Protein 6WVH (pdb70)

Radius of gyration: 37.77 Å; Cα contacts (8 Å, |Δi|>4): 1644; chains: 2; bounding box: 47×112×93 Å

Nearest PDB structures (foldseek):
  6wv3-assembly1_A  TM=9.660E-01  e=1.932E-74  Aequorea victoria
  6wv5-assembly1_A  TM=9.801E-01  e=1.180E-69  Aequorea victoria
  6wv4-assembly1_A  TM=9.796E-01  e=8.042E-68  Aequorea victoria
  3gj1-assembly3_C  TM=9.885E-01  e=9.003E-40  Aequorea victoria
  4kag-assembly1_A  TM=9.772E-01  e=2.847E-40  Aequorea victoria

Organism: Aequorea victoria (NCBI:txid6100)

CATH classification: 1.20.1440.130

GO terms:
  GO:0006091 generation of precursor metabolites and energy (P, TAS)
  GO:0008218 bioluminescence (P, TAS)

B-factor: mean 29.93, std 12.36, range [9.02, 126.46]

Structure (mmCIF, N/CA/C/O backbone):
data_6WVH
#
_entry.id   6WVH
#
_cell.length_a   42.576
_cell.length_b   82.593
_cell.length_c   78.610
_cell.angle_alpha   93.417
_cell.angle_beta   97.481
_cell.angle_gamma   104.685
#
_symmetry.space_group_name_H-M   'P 1'
#
loop_
_entity.id
_entity.type
_entity.pdbx_description
1 polymer 'Vitamin K epoxide reductase, termini restrained by green fluorescent protein'
2 non-polymer Brodifacoum
3 non-polymer '(2R)-2,3-dihydroxypropyl (9Z)-octadec-9-enoate'
4 water water
#
loop_
_atom_site.group_PDB
_atom_site.id
_atom_site.type_symbol
_atom_site.label_atom_id
_atom_site.label_alt_id
_atom_site.label_comp_id
_atom_site.label_asym_id
_atom_site.label_entity_id
_atom_site.label_seq_id
_atom_site.pdbx_PDB_ins_code
_atom_site.Cartn_x
_atom_site.Cartn_y
_atom_site.Cartn_z
_atom_site.occupancy
_atom_site.B_iso_or_equiv
_atom_site.auth_seq_id
_atom_site.auth_comp_id
_atom_site.auth_asym_id
_atom_site.auth_atom_id
_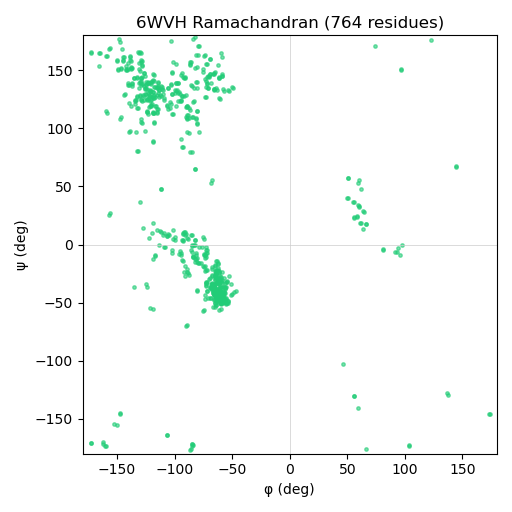atom_site.pdbx_PDB_model_num
ATOM 1 N N . SER A 1 2 ? 23.02032 -70.38332 70.14717 1.000 40.64588 2 SER A N 1
ATOM 2 C CA . SER A 1 2 ? 23.04005 -71.48429 69.19652 1.000 29.94533 2 SER A CA 1
ATOM 3 C C . SER A 1 2 ? 24.30300 -72.30864 69.39670 1.000 28.77317 2 SER A C 1
ATOM 4 O O . SER A 1 2 ? 25.25601 -71.85402 70.03485 1.000 27.68756 2 SER A O 1
ATOM 7 N N . LYS A 1 3 ? 24.30148 -73.53343 68.87039 1.000 27.47790 3 LYS A N 1
ATOM 8 C CA . LYS A 1 3 ? 25.49774 -74.35975 68.96194 1.000 29.25815 3 LYS A CA 1
ATOM 9 C C . LYS A 1 3 ? 26.62629 -73.75531 68.13381 1.000 27.41396 3 LYS A C 1
ATOM 10 O O . LYS A 1 3 ? 27.79148 -73.74904 68.55840 1.000 25.76940 3 LYS A O 1
ATOM 16 N N . GLY A 1 4 ? 26.28388 -73.18360 66.97832 1.000 23.92437 4 GLY A N 1
ATOM 17 C CA . GLY A 1 4 ? 27.28593 -72.56598 66.12834 1.000 22.80891 4 GLY A CA 1
ATOM 18 C C . GLY A 1 4 ? 28.14775 -71.55709 66.86042 1.000 25.91385 4 GLY A C 1
ATOM 19 O O . GLY A 1 4 ? 29.29736 -71.32140 66.47359 1.000 22.45983 4 GLY A O 1
ATOM 20 N N . GLU A 1 5 ? 27.61273 -70.94611 67.92662 1.000 24.47384 5 GLU A N 1
ATOM 21 C CA . GLU A 1 5 ? 28.36598 -69.91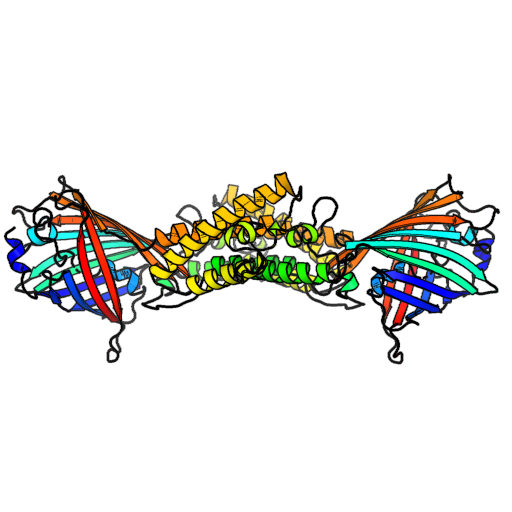551 68.63604 1.000 28.51798 5 GLU A CA 1
ATOM 22 C C . GLU A 1 5 ? 29.71135 -70.42961 69.11944 1.000 27.33306 5 GLU A C 1
ATOM 23 O O . GLU A 1 5 ? 30.69192 -69.67117 69.14065 1.000 25.50127 5 GLU A O 1
ATOM 29 N N . GLU A 1 6 ? 29.79116 -71.71193 69.48891 1.000 23.90724 6 GLU A N 1
ATOM 30 C CA . GLU A 1 6 ? 31.05174 -72.22019 70.01914 1.000 21.89091 6 GLU A CA 1
ATOM 31 C C . GLU A 1 6 ? 32.17743 -72.11172 68.99980 1.000 22.27796 6 GLU A C 1
ATOM 32 O O . GLU A 1 6 ? 33.35194 -72.06357 69.38332 1.000 20.66899 6 GLU A O 1
ATOM 38 N N . LEU A 1 7 ? 31.84586 -72.04578 67.71178 1.000 18.93884 7 LEU A N 1
ATOM 39 C CA . LEU A 1 7 ? 32.87948 -71.97410 66.69112 1.000 22.58642 7 LEU A CA 1
ATOM 40 C C . LEU A 1 7 ? 33.55697 -70.61440 66.62997 1.000 22.82146 7 LEU A C 1
ATOM 41 O O . LEU A 1 7 ? 34.56063 -70.47739 65.92422 1.000 20.29678 7 LEU A O 1
ATOM 46 N N . PHE A 1 8 ? 33.04724 -69.60830 67.34183 1.000 23.42337 8 PHE A N 1
ATOM 47 C CA . PHE A 1 8 ? 33.54370 -68.25127 67.15149 1.000 22.17127 8 PHE A CA 1
ATOM 48 C C . PHE A 1 8 ? 34.08977 -67.61043 68.42193 1.000 24.68499 8 PHE A C 1
ATOM 49 O O . PHE A 1 8 ? 34.45314 -66.42777 68.39360 1.000 20.73118 8 PHE A O 1
ATOM 57 N N . THR A 1 9 ? 34.17222 -68.35141 69.53023 1.000 25.46702 9 THR A N 1
ATOM 58 C CA . THR A 1 9 ? 34.68802 -67.76353 70.76098 1.000 26.62405 9 THR A CA 1
ATOM 59 C C . THR A 1 9 ? 36.20398 -67.62889 70.75973 1.000 25.11974 9 THR A C 1
ATOM 60 O O . THR A 1 9 ? 36.74593 -66.90074 71.59610 1.000 27.54285 9 THR A O 1
ATOM 64 N N . GLY A 1 10 ? 36.90137 -68.31997 69.85810 1.000 27.38250 10 GLY A N 1
ATOM 65 C CA . GLY A 1 10 ? 38.32231 -68.17500 69.69624 1.000 28.13878 10 GLY A CA 1
ATOM 66 C C . GLY A 1 10 ? 38.68345 -67.41493 68.44004 1.000 28.12466 10 GLY A C 1
ATOM 67 O O . GLY A 1 10 ? 37.84320 -66.74382 67.81752 1.000 27.83901 10 GLY A O 1
ATOM 68 N N . VAL A 1 11 ? 39.94802 -67.51698 68.04839 1.000 25.01984 11 VAL A N 1
ATOM 69 C CA . VAL A 1 11 ? 40.43631 -66.91910 66.81141 1.000 23.86343 11 VAL A CA 1
ATOM 70 C C . VAL A 1 11 ? 40.36361 -67.96994 65.71178 1.000 22.34902 11 VAL A C 1
ATOM 71 O O . VAL A 1 11 ? 40.86318 -69.08574 65.87658 1.000 21.81249 11 VAL A O 1
ATOM 75 N N . VAL A 1 12 ? 39.73694 -67.62410 64.59487 1.000 22.73907 12 VAL A N 1
ATOM 76 C CA . VAL A 1 12 ? 39.38544 -68.58405 63.55262 1.000 21.09456 12 VAL A CA 1
ATOM 77 C C . VAL A 1 12 ? 40.11692 -68.20762 62.28136 1.000 17.55491 12 VAL A C 1
ATOM 78 O O . VAL A 1 12 ? 40.03976 -67.05340 61.84835 1.000 18.50091 12 VAL A O 1
ATOM 82 N N . PRO A 1 13 ? 40.82676 -69.13581 61.62935 1.000 17.55801 13 PRO A N 1
ATOM 83 C CA . PRO A 1 13 ? 41.45447 -68.81611 60.33879 1.000 18.33721 13 PRO A CA 1
ATOM 84 C C . PRO A 1 13 ? 40.41626 -68.64530 59.23787 1.000 20.27732 13 PRO A C 1
ATOM 85 O O . PRO A 1 13 ? 39.40636 -69.35216 59.19174 1.000 18.24913 13 PRO A O 1
ATOM 89 N N . ILE A 1 14 ? 40.69366 -67.71143 58.32870 1.000 18.24477 14 ILE A N 1
ATOM 90 C CA . ILE A 1 14 ? 39.76962 -67.33499 57.26570 1.000 15.43363 14 ILE A CA 1
ATOM 91 C C . ILE A 1 14 ? 40.47253 -67.45533 55.92094 1.000 17.57281 14 ILE A C 1
ATOM 92 O O . ILE A 1 14 ? 41.60052 -66.96283 55.75305 1.000 19.67297 14 ILE A O 1
ATOM 97 N N . LEU A 1 15 ? 39.77925 -68.07499 54.96256 1.000 16.65137 15 LEU A N 1
ATOM 98 C CA . LEU A 1 15 ? 40.16576 -68.11403 53.55937 1.000 17.47461 15 LEU A CA 1
ATOM 99 C C . LEU A 1 15 ? 39.03447 -67.51531 52.73004 1.000 18.59696 15 LEU A C 1
ATOM 100 O O . LEU A 1 15 ? 37.86712 -67.89824 52.88674 1.000 17.21278 15 LEU A O 1
ATOM 105 N N . VAL A 1 16 ? 39.37511 -66.56486 51.86347 1.000 14.95950 16 VAL A N 1
ATOM 106 C CA . VAL A 1 16 ? 38.41946 -65.93392 50.96157 1.000 15.63502 16 VAL A CA 1
ATOM 107 C C . VAL A 1 16 ? 38.91353 -66.16609 49.54274 1.000 14.93429 16 VAL A C 1
ATOM 108 O O . VAL A 1 16 ? 40.09739 -65.96140 49.25031 1.000 15.02825 16 VAL A O 1
ATOM 112 N N . GLU A 1 17 ? 38.01625 -66.60151 48.66665 1.000 10.96365 17 GLU A N 1
ATOM 113 C CA . GLU A 1 17 ? 38.35516 -66.85567 47.27303 1.000 13.47740 17 GLU A CA 1
ATOM 114 C C . GLU A 1 17 ? 37.27143 -66.23543 46.41325 1.000 15.50508 17 GLU A C 1
ATOM 115 O O . GLU A 1 17 ? 36.08851 -66.54515 46.58775 1.000 16.15180 17 GLU A O 1
ATOM 121 N N . LEU A 1 18 ? 37.66814 -65.34454 45.51208 1.000 15.18151 18 LEU A N 1
ATOM 122 C CA . LEU A 1 18 ? 36.73460 -64.62691 44.65860 1.000 16.96668 18 LEU A CA 1
ATOM 123 C C . LEU A 1 18 ? 37.15387 -64.78155 43.20910 1.000 17.60842 18 LEU A C 1
ATOM 124 O O . LEU A 1 18 ? 38.31629 -64.53910 42.87202 1.000 18.61356 18 LEU A O 1
ATOM 129 N N . ASP A 1 19 ? 36.22120 -65.19589 42.35872 1.000 14.81029 19 ASP A N 1
ATOM 130 C CA . ASP A 1 19 ? 36.39041 -65.07696 40.92030 1.000 20.12609 19 ASP A CA 1
ATOM 131 C C . ASP A 1 19 ? 35.39806 -64.04059 40.41300 1.000 21.81363 19 ASP A C 1
ATOM 132 O O . ASP A 1 19 ? 34.19963 -64.11080 40.71571 1.000 20.38964 19 ASP A O 1
ATOM 137 N N . GLY A 1 20 ? 35.90192 -63.06193 39.66581 1.000 20.05027 20 GLY A N 1
ATOM 138 C CA . GLY A 1 20 ? 35.10162 -61.93294 39.26588 1.000 19.11155 20 GLY A CA 1
ATOM 139 C C . GLY A 1 20 ? 35.23147 -61.68367 37.77787 1.000 21.12658 20 GLY A C 1
ATOM 140 O O . GLY A 1 20 ? 36.22857 -62.03293 37.13935 1.000 19.77692 20 GLY A O 1
ATOM 141 N N . ASP A 1 21 ? 34.20172 -61.03733 37.24497 1.000 20.56072 21 ASP A N 1
ATOM 142 C CA . ASP A 1 21 ? 34.15925 -60.63326 35.84521 1.000 23.73520 21 ASP A CA 1
ATOM 143 C C . ASP A 1 21 ? 33.36452 -59.33606 35.81435 1.000 21.10302 21 ASP A C 1
ATOM 144 O O . ASP A 1 21 ? 32.15027 -59.35942 36.02770 1.000 22.62283 21 ASP A O 1
ATOM 149 N N . VAL A 1 22 ? 34.03659 -58.21285 35.57115 1.000 20.06698 22 VAL A N 1
ATOM 150 C CA . VAL A 1 22 ? 33.38335 -56.90294 35.54321 1.000 19.31809 22 VAL A CA 1
ATOM 151 C C . VAL A 1 22 ? 33.56685 -56.33968 34.14750 1.000 17.63307 22 VAL A C 1
ATOM 152 O O . VAL A 1 22 ? 34.69309 -56.02445 33.74507 1.000 18.86345 22 VAL A O 1
ATOM 156 N N . ASN A 1 23 ? 32.46347 -56.21221 33.41316 1.000 16.23688 23 ASN A N 1
ATOM 157 C CA . ASN A 1 23 ? 32.48383 -55.75244 32.02854 1.000 19.94027 23 ASN A CA 1
ATOM 158 C C . ASN A 1 23 ? 33.49684 -56.53131 31.19579 1.000 21.60351 23 ASN A C 1
ATOM 159 O O . ASN A 1 23 ? 34.19466 -55.97138 30.34682 1.000 21.05047 23 ASN A O 1
ATOM 164 N N . GLY A 1 24 ? 33.57142 -57.84063 31.43718 1.000 23.30482 24 GLY A N 1
ATOM 165 C CA . GLY A 1 24 ? 34.48683 -58.71329 30.72599 1.000 26.65185 24 GLY A CA 1
ATOM 166 C C . GLY A 1 24 ? 35.91566 -58.72293 31.23301 1.000 27.53152 24 GLY A C 1
ATOM 167 O O . GLY A 1 24 ? 36.73145 -59.50212 30.72212 1.000 26.35289 24 GLY A O 1
ATOM 168 N N . HIS A 1 25 ? 36.25526 -57.88205 32.20501 1.000 26.41934 25 HIS A N 1
ATOM 169 C CA . HIS A 1 25 ? 37.57318 -57.92451 32.82786 1.000 24.55211 25 HIS A CA 1
ATOM 170 C C . HIS A 1 25 ? 37.52976 -58.98006 33.92222 1.000 19.26010 25 HIS A C 1
ATOM 171 O O . HIS A 1 25 ? 36.85016 -58.80376 34.93894 1.000 20.31498 25 HIS A O 1
ATOM 178 N N . LYS A 1 26 ? 38.21440 -60.09334 33.69257 1.000 19.21071 26 LYS A N 1
ATOM 179 C CA . LYS A 1 26 ? 38.20077 -61.21184 34.61931 1.000 24.57929 26 LYS A CA 1
ATOM 180 C C . LYS A 1 26 ? 39.35701 -61.10368 35.60006 1.000 24.01938 26 LYS A C 1
ATOM 181 O O . LYS A 1 26 ? 40.45904 -60.67925 35.23857 1.000 25.57403 26 LYS A O 1
ATOM 187 N N . PHE A 1 27 ? 39.10686 -61.52132 36.83535 1.000 20.71859 27 PHE A N 1
ATOM 188 C CA . PHE A 1 27 ? 40.13327 -61.41943 37.85961 1.000 19.24229 27 PHE A CA 1
ATOM 189 C C . PHE A 1 27 ? 39.82281 -62.40097 38.97678 1.000 18.23311 27 PHE A C 1
ATOM 190 O O . PHE A 1 27 ? 38.70432 -62.90769 39.09680 1.000 17.33516 27 PHE A O 1
ATOM 198 N N . SER A 1 28 ? 40.83885 -62.68176 39.78087 1.000 15.74363 28 SER A N 1
ATOM 199 C CA . SER A 1 28 ? 40.67659 -63.52837 40.95002 1.000 16.71408 28 SER A CA 1
ATOM 200 C C . SER A 1 28 ? 41.34127 -62.86110 42.14042 1.000 18.55362 28 SER A C 1
ATOM 201 O O . SER A 1 28 ? 42.39989 -62.24171 42.00582 1.000 22.78873 28 SER A O 1
ATOM 204 N N . VAL A 1 29 ? 40.72600 -63.01257 43.30565 1.000 15.61350 29 VAL A N 1
ATOM 205 C CA . VAL A 1 29 ? 41.26588 -62.50624 44.55996 1.000 15.09484 29 VAL A CA 1
ATOM 206 C C . VAL A 1 29 ? 41.34913 -63.66095 45.54787 1.000 19.25330 29 VAL A C 1
ATOM 207 O O . VAL A 1 29 ? 40.43826 -64.49244 45.62135 1.000 17.35057 29 VAL A O 1
ATOM 211 N N . ARG A 1 30 ? 42.44724 -63.72606 46.29627 1.000 17.56005 30 ARG A N 1
ATOM 212 C CA . ARG A 1 30 ? 42.53020 -64.61950 47.44219 1.000 18.44426 30 ARG A CA 1
ATOM 213 C C . ARG A 1 30 ? 42.89235 -63.81228 48.67490 1.000 18.26036 30 ARG A C 1
ATOM 214 O O . ARG A 1 30 ? 43.82535 -63.01166 48.64242 1.000 20.05386 30 ARG A O 1
ATOM 222 N N . GLY A 1 31 ? 42.17901 -64.05363 49.76053 1.000 20.70424 31 GLY A N 1
ATOM 223 C CA . GLY A 1 31 ? 42.46552 -63.39851 51.01750 1.000 16.80016 31 GLY A CA 1
ATOM 224 C C . GLY A 1 31 ? 42.63571 -64.41933 52.11919 1.000 18.65792 31 GLY A C 1
ATOM 225 O O . GLY A 1 31 ? 42.01082 -65.47902 52.12331 1.000 16.01066 31 GLY A O 1
ATOM 226 N N . GLU A 1 32 ? 43.49938 -64.08502 53.06369 1.000 17.08995 32 GLU A N 1
ATOM 227 C CA . GLU A 1 32 ? 43.66521 -64.93470 54.22680 1.000 18.02192 32 GLU A CA 1
ATOM 228 C C . GLU A 1 32 ? 43.83862 -64.07598 55.46572 1.000 20.17292 32 GLU A C 1
ATOM 229 O O . GLU A 1 32 ? 44.32100 -62.93704 55.40132 1.000 16.86460 32 GLU A O 1
ATOM 235 N N . GLY A 1 33 ? 43.40727 -64.63260 56.59145 1.000 19.79030 33 GLY A N 1
ATOM 236 C CA . GLY A 1 33 ? 43.57857 -63.92459 57.85103 1.000 20.16409 33 GLY A CA 1
ATOM 237 C C . GLY A 1 33 ? 42.89100 -64.64552 58.98403 1.000 19.85967 33 GLY A C 1
ATOM 238 O O . GLY A 1 33 ? 42.81493 -65.87802 59.00207 1.000 18.45112 33 GLY A O 1
ATOM 239 N N . GLU A 1 34 ? 42.36514 -63.86009 59.91614 1.000 15.94198 34 GLU A N 1
ATOM 240 C CA . GLU A 1 34 ? 41.70956 -64.45569 61.06680 1.000 20.91121 34 GLU A CA 1
ATOM 241 C C . GLU A 1 34 ? 40.59462 -63.55206 61.57201 1.000 20.50152 34 GLU A C 1
ATOM 242 O O . GLU A 1 34 ? 40.63725 -62.32012 61.43581 1.000 19.25215 34 GLU A O 1
ATOM 248 N N . GLY A 1 35 ? 39.59547 -64.20316 62.14725 1.000 20.39511 35 GLY A N 1
ATOM 249 C CA . GLY A 1 35 ? 38.43966 -63.52631 62.71121 1.000 21.25323 35 GLY A CA 1
ATOM 250 C C . GLY A 1 35 ? 38.35941 -63.78934 64.20171 1.000 23.42127 35 GLY A C 1
ATOM 251 O O . GLY A 1 35 ? 38.63228 -64.90242 64.66255 1.000 22.25170 35 GLY A O 1
ATOM 252 N N . ASP A 1 36 ? 37.98774 -62.75254 64.94882 1.000 21.57053 36 ASP A N 1
ATOM 253 C CA . ASP A 1 36 ? 37.93907 -62.74991 66.40774 1.000 21.26154 36 ASP A CA 1
ATOM 254 C C . ASP A 1 36 ? 36.58069 -62.15347 66.76840 1.000 22.94827 36 ASP A C 1
ATOM 255 O O . ASP A 1 36 ? 36.46882 -60.95764 67.06106 1.000 23.42543 36 ASP A O 1
ATOM 260 N N . ALA A 1 37 ? 35.53362 -62.98382 66.69340 1.000 21.67598 37 ALA A N 1
ATOM 261 C CA . ALA A 1 37 ? 34.17744 -62.48088 66.87951 1.000 20.45677 37 ALA A CA 1
ATOM 262 C C . ALA A 1 37 ? 33.94700 -61.95132 68.28721 1.000 23.79953 37 ALA A C 1
ATOM 263 O O . ALA A 1 37 ? 33.07218 -61.09920 68.47896 1.000 28.76152 37 ALA A O 1
ATOM 265 N N . THR A 1 38 ? 34.70319 -62.43615 69.27515 1.000 22.88770 38 THR A N 1
ATOM 266 C CA . THR A 1 38 ? 34.55842 -61.92713 70.63256 1.000 27.38186 38 THR A CA 1
ATOM 267 C C . THR A 1 38 ? 34.73609 -60.41613 70.66264 1.000 30.30505 38 THR A C 1
ATOM 268 O O . THR A 1 38 ? 34.07323 -59.71599 71.43510 1.000 25.83409 38 THR A O 1
ATOM 272 N N . ASN A 1 39 ? 35.63988 -59.90134 69.83083 1.000 27.75449 39 ASN A N 1
ATOM 273 C CA . ASN A 1 39 ? 35.89020 -58.47339 69.70410 1.000 26.93476 39 ASN A CA 1
ATOM 274 C C . ASN A 1 39 ? 35.33319 -57.90883 68.40602 1.000 23.47446 39 ASN A C 1
ATOM 275 O O . ASN A 1 39 ? 35.59701 -56.74671 68.08631 1.000 28.65357 39 ASN A O 1
ATOM 280 N N . GLY A 1 40 ? 34.57777 -58.70701 67.65372 1.000 21.67056 40 GLY A N 1
ATOM 281 C CA . GLY A 1 40 ? 34.02754 -58.28487 66.37644 1.000 21.06657 40 GLY A CA 1
ATOM 282 C C . GLY A 1 40 ? 35.07551 -57.88793 65.36427 1.000 26.84433 40 GLY A C 1
ATOM 283 O O . GLY A 1 40 ? 34.80898 -57.03895 64.50428 1.000 28.59308 40 GLY A O 1
ATOM 284 N N . LYS A 1 41 ? 36.24715 -58.51661 65.40384 1.000 23.07288 41 LYS A N 1
ATOM 285 C CA . LYS A 1 41 ? 37.40498 -58.01649 64.68223 1.000 22.65387 41 LYS A CA 1
ATOM 286 C C . LYS A 1 41 ? 37.82274 -58.97722 63.58016 1.000 21.44395 41 LYS A C 1
ATOM 287 O O . LYS A 1 41 ? 37.89264 -60.18997 63.78489 1.000 22.17678 41 LYS A O 1
ATOM 293 N N . LEU A 1 42 ? 38.10075 -58.42284 62.41101 1.000 20.35312 42 LEU A N 1
ATOM 294 C CA . LEU A 1 42 ? 38.64093 -59.16831 61.28667 1.000 19.85552 42 LEU A CA 1
ATOM 295 C C . LEU A 1 42 ? 39.97543 -58.56214 60.90053 1.000 19.39474 42 LEU A C 1
ATOM 296 O O . LEU A 1 42 ? 40.11498 -57.33457 60.84994 1.000 25.04998 42 LEU A O 1
ATOM 301 N N . THR A 1 43 ? 40.94629 -59.42068 60.60791 1.000 19.21788 43 THR A N 1
ATOM 302 C CA . THR A 1 43 ? 42.21498 -58.97563 60.05244 1.000 21.17832 43 THR A CA 1
ATOM 303 C C . THR A 1 43 ? 42.52948 -59.86805 58.86456 1.000 21.76014 43 THR A C 1
ATOM 304 O O . THR A 1 43 ? 42.69270 -61.08499 59.02327 1.000 20.31826 43 THR A O 1
ATOM 308 N N . LEU A 1 44 ? 42.59625 -59.26892 57.67826 1.000 18.72476 44 LEU A N 1
ATOM 309 C CA . LEU A 1 44 ? 42.77513 -60.03635 56.45670 1.000 21.75446 44 LEU A CA 1
ATOM 310 C C . LEU A 1 44 ? 43.69323 -59.29307 55.50273 1.000 23.56683 44 LEU A C 1
ATOM 311 O O . LEU A 1 44 ? 43.76291 -58.05645 55.50830 1.000 21.28578 44 LEU A O 1
ATOM 316 N N . LYS A 1 45 ? 44.41715 -60.06307 54.69800 1.000 16.79108 45 LYS A N 1
ATOM 317 C CA . LYS A 1 45 ? 45.12789 -59.52247 53.55154 1.000 18.19386 45 LYS A CA 1
ATOM 318 C C . LYS A 1 45 ? 44.62020 -60.21651 52.29903 1.000 19.43034 45 LYS A C 1
ATOM 319 O O . LYS A 1 45 ? 44.54341 -61.45455 52.25463 1.000 19.31926 45 LYS A O 1
ATOM 325 N N . PHE A 1 46 ? 44.29186 -59.41605 51.28838 1.000 17.94489 46 PHE A N 1
ATOM 326 C CA . PHE A 1 46 ? 43.79955 -59.88637 50.00520 1.000 18.28613 46 PHE A CA 1
ATOM 327 C C . PHE A 1 46 ? 44.81030 -59.56121 48.91616 1.000 20.08843 46 PHE A C 1
ATOM 328 O O . PHE A 1 46 ? 45.40012 -58.47440 48.90767 1.000 21.42544 46 PHE A O 1
ATOM 336 N N . ILE A 1 47 ? 44.98705 -60.50049 47.99365 1.000 16.36199 47 ILE A N 1
ATOM 337 C CA . ILE A 1 47 ? 45.84715 -60.34101 46.83214 1.000 18.00149 47 ILE A CA 1
ATOM 338 C C . ILE A 1 47 ? 45.00252 -60.56805 45.58941 1.000 17.08721 47 ILE A C 1
ATOM 339 O O . ILE A 1 47 ? 44.16735 -61.47885 45.55892 1.000 18.21469 47 ILE A O 1
ATOM 344 N N . CYS A 1 48 ? 45.21360 -59.74727 44.56364 1.000 14.97381 48 CYS A N 1
ATOM 345 C CA . CYS A 1 48 ? 44.69870 -60.08809 43.24252 1.000 19.87089 48 CYS A CA 1
ATOM 346 C C . CYS A 1 48 ? 45.68195 -61.07378 42.61865 1.000 18.14666 48 CYS A C 1
ATOM 347 O O . CYS A 1 48 ? 46.80988 -60.70630 42.27404 1.000 20.92513 48 CYS A O 1
ATOM 350 N N . THR A 1 49 ? 45.27351 -62.33879 42.50958 1.000 18.75046 49 THR A N 1
ATOM 351 C CA . THR A 1 49 ? 46.18913 -63.37250 42.04149 1.000 19.41167 49 THR A CA 1
ATOM 352 C C . THR A 1 49 ? 46.44074 -63.30053 40.54474 1.000 20.04198 49 THR A C 1
ATOM 353 O O . THR A 1 49 ? 47.44700 -63.84361 40.07439 1.000 22.59582 49 THR A O 1
ATOM 357 N N . THR A 1 50 ? 45.56496 -62.63634 39.79372 1.000 19.84141 50 THR A N 1
ATOM 358 C CA . THR A 1 50 ? 45.60814 -62.66908 38.33856 1.000 23.13024 50 THR A CA 1
ATOM 359 C C . THR A 1 50 ? 46.35156 -61.48956 37.73173 1.000 24.95610 50 THR A C 1
ATOM 360 O O . THR A 1 50 ? 46.61435 -61.49885 36.52237 1.000 26.15210 50 THR A O 1
ATOM 364 N N . GLY A 1 51 ? 46.72837 -60.50649 38.54379 1.000 22.84277 51 GLY A N 1
ATOM 365 C CA . GLY A 1 51 ? 47.43316 -59.32866 38.08031 1.000 22.90378 51 GLY A CA 1
ATOM 366 C C . GLY A 1 51 ? 46.89885 -58.06808 38.73057 1.000 26.02631 51 GLY A C 1
ATOM 367 O O . GLY A 1 51 ? 46.74700 -58.01267 39.95445 1.000 26.86690 51 GLY A O 1
ATOM 368 N N . LYS A 1 52 ? 46.57549 -57.06538 37.92106 1.000 25.08099 52 LYS A N 1
ATOM 369 C CA . LYS A 1 52 ? 46.02612 -55.81215 38.41796 1.000 24.59019 52 LYS A CA 1
ATOM 370 C C . LYS A 1 52 ? 44.51448 -55.93406 38.58778 1.000 22.36375 52 LYS A C 1
ATOM 371 O O . LYS A 1 52 ? 43.82300 -56.50283 37.73654 1.000 23.61983 52 LYS A O 1
ATOM 377 N N . LEU A 1 53 ? 44.00556 -55.41655 39.70155 1.000 20.82575 53 LEU A N 1
ATOM 378 C CA . LEU A 1 53 ? 42.56904 -55.45700 39.93820 1.000 22.27588 53 LEU A CA 1
ATOM 379 C C . LEU A 1 53 ? 41.87330 -54.44268 39.03197 1.000 24.53681 53 LEU A C 1
ATOM 380 O O . LEU A 1 53 ? 42.25453 -53.26184 39.01595 1.000 21.83104 53 LEU A O 1
ATOM 385 N N . PRO A 1 54 ? 40.86385 -54.85489 38.26088 1.000 22.66826 54 PRO A N 1
ATOM 386 C CA . PRO A 1 54 ? 40.22591 -53.93939 37.30604 1.000 22.90105 54 PRO A CA 1
ATOM 387 C C . PRO A 1 54 ? 39.16297 -53.04037 37.91306 1.000 18.70894 54 PRO A C 1
ATOM 388 O O . PRO A 1 54 ? 38.57537 -52.23377 37.18415 1.000 19.13539 54 PRO A O 1
ATOM 392 N N . VAL A 1 55 ? 38.90474 -53.16688 39.20912 1.000 18.11516 55 VAL A N 1
ATOM 393 C CA . VAL A 1 55 ? 38.02317 -52.26576 39.94780 1.000 20.01875 55 VAL A CA 1
ATOM 394 C C . VAL A 1 55 ? 38.78424 -51.81151 41.18442 1.000 19.72653 55 VAL A C 1
ATOM 395 O O . VAL A 1 55 ? 39.80755 -52.40918 41.55199 1.000 18.40377 55 VAL A O 1
ATOM 399 N N . PRO A 1 56 ? 38.31684 -50.75523 41.84235 1.000 18.20667 56 PRO A N 1
ATOM 400 C CA . PRO A 1 56 ? 38.99595 -50.29060 43.05958 1.000 18.57773 56 PRO A CA 1
ATOM 401 C C . PRO A 1 56 ? 38.76535 -51.25559 44.20808 1.000 14.84831 56 PRO A C 1
ATOM 402 O O . PRO A 1 56 ? 37.66489 -51.78471 44.37786 1.000 12.29118 56 PRO A O 1
ATOM 406 N N . TRP A 1 57 ? 39.82202 -51.49597 44.98491 1.000 14.30789 57 TRP A N 1
ATOM 407 C CA . TRP A 1 57 ? 39.69685 -52.34548 46.16626 1.000 14.91312 57 TRP A CA 1
ATOM 408 C C . TRP A 1 57 ? 38.54957 -51.94901 47.08523 1.000 15.62537 57 TRP A C 1
ATOM 409 O O . TRP A 1 57 ? 37.85325 -52.85216 47.58115 1.000 13.10791 57 TRP A O 1
ATOM 420 N N . PRO A 1 58 ? 38.31076 -50.66541 47.37756 1.000 15.88904 58 PRO A N 1
ATOM 421 C CA . PRO A 1 58 ? 37.19278 -50.32995 48.27292 1.000 14.52150 58 PRO A CA 1
ATOM 422 C C . PRO A 1 58 ? 35.85838 -50.89344 47.82285 1.000 15.18729 58 PRO A C 1
ATOM 423 O O . PRO A 1 58 ? 35.03023 -51.22065 48.67797 1.000 14.87555 58 PRO A O 1
ATOM 427 N N . THR A 1 59 ? 35.62038 -51.03231 46.51503 1.000 15.88667 59 THR A N 1
ATOM 428 C CA . THR A 1 59 ? 34.32935 -51.53450 46.05157 1.000 16.25897 59 THR A CA 1
ATOM 429 C C . THR A 1 59 ? 34.13523 -53.02296 46.30247 1.000 15.03958 59 THR A C 1
ATOM 430 O O . THR A 1 59 ? 33.01705 -53.51061 46.10323 1.000 13.44480 59 THR A O 1
ATOM 434 N N . LEU A 1 60 ? 35.18292 -53.75839 46.69516 1.000 13.57845 60 LEU A N 1
ATOM 435 C CA . LEU A 1 60 ? 35.06715 -55.19115 46.95103 1.000 14.34487 60 LEU A CA 1
ATOM 436 C C . LEU A 1 60 ? 34.99851 -55.53100 48.43452 1.000 14.70460 60 LEU A C 1
ATOM 437 O O . LEU A 1 60 ? 34.83812 -56.70750 48.77820 1.000 13.78980 60 LEU A O 1
ATOM 442 N N . VAL A 1 61 ? 35.13936 -54.54020 49.31739 1.000 15.11401 61 VAL A N 1
ATOM 443 C CA . VAL A 1 61 ? 35.23026 -54.82548 50.74747 1.000 14.54248 61 VAL A CA 1
ATOM 444 C C . VAL A 1 61 ? 33.99270 -55.57614 51.23048 1.000 14.64390 61 VAL A C 1
ATOM 445 O O . VAL A 1 61 ? 34.09817 -56.58900 51.93416 1.000 16.68156 61 VAL A O 1
ATOM 449 N N . THR A 1 62 ? 32.80084 -55.10648 50.85226 1.000 16.77416 62 THR A N 1
ATOM 450 C CA . THR A 1 62 ? 31.59107 -55.72866 51.38683 1.000 18.15794 62 THR A CA 1
ATOM 451 C C . THR A 1 62 ? 31.39342 -57.12959 50.82626 1.000 16.80833 62 THR A C 1
ATOM 452 O O . THR A 1 62 ? 30.80900 -57.99003 51.49532 1.000 17.37551 62 THR A O 1
ATOM 456 N N . THR A 1 63 ? 31.86909 -57.37978 49.60794 1.000 12.70768 63 THR A N 1
ATOM 457 C CA . THR A 1 63 ? 31.76504 -58.71796 49.03215 1.000 12.28961 63 THR A CA 1
ATOM 458 C C . THR A 1 63 ? 32.74592 -59.68779 49.68364 1.000 15.31067 63 THR A C 1
ATOM 459 O O . THR A 1 63 ? 32.37805 -60.81413 50.04188 1.000 18.32214 63 THR A O 1
ATOM 463 N N . LEU A 1 64 ? 33.99809 -59.27605 49.83565 1.000 14.45218 64 LEU A N 1
ATOM 464 C CA . LEU A 1 64 ? 35.02332 -60.13207 50.40514 1.000 12.49795 64 LEU A CA 1
ATOM 465 C C . LEU A 1 64 ? 34.73829 -60.39448 51.87907 1.000 15.27349 64 LEU A C 1
ATOM 466 O O . LEU A 1 64 ? 35.16225 -61.40485 52.43287 1.000 16.42154 64 LEU A O 1
ATOM 493 N N . VAL A 1 66 ? 31.92388 -61.92245 55.70891 1.000 15.57938 68 VAL A N 1
ATOM 494 C CA . VAL A 1 66 ? 31.89847 -62.95038 56.74248 1.000 17.10459 68 VAL A CA 1
ATOM 495 C C . VAL A 1 66 ? 31.31296 -62.36530 58.02007 1.000 16.38184 68 VAL A C 1
ATOM 496 O O . VAL A 1 66 ? 32.00555 -62.20510 59.03001 1.000 17.44327 68 VAL A O 1
ATOM 500 N N . GLN A 1 67 ? 30.02409 -62.03419 57.96096 1.000 14.82241 69 GLN A N 1
ATOM 501 C CA . GLN A 1 67 ? 29.34885 -61.33576 59.04727 1.000 16.88814 69 GLN A CA 1
ATOM 502 C C . GLN A 1 67 ? 29.09977 -62.22551 60.25439 1.000 16.87161 69 GLN A C 1
ATOM 503 O O . GLN A 1 67 ? 28.62939 -61.72490 61.28166 1.000 18.14709 69 GLN A O 1
ATOM 509 N N . CYS A 1 68 ? 29.42271 -63.51775 60.15944 1.000 15.23009 70 CYS A N 1
ATOM 510 C CA . CYS A 1 68 ? 29.47397 -64.38641 61.32859 1.000 16.20161 70 CYS A CA 1
ATOM 511 C C . CYS A 1 68 ? 30.54018 -63.95674 62.33159 1.000 17.26552 70 CYS A C 1
ATOM 512 O O . CYS A 1 68 ? 30.50451 -64.39843 63.48497 1.000 16.60027 70 CYS A O 1
ATOM 515 N N . PHE A 1 69 ? 31.46322 -63.08889 61.93956 1.000 16.89705 71 PHE A N 1
ATOM 516 C CA . PHE A 1 69 ? 32.45569 -62.56703 62.86731 1.000 18.24527 71 PHE A CA 1
ATOM 517 C C . PHE A 1 69 ? 32.02459 -61.25290 63.51640 1.000 17.20014 71 PHE A C 1
ATOM 518 O O . PHE A 1 69 ? 32.84293 -60.60398 64.17470 1.000 21.13594 71 PHE A O 1
ATOM 526 N N . SER A 1 70 ? 30.76914 -60.84498 63.33973 1.000 17.17319 72 SER A N 1
ATOM 527 C CA . SER A 1 70 ? 30.24302 -59.69252 64.06049 1.000 19.08910 72 SER A CA 1
ATOM 528 C C . SER A 1 70 ? 30.18423 -59.99256 65.55428 1.000 20.06751 72 SER A C 1
ATOM 529 O O . SER A 1 70 ? 29.93397 -61.12534 65.97148 1.000 20.00871 72 SER A O 1
ATOM 532 N N . ARG A 1 71 ? 30.39125 -58.96411 66.37058 1.000 18.79536 73 ARG A N 1
ATOM 533 C CA . ARG A 1 71 ? 30.18851 -59.10667 67.80824 1.000 22.51499 73 ARG A CA 1
ATOM 534 C C . ARG A 1 71 ? 28.73746 -58.76286 68.11792 1.000 22.90849 73 ARG A C 1
ATOM 535 O O . ARG A 1 71 ? 28.33391 -57.59765 68.03188 1.000 20.67396 73 ARG A O 1
ATOM 543 N N . TYR A 1 72 ? 27.95200 -59.78093 68.45396 1.000 23.79030 74 TYR A N 1
ATOM 544 C CA . TYR A 1 72 ? 26.59617 -59.58221 68.94546 1.000 23.96716 74 TYR A CA 1
ATOM 545 C C . TYR A 1 72 ? 26.62290 -59.43835 70.45830 1.000 26.96861 74 TYR A C 1
ATOM 546 O O . TYR A 1 72 ? 27.10374 -60.35360 71.14440 1.000 26.82735 74 TYR A O 1
ATOM 555 N N . PRO A 1 73 ? 26.17784 -58.31301 71.01717 1.000 25.88163 75 PRO A N 1
ATOM 556 C CA . PRO A 1 73 ? 26.17092 -58.18172 72.47641 1.000 28.09479 75 PRO A CA 1
ATOM 557 C C . PRO A 1 73 ? 25.32523 -59.29134 73.08505 1.000 31.84271 75 PRO A C 1
ATOM 558 O O . PRO A 1 73 ? 24.50040 -59.91701 72.41409 1.000 27.41745 75 PRO A O 1
ATOM 562 N N . ASP A 1 74 ? 25.52685 -59.53691 74.38211 1.000 34.98489 76 ASP A N 1
ATOM 563 C CA . ASP A 1 74 ? 24.92515 -60.73460 74.96267 1.000 38.61236 76 ASP A CA 1
ATOM 564 C C . ASP A 1 74 ? 23.40282 -60.66918 74.92897 1.000 34.17941 76 ASP A C 1
ATOM 565 O O . ASP A 1 74 ? 22.74918 -61.66550 74.58102 1.000 35.49872 76 ASP A O 1
ATOM 570 N N . HIS A 1 75 ? 22.83374 -59.47164 75.06863 1.000 31.64010 77 HIS A N 1
ATOM 571 C CA . HIS A 1 75 ? 21.38199 -59.37156 75.06631 1.000 31.88304 77 HIS A CA 1
ATOM 572 C C . HIS A 1 75 ? 20.80577 -59.49837 73.66998 1.000 34.49718 77 HIS A C 1
ATOM 573 O O . HIS A 1 75 ? 19.58006 -59.48346 73.52066 1.000 37.18316 77 HIS A O 1
ATOM 580 N N . MET A 1 76 ? 21.65704 -59.62730 72.65609 1.000 29.69754 78 MET A N 1
ATOM 581 C CA . MET A 1 76 ? 21.21195 -59.80978 71.28619 1.000 29.95273 78 MET A CA 1
ATOM 582 C C . MET A 1 76 ? 21.61960 -61.17258 70.74584 1.000 27.43309 78 MET A C 1
ATOM 583 O O . MET A 1 76 ? 21.49175 -61.41290 69.53699 1.000 23.74705 78 MET A O 1
ATOM 588 N N . LYS A 1 77 ? 22.06875 -62.08987 71.61604 1.000 30.41448 79 LYS A N 1
ATOM 589 C CA . LYS A 1 77 ? 22.56482 -63.36834 71.10377 1.000 31.07987 79 LYS A CA 1
ATOM 590 C C . LYS A 1 77 ? 21.48624 -64.13675 70.34427 1.000 29.47119 79 LYS A C 1
ATOM 591 O O . LYS A 1 77 ? 21.80498 -64.93620 69.45591 1.000 28.67663 79 LYS A O 1
ATOM 597 N N . ARG A 1 78 ? 20.21098 -63.91529 70.67298 1.000 29.37964 80 ARG A N 1
ATOM 598 C CA . ARG A 1 78 ? 19.12455 -64.62618 70.00364 1.000 31.91912 80 ARG A CA 1
ATOM 599 C C . ARG A 1 78 ? 18.90202 -64.17558 68.56528 1.000 27.66374 80 ARG A C 1
ATOM 600 O O . ARG A 1 78 ? 18.08348 -64.78377 67.86888 1.000 28.01202 80 ARG A O 1
ATOM 608 N N . HIS A 1 79 ? 19.58295 -63.12528 68.11050 1.000 24.02284 81 HIS A N 1
ATOM 609 C CA . HIS A 1 79 ? 19.34048 -62.54642 66.79385 1.000 24.85028 81 HIS A CA 1
ATOM 610 C C . HIS A 1 79 ? 20.50609 -62.74424 65.83640 1.000 21.86531 81 HIS A C 1
ATOM 611 O O . HIS A 1 79 ? 20.52961 -62.13046 64.76235 1.000 20.51731 81 HIS A O 1
ATOM 618 N N . ASP A 1 80 ? 21.46782 -63.59518 66.19711 1.000 24.13224 82 ASP A N 1
ATOM 619 C CA . ASP A 1 80 ? 22.67505 -63.80472 65.40159 1.000 18.97272 82 ASP A CA 1
ATOM 620 C C . ASP A 1 80 ? 22.44449 -64.99624 64.47180 1.000 21.04285 82 ASP A C 1
ATOM 621 O O . ASP A 1 80 ? 22.80622 -66.14061 64.76072 1.000 22.11462 82 ASP A O 1
ATOM 626 N N . PHE A 1 81 ? 21.81505 -64.71146 63.32782 1.000 21.28166 83 PHE A N 1
ATOM 627 C CA . PHE A 1 81 ? 21.59881 -65.74881 62.32111 1.000 19.77973 83 PHE A CA 1
ATOM 628 C C . PHE A 1 81 ? 22.91885 -66.33037 61.83084 1.000 18.86515 83 PHE A C 1
ATOM 629 O O . PHE A 1 81 ? 23.05194 -67.55160 61.67551 1.000 20.41316 83 PHE A O 1
ATOM 637 N N . PHE A 1 82 ? 23.90512 -65.46655 61.57880 1.000 16.32810 84 PHE A N 1
ATOM 638 C CA . PHE A 1 82 ? 25.11015 -65.88993 60.87178 1.000 17.76810 84 PHE A CA 1
ATOM 639 C C . PHE A 1 82 ? 25.79676 -67.04312 61.59369 1.000 21.35626 84 PHE A C 1
ATOM 640 O O . PHE A 1 82 ? 26.18628 -68.03689 60.97182 1.000 14.43406 84 PHE A O 1
ATOM 648 N N . LYS A 1 83 ? 25.97295 -66.92166 62.91023 1.000 21.17023 85 LYS A N 1
ATOM 649 C CA . LYS A 1 83 ? 26.65058 -67.98682 63.64312 1.000 22.50255 85 LYS A CA 1
ATOM 650 C C . LYS A 1 83 ? 25.76726 -69.22138 63.79105 1.000 18.90809 85 LYS A C 1
ATOM 651 O O . LYS A 1 83 ? 26.28121 -70.34629 63.81329 1.000 18.93874 85 LYS A O 1
ATOM 657 N N . SER A 1 84 ? 24.44603 -69.03428 63.89797 1.000 16.69031 86 SER A N 1
ATOM 658 C CA . SER A 1 84 ? 23.54417 -70.16934 64.08499 1.000 17.98981 86 SER A CA 1
ATOM 659 C C . SER A 1 84 ? 23.55420 -71.11477 62.89070 1.000 18.08992 86 SER A C 1
ATOM 660 O O . SER A 1 84 ? 23.27770 -72.31214 63.04539 1.000 18.26265 86 SER A O 1
ATOM 663 N N . ALA A 1 85 ? 23.88778 -70.61102 61.70503 1.000 18.46988 87 ALA A N 1
ATOM 664 C CA . ALA A 1 85 ? 23.90753 -71.43891 60.50695 1.000 20.59896 87 ALA A CA 1
ATOM 665 C C . ALA A 1 85 ? 25.18767 -72.25021 60.36419 1.000 18.89322 87 ALA A C 1
ATOM 666 O O . ALA A 1 85 ? 25.28148 -73.06924 59.44214 1.000 18.71293 87 ALA A O 1
ATOM 668 N N . MET A 1 86 ? 26.17210 -72.02427 61.21793 1.000 16.61731 88 MET A N 1
ATOM 669 C CA . MET A 1 86 ? 27.44834 -72.72247 61.16838 1.000 18.43263 88 MET A CA 1
ATOM 670 C C . MET A 1 86 ? 27.37507 -74.02587 61.95705 1.000 21.40596 88 MET A C 1
ATOM 671 O O . MET A 1 86 ? 26.57110 -74.14713 62.88578 1.000 18.02437 88 MET A O 1
ATOM 676 N N . PRO A 1 87 ? 28.21191 -75.02691 61.62749 1.000 22.29574 89 PRO A N 1
ATOM 677 C CA . PRO A 1 87 ? 29.30361 -74.98866 60.64580 1.000 20.13505 89 PRO A CA 1
ATOM 678 C C . PRO A 1 87 ? 28.86092 -75.23982 59.20614 1.000 23.61815 89 PRO A C 1
ATOM 679 O O . PRO A 1 87 ? 29.65714 -75.04139 58.28196 1.000 20.87241 89 PRO A O 1
ATOM 683 N N . GLU A 1 88 ? 27.60829 -75.67006 59.01844 1.000 23.97124 90 GLU A N 1
ATOM 684 C CA . GLU A 1 88 ? 27.14285 -76.02852 57.68143 1.000 20.70648 90 GLU A CA 1
ATOM 685 C C . GLU A 1 88 ? 27.15306 -74.82992 56.74040 1.000 21.10377 90 GLU A C 1
ATOM 686 O O . GLU A 1 88 ? 27.38254 -74.99360 55.53786 1.000 17.35746 90 GLU A O 1
ATOM 692 N N . GLY A 1 89 ? 26.88729 -73.63344 57.25296 1.000 15.36854 91 GLY A N 1
ATOM 693 C CA . GLY A 1 89 ? 27.13542 -72.41671 56.51378 1.000 14.38512 91 GLY A CA 1
ATOM 694 C C . GLY A 1 89 ? 25.87575 -71.79009 55.94403 1.000 18.32942 91 GLY A C 1
ATOM 695 O O . GLY A 1 89 ? 24.74053 -72.21262 56.20034 1.000 15.79664 91 GLY A O 1
ATOM 696 N N . TYR A 1 90 ? 26.09840 -70.74858 55.14076 1.000 13.64574 92 TYR A N 1
ATOM 697 C CA . TYR A 1 90 ? 25.00576 -70.07410 54.46167 1.000 14.62443 92 TYR A CA 1
ATOM 698 C C . TYR A 1 90 ? 25.46534 -69.60274 53.09138 1.000 15.57177 92 TYR A C 1
ATOM 699 O O . TYR A 1 90 ? 26.66033 -69.44457 52.82252 1.000 13.59300 92 TYR A O 1
ATOM 708 N N . VAL A 1 91 ? 24.48343 -69.39162 52.22227 1.000 15.09422 93 VAL A N 1
ATOM 709 C CA . VAL A 1 91 ? 24.67524 -68.74907 50.93431 1.000 15.49951 93 VAL A CA 1
ATOM 710 C C . VAL A 1 91 ? 24.29982 -67.28484 51.10274 1.000 16.50676 93 VAL A C 1
ATOM 711 O O . VAL A 1 91 ? 23.22997 -66.96771 51.64582 1.000 20.20668 93 VAL A O 1
ATOM 715 N N . GLN A 1 92 ? 25.17848 -66.39631 50.64533 1.000 14.57477 94 GLN A N 1
ATOM 716 C CA . GLN A 1 92 ? 24.96878 -64.95439 50.70991 1.000 18.28172 94 GLN A CA 1
ATOM 717 C C . GLN A 1 92 ? 24.97576 -64.38814 49.29647 1.000 19.68572 94 GLN A C 1
ATOM 718 O O . GLN A 1 92 ? 25.96832 -64.52977 48.57378 1.000 19.43729 94 GLN A O 1
ATOM 724 N N . GLU A 1 93 ? 23.87220 -63.75032 48.90487 1.000 14.59029 95 GLU A N 1
ATOM 725 C CA . GLU A 1 93 ? 23.72220 -63.17583 47.57911 1.000 14.47202 95 GLU A CA 1
ATOM 726 C C . GLU A 1 93 ? 23.47919 -61.68013 47.69649 1.000 17.62662 95 GLU A C 1
ATOM 727 O O . GLU A 1 93 ? 22.71427 -61.23123 48.55814 1.000 15.19367 95 GLU A O 1
ATOM 733 N N . ARG A 1 94 ? 24.09858 -60.91608 46.80357 1.000 13.17685 96 ARG A N 1
ATOM 734 C CA . ARG A 1 94 ? 23.90953 -59.47397 46.81308 1.000 16.33041 96 ARG A CA 1
ATOM 735 C C . ARG A 1 94 ? 23.73663 -58.93315 45.40319 1.000 21.53814 96 ARG A C 1
ATOM 736 O O . ARG A 1 94 ? 24.23736 -59.50126 44.42312 1.000 15.60193 96 ARG A O 1
ATOM 744 N N . THR A 1 95 ? 23.01141 -57.81557 45.33286 1.000 17.37282 97 THR A N 1
ATOM 745 C CA . THR A 1 95 ? 23.07757 -56.88156 44.22087 1.000 17.48488 97 THR A CA 1
ATOM 746 C C . THR A 1 95 ? 23.59082 -55.56173 44.77793 1.000 20.00316 97 THR A C 1
ATOM 747 O O . THR A 1 95 ? 23.05699 -55.04984 45.76790 1.000 18.19134 97 THR A O 1
ATOM 751 N N . ILE A 1 96 ? 24.63847 -55.02802 44.16370 1.000 20.97195 98 ILE A N 1
ATOM 752 C CA . ILE A 1 96 ? 25.22670 -53.75301 44.55326 1.000 17.50294 98 ILE A CA 1
ATOM 753 C C . ILE A 1 96 ? 25.09366 -52.82013 43.35866 1.000 18.19607 98 ILE A C 1
ATOM 754 O O . ILE A 1 96 ? 25.72646 -53.04158 42.31955 1.000 16.98131 98 ILE A O 1
ATOM 759 N N . SER A 1 97 ? 24.27867 -51.77756 43.50016 1.000 15.51718 99 SER A N 1
ATOM 760 C CA . SER A 1 97 ? 24.00600 -50.83872 42.41589 1.000 18.61969 99 SER A CA 1
ATOM 761 C C . SER A 1 97 ? 24.82759 -49.58506 42.65757 1.000 17.93851 99 SER A C 1
ATOM 762 O O . SER A 1 97 ? 24.58270 -48.85854 43.62315 1.000 21.37488 99 SER A O 1
ATOM 765 N N . PHE A 1 98 ? 25.80595 -49.33635 41.79569 1.000 17.76756 100 PHE A N 1
ATOM 766 C CA . PHE A 1 98 ? 26.59888 -48.11564 41.89826 1.000 20.59562 100 PHE A CA 1
ATOM 767 C C . PHE A 1 98 ? 25.86492 -46.98488 41.18507 1.000 21.51131 100 PHE A C 1
ATOM 768 O O . PHE A 1 98 ? 25.54017 -47.09410 39.99720 1.000 20.34188 100 PHE A O 1
ATOM 776 N N . LYS A 1 99 ? 25.59294 -45.90288 41.91503 1.000 19.41726 101 LYS A N 1
ATOM 777 C CA . LYS A 1 99 ? 24.76131 -44.83329 41.38070 1.000 19.19576 101 LYS A CA 1
ATOM 778 C C . LYS A 1 99 ? 25.35470 -44.27446 40.09391 1.000 18.92334 101 LYS A C 1
ATOM 779 O O . LYS A 1 99 ? 26.55884 -44.01893 40.01015 1.000 21.57948 101 LYS A O 1
ATOM 785 N N . ASP A 1 100 ? 24.50723 -44.09412 39.08383 1.000 20.04228 102 ASP A N 1
ATOM 786 C CA . ASP A 1 100 ? 24.92949 -43.57089 37.78656 1.000 21.90862 102 ASP A CA 1
ATOM 787 C C . ASP A 1 100 ? 26.00115 -44.44473 37.14163 1.000 19.83818 102 ASP A C 1
ATOM 788 O O . ASP A 1 100 ? 26.78714 -43.96571 36.31804 1.000 22.23719 102 ASP A O 1
ATOM 793 N N . ASP A 1 101 ? 26.06728 -45.72123 37.51678 1.000 18.68403 103 ASP A N 1
ATOM 794 C CA . ASP A 1 101 ? 27.08355 -46.61840 36.97887 1.000 17.89307 103 ASP A CA 1
ATOM 795 C C . ASP A 1 101 ? 26.57125 -48.05559 36.99159 1.000 18.55239 103 ASP A C 1
ATOM 796 O O . ASP A 1 101 ? 25.35941 -48.28472 36.95136 1.000 17.89404 103 ASP A O 1
ATOM 801 N N . GLY A 1 102 ? 27.47794 -49.03058 37.04110 1.000 18.20808 104 GLY A N 1
ATOM 802 C CA . GLY A 1 102 ? 27.12537 -50.42479 36.86400 1.000 16.80658 104 GLY A CA 1
ATOM 803 C C . GLY A 1 102 ? 26.65945 -51.10323 38.14137 1.000 19.54946 104 GLY A C 1
ATOM 804 O O . GLY A 1 102 ? 26.45992 -50.47816 39.18596 1.000 17.62085 104 GLY A O 1
ATOM 805 N N . THR A 1 103 ? 26.48972 -52.42837 38.03901 1.000 19.48220 105 THR A N 1
ATOM 806 C CA . THR A 1 103 ? 25.98553 -53.27307 39.11640 1.000 18.11506 105 THR A CA 1
ATOM 807 C C . THR A 1 103 ? 26.87688 -54.49373 39.31204 1.000 14.49387 105 THR A C 1
ATOM 808 O O . THR A 1 103 ? 27.33495 -55.09720 38.33689 1.000 17.03340 105 THR A O 1
ATOM 812 N N . TYR A 1 104 ? 27.11493 -54.85601 40.57658 1.000 17.75692 106 TYR A N 1
ATOM 813 C CA . TYR A 1 104 ? 27.65815 -56.16097 40.94697 1.000 13.84075 106 TYR A CA 1
ATOM 814 C C . TYR A 1 104 ? 26.52059 -57.08840 41.35127 1.000 18.60367 106 TYR A C 1
ATOM 815 O O . TYR A 1 104 ? 25.59149 -56.67603 42.05208 1.000 23.49214 106 TYR A O 1
ATOM 824 N N . LYS A 1 105 ? 26.60931 -58.34509 40.92612 1.000 15.38709 107 LYS A N 1
ATOM 825 C CA . LYS A 1 105 ? 25.79731 -59.42552 41.46154 1.000 18.76709 107 LYS A CA 1
ATOM 826 C C . LYS A 1 105 ? 26.74204 -60.48546 42.01226 1.000 16.68575 107 LYS A C 1
ATOM 827 O O . LYS A 1 105 ? 27.66542 -60.92111 41.31421 1.000 15.08198 107 LYS A O 1
ATOM 833 N N . THR A 1 106 ? 26.52918 -60.88613 43.25868 1.000 14.66332 108 THR A N 1
ATOM 834 C CA . THR A 1 106 ? 27.45695 -61.78825 43.92854 1.000 14.69702 108 THR A CA 1
ATOM 835 C C . THR A 1 106 ? 26.69748 -62.95183 44.53470 1.000 15.57526 108 THR A C 1
ATOM 836 O O . THR A 1 106 ? 25.59361 -62.77920 45.05697 1.000 18.49494 108 THR A O 1
ATOM 840 N N . ARG A 1 107 ? 27.32207 -64.12703 44.48469 1.000 16.32678 109 ARG A N 1
ATOM 841 C CA . ARG A 1 107 ? 26.84664 -65.31329 45.18442 1.000 14.80665 109 ARG A CA 1
ATOM 842 C C . ARG A 1 107 ? 28.03981 -65.92937 45.88805 1.000 19.23192 109 ARG A C 1
ATOM 843 O O . ARG A 1 107 ? 29.04553 -66.24431 45.24311 1.000 17.74549 109 ARG A O 1
ATOM 851 N N . ALA A 1 108 ? 27.92916 -66.10706 47.19924 1.000 14.66421 110 ALA A N 1
ATOM 852 C CA . ALA A 1 108 ? 29.00776 -66.66074 47.99253 1.000 16.77234 110 ALA A CA 1
ATOM 853 C C . ALA A 1 108 ? 28.46425 -67.78408 48.85596 1.000 18.22351 110 ALA A C 1
ATOM 854 O O . ALA A 1 108 ? 27.29960 -67.77603 49.26298 1.000 21.41640 110 ALA A O 1
ATOM 856 N N . GLU A 1 109 ? 29.32475 -68.74878 49.13153 1.000 17.61819 111 GLU A N 1
ATOM 857 C CA . GLU A 1 109 ? 29.07082 -69.76391 50.14148 1.000 17.58059 111 GLU A CA 1
ATOM 858 C C . GLU A 1 109 ? 30.06210 -69.56968 51.27697 1.000 15.43693 111 GLU A C 1
ATOM 859 O O . GLU A 1 109 ? 31.27831 -69.50373 51.04087 1.000 16.50108 111 GLU A O 1
ATOM 865 N N . VAL A 1 110 ? 29.54157 -69.46700 52.49775 1.000 15.70000 112 VAL A N 1
ATOM 866 C CA . VAL A 1 110 ? 30.34808 -69.26977 53.69310 1.000 16.31601 112 VAL A CA 1
ATOM 867 C C . VAL A 1 110 ? 30.13802 -70.49214 54.57438 1.000 18.09468 112 VAL A C 1
ATOM 868 O O . VAL A 1 110 ? 29.00150 -70.78850 54.97361 1.000 16.54666 112 VAL A O 1
ATOM 872 N N . LYS A 1 111 ? 31.22008 -71.21619 54.85499 1.000 14.70971 113 LYS A N 1
ATOM 873 C CA . LYS A 1 111 ? 31.08402 -72.41712 55.67181 1.000 13.85076 113 LYS A CA 1
ATOM 874 C C . LYS A 1 111 ? 32.45112 -72.85663 56.17181 1.000 16.44069 113 LYS A C 1
ATOM 875 O O . LYS A 1 111 ? 33.49127 -72.41449 55.67807 1.000 17.17820 113 LYS A O 1
ATOM 881 N N . PHE A 1 112 ? 32.43217 -73.73104 57.17047 1.000 17.12468 114 PHE A N 1
ATOM 882 C CA . PHE A 1 112 ? 33.66152 -74.31674 57.67456 1.000 18.09276 114 PHE A CA 1
ATOM 883 C C . PHE A 1 112 ? 34.08614 -75.49698 56.81560 1.000 20.53441 114 PHE A C 1
ATOM 884 O O . PHE A 1 112 ? 33.27118 -76.35174 56.45442 1.000 21.06753 114 PHE A O 1
ATOM 892 N N . GLU A 1 113 ? 35.37320 -75.53018 56.48876 1.000 17.55211 115 GLU A N 1
ATOM 893 C CA . GLU A 1 113 ? 36.01834 -76.69610 55.90146 1.000 21.18952 115 GLU A CA 1
ATOM 894 C C . GLU A 1 113 ? 37.17539 -77.04371 56.83165 1.000 20.70337 115 GLU A C 1
ATOM 895 O O . GLU A 1 113 ? 38.11826 -76.25542 56.99738 1.000 20.95835 115 GLU A O 1
ATOM 901 N N . GLY A 1 114 ? 37.06049 -78.18302 57.49368 1.000 21.22707 116 GLY A N 1
ATOM 902 C CA . GLY A 1 114 ? 37.93336 -78.42920 58.62104 1.000 24.04864 116 GLY A CA 1
ATOM 903 C C . GLY A 1 114 ? 37.76717 -77.28402 59.59511 1.000 22.59964 116 GLY A C 1
ATOM 904 O O . GLY A 1 114 ? 36.64965 -76.86835 59.92038 1.000 20.94457 116 GLY A O 1
ATOM 905 N N . ASP A 1 115 ? 38.88476 -76.71961 60.02970 1.000 21.84816 117 ASP A N 1
ATOM 906 C CA . ASP A 1 115 ? 38.84081 -75.63242 60.99310 1.000 19.07068 117 ASP A CA 1
ATOM 907 C C . ASP A 1 115 ? 38.82907 -74.25208 60.34520 1.000 18.85512 117 ASP A C 1
ATOM 908 O O . ASP A 1 115 ? 38.81537 -73.25257 61.07102 1.000 20.01198 117 ASP A O 1
ATOM 913 N N . THR A 1 116 ? 38.79337 -74.15833 59.01518 1.000 19.07462 118 THR A N 1
ATOM 914 C CA . THR A 1 116 ? 38.87307 -72.86570 58.33959 1.000 19.31109 118 THR A CA 1
ATOM 915 C C . THR A 1 116 ? 37.48917 -72.37922 57.93067 1.000 19.24656 118 THR A C 1
ATOM 916 O O . THR A 1 116 ? 36.73024 -73.11504 57.29454 1.000 18.94875 118 THR A O 1
ATOM 920 N N . LEU A 1 117 ? 37.17929 -71.12602 58.26484 1.000 18.06023 119 LEU A N 1
ATOM 921 C CA . LEU A 1 117 ? 35.98273 -70.47351 57.74575 1.000 19.09724 119 LEU A CA 1
ATOM 922 C C . LEU A 1 117 ? 36.29377 -69.97824 56.33900 1.000 18.22973 119 LEU A C 1
ATOM 923 O O . LEU A 1 117 ? 37.13377 -69.09167 56.16143 1.000 18.46929 119 LEU A O 1
ATOM 928 N N . VAL A 1 118 ? 35.61789 -70.54497 55.34132 1.000 13.98054 120 VAL A N 1
ATOM 929 C CA . VAL A 1 118 ? 35.87977 -70.27480 53.93476 1.000 15.55481 120 VAL A CA 1
ATOM 930 C C . VAL A 1 118 ? 34.70946 -69.48960 53.36038 1.000 17.68380 120 VAL A C 1
ATOM 931 O O . VAL A 1 118 ? 33.54122 -69.86306 53.55407 1.000 17.42144 120 VAL A O 1
ATOM 935 N N . ASN A 1 119 ? 35.03582 -68.41900 52.63150 1.000 14.96427 121 ASN A N 1
ATOM 936 C CA . ASN A 1 119 ? 34.09091 -67.58256 51.89967 1.000 14.04686 121 ASN A CA 1
ATOM 937 C C . ASN A 1 119 ? 34.45283 -67.68275 50.42020 1.000 16.93741 121 ASN A C 1
ATOM 938 O O . ASN A 1 119 ? 35.45305 -67.10245 49.98233 1.000 17.73987 121 ASN A O 1
ATOM 943 N N . ARG A 1 120 ? 33.65899 -68.41974 49.64593 1.000 15.72843 122 ARG A N 1
ATOM 944 C CA . ARG A 1 120 ? 33.91004 -68.59152 48.21669 1.000 15.86392 122 ARG A CA 1
ATOM 945 C C . ARG A 1 120 ? 32.86190 -67.82770 47.43036 1.000 16.74385 122 ARG A C 1
ATOM 946 O O . ARG A 1 120 ? 31.66700 -68.09037 47.59103 1.000 17.02003 122 ARG A O 1
ATOM 954 N N . ILE A 1 121 ? 33.30815 -66.93258 46.54295 1.000 16.19027 123 ILE A N 1
ATOM 955 C CA . ILE A 1 121 ? 32.45379 -65.90539 45.95689 1.000 13.73429 123 ILE A CA 1
ATOM 956 C C . ILE A 1 121 ? 32.58480 -65.92179 44.44342 1.000 18.63587 123 ILE A C 1
ATOM 957 O O . ILE A 1 121 ? 33.68765 -66.06130 43.90309 1.000 18.19252 123 ILE A O 1
ATOM 962 N N . GLU A 1 122 ? 31.45231 -65.76891 43.76353 1.000 14.25919 124 GLU A N 1
ATOM 963 C CA . GLU A 1 122 ? 31.39488 -65.46156 42.34209 1.000 18.96597 124 GLU A CA 1
ATOM 964 C C . GLU A 1 122 ? 30.76673 -64.08258 42.17829 1.000 15.59215 124 GLU A C 1
ATOM 965 O O . GLU A 1 122 ? 29.69784 -63.81538 42.74140 1.000 16.27815 124 GLU A O 1
ATOM 971 N N . LEU A 1 123 ? 31.43976 -63.21335 41.42403 1.000 15.41968 125 LEU A N 1
ATOM 972 C CA . LEU A 1 123 ? 31.01563 -61.83263 41.21282 1.000 12.38860 125 LEU A CA 1
ATOM 973 C C . LEU A 1 123 ? 30.90706 -61.54967 39.72084 1.000 19.36202 125 LEU A C 1
ATOM 974 O O . LEU A 1 123 ? 31.83702 -61.82985 38.95790 1.000 16.87335 125 LEU A O 1
ATOM 979 N N . LYS A 1 124 ? 29.76607 -60.99676 39.31043 1.000 22.88277 126 LYS A N 1
ATOM 980 C CA . LYS A 1 124 ? 29.54723 -60.53771 37.94478 1.000 18.89349 126 LYS A CA 1
ATOM 981 C C . LYS A 1 124 ? 29.20538 -59.05605 37.97881 1.000 18.92715 126 LYS A C 1
ATOM 982 O O . LYS A 1 124 ? 28.23988 -58.65475 38.63397 1.000 17.76368 126 LYS A O 1
ATOM 988 N N . GLY A 1 125 ? 29.97291 -58.24748 37.25737 1.000 18.64740 127 GLY A N 1
ATOM 989 C CA . GLY A 1 125 ? 29.71262 -56.82224 37.15039 1.000 16.27366 127 GLY A CA 1
ATOM 990 C C . GLY A 1 125 ? 29.32333 -56.47363 35.72229 1.000 18.93279 127 GLY A C 1
ATOM 991 O O . GLY A 1 125 ? 29.97944 -56.90193 34.77297 1.000 20.11306 127 GLY A O 1
ATOM 992 N N . ILE A 1 126 ? 28.24839 -55.69383 35.58813 1.000 16.81038 128 ILE A N 1
ATOM 993 C CA . ILE A 1 126 ? 27.76908 -55.29487 34.26984 1.000 21.87586 128 ILE A CA 1
ATOM 994 C C . ILE A 1 126 ? 27.36076 -53.82784 34.25931 1.000 16.93699 128 ILE A C 1
ATOM 995 O O . ILE A 1 126 ? 27.04866 -53.23097 35.29401 1.000 16.33475 128 ILE A O 1
ATOM 1000 N N . ASP A 1 127 ? 27.35997 -53.26495 33.04494 1.000 20.71001 129 ASP A N 1
ATOM 1001 C CA . ASP A 1 127 ? 26.93024 -51.89261 32.76157 1.000 21.99131 129 ASP A CA 1
ATOM 1002 C C . ASP A 1 127 ? 27.79958 -50.83848 33.43835 1.000 20.40909 129 ASP A C 1
ATOM 1003 O O . ASP A 1 127 ? 27.33026 -49.74188 33.75017 1.000 18.54639 129 ASP A O 1
ATOM 1008 N N . PHE A 1 128 ? 29.06682 -51.13456 33.67851 1.000 20.42577 130 PHE A N 1
ATOM 1009 C CA . PHE A 1 128 ? 29.94776 -50.09996 34.19277 1.000 19.75439 130 PHE A CA 1
ATOM 1010 C C . PHE A 1 128 ? 30.46469 -49.21064 33.07027 1.000 24.71169 130 PHE A C 1
ATOM 1011 O O . PHE A 1 128 ? 30.59198 -49.63405 31.91820 1.000 25.26218 130 PHE A O 1
ATOM 1019 N N . LYS A 1 129 ? 30.77151 -47.96603 33.42794 1.000 21.99807 131 LYS A N 1
ATOM 1020 C CA . LYS A 1 129 ? 31.26358 -46.97191 32.48746 1.000 20.02097 131 LYS A CA 1
ATOM 1021 C C . LYS A 1 129 ? 32.78812 -46.96528 32.52988 1.000 19.78379 131 LYS A C 1
ATOM 1022 O O . LYS A 1 129 ? 33.38400 -46.80260 33.60162 1.000 18.95334 131 LYS A O 1
ATOM 1028 N N . GLU A 1 130 ? 33.41998 -47.16177 31.37014 1.000 23.19740 132 GLU A N 1
ATOM 1029 C CA . GLU A 1 130 ? 34.88032 -47.20080 31.32945 1.000 27.58306 132 GLU A CA 1
ATOM 1030 C C . GLU A 1 130 ? 35.48289 -45.92452 31.90554 1.000 25.15463 132 GLU A C 1
ATOM 1031 O O . GLU A 1 130 ? 36.51624 -45.96942 32.58380 1.000 23.38134 132 GLU A O 1
ATOM 1037 N N . ASP A 1 131 ? 34.85230 -44.78103 31.64884 1.000 23.68703 133 ASP A N 1
ATOM 1038 C CA . ASP A 1 131 ? 35.32102 -43.48594 32.12962 1.000 26.23943 133 ASP A CA 1
ATOM 1039 C C . ASP A 1 131 ? 34.77815 -43.11450 33.50532 1.000 26.85040 133 ASP A C 1
ATOM 1040 O O . ASP A 1 131 ? 34.99892 -41.98412 33.95277 1.000 26.21286 133 ASP A O 1
ATOM 1045 N N . GLY A 1 132 ? 34.05875 -44.01472 34.16876 1.000 22.53847 134 GLY A N 1
ATOM 1046 C CA . GLY A 1 132 ? 33.46959 -43.72380 35.45733 1.000 21.58861 134 GLY A CA 1
ATOM 1047 C C . GLY A 1 132 ? 34.43811 -43.93586 36.60893 1.000 24.09739 134 GLY A C 1
ATOM 1048 O O . GLY A 1 132 ? 35.63228 -44.19259 36.43679 1.000 21.33354 134 GLY A O 1
ATOM 1049 N N . ASN A 1 133 ? 33.88406 -43.83508 37.81967 1.000 21.38082 135 ASN A N 1
ATOM 1050 C CA . ASN A 1 133 ? 34.69231 -43.90998 39.02877 1.000 20.80281 135 ASN A CA 1
ATOM 1051 C C . ASN A 1 133 ? 35.20385 -45.31185 39.32080 1.000 18.99323 135 ASN A C 1
ATOM 1052 O O . ASN A 1 133 ? 36.20346 -45.44645 40.03168 1.000 19.47578 135 ASN A O 1
ATOM 1057 N N . ILE A 1 134 ? 34.55780 -46.34948 38.78956 1.000 19.40372 136 ILE A N 1
ATOM 1058 C CA . ILE A 1 134 ? 34.90248 -47.72775 39.12918 1.000 18.81916 136 ILE A CA 1
ATOM 1059 C C . ILE A 1 134 ? 35.97975 -48.23414 38.17637 1.000 21.02101 136 ILE A C 1
ATOM 1060 O O . ILE A 1 134 ? 37.12758 -48.45825 38.57817 1.000 17.97318 136 ILE A O 1
ATOM 1065 N N . LEU A 1 135 ? 35.61372 -48.42990 36.90712 1.000 17.08880 137 LEU A N 1
ATOM 1066 C CA . LEU A 1 135 ? 36.58496 -48.89238 35.91986 1.000 18.69034 137 LEU A CA 1
ATOM 1067 C C . LEU A 1 135 ? 37.69920 -47.87841 35.70643 1.000 21.62041 137 LEU A C 1
ATOM 1068 O O . LEU A 1 135 ? 38.81477 -48.25608 35.32845 1.000 21.33047 137 LEU A O 1
ATOM 1073 N N . GLY A 1 136 ? 37.41487 -46.59021 35.91565 1.000 19.07948 138 GLY A N 1
ATOM 1074 C CA . GLY A 1 136 ? 38.41777 -45.55360 35.78912 1.000 19.77068 138 GLY A CA 1
ATOM 1075 C C . GLY A 1 136 ? 39.30522 -45.34161 36.99391 1.000 21.67723 138 GLY A C 1
ATOM 1076 O O . GLY A 1 136 ? 40.13563 -44.43028 36.97456 1.000 24.39354 138 GLY A O 1
ATOM 1077 N N . HIS A 1 137 ? 39.16488 -46.15838 38.03909 1.000 20.17386 139 HIS A N 1
ATOM 1078 C CA . HIS A 1 137 ? 40.02918 -46.11311 39.21937 1.000 20.49532 139 HIS A CA 1
ATOM 1079 C C . HIS A 1 137 ? 40.14700 -44.69413 39.78253 1.000 18.54086 139 HIS A C 1
ATOM 1080 O O . HIS A 1 137 ? 41.23650 -44.14870 39.94315 1.000 20.29506 139 HIS A O 1
ATOM 1087 N N . LYS A 1 138 ? 39.00014 -44.10660 40.11138 1.000 19.52186 140 LYS A N 1
ATOM 1088 C CA . LYS A 1 138 ? 38.95594 -42.74005 40.62238 1.000 21.17182 140 LYS A CA 1
ATOM 1089 C C . LYS A 1 138 ? 38.58430 -42.66014 42.09931 1.000 20.46922 140 LYS A C 1
ATOM 1090 O O . LYS A 1 138 ? 38.36176 -41.55598 42.61356 1.000 21.34814 140 LYS A O 1
ATOM 1096 N N . LEU A 1 139 ? 38.51529 -43.78959 42.79499 1.000 19.95275 141 LEU A N 1
ATOM 1097 C CA . LEU A 1 139 ? 38.13708 -43.79757 44.19928 1.000 19.82610 141 LEU A CA 1
ATOM 1098 C C . LEU A 1 139 ? 39.36440 -43.67728 45.08903 1.000 23.20170 141 LEU A C 1
ATOM 1099 O O . LEU A 1 139 ? 40.42656 -44.22480 44.78561 1.000 28.06876 141 LEU A O 1
ATOM 1104 N N . GLU A 1 140 ? 39.20610 -42.95488 46.19275 1.000 20.29475 142 GLU A N 1
ATOM 1105 C CA . GLU A 1 140 ? 40.25218 -42.87091 47.20166 1.000 18.08439 142 GLU A CA 1
ATOM 1106 C C . GLU A 1 140 ? 40.36674 -44.20205 47.93922 1.000 23.31943 142 GLU A C 1
ATOM 1107 O O . GLU A 1 140 ? 39.35777 -44.80785 48.31222 1.000 22.46902 142 GLU A O 1
ATOM 1113 N N . TYR A 1 141 ? 41.60141 -44.66740 48.13017 1.000 21.63721 143 TYR A N 1
ATOM 1114 C CA . TYR A 1 141 ? 41.82470 -45.92687 48.83538 1.000 20.75803 143 TYR A CA 1
ATOM 1115 C C . TYR A 1 141 ? 41.60974 -45.76015 50.33491 1.000 20.31486 143 TYR A C 1
ATOM 1116 O O . TYR A 1 141 ? 40.79486 -46.46821 50.94065 1.000 21.38835 143 TYR A O 1
ATOM 1125 N N . ASN A 1 142 ? 42.33706 -44.82976 50.95603 1.000 17.94256 144 ASN A N 1
ATOM 1126 C CA . ASN A 1 142 ? 42.19047 -44.60600 52.39097 1.000 23.42093 144 ASN A CA 1
ATOM 1127 C C . ASN A 1 142 ? 42.61850 -43.20151 52.80865 1.000 23.35191 144 ASN A C 1
ATOM 1128 O O . ASN A 1 142 ? 43.03547 -42.99653 53.95191 1.000 23.67667 144 ASN A O 1
ATOM 1133 N N . SER A 1 143 ? 42.53315 -42.22925 51.90686 1.000 24.20040 145 SER A N 1
ATOM 1134 C CA . SER A 1 143 ? 43.10032 -40.92132 52.20366 1.000 30.32688 145 SER A CA 1
ATOM 1135 C C . SER A 1 143 ? 42.26042 -40.19398 53.24818 1.000 28.43027 145 SER A C 1
ATOM 1136 O O . SER A 1 143 ? 41.03149 -40.31754 53.28644 1.000 27.86195 145 SER A O 1
ATOM 1139 N N . THR A 1 144 ? 42.94211 -39.44778 54.11346 1.000 26.75568 146 THR A N 1
ATOM 1140 C CA . THR A 1 144 ? 42.30593 -38.66601 55.16320 1.000 29.48326 146 THR A CA 1
ATOM 1141 C C . THR A 1 144 ? 42.04738 -37.22690 54.73796 1.000 33.56888 146 THR A C 1
ATOM 1142 O O . THR A 1 144 ? 41.32310 -36.50551 55.43354 1.000 39.04433 146 THR A O 1
ATOM 1146 N N . TRP A 1 145 ? 42.65363 -36.78708 53.63804 1.000 31.97952 147 TRP A N 1
ATOM 1147 C CA . TRP A 1 145 ? 42.42455 -35.46673 53.07388 1.000 34.51116 147 TRP A CA 1
ATOM 1148 C C . TRP A 1 145 ? 42.43557 -35.58116 51.55831 1.000 33.92793 147 TRP A C 1
ATOM 1149 O O . TRP A 1 145 ? 43.04138 -36.49788 50.99472 1.000 29.66274 147 TRP A O 1
ATOM 1160 N N . GLY A 1 146 ? 41.73342 -34.66595 50.90516 1.000 29.90018 148 GLY A N 1
ATOM 1161 C CA . GLY A 1 146 ? 41.63156 -34.73256 49.46323 1.000 29.35343 148 GLY A CA 1
ATOM 1162 C C . GLY A 1 146 ? 40.94372 -33.51054 48.89882 1.000 29.34753 148 GLY A C 1
ATOM 1163 O O . GLY A 1 146 ? 40.67717 -32.53969 49.60662 1.000 30.87657 148 GLY A O 1
ATOM 1164 N N . SER A 1 147 ? 40.65084 -33.58491 47.60521 1.000 31.70851 149 SER A N 1
ATOM 1165 C CA . SER A 1 147 ? 39.98751 -32.48680 46.92066 1.000 30.03738 149 SER A CA 1
ATOM 1166 C C . SER A 1 147 ? 38.63958 -32.18991 47.57721 1.000 30.05077 149 SER A C 1
ATOM 1167 O O . SER A 1 147 ? 37.94948 -33.11040 48.03419 1.000 28.60935 149 SER A O 1
ATOM 1170 N N . PRO A 1 148 ? 38.22644 -30.92104 47.63604 1.000 31.89945 150 PRO A N 1
ATOM 1171 C CA . PRO A 1 148 ? 36.88068 -30.61605 48.14388 1.000 32.23398 150 PRO A CA 1
ATOM 1172 C C . PRO A 1 148 ? 35.77684 -30.84581 47.12722 1.000 31.47745 150 PRO A C 1
ATOM 1173 O O . PRO A 1 148 ? 34.60467 -30.90931 47.52266 1.000 31.41793 150 PRO A O 1
ATOM 1177 N N . GLY A 1 149 ? 36.10247 -30.97092 45.85074 1.000 31.08355 151 GLY A N 1
ATOM 1178 C CA . GLY A 1 149 ? 35.08876 -31.15176 44.83165 1.000 30.62446 151 GLY A CA 1
ATOM 1179 C C . GLY A 1 149 ? 34.71430 -29.84456 44.15594 1.000 34.53897 151 GLY A C 1
ATOM 1180 O O . GLY A 1 149 ? 34.78754 -28.76144 44.74457 1.000 34.44986 151 GLY A O 1
ATOM 1181 N N . TRP A 1 150 ? 34.30193 -29.94831 42.89062 1.000 31.82343 152 TRP A N 1
ATOM 1182 C CA . TRP A 1 150 ? 34.01370 -28.75211 42.10446 1.000 33.48925 152 TRP A CA 1
ATOM 1183 C C . TRP A 1 150 ? 32.87605 -27.93953 42.70681 1.000 31.48610 152 TRP A C 1
ATOM 1184 O O . TRP A 1 150 ? 32.92890 -26.70771 42.72436 1.000 31.03971 152 TRP A O 1
ATOM 1195 N N . VAL A 1 151 ? 31.83274 -28.61058 43.19110 1.000 29.78716 153 VAL A N 1
ATOM 1196 C CA . VAL A 1 151 ? 30.64611 -27.90790 43.66864 1.000 30.34707 153 VAL A CA 1
ATOM 1197 C C . VAL A 1 151 ? 30.97159 -27.09976 44.91997 1.000 31.18391 153 VAL A C 1
ATOM 1198 O O . VAL A 1 151 ? 30.69146 -25.89342 44.99569 1.000 26.63328 153 VAL A O 1
ATOM 1202 N N . ARG A 1 152 ? 31.53718 -27.76399 45.93272 1.000 28.41086 154 ARG A N 1
ATOM 1203 C CA . ARG A 1 152 ? 31.94382 -27.06558 47.14721 1.000 27.84013 154 ARG A CA 1
ATOM 1204 C C . ARG A 1 152 ? 32.92715 -25.94776 46.83292 1.000 26.27547 154 ARG A C 1
ATOM 1205 O O . ARG A 1 152 ? 32.84009 -24.85596 47.40650 1.000 28.18253 154 ARG A O 1
ATOM 1213 N N . LEU A 1 153 ? 33.87049 -26.19883 45.92360 1.000 23.84054 155 LEU A N 1
ATOM 1214 C CA . LEU A 1 153 ? 34.85673 -25.17735 45.58908 1.000 26.07013 155 LEU A CA 1
ATOM 1215 C C . LEU A 1 153 ? 34.18561 -23.95515 44.97455 1.000 25.50268 155 LEU A C 1
ATOM 1216 O O . LEU A 1 153 ? 34.47616 -22.81801 45.35398 1.000 25.28654 155 LEU A O 1
ATOM 1221 N N . ALA A 1 154 ? 33.28079 -24.17106 44.01895 1.000 28.10127 156 ALA A N 1
ATOM 1222 C CA . ALA A 1 154 ? 32.58939 -23.04918 43.39302 1.000 26.97676 156 ALA A CA 1
ATOM 1223 C C . ALA A 1 154 ? 31.80199 -22.25425 44.42795 1.000 27.72322 156 ALA A C 1
ATOM 1224 O O . ALA A 1 154 ? 31.94330 -21.02682 44.53097 1.000 27.30752 156 ALA A O 1
ATOM 1226 N N . LEU A 1 155 ? 30.99587 -22.94747 45.23631 1.000 24.90021 157 LEU A N 1
ATOM 1227 C CA . LEU A 1 155 ? 30.19385 -22.26121 46.24564 1.000 22.23335 157 LEU A CA 1
ATOM 1228 C C . LEU A 1 155 ? 31.07046 -21.46527 47.20796 1.000 25.24886 157 LEU A C 1
ATOM 1229 O O . LEU A 1 155 ? 30.81249 -20.28253 47.47444 1.000 26.01933 157 LEU A O 1
ATOM 1234 N N . CYS A 1 156 ? 32.12180 -22.09655 47.73619 1.000 23.65429 158 CYS A N 1
ATOM 1235 C CA . CYS A 1 156 ? 32.91477 -21.46662 48.78541 1.000 23.13687 158 CYS A CA 1
ATOM 1236 C C . CYS A 1 156 ? 33.76388 -20.32794 48.24086 1.000 22.66105 158 CYS A C 1
ATOM 1237 O O . CYS A 1 156 ? 33.89379 -19.28939 48.89420 1.000 24.66719 158 CYS A O 1
ATOM 1240 N N . LEU A 1 157 ? 34.35879 -20.49126 47.05610 1.000 26.76913 159 LEU A N 1
ATOM 1241 C CA . LEU A 1 157 ? 35.13656 -19.39139 46.49776 1.000 25.34733 159 LEU A CA 1
ATOM 1242 C C . LEU A 1 157 ? 34.23949 -18.21709 46.11789 1.000 21.40521 159 LEU A C 1
ATOM 1247 N N . THR A 1 158 ? 33.03309 -18.49730 45.60939 1.000 23.88594 160 THR A N 1
ATOM 1248 C CA . THR A 1 158 ? 32.10227 -17.41224 45.31825 1.000 24.22867 160 THR A CA 1
ATOM 1249 C C . THR A 1 158 ? 31.73614 -16.66839 46.59417 1.000 20.12889 160 THR A C 1
ATOM 1250 O O . THR A 1 158 ? 31.78012 -15.43404 46.63915 1.000 21.57038 160 THR A O 1
ATOM 1254 N N . GLY A 1 159 ? 31.38228 -17.40762 47.64967 1.000 21.46014 161 GLY A N 1
ATOM 1255 C CA . GLY A 1 159 ? 31.08618 -16.76895 48.92551 1.000 20.27702 161 GLY A CA 1
ATOM 1256 C C . GLY A 1 159 ? 32.25312 -15.96171 49.46593 1.000 21.15763 161 GLY A C 1
ATOM 1257 O O . GLY A 1 159 ? 32.07686 -14.83652 49.94417 1.000 17.57871 161 GLY A O 1
ATOM 1258 N N . LEU A 1 160 ? 33.46219 -16.52165 49.39141 1.000 19.51443 162 LEU A N 1
ATOM 1259 C CA . LEU A 1 160 ? 34.64995 -15.81887 49.86457 1.000 19.34336 162 LEU A CA 1
ATOM 1260 C C . LEU A 1 160 ? 34.90553 -14.54956 49.05864 1.000 20.46317 162 LEU A C 1
ATOM 1261 O O . LEU A 1 160 ? 35.24406 -13.50198 49.61922 1.000 21.52648 162 LEU A O 1
ATOM 1266 N N . VAL A 1 161 ? 34.79566 -14.63766 47.73267 1.000 20.87914 163 VAL A N 1
ATOM 1267 C CA . VAL A 1 161 ? 35.03095 -13.46664 46.89249 1.000 19.42867 163 VAL A CA 1
ATOM 1268 C C . VAL A 1 161 ? 34.00949 -12.37746 47.19799 1.000 20.95306 163 VAL A C 1
ATOM 1269 O O . VAL A 1 161 ? 34.35696 -11.19683 47.31880 1.000 21.41922 163 VAL A O 1
ATOM 1273 N N . LEU A 1 162 ? 32.73518 -12.75473 47.33840 1.000 19.82215 164 LEU A N 1
ATOM 1274 C CA . LEU A 1 162 ? 31.71469 -11.76863 47.68160 1.000 22.57567 164 LEU A CA 1
ATOM 1275 C C . LEU A 1 162 ? 31.97797 -11.14553 49.04818 1.000 21.98988 164 LEU A C 1
ATOM 1276 O O . LEU A 1 162 ? 31.79911 -9.93587 49.22488 1.000 18.28235 164 LEU A O 1
ATOM 1281 N N . SER A 1 163 ? 32.39381 -11.95121 50.03269 1.000 18.01221 165 SER A N 1
ATOM 1282 C CA . SER A 1 163 ? 32.67600 -11.41105 51.36199 1.000 18.20644 165 SER A CA 1
ATOM 1283 C C . SER A 1 163 ? 33.84526 -10.43401 51.31701 1.000 16.39886 165 SER A C 1
ATOM 1284 O O . SER A 1 163 ? 33.80168 -9.35576 51.92862 1.000 19.97826 165 SER A O 1
ATOM 1287 N N . LEU A 1 164 ? 34.91502 -10.80971 50.61321 1.000 18.68980 166 LEU A N 1
ATOM 1288 C CA . LEU A 1 164 ? 36.04738 -9.90597 50.45205 1.000 23.51661 166 LEU A CA 1
ATOM 1289 C C . LEU A 1 164 ? 35.61899 -8.60562 49.77566 1.000 22.14861 166 LEU A C 1
ATOM 1290 O O . LEU A 1 164 ? 36.03509 -7.51298 50.18579 1.000 20.64210 166 LEU A O 1
ATOM 1295 N N . TYR A 1 165 ? 34.76142 -8.69880 48.75518 1.000 22.56724 167 TYR A N 1
ATOM 1296 C CA . TYR A 1 165 ? 34.32792 -7.48162 48.07989 1.000 22.18530 167 TYR A CA 1
ATOM 1297 C C . TYR A 1 165 ? 33.45072 -6.62924 48.98783 1.000 21.00538 167 TYR A C 1
ATOM 1298 O O . TYR A 1 165 ? 33.52406 -5.40070 48.94049 1.000 22.00156 167 TYR A O 1
ATOM 1307 N N . ALA A 1 166 ? 32.60217 -7.25871 49.80635 1.000 20.51873 168 ALA A N 1
ATOM 1308 C CA . ALA A 1 166 ? 31.78589 -6.50026 50.75295 1.000 23.00973 168 ALA A CA 1
ATOM 1309 C C . ALA A 1 166 ? 32.65309 -5.74526 51.74772 1.000 21.63377 168 ALA A C 1
ATOM 1310 O O . ALA A 1 166 ? 32.37357 -4.58586 52.07770 1.000 18.82654 168 ALA A O 1
ATOM 1312 N N . LEU A 1 167 ? 33.69639 -6.39873 52.25812 1.000 20.20959 169 LEU A N 1
ATOM 1313 C CA . LEU A 1 167 ? 34.63618 -5.71643 53.14281 1.000 20.83474 169 LEU A CA 1
ATOM 1314 C C . LEU A 1 167 ? 35.25208 -4.50563 52.44291 1.000 21.59711 169 LEU A C 1
ATOM 1315 O O . LEU A 1 167 ? 35.30840 -3.39422 52.99930 1.000 22.97481 169 LEU A O 1
ATOM 1320 N N . HIS A 1 168 ? 35.71479 -4.71214 51.20439 1.000 21.85911 170 HIS A N 1
ATOM 1321 C CA . HIS A 1 168 ? 36.28981 -3.62365 50.41860 1.000 20.49112 170 HIS A CA 1
ATOM 1322 C C . HIS A 1 168 ? 35.28378 -2.48912 50.21901 1.000 20.28503 170 HIS A C 1
ATOM 1323 O O . HIS A 1 168 ? 35.63209 -1.30779 50.34486 1.000 24.04020 170 HIS A O 1
ATOM 1330 N N . VAL A 1 169 ? 34.02884 -2.83188 49.91297 1.000 17.24396 171 VAL A N 1
ATOM 1331 C CA . VAL A 1 169 ? 33.00303 -1.82489 49.66066 1.000 21.93088 171 VAL A CA 1
ATOM 1332 C C . VAL A 1 169 ? 32.75686 -1.00566 50.91503 1.000 22.51133 171 VAL A C 1
ATOM 1333 O O . VAL A 1 169 ? 32.66675 0.22324 50.87044 1.000 21.41049 171 VAL A O 1
ATOM 1337 N N . LYS A 1 170 ? 32.61057 -1.68286 52.05122 1.000 22.25332 172 LYS A N 1
ATOM 1338 C CA . LYS A 1 170 ? 32.37041 -0.97567 53.30095 1.000 20.56674 172 LYS A CA 1
ATOM 1339 C C . LYS A 1 170 ? 33.49043 0.01725 53.57880 1.000 21.73282 172 LYS A C 1
ATOM 1340 O O . LYS A 1 170 ? 33.22811 1.18383 53.90060 1.000 25.81384 172 LYS A O 1
ATOM 1346 N N . ALA A 1 171 ? 34.74866 -0.40474 53.40012 1.000 24.55011 173 ALA A N 1
ATOM 1347 C CA . ALA A 1 171 ? 35.85050 0.52295 53.66739 1.000 25.84818 173 ALA A CA 1
ATOM 1348 C C . ALA A 1 171 ? 35.84972 1.69068 52.67848 1.000 27.01659 173 ALA A C 1
ATOM 1349 O O . ALA A 1 171 ? 36.01506 2.85882 53.07508 1.000 27.85482 173 ALA A O 1
ATOM 1351 N N . ALA A 1 172 ? 35.62576 1.40425 51.38901 1.000 23.60590 174 ALA A N 1
ATOM 1352 C CA . ALA A 1 172 ? 35.68169 2.45683 50.37806 1.000 27.21384 174 ALA A CA 1
ATOM 1353 C C . ALA A 1 172 ? 34.55921 3.47236 50.57560 1.000 26.12131 174 ALA A C 1
ATOM 1354 O O . ALA A 1 172 ? 34.76830 4.68039 50.41561 1.000 24.98640 174 ALA A O 1
ATOM 1356 N N . ARG A 1 173 ? 33.35938 2.99990 50.92052 1.000 24.08646 175 ARG A N 1
ATOM 1357 C CA . ARG A 1 173 ? 32.25109 3.90689 51.18576 1.000 25.85469 175 ARG A CA 1
ATOM 1358 C C . ARG A 1 173 ? 32.49083 4.70232 52.45957 1.000 29.03174 175 ARG A C 1
ATOM 1359 O O . ARG A 1 173 ? 32.10603 5.87356 52.53429 1.000 30.73029 175 ARG A O 1
ATOM 1367 N N . ALA A 1 174 ? 33.14801 4.10113 53.45859 1.000 27.59233 176 ALA A N 1
ATOM 1368 C CA . ALA A 1 174 ? 33.51533 4.86960 54.63962 1.000 30.36272 176 ALA A CA 1
ATOM 1369 C C . ALA A 1 174 ? 34.50486 5.96641 54.29049 1.000 32.99676 176 ALA A C 1
ATOM 1370 O O . ALA A 1 174 ? 34.55171 6.99143 54.98002 1.000 41.37311 176 ALA A O 1
ATOM 1372 N N . ARG A 1 175 ? 35.27277 5.78873 53.21408 1.000 33.83547 177 ARG A N 1
ATOM 1373 C CA . ARG A 1 175 ? 36.27163 6.77324 52.82312 1.000 32.52884 177 ARG A CA 1
ATOM 1374 C C . ARG A 1 175 ? 35.76850 7.77328 51.78459 1.000 32.10149 177 ARG A C 1
ATOM 1375 O O . ARG A 1 175 ? 36.45984 8.76458 51.51849 1.000 37.60913 177 ARG A O 1
ATOM 1383 N N . ASP A 1 176 ? 34.58588 7.56202 51.20526 1.000 32.31767 178 ASP A N 1
ATOM 1384 C CA . ASP A 1 176 ? 34.07547 8.46970 50.17773 1.000 33.27323 178 ASP A CA 1
ATOM 1385 C C . ASP A 1 176 ? 32.57197 8.28500 50.07101 1.000 33.00386 178 ASP A C 1
ATOM 1386 O O . ASP A 1 176 ? 32.10583 7.22312 49.64933 1.000 32.75425 178 ASP A O 1
ATOM 1391 N N . ARG A 1 177 ? 31.82272 9.33024 50.42224 1.000 37.30781 179 ARG A N 1
ATOM 1392 C CA . ARG A 1 177 ? 30.36626 9.26354 50.41071 1.000 35.05380 179 ARG A CA 1
ATOM 1393 C C . ARG A 1 177 ? 29.81617 8.95974 49.02330 1.000 30.47656 179 ARG A C 1
ATOM 1394 O O . ARG A 1 177 ? 28.74175 8.36326 48.90129 1.000 28.38169 179 ARG A O 1
ATOM 1402 N N . ASP A 1 178 ? 30.51238 9.38658 47.97293 1.000 34.87518 180 ASP A N 1
ATOM 1403 C CA . ASP A 1 178 ? 30.06146 9.19985 46.59956 1.000 36.24724 180 ASP A CA 1
ATOM 1404 C C . ASP A 1 178 ? 30.56375 7.90296 45.96649 1.000 39.37722 180 ASP A C 1
ATOM 1405 O O . ASP A 1 178 ? 30.38823 7.70899 44.75836 1.000 41.99403 180 ASP A O 1
ATOM 1410 N N . TYR A 1 179 ? 31.18859 7.01998 46.74134 1.000 35.67872 181 TYR A N 1
ATOM 1411 C CA . TYR A 1 179 ? 31.64521 5.74913 46.19472 1.000 31.80414 181 TYR A CA 1
ATOM 1412 C C . TYR A 1 179 ? 30.45748 4.92270 45.72754 1.000 25.14055 181 TYR A C 1
ATOM 1413 O O . TYR A 1 179 ? 29.47220 4.77013 46.45183 1.000 22.92725 181 TYR A O 1
ATOM 1422 N N . ARG A 1 180 ? 30.55730 4.36355 44.52455 1.000 21.73904 182 ARG A N 1
ATOM 1423 C CA . ARG A 1 180 ? 29.53016 3.46282 44.01574 1.000 23.05388 182 ARG A CA 1
ATOM 1424 C C . ARG A 1 180 ? 30.13809 2.10170 43.72073 1.000 19.65870 182 ARG A C 1
ATOM 1425 O O . ARG A 1 180 ? 31.04244 1.98494 42.89011 1.000 20.15775 182 ARG A O 1
ATOM 1433 N N . ALA A 1 181 ? 29.62149 1.08162 44.39612 1.000 21.87458 183 ALA A N 1
ATOM 1434 C CA . ALA A 1 181 ? 30.07546 -0.28683 44.27175 1.000 25.27632 183 ALA A CA 1
ATOM 1435 C C . ALA A 1 181 ? 29.49679 -0.94275 43.02125 1.000 24.29968 183 ALA A C 1
ATOM 1437 N N . LEU A 1 182 ? 30.12471 -2.06007 42.62511 1.000 24.04760 184 LEU A N 1
ATOM 1438 C CA . LEU A 1 182 ? 29.57553 -2.85394 41.52995 1.000 26.62959 184 LEU A CA 1
ATOM 1439 C C . LEU A 1 182 ? 28.16247 -3.32696 41.84179 1.000 29.55446 184 LEU A C 1
ATOM 1440 O O . LEU A 1 182 ? 27.33598 -3.44947 40.93087 1.000 29.67697 184 LEU A O 1
ATOM 1445 N N . CYS A 1 183 ? 27.86398 -3.59615 43.11263 1.000 28.73002 185 CYS A N 1
ATOM 1446 C CA . CYS A 1 183 ? 26.53310 -4.02633 43.52424 1.000 27.73245 185 CYS A CA 1
ATOM 1447 C C . CYS A 1 183 ? 25.62728 -2.87143 43.93380 1.000 32.88765 185 CYS A C 1
ATOM 1448 O O . CYS A 1 183 ? 24.55019 -3.10892 44.49084 1.000 35.26994 185 CYS A O 1
ATOM 1451 N N . ASP A 1 184 ? 26.03119 -1.63409 43.67145 1.000 30.07255 186 ASP A N 1
ATOM 1452 C CA . ASP A 1 184 ? 25.12153 -0.49749 43.77595 1.000 30.06415 186 ASP A CA 1
ATOM 1453 C C . ASP A 1 184 ? 24.42727 -0.36507 42.42688 1.000 36.68772 186 ASP A C 1
ATOM 1454 O O . ASP A 1 184 ? 24.94996 0.26462 41.50135 1.000 34.82699 186 ASP A O 1
ATOM 1459 N N . VAL A 1 185 ? 23.22694 -0.93794 42.32603 1.000 40.47727 187 VAL A N 1
ATOM 1460 C CA . VAL A 1 185 ? 22.52510 -0.99581 41.05076 1.000 44.18281 187 VAL A CA 1
ATOM 1461 C C . VAL A 1 185 ? 21.62526 0.21821 40.85966 1.000 47.84896 187 VAL A C 1
ATOM 1462 O O . VAL A 1 185 ? 21.25144 0.53096 39.71689 1.000 49.28881 187 VAL A O 1
ATOM 1466 N N . GLY A 1 186 ? 21.29440 0.91982 41.93644 1.000 50.48789 188 GLY A N 1
ATOM 1467 C CA . GLY A 1 186 ? 20.53470 2.15319 41.89291 1.000 52.29530 188 GLY A CA 1
ATOM 1468 C C . GLY A 1 186 ? 19.27827 2.06569 42.73301 1.000 56.60885 188 GLY A C 1
ATOM 1469 O O . GLY A 1 186 ? 18.93177 1.02550 43.28522 1.000 60.34470 188 GLY A O 1
ATOM 1470 N N . THR A 1 187 ? 18.58475 3.19906 42.79995 1.000 60.60453 189 THR A N 1
ATOM 1471 C CA . THR A 1 187 ? 17.27738 3.29204 43.43708 1.000 61.39036 189 THR A CA 1
ATOM 1472 C C . THR A 1 187 ? 17.22361 2.61333 44.79829 1.000 62.10097 189 THR A C 1
ATOM 1473 O O . THR A 1 187 ? 17.69448 3.15335 45.80598 1.000 63.35949 189 THR A O 1
ATOM 1477 N N . ALA A 1 188 ? 16.61924 1.42856 44.82020 1.000 57.90290 190 ALA A N 1
ATOM 1478 C CA . ALA A 1 188 ? 16.41497 0.63371 46.01922 1.000 52.07687 190 ALA A CA 1
ATOM 1479 C C . ALA A 1 188 ? 17.42162 -0.49649 46.14843 1.000 50.33925 190 ALA A C 1
ATOM 1480 O O . ALA A 1 188 ? 17.20865 -1.40726 46.95408 1.000 53.28825 190 ALA A O 1
ATOM 1482 N N . ILE A 1 189 ? 18.48938 -0.48472 45.35237 1.000 46.88339 191 ILE A N 1
ATOM 1483 C CA . ILE A 1 189 ? 19.49253 -1.54357 45.37131 1.000 44.81077 191 ILE A CA 1
ATOM 1484 C C . ILE A 1 189 ? 20.84989 -0.88084 45.59589 1.000 40.42099 191 ILE A C 1
ATOM 1485 O O . ILE A 1 189 ? 21.47834 -0.39065 44.65021 1.000 39.37933 191 ILE A O 1
ATOM 1490 N N . SER A 1 190 ? 21.31553 -0.88318 46.84587 1.000 34.09312 192 SER A N 1
ATOM 1491 C CA . SER A 1 190 ? 22.60242 -0.29193 47.22360 1.000 30.40427 192 SER A CA 1
ATOM 1492 C C . SER A 1 190 ? 23.25324 -1.22499 48.24041 1.000 29.47769 192 SER A C 1
ATOM 1493 O O . SER A 1 190 ? 22.92946 -1.16272 49.43077 1.000 24.69798 192 SER A O 1
ATOM 1496 N N . CYS A 1 191 ? 24.15311 -2.09766 47.77636 1.000 22.47632 193 CYS A N 1
ATOM 1497 C CA . CYS A 1 191 ? 24.93093 -2.88786 48.72381 1.000 24.02348 193 CYS A CA 1
ATOM 1498 C C . CYS A 1 191 ? 25.75544 -1.99701 49.64537 1.000 22.07770 193 CYS A C 1
ATOM 1499 O O . CYS A 1 191 ? 26.00547 -2.36831 50.79534 1.000 22.01047 193 CYS A O 1
ATOM 1502 N N . SER A 1 192 ? 26.20998 -0.83789 49.15960 1.000 20.40792 194 SER A N 1
ATOM 1503 C CA . SER A 1 192 ? 26.94045 0.09003 50.02400 1.000 23.39641 194 SER A CA 1
ATOM 1504 C C . SER A 1 192 ? 26.12811 0.44180 51.26613 1.000 24.53366 194 SER A C 1
ATOM 1505 O O . SER A 1 192 ? 26.62093 0.36139 52.40087 1.000 24.62447 194 SER A O 1
ATOM 1508 N N . ARG A 1 193 ? 24.86917 0.83764 51.06211 1.000 19.30084 195 ARG A N 1
ATOM 1509 C CA . ARG A 1 193 ? 24.00280 1.19016 52.18218 1.000 22.72126 195 ARG A CA 1
ATOM 1510 C C . ARG A 1 193 ? 23.77540 -0.00490 53.09782 1.000 19.85776 195 A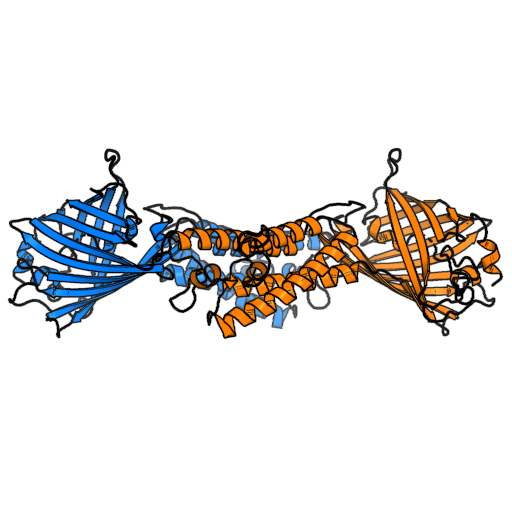RG A C 1
ATOM 1511 O O . ARG A 1 193 ? 23.75044 0.13943 54.32492 1.000 21.89685 195 ARG A O 1
ATOM 1519 N N . VAL A 1 194 ? 23.60511 -1.19118 52.51712 1.000 19.53131 196 VAL A N 1
ATOM 1520 C CA . VAL A 1 194 ? 23.38427 -2.40117 53.30929 1.000 21.91706 196 VAL A CA 1
ATOM 1521 C C . VAL A 1 194 ? 24.57855 -2.66817 54.21780 1.000 22.55546 196 VAL A C 1
ATOM 1522 O O . VAL A 1 194 ? 24.44053 -2.78323 55.44121 1.000 18.28411 196 VAL A O 1
ATOM 1526 N N . PHE A 1 195 ? 25.77184 -2.77760 53.62454 1.000 20.73081 197 PHE A N 1
ATOM 1527 C CA . PHE A 1 195 ? 26.96363 -3.08317 54.40813 1.000 23.36602 197 PHE A CA 1
ATOM 1528 C C . PHE A 1 195 ? 27.25084 -2.00099 55.43631 1.000 24.74428 197 PHE A C 1
ATOM 1529 O O . PHE A 1 195 ? 27.84570 -2.28813 56.48393 1.000 24.60157 197 PHE A O 1
ATOM 1537 N N . SER A 1 196 ? 26.85487 -0.75333 55.16060 1.000 20.57537 198 SER A N 1
ATOM 1538 C CA . SER A 1 196 ? 27.14375 0.32413 56.09681 1.000 23.45933 198 SER A CA 1
ATOM 1539 C C . SER A 1 196 ? 26.11811 0.43431 57.21917 1.000 23.24134 198 SER A C 1
ATOM 1540 O O . SER A 1 196 ? 26.36682 1.16525 58.18134 1.000 22.85226 198 SER A O 1
ATOM 1543 N N . SER A 1 197 ? 24.99621 -0.28226 57.14293 1.000 24.49517 199 SER A N 1
ATOM 1544 C CA . SER A 1 197 ? 23.99743 -0.20070 58.20198 1.000 23.18878 199 SER A CA 1
ATOM 1545 C C . SER A 1 197 ? 24.48659 -0.95501 59.43218 1.000 21.54905 199 SER A C 1
ATOM 1546 O O . SER A 1 197 ? 25.39160 -1.78644 59.35400 1.000 21.19862 199 SER A O 1
ATOM 1549 N N . ARG A 1 198 ? 23.87118 -0.66362 60.58579 1.000 22.43387 200 ARG A N 1
ATOM 1550 C CA . ARG A 1 198 ? 24.28455 -1.35492 61.80403 1.000 25.82984 200 ARG A CA 1
ATOM 1551 C C . ARG A 1 198 ? 24.07767 -2.86096 61.70998 1.000 26.66045 200 ARG A C 1
ATOM 1552 O O . ARG A 1 198 ? 24.76370 -3.61217 62.41036 1.000 27.99454 200 ARG A O 1
ATOM 1560 N N . TRP A 1 199 ? 23.16596 -3.33005 60.85679 1.000 22.07988 201 TRP A N 1
ATOM 1561 C CA . TRP A 1 199 ? 23.02445 -4.77321 60.69985 1.000 24.50590 201 TRP A CA 1
ATOM 1562 C C . TRP A 1 199 ? 24.17601 -5.38931 59.91573 1.000 24.67243 201 TRP A C 1
ATOM 1563 O O . TRP A 1 199 ? 24.28013 -6.62196 59.85217 1.000 23.27694 201 TRP A O 1
ATOM 1574 N N . GLY A 1 200 ? 25.04093 -4.56723 59.33249 1.000 22.97459 202 GLY A N 1
ATOM 1575 C CA . GLY A 1 200 ? 26.22541 -5.04941 58.65961 1.000 21.27057 202 GLY A CA 1
ATOM 1576 C C . GLY A 1 200 ? 27.41447 -5.28568 59.56208 1.000 24.91434 202 GLY A C 1
ATOM 1577 O O . GLY A 1 200 ? 28.46522 -5.71567 59.08028 1.000 25.00324 202 GLY A O 1
ATOM 1578 N N . ARG A 1 201 ? 27.28577 -5.02119 60.86219 1.000 28.45474 203 ARG A N 1
ATOM 1579 C CA . ARG A 1 201 ? 28.34696 -5.28431 61.82974 1.000 29.95630 203 ARG A CA 1
ATOM 1580 C C . ARG A 1 201 ? 27.76207 -6.08334 62.98400 1.000 32.93374 203 ARG A C 1
ATOM 1581 O O . ARG A 1 201 ? 26.79148 -5.64924 63.61297 1.000 28.89287 203 ARG A O 1
ATOM 1589 N N . GLY A 1 202 ? 28.35325 -7.24378 63.26375 1.000 31.24140 204 GLY A N 1
ATOM 1590 C CA . GLY A 1 202 ? 27.80251 -8.12539 64.27725 1.000 28.47402 204 GLY A CA 1
ATOM 1591 C C . GLY A 1 202 ? 26.36408 -8.49933 64.02718 1.000 27.88886 204 GLY A C 1
ATOM 1592 O O . GLY A 1 202 ? 25.64703 -8.85617 64.96448 1.000 26.50233 204 GLY A O 1
ATOM 1593 N N . PHE A 1 203 ? 25.91846 -8.41798 62.77467 1.000 27.07109 205 PHE A N 1
ATOM 1594 C CA . PHE A 1 203 ? 24.55197 -8.74318 62.37688 1.000 25.86655 205 PHE A CA 1
ATOM 1595 C C . PHE A 1 203 ? 23.52282 -7.84566 63.05764 1.000 26.58682 205 PHE A C 1
ATOM 1596 O O . PHE A 1 203 ? 22.32892 -8.16461 63.08174 1.000 29.63846 205 PHE A O 1
ATOM 1604 N N . GLY A 1 204 ? 23.96462 -6.70104 63.57673 1.000 23.78692 206 GLY A N 1
ATOM 1605 C CA . GLY A 1 204 ? 23.10045 -5.84577 64.36401 1.000 25.97529 206 GLY A CA 1
ATOM 1606 C C . GLY A 1 204 ? 22.65532 -6.45132 65.67197 1.000 31.67097 206 GLY A C 1
ATOM 1607 O O . GLY A 1 204 ? 21.68538 -5.97571 66.26341 1.000 31.67627 206 GLY A O 1
ATOM 1608 N N . LEU A 1 205 ? 23.34916 -7.48801 66.14582 1.000 35.48247 207 LEU A N 1
ATOM 1609 C CA . LEU A 1 205 ? 22.94964 -8.23333 67.33355 1.000 36.55546 207 LEU A CA 1
ATOM 1610 C C . LEU A 1 205 ? 24.04920 -8.30239 68.38671 1.000 41.54656 207 LEU A C 1
ATOM 1611 O O . LEU A 1 205 ? 23.76085 -8.31833 69.58810 1.000 39.73730 207 LEU A O 1
ATOM 1616 N N . VAL A 1 206 ? 25.30851 -8.36333 67.94710 1.000 43.72100 208 VAL A N 1
ATOM 1617 C CA . VAL A 1 206 ? 26.41372 -8.58796 68.87860 1.000 46.14193 208 VAL A CA 1
ATOM 1618 C C . VAL A 1 206 ? 26.44581 -7.51146 69.95654 1.000 49.04976 208 VAL A C 1
ATOM 1619 O O . VAL A 1 206 ? 26.61138 -7.80807 71.14614 1.000 53.55821 208 VAL A O 1
ATOM 1623 N N . GLU A 1 207 ? 26.30434 -6.24504 69.56116 1.000 50.53901 209 GLU A N 1
ATOM 1624 C CA . GLU A 1 207 ? 26.39010 -5.16733 70.54248 1.000 55.74435 209 GLU A CA 1
ATOM 1625 C C . GLU A 1 207 ? 25.37037 -5.35329 71.66179 1.000 55.48984 209 GLU A C 1
ATOM 1626 O O . GLU A 1 207 ? 25.65705 -5.06275 72.82899 1.000 54.91401 209 GLU A O 1
ATOM 1632 N N . HIS A 1 208 ? 24.18019 -5.85030 71.32877 1.000 54.69807 210 HIS A N 1
ATOM 1633 C CA . HIS A 1 208 ? 23.11499 -6.09686 72.30271 1.000 54.72174 210 HIS A CA 1
ATOM 1634 C C . HIS A 1 208 ? 23.35146 -7.32630 73.15679 1.000 56.43816 210 HIS A C 1
ATOM 1635 O O . HIS A 1 208 ? 22.44062 -7.67482 73.92127 1.000 59.00282 210 HIS A O 1
ATOM 1642 N N . VAL A 1 209 ? 24.49135 -8.01021 73.09086 1.000 54.18100 211 VAL A N 1
ATOM 1643 C CA . VAL A 1 209 ? 24.75949 -9.11178 74.00830 1.000 56.95984 211 VAL A CA 1
ATOM 1644 C C . VAL A 1 209 ? 26.17830 -9.01200 74.55097 1.000 58.10095 211 VAL A C 1
ATOM 1645 O O . VAL A 1 209 ? 26.43184 -9.32322 75.71903 1.000 63.14643 211 VAL A O 1
ATOM 1649 N N . LEU A 1 210 ? 27.10980 -8.57898 73.70854 1.000 57.42358 212 LEU A N 1
ATOM 1650 C CA . LEU A 1 210 ? 28.51861 -8.48499 74.06394 1.000 58.64484 212 LEU A CA 1
ATOM 1651 C C . LEU A 1 210 ? 29.01594 -7.04653 74.10130 1.000 63.56557 212 LEU A C 1
ATOM 1652 O O . LEU A 1 210 ? 30.18862 -6.81452 74.41332 1.000 67.03429 212 LEU A O 1
ATOM 1657 N N . GLY A 1 211 ? 28.14679 -6.08301 73.80926 1.000 58.19832 213 GLY A N 1
ATOM 1658 C CA . GLY A 1 211 ? 28.47306 -4.67436 73.69840 1.000 57.96429 213 GLY A CA 1
ATOM 1659 C C . GLY A 1 211 ? 29.23451 -4.33643 72.43394 1.000 55.54409 213 GLY A C 1
ATOM 1660 O O . GLY A 1 211 ? 29.67965 -5.23488 71.71205 1.000 55.50878 213 GLY A O 1
ATOM 1661 N N . GLN A 1 212 ? 29.40687 -3.04084 72.16345 1.000 58.80428 214 GLN A N 1
ATOM 1662 C CA . GLN A 1 212 ? 30.00858 -2.61330 70.90729 1.000 60.69770 214 GLN A CA 1
ATOM 1663 C C . GLN A 1 212 ? 31.52891 -2.65620 70.91796 1.000 63.27453 214 GLN A C 1
ATOM 1664 O O . GLN A 1 212 ? 32.14255 -2.59073 69.84747 1.000 64.89904 214 GLN A O 1
ATOM 1670 N N . ASP A 1 213 ? 32.14377 -2.76630 72.09459 1.000 64.93349 215 ASP A N 1
ATOM 1671 C CA . ASP A 1 213 ? 33.59128 -2.89666 72.21679 1.000 64.54353 215 ASP A CA 1
ATOM 1672 C C . ASP A 1 213 ? 34.10956 -4.27235 71.81408 1.000 60.88066 215 ASP A C 1
ATOM 1673 O O . ASP A 1 213 ? 35.29173 -4.40187 71.47888 1.000 60.98490 215 ASP A O 1
ATOM 1678 N N . SER A 1 214 ? 33.26180 -5.29549 71.85733 1.000 55.31218 216 SER A N 1
ATOM 1679 C CA . SER A 1 214 ? 33.71363 -6.67529 71.73611 1.000 56.23848 216 SER A CA 1
ATOM 1680 C C . SER A 1 214 ? 34.45573 -6.94128 70.42950 1.000 52.88234 216 SER A C 1
ATOM 1681 O O . SER A 1 214 ? 34.14189 -6.38065 69.37590 1.000 51.80420 216 SER A O 1
ATOM 1684 N N . ILE A 1 215 ? 35.46056 -7.81924 70.52060 1.000 54.66510 217 ILE A N 1
ATOM 1685 C CA . ILE A 1 215 ? 36.20286 -8.26130 69.34621 1.000 53.54706 217 ILE A CA 1
ATOM 1686 C C . ILE A 1 215 ? 35.33378 -9.10286 68.42313 1.000 51.19897 217 ILE A C 1
ATOM 1687 O O . ILE A 1 215 ? 35.66634 -9.27472 67.24515 1.000 48.40731 217 ILE A O 1
ATOM 1692 N N . LEU A 1 216 ? 34.23242 -9.65024 68.93348 1.000 50.46680 218 LEU A N 1
ATOM 1693 C CA . LEU A 1 216 ? 33.30307 -10.41834 68.11570 1.000 47.61661 218 LEU A CA 1
ATOM 1694 C C . LEU A 1 216 ? 32.35242 -9.53155 67.31885 1.000 45.57203 218 LEU A C 1
ATOM 1695 O O . LEU A 1 216 ? 31.63914 -10.03801 66.44859 1.000 47.10706 218 LEU A O 1
ATOM 1700 N N . ASN A 1 217 ? 32.30722 -8.23082 67.61710 1.000 44.33027 219 ASN A N 1
ATOM 1701 C CA . ASN A 1 217 ? 31.47204 -7.26446 66.89552 1.000 42.24421 219 ASN A CA 1
ATOM 1702 C C . ASN A 1 217 ? 32.17876 -6.81555 65.61315 1.000 39.40457 219 ASN A C 1
ATOM 1703 O O . ASN A 1 217 ? 32.54518 -5.65416 65.43162 1.000 39.96631 219 ASN A O 1
ATOM 1708 N N . GLN A 1 218 ? 32.36349 -7.77156 64.71245 1.000 36.28548 220 GLN A N 1
ATOM 1709 C CA . GLN A 1 218 ? 33.04533 -7.54445 63.44830 1.000 36.78105 220 GLN A CA 1
ATOM 1710 C C . GLN A 1 218 ? 32.05166 -7.39338 62.30086 1.000 32.19341 220 GLN A C 1
ATOM 1711 O O . GLN A 1 218 ? 30.91479 -7.86968 62.36033 1.000 26.97622 220 GLN A O 1
ATOM 1717 N N . SER A 1 219 ? 32.51065 -6.73473 61.23756 1.000 26.54161 221 SER A N 1
ATOM 1718 C CA . SER A 1 219 ? 31.75012 -6.68773 59.99573 1.000 29.22351 221 SER A CA 1
ATOM 1719 C C . SER A 1 219 ? 31.31039 -8.09074 59.60830 1.000 29.51945 221 SER A C 1
ATOM 1720 O O . SER A 1 219 ? 32.10223 -9.03542 59.66084 1.000 27.45853 221 SER A O 1
ATOM 1723 N N . ASN A 1 220 ? 30.03774 -8.22236 59.22122 1.000 26.68914 222 ASN A N 1
ATOM 1724 C CA . ASN A 1 220 ? 29.51628 -9.52872 58.83009 1.000 25.66695 222 ASN A CA 1
ATOM 1725 C C . ASN A 1 220 ? 30.44289 -10.22871 57.84316 1.000 26.23659 222 ASN A C 1
ATOM 1726 O O . ASN A 1 220 ? 30.66642 -11.44113 57.93923 1.000 25.93190 222 ASN A O 1
ATOM 1731 N N . SER A 1 221 ? 30.98722 -9.47975 56.88164 1.000 20.95402 223 SER A N 1
ATOM 1732 C CA . SER A 1 221 ? 31.80161 -10.08554 55.83723 1.000 23.04851 223 SER A CA 1
ATOM 1733 C C . SER A 1 221 ? 33.08216 -10.71665 56.37839 1.000 24.64166 223 SER A C 1
ATOM 1734 O O . SER A 1 221 ? 33.63245 -11.60387 55.72253 1.000 24.06809 223 SER A O 1
ATOM 1737 N N . ILE A 1 222 ? 33.56001 -10.30776 57.55927 1.000 25.82213 224 ILE A N 1
ATOM 1738 C CA . ILE A 1 222 ? 34.68464 -11.00912 58.18341 1.000 27.30329 224 ILE A CA 1
ATOM 1739 C C . ILE A 1 222 ? 34.27306 -12.43310 58.54686 1.000 29.45526 224 ILE A C 1
ATOM 1740 O O . ILE A 1 222 ? 34.95546 -13.41792 58.21077 1.000 29.17408 224 ILE A O 1
ATOM 1745 N N . PHE A 1 223 ? 33.13772 -12.55884 59.23693 1.000 27.34564 225 PHE A N 1
ATOM 1746 C CA . PHE A 1 223 ? 32.59478 -13.87626 59.52822 1.000 26.92811 225 PHE A CA 1
ATOM 1747 C C . PHE A 1 223 ? 32.32635 -14.64471 58.24567 1.000 25.90956 225 PHE A C 1
ATOM 1748 O O . PHE A 1 223 ? 32.48424 -15.86558 58.20693 1.000 23.36943 225 PHE A O 1
ATOM 1756 N N . GLY A 1 224 ? 31.88571 -13.94924 57.19572 1.000 20.63989 226 GLY A N 1
ATOM 1757 C CA . GLY A 1 224 ? 31.69334 -14.60204 55.91023 1.000 20.10321 226 GLY A CA 1
ATOM 1758 C C . GLY A 1 224 ? 32.97373 -15.20865 55.37386 1.000 24.98746 226 GLY A C 1
ATOM 1759 O O . GLY A 1 224 ? 32.99258 -16.36238 54.92699 1.000 20.84134 226 GLY A O 1
ATOM 1760 N N . CYS A 1 225 ? 34.05392 -14.41762 55.36668 1.000 18.54291 227 CYS A N 1
ATOM 1761 C CA . CYS A 1 225 ? 35.34776 -14.93798 54.93605 1.000 23.31934 227 CYS A CA 1
ATOM 1762 C C . CYS A 1 225 ? 35.70329 -16.19562 55.71887 1.000 23.02759 227 CYS A C 1
ATOM 1763 O O . CYS A 1 225 ? 36.05266 -17.23311 55.13708 1.000 26.13998 227 CYS A O 1
ATOM 1766 N N . ILE A 1 226 ? 35.57398 -16.13127 57.04690 1.000 20.77988 228 ILE A N 1
ATOM 1767 C CA . ILE A 1 226 ? 35.94742 -17.28304 57.86678 1.000 24.03022 228 ILE A CA 1
ATOM 1768 C C . ILE A 1 226 ? 35.05652 -18.47810 57.54447 1.000 24.56772 228 ILE A C 1
ATOM 1769 O O . ILE A 1 226 ? 35.53521 -19.61240 57.41163 1.000 26.79458 228 ILE A O 1
ATOM 1774 N N . PHE A 1 227 ? 33.75164 -18.24175 57.39889 1.000 24.81290 229 PHE A N 1
ATOM 1775 C CA . PHE A 1 227 ? 32.80152 -19.32577 57.17382 1.000 25.52907 229 PHE A CA 1
ATOM 1776 C C . PHE A 1 227 ? 33.07021 -20.03136 55.85465 1.000 26.58637 229 PHE A C 1
ATOM 1777 O O . PHE A 1 227 ? 33.12163 -21.26414 55.79692 1.000 23.74371 229 PHE A O 1
ATOM 1785 N N . TYR A 1 228 ? 33.23441 -19.26641 54.77486 1.000 24.49297 230 TYR A N 1
ATOM 1786 C CA . TYR A 1 228 ? 33.43006 -19.90046 53.47694 1.000 21.40296 230 TYR A CA 1
ATOM 1787 C C . TYR A 1 228 ? 34.78476 -20.59123 53.39830 1.000 23.91989 230 TYR A C 1
ATOM 1788 O O . TYR A 1 228 ? 34.88863 -21.70288 52.85562 1.000 24.64814 230 TYR A O 1
ATOM 1797 N N . THR A 1 229 ? 35.82128 -19.99196 54.00152 1.000 23.42339 231 THR A N 1
ATOM 1798 C CA . THR A 1 229 ? 37.13209 -20.63271 53.99141 1.000 24.61604 231 THR A CA 1
ATOM 1799 C C . THR A 1 229 ? 37.10193 -21.94418 54.76766 1.000 25.68922 231 THR A C 1
ATOM 1800 O O . THR A 1 229 ? 37.64658 -22.96091 54.31178 1.000 27.06662 231 THR A O 1
ATOM 1804 N N . LEU A 1 230 ? 36.45126 -21.95192 55.93489 1.000 26.53115 232 LEU A N 1
ATOM 1805 C CA . LEU A 1 230 ? 36.40966 -23.17012 56.72830 1.000 26.94134 232 LEU A CA 1
ATOM 1806 C C . LEU A 1 230 ? 35.49431 -24.21646 56.10682 1.000 26.19834 232 LEU A C 1
ATOM 1807 O O . LEU A 1 230 ? 35.77674 -25.41152 56.20983 1.000 25.5393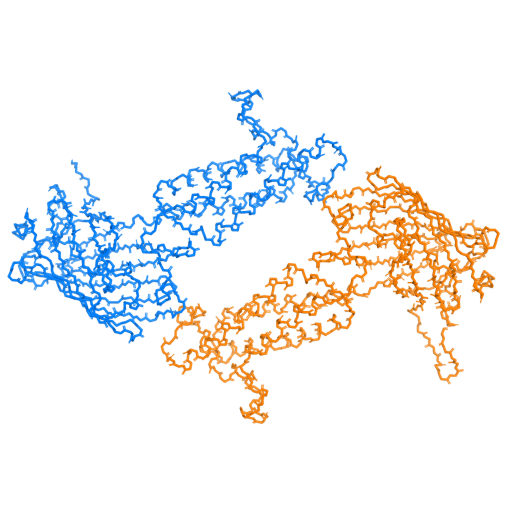3 232 LEU A O 1
ATOM 1812 N N . GLN A 1 231 ? 34.39368 -23.80537 55.46944 1.000 26.04148 233 GLN A N 1
ATOM 1813 C CA . GLN A 1 231 ? 33.57994 -24.77601 54.74601 1.000 28.17101 233 GLN A CA 1
ATOM 1814 C C . GLN A 1 231 ? 34.40280 -25.47847 53.67062 1.000 26.51248 233 GLN A C 1
ATOM 1815 O O . GLN A 1 231 ? 34.33649 -26.70557 53.52707 1.000 29.26098 233 GLN A O 1
ATOM 1821 N N . LEU A 1 232 ? 35.25494 -24.73101 52.96451 1.000 24.82538 234 LEU A N 1
ATOM 1822 C CA . LEU A 1 232 ? 36.07545 -25.36443 51.93210 1.000 27.85102 234 LEU A CA 1
ATOM 1823 C C . LEU A 1 232 ? 37.12591 -26.29383 52.55479 1.000 30.12730 234 LEU A C 1
ATOM 1824 O O . LEU A 1 232 ? 37.27890 -27.46240 52.14199 1.000 29.09165 234 LEU A O 1
ATOM 1829 N N . LEU A 1 233 ? 37.81204 -25.82107 53.60298 1.000 30.12051 235 LEU A N 1
ATOM 1830 C CA . LEU A 1 233 ? 38.88117 -26.62684 54.18851 1.000 30.41091 235 LEU A CA 1
ATOM 1831 C C . LEU A 1 233 ? 38.32611 -27.88694 54.84369 1.000 31.63482 235 LEU A C 1
ATOM 1832 O O . LEU A 1 233 ? 38.90176 -28.97055 54.69535 1.000 33.23918 235 LEU A O 1
ATOM 1837 N N . LEU A 1 234 ? 37.20339 -27.77264 55.56356 1.000 33.38791 236 LEU A N 1
ATOM 1838 C CA . LEU A 1 234 ? 36.54724 -28.95456 56.10768 1.000 32.27109 236 LEU A CA 1
ATOM 1839 C C . LEU A 1 234 ? 36.04240 -29.86441 54.99897 1.000 34.32220 236 LEU A C 1
ATOM 1840 O O . LEU A 1 234 ? 35.94488 -31.08111 55.20030 1.000 36.95916 236 LEU A O 1
ATOM 1845 N N . GLY A 1 235 ? 35.70445 -29.30329 53.83123 1.000 29.60648 237 GLY A N 1
ATOM 1846 C CA . GLY A 1 235 ? 35.41883 -30.14757 52.68742 1.000 28.69122 237 GLY A CA 1
ATOM 1847 C C . GLY A 1 235 ? 36.62109 -30.92624 52.20423 1.000 33.11221 237 GLY A C 1
ATOM 1848 O O . GLY A 1 235 ? 36.45796 -31.91518 51.48186 1.000 33.84120 237 GLY A O 1
ATOM 1849 N N . CYS A 1 236 ? 37.82919 -30.51075 52.59163 1.000 32.39394 238 CYS A N 1
ATOM 1850 C CA . CYS A 1 236 ? 38.99193 -31.33888 52.26887 1.000 31.01894 238 CYS A CA 1
ATOM 1851 C C . CYS A 1 236 ? 39.22496 -32.49250 53.24744 1.000 36.19546 238 CYS A C 1
ATOM 1852 O O . CYS A 1 236 ? 40.00997 -33.39742 52.93251 1.000 32.65226 238 CYS A O 1
ATOM 1855 N N . LEU A 1 237 ? 38.56299 -32.51165 54.40439 1.000 34.87523 239 LEU A N 1
ATOM 1856 C CA . LEU A 1 237 ? 38.78814 -33.56120 55.39163 1.000 34.48440 239 LEU A CA 1
ATOM 1857 C C . LEU A 1 237 ? 37.78577 -34.70005 55.23973 1.000 41.02640 239 LEU A C 1
ATOM 1858 O O . LEU A 1 237 ? 36.61867 -34.48833 54.90549 1.000 53.50184 239 LEU A O 1
ATOM 1863 N N . ARG A 1 238 ? 38.25413 -35.91627 55.51987 1.000 37.73179 240 ARG A N 1
ATOM 1864 C CA . ARG A 1 238 ? 37.44716 -37.12019 55.35203 1.000 39.62155 240 ARG A CA 1
ATOM 1865 C C . ARG A 1 238 ? 37.10816 -37.75781 56.69425 1.000 41.71477 240 ARG A C 1
ATOM 1866 O O . ARG A 1 238 ? 37.27405 -38.96970 56.86927 1.000 46.05514 240 ARG A O 1
ATOM 1874 N N . THR A 1 239 ? 36.64139 -36.95681 57.64948 1.000 42.04535 241 THR A N 1
ATOM 1875 C CA . THR A 1 239 ? 36.33488 -37.44180 58.98775 1.000 44.78762 241 THR A CA 1
ATOM 1876 C C . THR A 1 239 ? 34.92232 -37.03451 59.38808 1.000 45.89352 241 THR A C 1
ATOM 1877 O O . THR A 1 239 ? 34.38660 -36.03194 58.90714 1.000 41.60109 241 THR A O 1
ATOM 1881 N N . ARG A 1 240 ? 34.33254 -37.82015 60.29465 1.000 45.34204 242 ARG A N 1
ATOM 1882 C CA . ARG A 1 240 ? 32.98712 -37.52973 60.78931 1.000 50.46452 242 ARG A CA 1
ATOM 1883 C C . ARG A 1 240 ? 32.88879 -36.13183 61.39824 1.000 46.72429 242 ARG A C 1
ATOM 1884 O O . ARG A 1 240 ? 31.91513 -35.39764 61.15329 1.000 44.09658 242 ARG A O 1
ATOM 1892 N N . TRP A 1 241 ? 33.88998 -35.73915 62.18740 1.000 44.59410 243 TRP A N 1
ATOM 1893 C CA . TRP A 1 241 ? 33.77905 -34.48393 62.91945 1.000 45.61087 243 TRP A CA 1
ATOM 1894 C C . TRP A 1 241 ? 33.78436 -33.27986 61.98275 1.000 42.14546 243 TRP A C 1
ATOM 1895 O O . TRP A 1 241 ? 33.10132 -32.28306 62.25530 1.000 39.17879 243 TRP A O 1
ATOM 1906 N N . ALA A 1 242 ? 34.52015 -33.35383 60.86903 1.000 41.62122 244 ALA A N 1
ATOM 1907 C CA . ALA A 1 242 ? 34.47024 -32.26985 59.89299 1.000 40.40703 244 ALA A CA 1
ATOM 1908 C C . ALA A 1 242 ? 33.06225 -32.11471 59.32817 1.000 39.84206 244 ALA A C 1
ATOM 1909 O O . ALA A 1 242 ? 32.57394 -30.99103 59.14317 1.000 38.98964 244 ALA A O 1
ATOM 1911 N N . SER A 1 243 ? 32.37869 -33.23693 59.08733 1.000 38.97305 245 SER A N 1
ATOM 1912 C CA . SER A 1 243 ? 31.00984 -33.18239 58.58942 1.000 41.61807 245 SER A CA 1
ATOM 1913 C C . SER A 1 243 ? 30.08193 -32.54096 59.60997 1.000 37.32487 245 SER A C 1
ATOM 1914 O O . SER A 1 243 ? 29.25194 -31.69149 59.25718 1.000 36.11309 245 SER A O 1
ATOM 1917 N N . VAL A 1 244 ? 30.21086 -32.92007 60.88288 1.000 38.44077 246 VAL A N 1
ATOM 1918 C CA . VAL A 1 244 ? 29.31168 -32.34948 61.88191 1.000 39.87579 246 VAL A CA 1
ATOM 1919 C C . VAL A 1 244 ? 29.55695 -30.85079 62.02365 1.000 38.16931 246 VAL A C 1
ATOM 1920 O O . VAL A 1 244 ? 28.61120 -30.06878 62.18710 1.000 36.14117 246 VAL A O 1
ATOM 1924 N N . LEU A 1 245 ? 30.82610 -30.42696 61.99896 1.000 39.88674 247 LEU A N 1
ATOM 1925 C CA . LEU A 1 245 ? 31.12334 -28.99666 62.06100 1.000 39.31743 247 LEU A CA 1
ATOM 1926 C C . LEU A 1 245 ? 30.50827 -28.25341 60.88394 1.000 37.15826 247 LEU A C 1
ATOM 1927 O O . LEU A 1 245 ? 29.90096 -27.18525 61.05353 1.000 33.99414 247 LEU A O 1
ATOM 1932 N N . MET A 1 246 ? 30.67300 -28.79616 59.67410 1.000 36.66964 248 MET A N 1
ATOM 1933 C CA . MET A 1 246 ? 30.07405 -28.15864 58.50900 1.000 34.94904 248 MET A CA 1
ATOM 1934 C C . MET A 1 246 ? 28.56774 -28.02182 58.68743 1.000 33.38235 248 MET A C 1
ATOM 1935 O O . MET A 1 246 ? 27.98946 -26.96789 58.38592 1.000 28.74394 248 MET A O 1
ATOM 1940 N N . LEU A 1 247 ? 27.92667 -29.05558 59.23969 1.000 31.82493 249 LEU A N 1
ATOM 1941 C CA . LEU A 1 247 ? 26.47717 -29.02396 59.41940 1.000 36.43282 249 LEU A CA 1
ATOM 1942 C C . LEU A 1 247 ? 26.05813 -27.95449 60.42749 1.000 35.51052 249 LEU A C 1
ATOM 1943 O O . LEU A 1 247 ? 25.13335 -27.17125 60.17162 1.000 33.69478 249 LEU A O 1
ATOM 1948 N N . LEU A 1 248 ? 26.71987 -27.91237 61.58760 1.000 36.90008 250 LEU A N 1
ATOM 1949 C CA . LEU A 1 248 ? 26.35097 -26.93344 62.60994 1.000 37.55234 250 LEU A CA 1
ATOM 1950 C C . LEU A 1 248 ? 26.55321 -25.50440 62.11118 1.000 36.46601 250 LEU A C 1
ATOM 1951 O O . LEU A 1 248 ? 25.68875 -24.62944 62.30802 1.000 34.28099 250 LEU A O 1
ATOM 1956 N N . SER A 1 249 ? 27.68879 -25.24797 61.45652 1.000 35.96702 251 SER A N 1
ATOM 1957 C CA . SER A 1 249 ? 27.94259 -23.90737 60.94560 1.000 33.91450 251 SER A CA 1
ATOM 1958 C C . SER A 1 249 ? 26.95178 -23.53841 59.84805 1.000 32.61559 251 SER A C 1
ATOM 1959 O O . SER A 1 249 ? 26.53024 -22.38019 59.75470 1.000 33.55003 251 SER A O 1
ATOM 1962 N N . SER A 1 250 ? 26.54827 -24.50565 59.02099 1.000 33.60725 252 SER A N 1
ATOM 1963 C CA . SER A 1 250 ? 25.51390 -24.23379 58.02592 1.000 35.44438 252 SER A CA 1
ATOM 1964 C C . SER A 1 250 ? 24.18177 -23.89088 58.68173 1.000 33.77885 252 SER A C 1
ATOM 1965 O O . SER A 1 250 ? 23.44137 -23.03159 58.18772 1.000 28.99000 252 SER A O 1
ATOM 1968 N N . LEU A 1 251 ? 23.84467 -24.56970 59.77936 1.000 30.85932 253 LEU A N 1
ATOM 1969 C CA . LEU A 1 251 ? 22.61276 -24.23357 60.48873 1.000 33.16322 253 LEU A CA 1
ATOM 1970 C C . LEU A 1 251 ? 22.64879 -22.78892 60.98347 1.000 32.17449 253 LEU A C 1
ATOM 1971 O O . LEU A 1 251 ? 21.66676 -22.03792 60.84209 1.000 30.70623 253 LEU A O 1
ATOM 1976 N N . VAL A 1 252 ? 23.78327 -22.37958 61.56043 1.000 34.02434 254 VAL A N 1
ATOM 1977 C CA . VAL A 1 252 ? 23.92412 -20.98722 61.99033 1.000 31.77483 254 VAL A CA 1
ATOM 1978 C C . VAL A 1 252 ? 23.78312 -20.03986 60.80447 1.000 34.72652 254 VAL A C 1
ATOM 1979 O O . VAL A 1 252 ? 23.10568 -19.00219 60.89315 1.000 39.67782 254 VAL A O 1
ATOM 1983 N N . SER A 1 253 ? 24.43674 -20.36467 59.68323 1.000 32.59053 255 SER A N 1
ATOM 1984 C CA . SER A 1 253 ? 24.34577 -19.50524 58.50753 1.000 30.47211 255 SER A CA 1
ATOM 1985 C C . SER A 1 253 ? 22.91020 -19.40383 58.01451 1.000 30.69512 255 SER A C 1
ATOM 1986 O O . SER A 1 253 ? 22.49540 -18.35244 57.51980 1.000 29.08376 255 SER A O 1
ATOM 1989 N N . LEU A 1 254 ? 22.13614 -20.47623 58.16767 1.000 29.41159 256 LEU A N 1
ATOM 1990 C CA . LEU A 1 254 ? 20.72795 -20.46220 57.78329 1.000 35.07122 256 LEU A CA 1
ATOM 1991 C C . LEU A 1 254 ? 19.93569 -19.47082 58.62637 1.000 32.24724 256 LEU A C 1
ATOM 1992 O O . LEU A 1 254 ? 19.20215 -18.61895 58.09363 1.000 31.77218 256 LEU A O 1
ATOM 1997 N N . ALA A 1 255 ? 20.05379 -19.58778 59.95067 1.000 32.47165 257 ALA A N 1
ATOM 1998 C CA . ALA A 1 255 ? 19.36704 -18.64163 60.82889 1.000 34.58263 257 ALA A CA 1
ATOM 1999 C C . ALA A 1 255 ? 19.74748 -17.20403 60.48567 1.000 33.88054 257 ALA A C 1
ATOM 2000 O O . ALA A 1 255 ? 18.88193 -16.31949 60.36103 1.000 32.44327 257 ALA A O 1
ATOM 2002 N N . GLY A 1 256 ? 21.04838 -16.96002 60.31065 1.000 31.57056 258 GLY A N 1
ATOM 2003 C CA . GLY A 1 256 ? 21.50350 -15.61078 60.02432 1.000 30.31835 258 GLY A CA 1
ATOM 2004 C C . GLY A 1 256 ? 21.00146 -15.08927 58.69107 1.000 27.97846 258 GLY A C 1
ATOM 2005 O O . GLY A 1 256 ? 20.65108 -13.91193 58.56938 1.000 27.12553 258 GLY A O 1
ATOM 2006 N N . SER A 1 257 ? 20.94277 -15.96089 57.67820 1.000 25.84148 259 SER A N 1
ATOM 2007 C CA . SER A 1 257 ? 20.44979 -15.55432 56.36781 1.000 25.71800 259 SER A CA 1
ATOM 2008 C C . SER A 1 257 ? 18.98033 -15.17540 56.42833 1.000 28.79726 259 SER A C 1
ATOM 2009 O O . SER A 1 257 ? 18.56664 -14.18798 55.80991 1.000 28.94143 259 SER A O 1
ATOM 2012 N N . VAL A 1 258 ? 18.17274 -15.93569 57.17227 1.000 28.93140 260 VAL A N 1
ATOM 2013 C CA . VAL A 1 258 ? 16.76086 -15.57242 57.24377 1.000 30.91150 260 VAL A CA 1
ATOM 2014 C C . VAL A 1 258 ? 16.59356 -14.24054 57.96901 1.000 27.82670 260 VAL A C 1
ATOM 2015 O O . VAL A 1 258 ? 15.80625 -13.38001 57.54409 1.000 27.46403 260 VAL A O 1
ATOM 2019 N N . TYR A 1 259 ? 17.34422 -14.03207 59.05573 1.000 25.41165 261 TYR A N 1
ATOM 2020 C CA . TYR A 1 259 ? 17.25041 -12.74894 59.74805 1.000 27.27790 261 TYR A CA 1
ATOM 2021 C C . TYR A 1 259 ? 17.64619 -11.59928 58.82182 1.000 24.55902 261 TYR A C 1
ATOM 2022 O O . TYR A 1 259 ? 16.93479 -10.59033 58.71747 1.000 26.62891 261 TYR A O 1
ATOM 2031 N N . LEU A 1 260 ? 18.78722 -11.73291 58.14191 1.000 24.76676 262 LEU A N 1
ATOM 2032 C CA . LEU A 1 260 ? 19.26583 -10.65641 57.27997 1.000 24.69511 262 LEU A CA 1
ATOM 2033 C C . LEU A 1 260 ? 18.31296 -10.40332 56.11384 1.000 25.56461 262 LEU A C 1
ATOM 2034 O O . LEU A 1 260 ? 18.12705 -9.25156 55.69977 1.000 26.65874 262 LEU A O 1
ATOM 2039 N N . ALA A 1 261 ? 17.72047 -11.46231 55.54977 1.000 21.54144 263 ALA A N 1
ATOM 2040 C CA . ALA A 1 261 ? 16.70446 -11.27048 54.51666 1.000 23.61085 263 ALA A CA 1
ATOM 2041 C C . ALA A 1 261 ? 15.53173 -10.45444 55.04637 1.000 24.74981 263 ALA A C 1
ATOM 2042 O O . ALA A 1 261 ? 15.00973 -9.56240 54.35514 1.000 27.22475 263 ALA A O 1
ATOM 2044 N N . TRP A 1 262 ? 15.10493 -10.74699 56.27417 1.000 22.11627 264 TRP A N 1
ATOM 2045 C CA . TRP A 1 262 ? 14.04239 -9.95733 56.87960 1.000 26.20369 264 TRP A CA 1
ATOM 2046 C C . TRP A 1 262 ? 14.45232 -8.49128 57.00636 1.000 27.83963 264 TRP A C 1
ATOM 2047 O O . TRP A 1 262 ? 13.65527 -7.58630 56.72620 1.000 28.23153 264 TRP A O 1
ATOM 2058 N N . ILE A 1 263 ? 15.69278 -8.23787 57.43108 1.000 24.77175 265 ILE A N 1
ATOM 2059 C CA . ILE A 1 263 ? 16.18986 -6.86237 57.48218 1.000 21.93227 265 ILE A CA 1
ATOM 2060 C C . ILE A 1 263 ? 16.09811 -6.21087 56.10632 1.000 25.79059 265 ILE A C 1
ATOM 2061 O O . ILE A 1 263 ? 15.62282 -5.07526 55.96386 1.000 25.34044 265 ILE A O 1
ATOM 2066 N N . LEU A 1 264 ? 16.57675 -6.91170 55.07648 1.000 26.83787 266 LEU A N 1
ATOM 2067 C CA . LEU A 1 264 ? 16.53910 -6.36956 53.72135 1.000 26.04168 266 LEU A CA 1
ATOM 2068 C C . LEU A 1 264 ? 15.13647 -5.93528 53.32903 1.000 29.12938 266 LEU A C 1
ATOM 2069 O O . LEU A 1 264 ? 14.92597 -4.81072 52.85733 1.000 28.21296 266 LEU A O 1
ATOM 2074 N N . PHE A 1 265 ? 14.16399 -6.81654 53.51782 1.000 31.63187 267 PHE A N 1
ATOM 2075 C CA . PHE A 1 265 ? 12.86720 -6.58996 52.90097 1.000 34.21391 267 PHE A CA 1
ATOM 2076 C C . PHE A 1 265 ? 11.91170 -5.77644 53.76587 1.000 33.25817 267 PHE A C 1
ATOM 2077 O O . PHE A 1 265 ? 11.01591 -5.12311 53.21934 1.000 34.99988 267 PHE A O 1
ATOM 2085 N N . PHE A 1 266 ? 12.09588 -5.75795 55.08591 1.000 30.16066 268 PHE A N 1
ATOM 2086 C CA . PHE A 1 266 ? 11.16755 -5.07217 55.97086 1.000 34.48125 268 PHE A CA 1
ATOM 2087 C C . PHE A 1 266 ? 11.77204 -3.91268 56.75117 1.000 32.67343 268 PHE A C 1
ATOM 2088 O O . PHE A 1 266 ? 11.01708 -3.16746 57.38664 1.000 28.91762 268 PHE A O 1
ATOM 2096 N N . VAL A 1 267 ? 13.09418 -3.72913 56.71796 1.000 29.85383 269 VAL A N 1
ATOM 2097 C CA . VAL A 1 267 ? 13.77360 -2.68767 57.47765 1.000 27.78497 269 VAL A CA 1
ATOM 2098 C C . VAL A 1 267 ? 14.50420 -1.71962 56.55576 1.000 27.81162 269 VAL A C 1
ATOM 2099 O O . VAL A 1 267 ? 14.29530 -0.50334 56.61832 1.000 23.30580 269 VAL A O 1
ATOM 2103 N N . LEU A 1 268 ? 15.37749 -2.24349 55.69845 1.000 24.69474 270 LEU A N 1
ATOM 2104 C CA . LEU A 1 268 ? 16.17847 -1.41964 54.80979 1.000 23.74996 270 LEU A CA 1
ATOM 2105 C C . LEU A 1 268 ? 15.48071 -1.13883 53.48918 1.000 26.77009 270 LEU A C 1
ATOM 2106 O O . LEU A 1 268 ? 15.79937 -0.13873 52.83681 1.000 28.64335 270 LEU A O 1
ATOM 2111 N N . TYR A 1 269 ? 14.54626 -1.99709 53.07959 1.000 22.41194 271 TYR A N 1
ATOM 2112 C CA . TYR A 1 269 ? 13.83763 -1.84216 51.81134 1.000 28.77439 271 TYR A CA 1
ATOM 2113 C C . TYR A 1 269 ? 14.82185 -1.84987 50.64259 1.000 26.53027 271 TYR A C 1
ATOM 2114 O O . TYR A 1 269 ? 14.82585 -0.95704 49.79075 1.000 29.12548 271 TYR A O 1
ATOM 2123 N N . ASP A 1 270 ? 15.64758 -2.89347 50.59681 1.000 23.14998 272 ASP A N 1
ATOM 2124 C CA . ASP A 1 270 ? 16.73495 -2.99411 49.62939 1.000 27.16453 272 ASP A CA 1
ATOM 2125 C C . ASP A 1 270 ? 16.78626 -4.41859 49.10400 1.000 27.35154 272 ASP A C 1
ATOM 2126 O O . ASP A 1 270 ? 16.99359 -5.35781 49.87670 1.000 27.72493 272 ASP A O 1
ATOM 2131 N N . PHE A 1 271 ? 16.60520 -4.57867 47.79456 1.000 28.43864 273 PHE A N 1
ATOM 2132 C CA . PHE A 1 271 ? 16.69890 -5.89138 47.15522 1.000 33.27439 273 PHE A CA 1
ATOM 2133 C C . PHE A 1 271 ? 18.15938 -6.15289 46.79421 1.000 30.40485 273 PHE A C 1
ATOM 2134 O O . PHE A 1 271 ? 18.59246 -5.99366 45.65232 1.000 31.73233 273 PHE A O 1
ATOM 2142 N N . CYS A 1 272 ? 18.92775 -6.56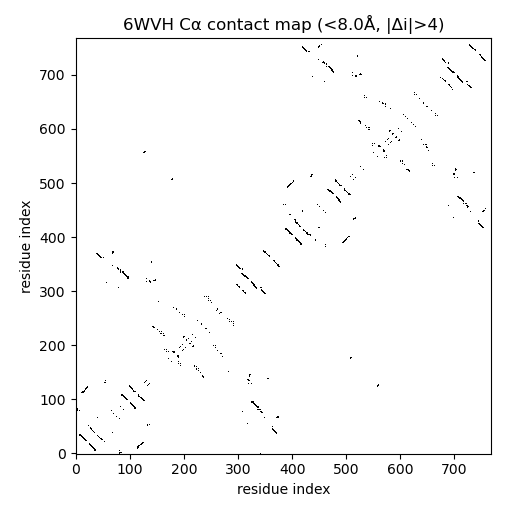810 47.79861 1.000 29.07731 274 CYS A N 1
ATOM 2143 C CA . CYS A 1 272 ? 20.38105 -6.69836 47.68243 1.000 27.10801 274 CYS A CA 1
ATOM 2144 C C . CYS A 1 272 ? 20.70451 -8.01460 46.98315 1.000 27.04042 274 CYS A C 1
ATOM 2145 O O . CYS A 1 272 ? 20.60986 -9.08923 47.58032 1.000 21.45009 274 CYS A O 1
ATOM 2148 N N . ILE A 1 273 ? 21.08690 -7.93064 45.70478 1.000 24.52390 275 ILE A N 1
ATOM 2149 C CA . ILE A 1 273 ? 21.30657 -9.13219 44.89984 1.000 24.64906 275 ILE A CA 1
ATOM 2150 C C . ILE A 1 273 ? 22.48939 -9.94403 45.42008 1.000 21.54439 275 ILE A C 1
ATOM 2151 O O . ILE A 1 273 ? 22.44182 -11.17947 45.44430 1.000 19.27102 275 ILE A O 1
ATOM 2156 N N . VAL A 1 274 ? 23.58212 -9.28123 45.80783 1.000 22.01828 276 VAL A N 1
ATOM 2157 C CA . VAL A 1 274 ? 24.73267 -10.02794 46.31349 1.000 26.26025 276 VAL A CA 1
ATOM 2158 C C . VAL A 1 274 ? 24.39779 -10.68520 47.65022 1.000 20.79018 276 VAL A C 1
ATOM 2159 O O . VAL A 1 274 ? 24.82455 -11.81749 47.93695 1.000 17.74433 276 VAL A O 1
ATOM 2163 N N . CYS A 1 275 ? 23.60533 -10.00015 48.47756 1.000 16.26385 277 CYS A N 1
ATOM 2164 C CA . CYS A 1 275 ? 23.14436 -10.60123 49.72315 1.000 19.89393 277 CYS A CA 1
ATOM 2165 C C . CYS A 1 275 ? 22.32545 -11.85598 49.44253 1.000 20.59531 277 CYS A C 1
ATOM 2166 O O . CYS A 1 275 ? 22.53845 -12.91438 50.05610 1.000 19.02038 277 CYS A O 1
ATOM 2169 N N . ILE A 1 276 ? 21.36785 -11.74766 48.51928 1.000 18.09574 278 ILE A N 1
ATOM 2170 C CA . ILE A 1 276 ? 20.52745 -12.88874 48.18327 1.000 20.26735 278 ILE A CA 1
ATOM 2171 C C . ILE A 1 276 ? 21.38820 -14.02680 47.65326 1.000 18.56327 278 ILE A C 1
ATOM 2172 O O . ILE A 1 276 ? 21.10904 -15.20836 47.89731 1.000 21.93994 278 ILE A O 1
ATOM 2177 N N . THR A 1 277 ? 22.43900 -13.68711 46.90442 1.000 17.96140 279 THR A N 1
ATOM 2178 C CA . THR A 1 277 ? 23.34549 -14.71175 46.39660 1.000 20.30157 279 THR A CA 1
ATOM 2179 C C . THR A 1 277 ? 24.02477 -15.45935 47.53610 1.000 22.97128 279 THR A C 1
ATOM 2180 O O . THR A 1 277 ? 24.17364 -16.68835 47.48298 1.000 22.98206 279 THR A O 1
ATOM 2184 N N . THR A 1 278 ? 24.47728 -14.73711 48.56289 1.000 17.99823 280 THR A N 1
ATOM 2185 C CA . THR A 1 278 ? 25.07550 -15.44236 49.69420 1.000 18.96383 280 THR A CA 1
ATOM 2186 C C . THR A 1 278 ? 24.04206 -16.29919 50.41387 1.000 25.95951 280 THR A C 1
ATOM 2187 O O . THR A 1 278 ? 24.37458 -17.38112 50.90966 1.000 28.66467 280 THR A O 1
ATOM 2191 N N . TYR A 1 279 ? 22.78310 -15.85166 50.47331 1.000 24.35689 281 TYR A N 1
ATOM 2192 C CA . TYR A 1 279 ? 21.75407 -16.70385 51.07407 1.000 19.92028 281 TYR A CA 1
ATOM 2193 C C . TYR A 1 279 ? 21.57715 -17.99425 50.27960 1.000 21.32119 281 TYR A C 1
ATOM 2194 O O . TYR A 1 279 ? 21.42419 -19.07653 50.85901 1.000 20.48892 281 TYR A O 1
ATOM 2203 N N . ALA A 1 280 ? 21.57200 -17.89521 48.94725 1.000 21.95617 282 ALA A N 1
ATOM 2204 C CA . ALA A 1 280 ? 21.41854 -19.09052 48.12016 1.000 23.63625 282 ALA A CA 1
ATOM 2205 C C . ALA A 1 280 ? 22.61597 -20.02432 48.26989 1.000 22.12613 282 ALA A C 1
ATOM 2206 O O . ALA A 1 280 ? 22.45410 -21.25082 48.34564 1.000 21.98021 282 ALA A O 1
ATOM 2208 N N . ILE A 1 281 ? 23.82434 -19.45854 48.33168 1.000 20.14079 283 ILE A N 1
ATOM 2209 C CA . ILE A 1 281 ? 25.01671 -20.25982 48.59132 1.000 24.91634 283 ILE A CA 1
ATOM 2210 C C . ILE A 1 281 ? 24.90235 -20.95512 49.94104 1.000 27.71313 283 ILE A C 1
ATOM 2211 O O . ILE A 1 281 ? 25.29312 -22.11977 50.09547 1.000 25.60565 283 ILE A O 1
ATOM 2216 N N . ASN A 1 282 ? 24.37326 -20.24682 50.94206 1.000 22.64523 284 ASN A N 1
ATOM 2217 C CA . ASN A 1 282 ? 24.23930 -20.81907 52.27570 1.000 25.90336 284 ASN A CA 1
ATOM 2218 C C . ASN A 1 282 ? 23.22410 -21.95453 52.29386 1.000 27.75436 284 ASN A C 1
ATOM 2219 O O . ASN A 1 282 ? 23.43203 -22.96478 52.97057 1.000 29.02185 284 ASN A O 1
ATOM 2224 N N . VAL A 1 283 ? 22.12248 -21.81383 51.55568 1.000 26.99706 285 VAL A N 1
ATOM 2225 C CA . VAL A 1 283 ? 21.16942 -22.91843 51.46161 1.000 25.80752 285 VAL A CA 1
ATOM 2226 C C . VAL A 1 283 ? 21.81560 -24.11431 50.77107 1.000 28.23674 285 VAL A C 1
ATOM 2227 O O . VAL A 1 283 ? 21.61393 -25.27066 51.16781 1.000 29.44808 285 VAL A O 1
ATOM 2231 N N . SER A 1 284 ? 22.60681 -23.85432 49.72731 1.000 27.94594 286 SER A N 1
ATOM 2232 C CA . SER A 1 284 ? 23.29355 -24.93406 49.02501 1.000 28.51367 286 SER A CA 1
ATOM 2233 C C . SER A 1 284 ? 24.23520 -25.68380 49.96090 1.000 30.33688 286 SER A C 1
ATOM 2234 O O . SER A 1 284 ? 24.24389 -26.92189 49.99525 1.000 29.09705 286 SER A O 1
ATOM 2237 N N . LEU A 1 285 ? 25.05277 -24.94462 50.71943 1.000 23.60623 287 LEU A N 1
ATOM 2238 C CA . LEU A 1 285 ? 25.97510 -25.58565 51.65380 1.000 25.08315 287 LEU A CA 1
ATOM 2239 C C . LEU A 1 285 ? 25.22867 -26.29380 52.77598 1.000 29.67381 287 LEU A C 1
ATOM 2240 O O . LEU A 1 285 ? 25.68061 -27.34063 53.25422 1.000 36.48997 287 LEU A O 1
ATOM 2245 N N . MET A 1 286 ? 24.09957 -25.73739 53.22023 1.000 32.29292 288 MET A N 1
ATOM 2246 C CA . MET A 1 286 ? 23.27522 -26.42232 54.20713 1.000 33.99241 288 MET A CA 1
ATOM 2247 C C . MET A 1 286 ? 22.84044 -27.78478 53.68954 1.000 35.66269 288 MET A C 1
ATOM 2248 O O . MET A 1 286 ? 22.95184 -28.79949 54.39162 1.000 31.16998 288 MET A O 1
ATOM 2253 N N . TRP A 1 287 ? 22.34894 -27.82330 52.44845 1.000 34.27910 289 TRP A N 1
ATOM 2254 C CA . TRP A 1 287 ? 21.90158 -29.08793 51.87861 1.000 37.11769 289 TRP A CA 1
ATOM 2255 C C . TRP A 1 287 ? 23.07208 -30.05418 51.72482 1.000 35.98178 289 TRP A C 1
ATOM 2256 O O . TRP A 1 287 ? 22.93204 -31.25666 51.97939 1.000 34.95201 289 TRP A O 1
ATOM 2267 N N . LEU A 1 288 ? 24.24137 -29.54019 51.32791 1.000 33.18738 290 LEU A N 1
ATOM 2268 C CA . LEU A 1 288 ? 25.41723 -30.39545 51.18001 1.000 34.85626 290 LEU A CA 1
ATOM 2269 C C . LEU A 1 288 ? 25.84312 -31.00634 52.50970 1.000 34.92124 290 LEU A C 1
ATOM 2270 O O . LEU A 1 288 ? 26.15642 -32.19868 52.57616 1.000 34.71549 290 LEU A O 1
ATOM 2275 N N . SER A 1 289 ? 25.85330 -30.21208 53.58281 1.000 33.80725 291 SER A N 1
ATOM 2276 C CA . SER A 1 289 ? 26.28310 -30.74250 54.87276 1.000 35.87458 291 SER A CA 1
ATOM 2277 C C . SER A 1 289 ? 25.24252 -31.69257 55.44514 1.000 41.27049 291 SER A C 1
ATOM 2278 O O . SER A 1 289 ? 25.59585 -32.67010 56.11436 1.000 45.88779 291 SER A O 1
ATOM 2281 N N . PHE A 1 290 ? 23.96308 -31.43985 55.16727 1.000 42.93366 292 PHE A N 1
ATOM 2282 C CA . PHE A 1 290 ? 22.91329 -32.38168 55.54037 1.000 44.73495 292 PHE A CA 1
ATOM 2283 C C . PHE A 1 290 ? 23.14294 -33.73309 54.86561 1.000 47.78215 292 PHE A C 1
ATOM 2284 O O . PHE A 1 290 ? 23.18987 -34.78353 55.52703 1.000 48.35188 292 PHE A O 1
ATOM 2292 N N . ARG A 1 291 ? 23.34485 -33.71720 53.54485 1.000 46.55029 293 ARG A N 1
ATOM 2293 C CA . ARG A 1 291 ? 23.61271 -34.95868 52.82841 1.000 47.94470 293 ARG A CA 1
ATOM 2294 C C . ARG A 1 291 ? 24.87843 -35.62713 53.34907 1.000 47.12290 293 ARG A C 1
ATOM 2295 O O . ARG A 1 291 ? 24.93269 -36.85563 53.48220 1.000 48.38347 293 ARG A O 1
ATOM 2303 N N . LYS A 1 292 ? 25.90578 -34.83264 53.65681 1.000 43.09138 294 LYS A N 1
ATOM 2304 C CA . LYS A 1 292 ? 27.16477 -35.39195 54.13449 1.000 45.93123 294 LYS A CA 1
ATOM 2305 C C . LYS A 1 292 ? 26.97116 -36.11692 55.45990 1.000 48.02637 294 LYS A C 1
ATOM 2306 O O . LYS A 1 292 ? 27.42730 -37.25331 55.63431 1.000 48.38445 294 LYS A O 1
ATOM 2312 N N . VAL A 1 293 ? 26.28457 -35.47540 56.40818 1.000 47.27193 295 VAL A N 1
ATOM 2313 C CA . VAL A 1 293 ? 26.04791 -36.11228 57.69988 1.000 47.00400 295 VAL A CA 1
ATOM 2314 C C . VAL A 1 293 ? 25.26443 -37.40322 57.51067 1.000 50.04425 295 VAL A C 1
ATOM 2315 O O . VAL A 1 293 ? 25.57522 -38.42962 58.12541 1.000 53.94744 295 VAL A O 1
ATOM 2319 N N . GLN A 1 294 ? 24.23337 -37.37745 56.66211 1.000 52.49002 296 GLN A N 1
ATOM 2320 C CA . GLN A 1 294 ? 23.53777 -38.62127 56.33814 1.000 53.23147 296 GLN A CA 1
ATOM 2321 C C . GLN A 1 294 ? 24.49644 -39.66532 55.78376 1.000 60.60807 296 GLN A C 1
ATOM 2322 O O . GLN A 1 294 ? 24.51468 -40.81680 56.23622 1.000 59.71559 296 GLN A O 1
ATOM 2328 N N . GLU A 1 295 ? 25.30729 -39.27219 54.80845 1.000 43.92658 297 GLU A N 1
ATOM 2329 C CA . GLU A 1 295 ? 26.13366 -40.21890 54.08028 1.000 47.96355 297 GLU A CA 1
ATOM 2330 C C . GLU A 1 295 ? 27.12994 -40.91758 54.99761 1.000 54.10016 297 GLU A C 1
ATOM 2331 O O . GLU A 1 295 ? 27.52321 -40.39992 56.04429 1.000 57.53153 297 GLU A O 1
ATOM 2337 N N . ASN A 1 296 ? 27.53071 -42.11641 54.58629 1.000 55.28101 298 ASN A N 1
ATOM 2338 C CA . ASN A 1 296 ? 28.62442 -42.88055 55.17631 1.000 58.60563 298 ASN A CA 1
ATOM 2339 C C . ASN A 1 296 ? 28.37214 -43.28790 56.62743 1.000 65.11944 298 ASN A C 1
ATOM 2340 O O . ASN A 1 296 ? 29.31116 -43.70252 57.31376 1.000 68.80786 298 ASN A O 1
ATOM 2342 N N . SER A 1 297 ? 27.13693 -43.17754 57.13002 1.000 62.63790 299 SER A N 1
ATOM 2343 C CA . SER A 1 297 ? 26.81560 -43.83923 58.39333 1.000 58.09743 299 SER A CA 1
ATOM 2344 C C . SER A 1 297 ? 26.75387 -45.35038 58.18928 1.000 52.45119 299 SER A C 1
ATOM 2347 N N . HIS A 1 298 ? 26.07854 -45.77296 57.12207 1.000 50.13150 300 HIS A N 1
ATOM 2348 C CA . HIS A 1 298 ? 26.21098 -47.09818 56.49696 1.000 45.09144 300 HIS A CA 1
ATOM 2349 C C . HIS A 1 298 ? 25.89260 -48.28383 57.41238 1.000 44.46707 300 HIS A C 1
ATOM 2350 O O . HIS A 1 298 ? 26.50324 -49.34510 57.27089 1.000 42.99994 300 HIS A O 1
ATOM 2357 N N . ASN A 1 299 ? 24.94256 -48.16968 58.33602 1.000 37.24882 301 ASN A N 1
ATOM 2358 C CA . ASN A 1 299 ? 24.55031 -49.35876 59.08552 1.000 31.37571 301 ASN A CA 1
ATOM 2359 C C . ASN A 1 299 ? 23.98185 -50.41518 58.13710 1.000 25.88071 301 ASN A C 1
ATOM 2360 O O . ASN A 1 299 ? 23.30252 -50.09686 57.15775 1.000 26.42492 301 ASN A O 1
ATOM 2365 N N . VAL A 1 300 ? 24.25997 -51.68435 58.43447 1.000 24.74526 302 VAL A N 1
ATOM 2366 C CA . VAL A 1 300 ? 23.69591 -52.81152 57.68940 1.000 18.72403 302 VAL A CA 1
ATOM 2367 C C . VAL A 1 300 ? 22.37297 -53.18735 58.34463 1.000 21.36396 302 VAL A C 1
ATOM 2368 O O . VAL A 1 300 ? 22.36735 -53.74801 59.44424 1.000 19.01469 302 VAL A O 1
ATOM 2372 N N . TYR A 1 301 ? 21.24939 -52.89858 57.67696 1.000 18.18255 303 TYR A N 1
ATOM 2373 C CA . TYR A 1 301 ? 19.93780 -53.12359 58.27655 1.000 21.45650 303 TYR A CA 1
ATOM 2374 C C . TYR A 1 301 ? 19.44705 -54.52629 57.94696 1.000 23.56126 303 TYR A C 1
ATOM 2375 O O . TYR A 1 301 ? 19.26471 -54.86584 56.76688 1.000 26.49157 303 TYR A O 1
ATOM 2384 N N . ILE A 1 302 ? 19.23882 -55.32591 59.00011 1.000 22.35535 304 ILE A N 1
ATOM 2385 C CA . ILE A 1 302 ? 18.92514 -56.74565 58.91735 1.000 23.75552 304 ILE A CA 1
ATOM 2386 C C . ILE A 1 302 ? 17.49216 -56.98251 59.37072 1.000 24.83157 304 ILE A C 1
ATOM 2387 O O . ILE A 1 302 ? 17.04970 -56.45620 60.41081 1.000 21.59414 304 ILE A O 1
ATOM 2392 N N . THR A 1 303 ? 16.78523 -57.81580 58.60095 1.000 22.29265 305 THR A N 1
ATOM 2393 C CA . THR A 1 303 ? 15.43919 -58.26539 58.91716 1.000 22.92103 305 THR A CA 1
ATOM 2394 C C . THR A 1 303 ? 15.35063 -59.75105 58.60354 1.000 23.38615 305 THR A C 1
ATOM 2395 O O . THR A 1 303 ? 16.07126 -60.26425 57.74144 1.000 20.26592 305 THR A O 1
ATOM 2399 N N . ALA A 1 304 ? 14.47918 -60.44487 59.32354 1.000 24.62483 306 ALA A N 1
ATOM 2400 C CA . ALA A 1 304 ? 14.29887 -61.87032 59.08787 1.000 24.52635 306 ALA A CA 1
ATOM 2401 C C . ALA A 1 304 ? 13.53736 -62.09864 57.78654 1.000 27.11458 306 ALA A C 1
ATOM 2402 O O . ALA A 1 304 ? 12.62617 -61.34312 57.44265 1.000 26.84454 306 ALA A O 1
ATOM 2404 N N . ASP A 1 305 ? 13.92746 -63.13758 57.04951 1.000 26.47962 307 ASP A N 1
ATOM 2405 C CA . ASP A 1 305 ? 13.22581 -63.58780 55.85196 1.000 26.74098 307 ASP A CA 1
ATOM 2406 C C . ASP A 1 305 ? 12.78187 -65.01632 56.14042 1.000 27.50458 307 ASP A C 1
ATOM 2407 O O . ASP A 1 305 ? 13.49407 -65.98098 55.84556 1.000 28.05529 307 ASP A O 1
ATOM 2412 N N . LYS A 1 306 ? 11.59410 -65.14093 56.73314 1.000 35.69180 308 LYS A N 1
ATOM 2413 C CA . LYS A 1 306 ? 11.09669 -66.44762 57.14785 1.000 38.60038 308 LYS A CA 1
ATOM 2414 C C . LYS A 1 306 ? 10.78857 -67.35151 55.95978 1.000 39.25312 308 LYS A C 1
ATOM 2415 O O . LYS A 1 306 ? 10.84483 -68.57908 56.09367 1.000 42.93181 308 LYS A O 1
ATOM 2421 N N . GLN A 1 307 ? 10.45507 -66.77650 54.80138 1.000 38.86131 309 GLN A N 1
ATOM 2422 C CA . GLN A 1 307 ? 10.19201 -67.60075 53.62460 1.000 42.08694 309 GLN A CA 1
ATOM 2423 C C . GLN A 1 307 ? 11.43326 -68.35107 53.15286 1.000 39.64854 309 GLN A C 1
ATOM 2424 O O . GLN A 1 307 ? 11.30974 -69.44647 52.59448 1.000 39.30660 309 GLN A O 1
ATOM 2430 N N . LYS A 1 308 ? 12.62285 -67.78682 53.35075 1.000 35.45706 310 LYS A N 1
ATOM 2431 C CA . LYS A 1 308 ? 13.86970 -68.46355 53.01817 1.000 34.34728 310 LYS A CA 1
ATOM 2432 C C . LYS A 1 308 ? 14.59253 -68.98666 54.25207 1.000 30.17844 310 LYS A C 1
ATOM 2433 O O . LYS A 1 308 ? 15.73077 -69.45062 54.14255 1.000 24.49712 310 LYS A O 1
ATOM 2439 N N . ASN A 1 309 ? 13.95770 -68.92368 55.42201 1.000 29.95663 311 ASN A N 1
ATOM 2440 C CA . ASN A 1 309 ? 14.57877 -69.36963 56.66781 1.000 26.53226 311 ASN A CA 1
ATOM 2441 C C . ASN A 1 309 ? 15.91065 -68.66417 56.90527 1.000 22.80338 311 ASN A C 1
ATOM 2442 O O . ASN A 1 309 ? 16.86689 -69.25652 57.40913 1.000 22.71408 311 ASN A O 1
ATOM 2447 N N . GLY A 1 310 ? 15.98271 -67.39528 56.54482 1.000 21.96307 312 GLY A N 1
ATOM 2448 C CA . GLY A 1 310 ? 17.24256 -66.67280 56.56131 1.000 20.68235 312 GLY A CA 1
ATOM 2449 C C . GLY A 1 310 ? 17.02662 -65.22469 56.89361 1.000 22.18078 312 GLY A C 1
ATOM 2450 O O . GLY A 1 310 ? 16.14255 -64.87163 57.67825 1.000 21.29773 312 GLY A O 1
ATOM 2451 N N . ILE A 1 311 ? 17.83616 -64.36557 56.28201 1.000 18.83856 313 ILE A N 1
ATOM 2452 C CA . ILE A 1 311 ? 17.74029 -62.93596 56.54616 1.000 19.98520 313 ILE A CA 1
ATOM 2453 C C . ILE A 1 311 ? 17.89521 -62.16923 55.24725 1.000 18.46833 313 ILE A C 1
ATOM 2454 O O . ILE A 1 311 ? 18.41586 -62.67488 54.25299 1.000 18.10779 313 ILE A O 1
ATOM 2459 N N . LYS A 1 312 ? 17.44639 -60.92300 55.27624 1.000 19.79162 314 LYS A N 1
ATOM 2460 C CA . LYS A 1 312 ? 17.73525 -59.98017 54.21536 1.000 22.20986 314 LYS A CA 1
ATOM 2461 C C . LYS A 1 312 ? 18.29243 -58.71747 54.84824 1.000 22.69658 314 LYS A C 1
ATOM 2462 O O . LYS A 1 312 ? 18.07985 -58.43208 56.03334 1.000 21.20804 314 LYS A O 1
ATOM 2468 N N . ALA A 1 313 ? 19.02341 -57.96122 54.04428 1.000 22.59769 315 ALA A N 1
ATOM 2469 C CA . ALA A 1 313 ? 19.59524 -56.73502 54.56197 1.000 24.97770 315 ALA A CA 1
ATOM 2470 C C . ALA A 1 313 ? 19.71789 -55.73013 53.43642 1.000 21.84945 315 ALA A C 1
ATOM 2471 O O . ALA A 1 313 ? 19.75962 -56.07988 52.25399 1.000 20.09759 315 ALA A O 1
ATOM 2473 N N . ASN A 1 314 ? 19.78241 -54.46964 53.82965 1.000 21.75583 316 ASN A N 1
ATOM 2474 C CA . ASN A 1 314 ? 20.03159 -53.42360 52.85714 1.000 22.57448 316 ASN A CA 1
ATOM 2475 C C . ASN A 1 314 ? 20.83889 -52.32568 53.52419 1.000 24.36690 316 ASN A C 1
ATOM 2476 O O . ASN A 1 314 ? 20.82156 -52.16984 54.75527 1.000 21.25269 316 ASN A O 1
ATOM 2481 N N . PHE A 1 315 ? 21.62318 -51.63073 52.70326 1.000 21.73519 317 PHE A N 1
ATOM 2482 C CA . PHE A 1 315 ? 22.45042 -50.55758 53.24351 1.000 23.77121 317 PHE A CA 1
ATOM 2483 C C . PHE A 1 315 ? 23.10340 -49.79407 52.10134 1.000 24.85778 317 PHE A C 1
ATOM 2484 O O . PHE A 1 315 ? 23.08177 -50.21799 50.94590 1.000 22.69111 317 PHE A O 1
ATOM 2492 N N . LYS A 1 316 ? 23.63729 -48.62699 52.43656 1.000 20.12863 318 LYS A N 1
ATOM 2493 C CA . LYS A 1 316 ? 24.27560 -47.75735 51.46481 1.000 22.75013 318 LYS A CA 1
ATOM 2494 C C . LYS A 1 316 ? 25.72706 -47.53839 51.85874 1.000 23.19729 318 LYS A C 1
ATOM 2495 O O . LYS A 1 316 ? 26.01856 -47.17221 53.00202 1.000 26.59185 318 LYS A O 1
ATOM 2501 N N . ILE A 1 317 ? 26.62915 -47.78811 50.92254 1.000 22.66422 319 ILE A N 1
ATOM 2502 C CA . ILE A 1 317 ? 28.04587 -47.50495 51.09374 1.000 21.85925 319 ILE A CA 1
ATOM 2503 C C . ILE A 1 317 ? 28.34367 -46.23964 50.31005 1.000 22.25610 319 ILE A C 1
ATOM 2504 O O . ILE A 1 317 ? 27.83271 -46.05682 49.20186 1.000 20.64503 319 ILE A O 1
ATOM 2509 N N . ARG A 1 318 ? 29.13443 -45.34366 50.88683 1.000 21.10786 320 ARG A N 1
ATOM 2510 C CA . ARG A 1 318 ? 29.58074 -44.15284 50.17438 1.000 26.36731 320 ARG A CA 1
ATOM 2511 C C . ARG A 1 318 ? 31.09255 -44.22384 50.01054 1.000 25.65802 320 ARG A C 1
ATOM 2512 O O . ARG A 1 318 ? 31.82773 -44.24566 51.00493 1.000 29.44829 320 ARG A O 1
ATOM 2520 N N . HIS A 1 319 ? 31.55156 -44.28356 48.76100 1.000 18.10053 321 HIS A N 1
ATOM 2521 C CA . HIS A 1 319 ? 32.97145 -44.29671 48.44519 1.000 19.95075 321 HIS A CA 1
ATOM 2522 C C . HIS A 1 319 ? 33.42549 -42.88424 48.10435 1.000 17.64182 321 HIS A C 1
ATOM 2523 O O . HIS A 1 319 ? 32.88612 -42.26392 47.18605 1.000 18.19012 321 HIS A O 1
ATOM 2530 N N . ASN A 1 320 ? 34.42617 -42.38812 48.82457 1.000 18.83137 322 ASN A N 1
ATOM 2531 C CA . ASN A 1 320 ? 35.01823 -41.10379 48.47855 1.000 22.49561 322 ASN A CA 1
ATOM 2532 C C . ASN A 1 320 ? 35.71010 -41.19958 47.12617 1.000 21.85721 322 ASN A C 1
ATOM 2533 O O . ASN A 1 320 ? 36.44545 -42.15551 46.85654 1.000 17.93582 322 ASN A O 1
ATOM 2538 N N . VAL A 1 321 ? 35.46566 -40.20766 46.28353 1.000 19.33171 323 VAL A N 1
ATOM 2539 C CA . VAL A 1 321 ? 36.05456 -40.10312 44.95602 1.000 19.89239 323 VAL A CA 1
ATOM 2540 C C . VAL A 1 321 ? 37.18543 -39.08583 45.00939 1.000 23.05907 323 VAL A C 1
ATOM 2541 O O . VAL A 1 321 ? 37.13978 -38.10644 45.76849 1.000 21.69371 323 VAL A O 1
ATOM 2545 N N . GLU A 1 322 ? 38.21163 -39.30748 44.18671 1.000 21.53728 324 GLU A N 1
ATOM 2546 C CA . GLU A 1 322 ? 39.39067 -38.44965 44.24112 1.000 24.11488 324 GLU A CA 1
ATOM 2547 C C . GLU A 1 322 ? 39.08465 -37.00962 43.84562 1.000 23.87283 324 GLU A C 1
ATOM 2548 O O . GLU A 1 322 ? 39.82393 -36.09854 44.24294 1.000 24.71630 324 GLU A O 1
ATOM 2554 N N . ASP A 1 323 ? 38.01012 -36.77225 43.09503 1.000 23.18196 325 ASP A N 1
ATOM 2555 C CA . ASP A 1 323 ? 37.66064 -35.40842 42.71468 1.000 24.54155 325 ASP A CA 1
ATOM 2556 C C . ASP A 1 323 ? 36.83477 -34.70169 43.77817 1.000 24.56472 325 ASP A C 1
ATOM 2557 O O . ASP A 1 323 ? 36.34717 -33.59528 43.53080 1.000 28.42921 325 ASP A O 1
ATOM 2562 N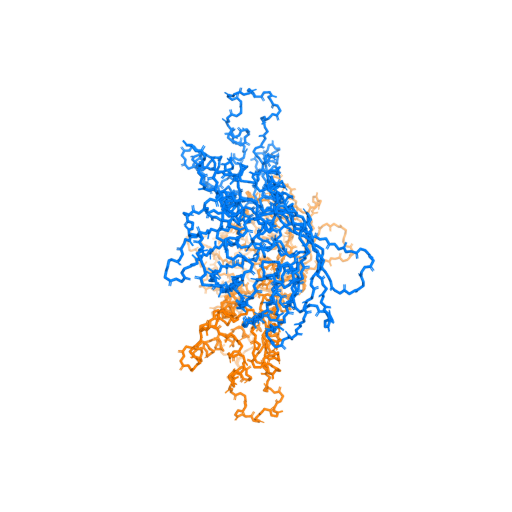 N . GLY A 1 324 ? 36.67134 -35.30789 44.95284 1.000 26.89966 326 GLY A N 1
ATOM 2563 C CA . GLY A 1 324 ? 35.93501 -34.70567 46.03784 1.000 31.56502 326 GLY A CA 1
ATOM 2564 C C . GLY A 1 324 ? 34.46946 -35.07191 46.09552 1.000 32.29128 326 GLY A C 1
ATOM 2565 O O . GLY A 1 324 ? 33.78815 -34.68525 47.05730 1.000 31.90563 326 GLY A O 1
ATOM 2566 N N . SER A 1 325 ? 33.95839 -35.78863 45.09780 1.000 28.17169 327 SER A N 1
ATOM 2567 C CA . SER A 1 325 ? 32.57695 -36.23516 45.11028 1.000 28.56011 327 SER A CA 1
ATOM 2568 C C . SER A 1 325 ? 32.46789 -37.56349 45.85829 1.000 26.61436 327 SER A C 1
ATOM 2569 O O . SER A 1 325 ? 33.44588 -38.08952 46.40179 1.000 21.36065 327 SER A O 1
ATOM 2572 N N . VAL A 1 326 ? 31.25911 -38.11746 45.88752 1.000 21.61379 328 VAL A N 1
ATOM 2573 C CA . VAL A 1 326 ? 30.99427 -39.38171 46.56104 1.000 26.61449 328 VAL A CA 1
ATOM 2574 C C . VAL A 1 326 ? 30.27390 -40.30994 45.58909 1.000 26.21708 328 VAL A C 1
ATOM 2575 O O . VAL A 1 326 ? 29.45702 -39.86243 44.77690 1.000 29.22441 328 VAL A O 1
ATOM 2579 N N . GLN A 1 327 ? 30.57628 -41.60163 45.67481 1.000 26.33640 329 GLN A N 1
ATOM 2580 C CA . GLN A 1 327 ? 29.99748 -42.62399 44.81555 1.000 23.51201 329 GLN A CA 1
ATOM 2581 C C . GLN A 1 327 ? 29.16034 -43.55686 45.67923 1.000 19.61507 329 GLN A C 1
ATOM 2582 O O . GLN A 1 327 ? 29.69884 -44.25549 46.54288 1.000 20.29772 329 GLN A O 1
ATOM 2588 N N . LEU A 1 328 ? 27.85144 -43.55818 45.45848 1.000 18.72986 330 LEU A N 1
ATOM 2589 C CA . LEU A 1 328 ? 26.95978 -44.41049 46.23400 1.000 19.70413 330 LEU A CA 1
ATOM 2590 C C . LEU A 1 328 ? 26.96995 -45.83231 45.68825 1.000 18.99636 330 LEU A C 1
ATOM 2591 O O . LEU A 1 328 ? 27.00193 -46.04953 44.47335 1.000 17.97658 330 LEU A O 1
ATOM 2596 N N . ALA A 1 329 ? 26.94705 -46.79959 46.59809 1.000 18.95937 331 ALA A N 1
ATOM 2597 C CA . ALA A 1 329 ? 26.81310 -48.21666 46.26920 1.000 17.61530 331 ALA A CA 1
ATOM 2598 C C . ALA A 1 329 ? 25.66980 -48.74784 47.12960 1.000 18.31310 331 ALA A C 1
ATOM 2599 O O . ALA A 1 329 ? 25.81907 -48.92574 48.34369 1.000 18.91323 331 ALA A O 1
ATOM 2601 N N . ASP A 1 330 ? 24.52344 -48.96545 46.50142 1.000 18.86398 332 ASP A N 1
ATOM 2602 C CA . ASP A 1 330 ? 23.32111 -49.41122 47.18594 1.000 21.80508 332 ASP A CA 1
ATOM 2603 C C . ASP A 1 330 ? 23.32585 -50.93758 47.24196 1.000 20.31902 332 ASP A C 1
ATOM 2604 O O . ASP A 1 330 ? 23.28529 -51.59471 46.19627 1.000 19.23153 332 ASP A O 1
ATOM 2609 N N . HIS A 1 331 ? 23.36821 -51.49730 48.45266 1.000 17.14400 333 HIS A N 1
ATOM 2610 C CA . HIS A 1 331 ? 23.49953 -52.93167 48.67287 1.000 18.74273 333 HIS A CA 1
ATOM 2611 C C . HIS A 1 331 ? 22.15126 -53.53526 49.04250 1.000 20.92419 333 HIS A C 1
ATOM 2612 O O . HIS A 1 331 ? 21.48675 -53.06403 49.98215 1.000 21.29997 333 HIS A O 1
ATOM 2619 N N . TYR A 1 332 ? 21.78795 -54.60433 48.33081 1.000 16.78547 334 TYR A N 1
ATOM 2620 C CA . TYR A 1 332 ? 20.68320 -55.49074 48.66961 1.000 17.35050 334 TYR A CA 1
ATOM 2621 C C . TYR A 1 332 ? 21.24580 -56.89038 48.89502 1.000 17.21910 334 TYR A C 1
ATOM 2622 O O . TYR A 1 332 ? 22.01606 -57.38867 48.06628 1.000 16.84013 334 TYR A O 1
ATOM 2631 N N . GLN A 1 333 ? 20.85895 -57.51961 50.00579 1.000 17.80684 335 GLN A N 1
ATOM 2632 C CA . GLN A 1 333 ? 21.49276 -58.73896 50.48367 1.000 19.06301 335 GLN A CA 1
ATOM 2633 C C . GLN A 1 333 ? 20.45280 -59.75559 50.92437 1.000 20.92286 335 GLN A C 1
ATOM 2634 O O . GLN A 1 333 ? 19.44027 -59.39419 51.52843 1.000 20.12752 335 GLN A O 1
ATOM 2640 N N . GLN A 1 334 ? 20.74487 -61.03082 50.66192 1.000 17.77562 336 GLN A N 1
ATOM 2641 C CA . GLN A 1 334 ? 19.94995 -62.15861 51.12737 1.000 22.80240 336 GLN A CA 1
ATOM 2642 C C . GLN A 1 334 ? 20.87964 -63.25281 51.62301 1.000 20.39530 336 GLN A C 1
ATOM 2643 O O . GLN A 1 334 ? 21.90843 -63.52262 51.00152 1.000 22.14673 336 GLN A O 1
ATOM 2649 N N . ASN A 1 335 ? 20.51427 -63.88765 52.73333 1.000 20.17183 337 ASN A N 1
ATOM 2650 C CA . ASN A 1 335 ? 21.26214 -65.01149 53.27923 1.000 19.04984 337 ASN A CA 1
ATOM 2651 C C . ASN A 1 335 ? 20.29506 -66.14938 53.54774 1.000 20.83668 337 ASN A C 1
ATOM 2652 O O . ASN A 1 335 ? 19.22696 -65.93334 54.13567 1.000 22.76463 337 ASN A O 1
ATOM 2657 N N . THR A 1 336 ? 20.72381 -67.36833 53.19244 1.000 18.93621 338 THR A N 1
ATOM 2658 C CA . THR A 1 336 ? 19.93457 -68.58620 53.32780 1.000 21.71641 338 THR A CA 1
ATOM 2659 C C . THR A 1 336 ? 20.84097 -69.68610 53.86115 1.000 19.85251 338 THR A C 1
ATOM 2660 O O . THR A 1 336 ? 21.95940 -69.85759 53.36271 1.000 18.11607 338 THR A O 1
ATOM 2664 N N . PRO A 1 337 ? 20.38287 -70.47191 54.82550 1.000 19.16706 339 PRO A N 1
ATOM 2665 C CA . PRO A 1 337 ? 21.26092 -71.49997 55.39549 1.000 19.20207 339 PRO A CA 1
ATOM 2666 C C . PRO A 1 337 ? 21.53898 -72.61676 54.40067 1.000 20.34294 339 PRO A C 1
ATOM 2667 O O . PRO A 1 337 ? 20.69612 -72.98428 53.57821 1.000 20.58059 339 PRO A O 1
ATOM 2671 N N . ILE A 1 338 ? 22.74950 -73.16510 54.49205 1.000 22.37792 340 ILE A N 1
ATOM 2672 C CA . ILE A 1 338 ? 23.09513 -74.33186 53.68874 1.000 21.51948 340 ILE A CA 1
ATOM 2673 C C . ILE A 1 338 ? 22.55499 -75.60131 54.32751 1.000 22.60022 340 ILE A C 1
ATOM 2674 O O . ILE A 1 338 ? 22.07266 -76.50546 53.63449 1.000 26.16770 340 ILE A O 1
ATOM 2679 N N . GLY A 1 339 ? 22.62525 -75.69506 55.65309 1.000 26.06291 341 GLY A N 1
ATOM 2680 C CA . GLY A 1 339 ? 22.17267 -76.87738 56.34844 1.000 26.74538 341 GLY A CA 1
ATOM 2681 C C . GLY A 1 339 ? 20.68084 -76.86291 56.59968 1.000 27.67457 341 GLY A C 1
ATOM 2682 O O . GLY A 1 339 ? 19.96613 -75.90749 56.29709 1.000 25.17569 341 GLY A O 1
ATOM 2683 N N . ASP A 1 340 ? 20.20723 -77.96097 57.18017 1.000 24.30857 342 ASP A N 1
ATOM 2684 C CA . ASP A 1 340 ? 18.79008 -78.16570 57.42309 1.000 26.28773 342 ASP A CA 1
ATOM 2685 C C . ASP A 1 340 ? 18.43604 -78.07980 58.89782 1.000 27.07334 342 ASP A C 1
ATOM 2686 O O . ASP A 1 340 ? 17.25564 -78.19171 59.24548 1.000 26.37532 342 ASP A O 1
ATOM 2691 N N . GLY A 1 341 ? 19.42434 -77.88928 59.76957 1.000 30.59278 343 GLY A N 1
ATOM 2692 C CA . GLY A 1 341 ? 19.17931 -77.73962 61.18633 1.000 32.55808 343 GLY A CA 1
ATOM 2693 C C . GLY A 1 341 ? 18.70531 -76.34297 61.52676 1.000 30.64377 343 GLY A C 1
ATOM 2694 O O . GLY A 1 341 ? 18.71498 -75.41859 60.69945 1.000 26.38643 343 GLY A O 1
ATOM 2695 N N . PRO A 1 342 ? 18.27757 -76.16893 62.77549 1.000 28.72247 344 PRO A N 1
ATOM 2696 C CA . PRO A 1 342 ? 17.63323 -74.90835 63.16510 1.000 29.79424 344 PRO A CA 1
ATOM 2697 C C . PRO A 1 342 ? 18.58710 -73.72791 63.12108 1.000 26.41515 344 PRO A C 1
ATOM 2698 O O . PRO A 1 342 ? 19.78164 -73.84720 63.39481 1.000 27.37216 344 PRO A O 1
ATOM 2702 N N . VAL A 1 343 ? 18.03144 -72.56870 62.77815 1.000 25.71450 345 VAL A N 1
ATOM 2703 C CA . VAL A 1 343 ? 18.76806 -71.31383 62.76446 1.000 24.71350 345 VAL A CA 1
ATOM 2704 C C . VAL A 1 343 ? 17.94537 -70.27384 63.50863 1.000 22.24232 345 VAL A C 1
ATOM 2705 O O . VAL A 1 343 ? 16.75513 -70.45838 63.76615 1.000 23.21431 345 VAL A O 1
ATOM 2709 N N . LEU A 1 344 ? 18.60364 -69.17378 63.86115 1.000 21.91120 346 LEU A N 1
ATOM 2710 C CA . LEU A 1 344 ? 17.95469 -68.07102 64.55278 1.000 23.88767 346 LEU A CA 1
ATOM 2711 C C . LEU A 1 344 ? 17.45551 -67.06570 63.52581 1.000 25.75540 346 LEU A C 1
ATOM 2712 O O . LEU A 1 344 ? 18.22157 -66.61376 62.66556 1.000 23.84943 346 LEU A O 1
ATOM 2717 N N . LEU A 1 345 ? 16.17748 -66.70868 63.62005 1.000 25.92969 347 LEU A N 1
ATOM 2718 C CA . LEU A 1 345 ? 15.63614 -65.65656 62.77798 1.000 26.08286 347 LEU A CA 1
ATOM 2719 C C . LEU A 1 345 ? 15.46963 -64.40085 63.61383 1.000 26.52941 347 LEU A C 1
ATOM 2720 O O . LEU A 1 345 ? 14.69619 -64.40547 64.58416 1.000 26.19647 347 LEU A O 1
ATOM 2725 N N . PRO A 1 346 ? 16.16940 -63.32237 63.28570 1.000 28.36917 348 PRO A N 1
ATOM 2726 C CA . PRO A 1 346 ? 16.27998 -62.18727 64.20386 1.000 25.45900 348 PRO A CA 1
ATOM 2727 C C . PRO A 1 346 ? 15.12941 -61.19428 64.09562 1.000 25.77839 348 PRO A C 1
ATOM 2728 O O . PRO A 1 346 ? 14.43584 -61.09548 63.07940 1.000 24.57678 348 PRO A O 1
ATOM 2732 N N . ASP A 1 347 ? 14.94163 -60.44999 65.18657 1.000 24.83366 349 ASP A N 1
ATOM 2733 C CA . ASP A 1 347 ? 14.20897 -59.19536 65.12402 1.000 24.97906 349 ASP A CA 1
ATOM 2734 C C . ASP A 1 347 ? 15.02465 -58.16936 64.34446 1.000 23.95577 349 ASP A C 1
ATOM 2735 O O . ASP A 1 347 ? 16.24088 -58.29913 64.18284 1.000 24.53744 349 ASP A O 1
ATOM 2740 N N . ASN A 1 348 ? 14.33960 -57.14444 63.84711 1.000 24.61364 350 ASN A N 1
ATOM 2741 C CA . ASN A 1 348 ? 15.01859 -56.09949 63.09634 1.000 25.14131 350 ASN A CA 1
ATOM 2742 C C . ASN A 1 348 ? 16.17639 -55.54366 63.90915 1.000 26.52466 350 ASN A C 1
ATOM 2743 O O . ASN A 1 348 ? 16.02945 -55.24851 65.09891 1.000 28.34677 350 ASN A O 1
ATOM 2748 N N . HIS A 1 349 ? 17.33428 -55.41175 63.27316 1.000 24.22697 351 HIS A N 1
ATOM 2749 C CA . HIS A 1 349 ? 18.47027 -54.79483 63.96003 1.000 24.08341 351 HIS A CA 1
ATOM 2750 C C . HIS A 1 349 ? 19.45903 -54.33892 62.89510 1.000 22.84895 351 HIS A C 1
ATOM 2751 O O . HIS A 1 349 ? 19.16560 -54.39449 61.69692 1.000 23.81516 351 HIS A O 1
ATOM 2758 N N . TYR A 1 350 ? 20.63158 -53.86915 63.31672 1.000 20.78415 352 TYR A N 1
ATOM 2759 C CA . TYR A 1 350 ? 21.63058 -53.49133 62.33252 1.000 20.41234 352 TYR A CA 1
ATOM 2760 C C . TYR A 1 350 ? 23.02373 -53.82200 62.83639 1.000 21.09468 352 TYR A C 1
ATOM 2761 O O . TYR A 1 350 ? 23.24977 -54.04396 64.02766 1.000 20.28334 352 TYR A O 1
ATOM 2770 N N . LEU A 1 351 ? 23.94885 -53.88435 61.88841 1.000 19.64817 353 LEU A N 1
ATOM 2771 C CA . LEU A 1 351 ? 25.36721 -54.01498 62.17201 1.000 20.46014 353 LEU A CA 1
ATOM 2772 C C . LEU A 1 351 ? 26.04305 -52.67486 61.92152 1.000 25.37945 353 LEU A C 1
ATOM 2773 O O . LEU A 1 351 ? 25.76911 -52.00424 60.91706 1.000 24.38919 353 LEU A O 1
ATOM 2778 N N . SER A 1 352 ? 26.90074 -52.28085 62.85536 1.000 24.94503 354 SER A N 1
ATOM 2779 C CA . SER A 1 352 ? 27.69778 -51.07066 62.75497 1.000 27.72406 354 SER A CA 1
ATOM 2780 C C . SER A 1 352 ? 29.12465 -51.50461 62.46024 1.000 25.25477 354 SER A C 1
ATOM 2781 O O . SER A 1 352 ? 29.73518 -52.23305 63.25482 1.000 25.91866 354 SER A O 1
ATOM 2784 N N . THR A 1 353 ? 29.64720 -51.06148 61.32380 1.000 24.01271 355 THR A N 1
ATOM 2785 C CA . THR A 1 353 ? 30.90099 -51.55781 60.78524 1.000 25.45831 355 THR A CA 1
ATOM 2786 C C . THR A 1 353 ? 31.88208 -50.41154 60.57946 1.000 27.34136 355 THR A C 1
ATOM 2787 O O . THR A 1 353 ? 31.50759 -49.32866 60.12037 1.000 32.03282 355 THR A O 1
ATOM 2791 N N . GLN A 1 354 ? 33.14028 -50.66239 60.92436 1.000 25.72775 356 GLN A N 1
ATOM 2792 C CA . GLN A 1 354 ? 34.23952 -49.73993 60.67798 1.000 26.20045 356 GLN A CA 1
ATOM 2793 C C . GLN A 1 354 ? 35.33644 -50.50882 59.96472 1.000 26.46323 356 GLN A C 1
ATOM 2794 O O . GLN A 1 354 ? 35.81708 -51.52437 60.48195 1.000 28.65090 356 GLN A O 1
ATOM 2800 N N . SER A 1 355 ? 35.73667 -50.02013 58.79399 1.000 24.04976 357 SER A N 1
ATOM 2801 C CA . SER A 1 355 ? 36.75533 -50.65797 57.97342 1.000 24.82811 357 SER A CA 1
ATOM 2802 C C . SER A 1 355 ? 37.97162 -49.75107 57.87180 1.000 26.34864 357 SER A C 1
ATOM 2803 O O . SER A 1 355 ? 37.83598 -48.54341 57.65467 1.000 27.13499 357 SER A O 1
ATOM 2806 N N . VAL A 1 356 ? 39.15887 -50.33378 58.01883 1.000 27.07364 358 VAL A N 1
ATOM 2807 C CA . VAL A 1 356 ? 40.41913 -49.61528 57.87753 1.000 24.19254 358 VAL A CA 1
ATOM 2808 C C . VAL A 1 356 ? 41.22443 -50.34806 56.81323 1.000 18.68091 358 VAL A C 1
ATOM 2809 O O . VAL A 1 356 ? 41.58900 -51.52035 56.99411 1.000 19.41662 358 VAL A O 1
ATOM 2813 N N . LEU A 1 357 ? 41.46412 -49.67156 55.69212 1.000 17.80537 359 LEU A N 1
ATOM 2814 C CA . LEU A 1 357 ? 42.22826 -50.19479 54.57031 1.000 17.11390 359 LEU A CA 1
ATOM 2815 C C . LEU A 1 357 ? 43.65060 -49.66386 54.64392 1.000 21.73489 359 LEU A C 1
ATOM 2816 O O . LEU A 1 357 ? 43.86370 -48.48793 54.95002 1.000 18.89172 359 LEU A O 1
ATOM 2821 N N . SER A 1 358 ? 44.61888 -50.53354 54.35729 1.000 18.60879 360 SER A N 1
ATOM 2822 C CA . SER A 1 358 ? 46.02301 -50.15475 54.37926 1.000 19.85409 360 SER A CA 1
ATOM 2823 C C . SER A 1 358 ? 46.76437 -50.97596 53.33267 1.000 19.97646 360 SER A C 1
ATOM 2824 O O . SER A 1 358 ? 46.19205 -51.84966 52.66904 1.000 19.13767 360 SER A O 1
ATOM 2827 N N . LYS A 1 359 ? 48.05435 -50.68667 53.19258 1.000 21.92452 361 LYS A N 1
ATOM 2828 C CA . LYS A 1 359 ? 48.92556 -51.38563 52.26366 1.000 23.23171 361 LYS A CA 1
ATOM 2829 C C . LYS A 1 359 ? 50.05513 -52.07232 53.02216 1.000 26.02200 361 LYS A C 1
ATOM 2830 O O . LYS A 1 359 ? 50.54338 -51.56455 54.03684 1.000 26.86680 361 LYS A O 1
ATOM 2836 N N . ASP A 1 360 ? 50.47373 -53.22757 52.49828 1.000 24.03602 362 ASP A N 1
ATOM 2837 C CA . ASP A 1 360 ? 51.60794 -53.97606 53.02400 1.000 28.17768 362 ASP A CA 1
ATOM 2838 C C . ASP A 1 360 ? 52.86727 -53.46733 52.33387 1.000 31.05075 362 ASP A C 1
ATOM 2839 O O . ASP A 1 360 ? 53.03624 -53.70416 51.12725 1.000 32.20843 362 ASP A O 1
ATOM 2844 N N . PRO A 1 361 ? 53.76905 -52.77623 53.03651 1.000 32.83640 363 PRO A N 1
ATOM 2845 C CA . PRO A 1 361 ? 54.91466 -52.15666 52.34727 1.000 33.81252 363 PRO A CA 1
ATOM 2846 C C . PRO A 1 361 ? 55.83225 -53.15633 51.66631 1.000 33.21343 363 PRO A C 1
ATOM 2847 O O . PRO A 1 361 ? 56.64031 -52.75472 50.81887 1.000 36.04841 363 PRO A O 1
ATOM 2851 N N . A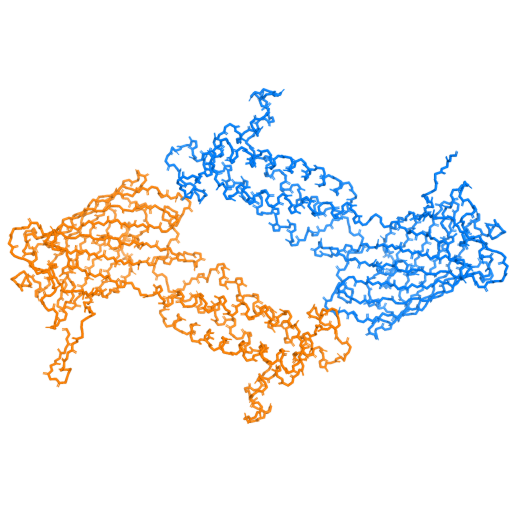SN A 1 362 ? 55.73657 -54.44155 52.00177 1.000 30.07177 364 ASN A N 1
ATOM 2852 C CA . ASN A 1 362 ? 56.57689 -55.47159 51.41134 1.000 31.29176 364 ASN A CA 1
ATOM 2853 C C . ASN A 1 362 ? 55.87339 -56.24034 50.30959 1.000 35.24444 364 ASN A C 1
ATOM 2854 O O . ASN A 1 362 ? 56.45621 -57.18178 49.76480 1.000 39.28498 364 ASN A O 1
ATOM 2859 N N . GLU A 1 363 ? 54.64986 -55.86168 49.95704 1.000 29.28429 365 GLU A N 1
ATOM 2860 C CA . GLU A 1 363 ? 53.84530 -56.62851 49.01845 1.000 30.39339 365 GLU A CA 1
ATOM 2861 C C . GLU A 1 363 ? 53.87732 -55.93032 47.66420 1.000 31.36142 365 GLU A C 1
ATOM 2862 O O . GLU A 1 363 ? 53.47066 -54.77039 47.54606 1.000 30.97801 365 GLU A O 1
ATOM 2868 N N . LYS A 1 364 ? 54.35943 -56.64199 46.64896 1.000 31.33504 366 LYS A N 1
ATOM 2869 C CA . LYS A 1 364 ? 54.44390 -56.09630 45.30412 1.000 31.83986 366 LYS A CA 1
ATOM 2870 C C . LYS A 1 364 ? 53.20687 -56.39230 44.46516 1.000 27.90295 366 LYS A C 1
ATOM 2871 O O . LYS A 1 364 ? 52.96620 -55.68826 43.47908 1.000 28.46074 366 LYS A O 1
ATOM 2877 N N . ARG A 1 365 ? 52.45049 -57.43773 44.79568 1.000 26.52099 367 ARG A N 1
ATOM 2878 C CA . ARG A 1 365 ? 51.20110 -57.70386 44.09497 1.000 27.40308 367 ARG A CA 1
ATOM 2879 C C . ARG A 1 365 ? 50.13009 -56.68691 44.49170 1.000 26.54228 367 ARG A C 1
ATOM 2880 O O . ARG A 1 365 ? 50.16939 -56.08226 45.56900 1.000 28.03357 367 ARG A O 1
ATOM 2888 N N . ASP A 1 366 ? 49.16484 -56.49392 43.59298 1.000 24.29154 368 ASP A N 1
ATOM 2889 C CA . ASP A 1 366 ? 47.99895 -55.68414 43.91550 1.000 23.83148 368 ASP A CA 1
ATOM 2890 C C . ASP A 1 366 ? 47.26031 -56.32447 45.08256 1.000 21.70356 368 ASP A C 1
ATOM 2891 O O . ASP A 1 366 ? 46.91716 -57.51064 45.03631 1.000 19.94527 368 ASP A O 1
ATOM 2896 N N . HIS A 1 367 ? 47.03063 -55.54752 46.13792 1.000 19.52170 369 HIS A N 1
ATOM 2897 C CA . HIS A 1 367 ? 46.57878 -56.12826 47.39410 1.000 19.01086 369 HIS A CA 1
ATOM 2898 C C . HIS A 1 367 ? 45.85965 -55.08346 48.23604 1.000 18.25297 369 HIS A C 1
ATOM 2899 O O . HIS A 1 367 ? 45.93684 -53.87726 47.98370 1.000 18.31254 369 HIS A O 1
ATOM 2906 N N . MET A 1 368 ? 45.20718 -55.57680 49.28647 1.000 17.71537 370 MET A N 1
ATOM 2907 C CA . MET A 1 368 ? 44.53277 -54.74435 50.27555 1.000 19.63574 370 MET A CA 1
ATOM 2908 C C . MET A 1 368 ? 44.69833 -55.37977 51.64894 1.000 18.21675 370 MET A C 1
ATOM 2909 O O . MET A 1 368 ? 44.43005 -56.57662 51.80916 1.000 17.31784 370 MET A O 1
ATOM 2914 N N . VAL A 1 369 ? 45.13977 -54.60327 52.63963 1.000 17.98774 371 VAL A N 1
ATOM 2915 C CA . VAL A 1 369 ? 45.11726 -55.04721 54.02702 1.000 18.29260 371 VAL A CA 1
ATOM 2916 C C . VAL A 1 369 ? 43.87775 -54.44075 54.65962 1.000 17.51735 371 VAL A C 1
ATOM 2917 O O . VAL A 1 369 ? 43.61724 -53.23838 54.50354 1.000 17.39287 371 VAL A O 1
ATOM 2921 N N . LEU A 1 370 ? 43.10470 -55.26266 55.36095 1.000 17.49868 372 LEU A N 1
ATOM 2922 C CA . LEU A 1 370 ? 41.82051 -54.84727 55.89713 1.000 16.83190 372 LEU A CA 1
ATOM 2923 C C . LEU A 1 370 ? 41.75859 -55.21421 57.36860 1.000 18.72547 372 LEU A C 1
ATOM 2924 O O . LEU A 1 370 ? 42.03350 -56.36240 57.74620 1.000 17.65214 372 LEU A O 1
ATOM 2929 N N . LEU A 1 371 ? 41.42083 -54.22890 58.19318 1.000 17.25140 373 LEU A N 1
ATOM 2930 C CA . LEU A 1 371 ? 41.04532 -54.45436 59.57798 1.000 22.66426 373 LEU A CA 1
ATOM 2931 C C . LEU A 1 371 ? 39.60949 -53.97962 59.73423 1.000 22.99478 373 LEU A C 1
ATOM 2932 O O . LEU A 1 371 ? 39.23230 -52.93330 59.20463 1.000 24.05723 373 LEU A O 1
ATOM 2937 N N . GLU A 1 372 ? 38.79134 -54.76357 60.42010 1.000 22.26439 374 GLU A N 1
ATOM 2938 C CA . GLU A 1 372 ? 37.37119 -54.45862 60.45375 1.000 20.45512 374 GLU A CA 1
ATOM 2939 C C . GLU A 1 372 ? 36.82239 -54.71550 61.84769 1.000 20.63786 374 GLU A C 1
ATOM 2940 O O . GLU A 1 372 ? 37.17197 -55.70880 62.48757 1.000 23.25467 374 GLU A O 1
ATOM 2946 N N . PHE A 1 373 ? 35.97913 -53.80469 62.31923 1.000 22.35673 375 PHE A N 1
ATOM 2947 C CA . PHE A 1 373 ? 35.28312 -53.95562 63.59102 1.000 24.42736 375 PHE A CA 1
ATOM 2948 C C . PHE A 1 373 ? 33.78848 -53.83043 63.34366 1.000 23.27485 375 PHE A C 1
ATOM 2949 O O . PHE A 1 373 ? 33.33449 -52.82707 62.78451 1.000 22.53815 375 PHE A O 1
ATOM 2957 N N . VAL A 1 374 ? 33.02594 -54.83616 63.76761 1.000 21.61283 376 VAL A N 1
ATOM 2958 C CA . VAL A 1 374 ? 31.58708 -54.88060 63.53125 1.000 24.14753 376 VAL A CA 1
ATOM 2959 C C . VAL A 1 374 ? 30.88740 -55.24923 64.83163 1.000 25.32903 376 VAL A C 1
ATOM 2960 O O . VAL A 1 374 ? 31.22732 -56.26060 65.45696 1.000 20.22292 376 VAL A O 1
ATOM 2964 N N . THR A 1 375 ? 29.89812 -54.44018 65.22182 1.000 19.96843 377 THR A N 1
ATOM 2965 C CA . THR A 1 375 ? 29.07359 -54.69963 66.39629 1.000 24.06762 377 THR A CA 1
ATOM 2966 C C . THR A 1 375 ? 27.60208 -54.67246 66.00962 1.000 24.02804 377 THR A C 1
ATOM 2967 O O . THR A 1 375 ? 27.16505 -53.79222 65.26679 1.000 22.67833 377 THR A O 1
ATOM 2971 N N . ALA A 1 376 ? 26.83927 -55.63654 66.51067 1.000 23.45804 378 ALA A N 1
ATOM 2972 C CA . ALA A 1 376 ? 25.39671 -55.58691 66.34238 1.000 24.53265 378 ALA A CA 1
ATOM 2973 C C . ALA A 1 376 ? 24.79653 -54.55284 67.29149 1.000 25.91065 378 ALA A C 1
ATOM 2974 O O . ALA A 1 376 ? 25.29656 -54.32819 68.39607 1.000 22.89256 378 ALA A O 1
ATOM 2976 N N . ALA A 1 377 ? 23.70787 -53.93128 66.85386 1.000 26.66872 379 ALA A N 1
ATOM 2977 C CA . ALA A 1 377 ? 23.00534 -52.92925 67.64587 1.000 27.95123 379 ALA A CA 1
ATOM 2978 C C . ALA A 1 377 ? 21.60839 -52.76230 67.05576 1.000 28.52470 379 ALA A C 1
ATOM 2979 O O . ALA A 1 377 ? 21.19592 -53.51749 66.16960 1.000 26.94738 379 ALA A O 1
ATOM 2981 N N . GLY A 1 378 ? 20.88038 -51.76185 67.53970 1.000 29.22067 380 GLY A N 1
ATOM 2982 C CA . GLY A 1 378 ? 19.54831 -51.48924 67.05351 1.000 31.76949 380 GLY A CA 1
ATOM 2983 C C . GLY A 1 378 ? 18.44100 -52.13751 67.84940 1.000 34.02661 380 GLY A C 1
ATOM 2984 O O . GLY A 1 378 ? 17.26239 -51.91095 67.54207 1.000 38.30770 380 GLY A O 1
ATOM 2985 N N . ILE A 1 379 ? 18.77600 -52.92655 68.86398 1.000 30.57087 381 ILE A N 1
ATOM 2986 C CA . ILE A 1 379 ? 17.79949 -53.48998 69.78349 1.000 33.63809 381 ILE A CA 1
ATOM 2987 C C . ILE A 1 379 ? 18.19189 -53.02460 71.17269 1.000 38.30195 381 ILE A C 1
ATOM 2988 O O . ILE A 1 379 ? 19.28365 -53.34825 71.65801 1.000 38.83302 381 ILE A O 1
ATOM 2993 N N . THR A 1 380 ? 17.30407 -52.26966 71.80784 1.000 43.94986 382 THR A N 1
ATOM 2994 C CA . THR A 1 380 ? 17.60664 -51.68556 73.10352 1.000 48.24701 382 THR A CA 1
ATOM 2995 C C . THR A 1 380 ? 17.69641 -52.77119 74.16563 1.000 48.95199 382 THR A C 1
ATOM 2996 O O . THR A 1 380 ? 16.89274 -53.70666 74.19327 1.000 50.18085 382 THR A O 1
ATOM 3000 N N . HIS A 1 381 ? 18.67984 -52.63803 75.04964 1.000 48.39620 383 HIS A N 1
ATOM 3001 C CA . HIS A 1 381 ? 18.86560 -53.58790 76.14286 1.000 47.25731 383 HIS A CA 1
ATOM 3002 C C . HIS A 1 381 ? 18.14194 -53.02581 77.35635 1.000 47.96384 383 HIS A C 1
ATOM 3003 O O . HIS A 1 381 ? 18.69271 -52.24712 78.13288 1.000 48.20130 383 HIS A O 1
ATOM 3010 N N . HIS A 1 382 ? 16.87462 -53.39996 77.49882 1.000 50.28952 384 HIS A N 1
ATOM 3011 C CA . HIS A 1 382 ? 16.03934 -52.85401 78.56295 1.000 50.83149 384 HIS A CA 1
ATOM 3012 C C . HIS A 1 382 ? 14.98974 -53.86080 79.02601 1.000 51.58652 384 HIS A C 1
ATOM 3013 O O . HIS A 1 382 ? 14.18688 -53.57235 79.91830 1.000 53.68939 384 HIS A O 1
ATOM 3020 N N . SER B 1 2 ? 22.70252 25.70326 1.95296 1.000 37.52422 2 SER B N 1
ATOM 3021 C CA . SER B 1 2 ? 22.79679 26.86004 2.84620 1.000 36.60032 2 SER B CA 1
ATOM 3022 C C . SER B 1 2 ? 24.10807 27.61699 2.64070 1.000 36.95811 2 SER B C 1
ATOM 3023 O O . SER B 1 2 ? 25.05670 27.08599 2.06236 1.000 35.78035 2 SER B O 1
ATOM 3026 N N . LYS B 1 3 ? 24.15669 28.86381 3.12010 1.000 35.80000 3 LYS B N 1
ATOM 3027 C CA . LYS B 1 3 ? 25.38626 29.64739 3.02555 1.000 34.63482 3 LYS B CA 1
ATOM 3028 C C . LYS B 1 3 ? 26.49509 29.06154 3.89045 1.000 36.61806 3 LYS B C 1
ATOM 3029 O O . LYS B 1 3 ? 27.67104 29.09087 3.50518 1.000 37.80359 3 LYS B O 1
ATOM 3035 N N . GLY B 1 4 ? 26.14830 28.54735 5.07326 1.000 34.50059 4 GLY B N 1
ATOM 3036 C CA . GLY B 1 4 ? 27.16896 28.01046 5.95823 1.000 29.43391 4 GLY B CA 1
ATOM 3037 C C . GLY B 1 4 ? 28.03639 26.94502 5.31896 1.000 31.25418 4 GLY B C 1
ATOM 3038 O O . GLY B 1 4 ? 29.22794 26.84717 5.62337 1.000 32.57406 4 GLY B O 1
ATOM 3039 N N . GLU B 1 5 ? 27.46988 26.15167 4.40531 1.000 31.45119 5 GLU B N 1
ATOM 3040 C CA . GLU B 1 5 ? 28.25194 25.08248 3.79146 1.000 32.16627 5 GLU B CA 1
ATOM 3041 C C . GLU B 1 5 ? 29.46190 25.63679 3.04925 1.000 30.67807 5 GLU B C 1
ATOM 3042 O O . GLU B 1 5 ? 30.48664 24.95126 2.93372 1.000 27.17259 5 GLU B O 1
ATOM 3048 N N . GLU B 1 6 ? 29.36862 26.87240 2.54205 1.000 28.52196 6 GLU B N 1
ATOM 3049 C CA . GLU B 1 6 ? 30.49817 27.46102 1.82977 1.000 32.93234 6 GLU B CA 1
ATOM 3050 C C . GLU B 1 6 ? 31.73565 27.54437 2.71076 1.000 31.61963 6 GLU B C 1
ATOM 3051 O O . GLU B 1 6 ? 32.85654 27.58670 2.18815 1.000 31.24479 6 GLU B O 1
ATOM 3057 N N . LEU B 1 7 ? 31.55696 27.56494 4.03378 1.000 24.56959 7 LEU B N 1
ATOM 3058 C CA . LEU B 1 7 ? 32.68537 27.65702 4.94776 1.000 26.58499 7 LEU B CA 1
ATOM 3059 C C . LEU B 1 7 ? 33.45683 26.35380 5.05756 1.000 26.44535 7 LEU B C 1
ATOM 3060 O O . LEU B 1 7 ? 34.52867 26.34310 5.67176 1.000 27.13718 7 LEU B O 1
ATOM 3065 N N . PHE B 1 8 ? 32.95075 25.26966 4.47190 1.000 25.49635 8 PHE B N 1
ATOM 3066 C CA . PHE B 1 8 ? 33.50170 23.93911 4.69196 1.000 26.60856 8 PHE B CA 1
ATOM 3067 C C . PHE B 1 8 ? 34.00650 23.29017 3.40866 1.000 29.64613 8 PHE B C 1
ATOM 3068 O O . PHE B 1 8 ? 34.35074 22.10196 3.42016 1.000 28.60683 8 PHE B O 1
ATOM 3076 N N . THR B 1 9 ? 34.07976 24.03844 2.30492 1.000 27.01272 9 THR B N 1
ATOM 3077 C CA . THR B 1 9 ? 34.53937 23.44770 1.05390 1.000 30.32966 9 THR B CA 1
ATOM 3078 C C . THR B 1 9 ? 36.04196 23.19862 1.04992 1.000 35.03075 9 THR B C 1
ATOM 3079 O O . THR B 1 9 ? 36.52454 22.40624 0.23120 1.000 37.22844 9 THR B O 1
ATOM 3083 N N . GLY B 1 10 ? 36.78992 23.84390 1.94773 1.000 28.19629 10 GLY B N 1
ATOM 3084 C CA . GLY B 1 10 ? 38.20522 23.62696 2.08147 1.000 30.30307 10 GLY B CA 1
ATOM 3085 C C . GLY B 1 10 ? 38.57241 22.84410 3.32553 1.000 30.00082 10 GLY B C 1
ATOM 3086 O O . GLY B 1 10 ? 37.73769 22.17818 3.95263 1.000 30.93174 10 GLY B O 1
ATOM 3087 N N . VAL B 1 11 ? 39.85074 22.90937 3.67604 1.000 26.08546 11 VAL B N 1
ATOM 3088 C CA . VAL B 1 11 ? 40.35650 22.30451 4.90090 1.000 28.27002 11 VAL B CA 1
ATOM 3089 C C . VAL B 1 11 ? 40.34087 23.36889 5.98657 1.000 28.33153 11 VAL B C 1
ATOM 3090 O O . VAL B 1 11 ? 40.85583 24.47462 5.79547 1.000 28.62413 11 VAL B O 1
ATOM 3094 N N . VAL B 1 12 ? 39.72991 23.04290 7.12590 1.000 24.33159 12 VAL B N 1
ATOM 3095 C CA . VAL B 1 12 ? 39.41517 24.01102 8.16361 1.000 25.32353 12 VAL B CA 1
ATOM 3096 C C . VAL B 1 12 ? 40.16105 23.61225 9.43240 1.000 23.71644 12 VAL B C 1
ATOM 3097 O O . VAL B 1 12 ? 40.02415 22.47581 9.88217 1.000 19.72923 12 VAL B O 1
ATOM 3101 N N . PRO B 1 13 ? 40.91413 24.51604 10.05559 1.000 25.89423 13 PRO B N 1
ATOM 3102 C CA . PRO B 1 13 ? 41.55686 24.18515 11.33413 1.000 24.77670 13 PRO B CA 1
ATOM 3103 C C . PRO B 1 13 ? 40.53752 24.05432 12.45638 1.000 24.11203 13 PRO B C 1
ATOM 3104 O O . PRO B 1 13 ? 39.53048 24.76696 12.50306 1.000 18.20102 13 PRO B O 1
ATOM 3108 N N . ILE B 1 14 ? 40.82266 23.12806 13.37631 1.000 18.26011 14 ILE B N 1
ATOM 3109 C CA . ILE B 1 14 ? 39.92035 22.77387 14.46418 1.000 19.26347 14 ILE B CA 1
ATOM 3110 C C . ILE B 1 14 ? 40.65551 22.90300 15.79177 1.000 19.95903 14 ILE B C 1
ATOM 3111 O O . ILE B 1 14 ? 41.79751 22.43808 15.92909 1.000 17.62507 14 ILE B O 1
ATOM 3116 N N . LEU B 1 15 ? 39.98143 23.52325 16.76626 1.000 16.79259 15 LEU B N 1
ATOM 3117 C CA . LEU B 1 15 ? 40.39817 23.57303 18.16255 1.000 16.74572 15 LEU B CA 1
ATOM 3118 C C . LEU B 1 15 ? 39.27814 23.00270 19.02425 1.000 21.04383 15 LEU B C 1
ATOM 3119 O O . LEU B 1 15 ? 38.11789 23.39935 18.88069 1.000 19.43741 15 LEU B O 1
ATOM 3124 N N . VAL B 1 16 ? 39.61962 22.07156 19.91064 1.000 19.36574 16 VAL B N 1
ATOM 3125 C CA . VAL B 1 16 ? 38.67929 21.47226 20.84654 1.000 15.86163 16 VAL B CA 1
ATOM 3126 C C . VAL B 1 16 ? 39.19810 21.73736 22.24945 1.000 17.18030 16 VAL B C 1
ATOM 3127 O O . VAL B 1 16 ? 40.38463 21.53272 22.52291 1.000 20.84677 16 VAL B O 1
ATOM 3131 N N . GLU B 1 17 ? 38.31706 22.19838 23.12938 1.000 13.80631 17 GLU B N 1
ATOM 3132 C CA . GLU B 1 17 ? 38.66339 22.47763 24.51643 1.000 15.75088 17 GLU B CA 1
ATOM 3133 C C . GLU B 1 17 ? 37.56986 21.90243 25.39793 1.000 18.04202 17 GLU B C 1
ATOM 3134 O O . GLU B 1 17 ? 36.40188 22.28877 25.27285 1.000 20.34899 17 GLU B O 1
ATOM 3140 N N . LEU B 1 18 ? 37.94671 20.98676 26.28408 1.000 20.11338 18 LEU B N 1
ATOM 3141 C CA . LEU B 1 18 ? 37.01255 20.31286 27.17003 1.000 19.71644 18 LEU B CA 1
ATOM 3142 C C . LEU B 1 18 ? 37.50828 20.46990 28.59700 1.000 21.75687 18 LEU B C 1
ATOM 3143 O O . LEU B 1 18 ? 38.67309 20.18216 28.88177 1.000 23.43341 18 LEU B O 1
ATOM 3148 N N . ASP B 1 19 ? 36.64178 20.93702 29.48788 1.000 23.52195 19 ASP B N 1
ATOM 3149 C CA . ASP B 1 19 ? 36.88582 20.80560 30.91624 1.000 24.98545 19 ASP B CA 1
ATOM 3150 C C . ASP B 1 19 ? 35.88097 19.80397 31.47072 1.000 20.10130 19 ASP B C 1
ATOM 3151 O O . ASP B 1 19 ? 34.67577 19.90281 31.20767 1.000 15.71237 19 ASP B O 1
ATOM 3156 N N . GLY B 1 20 ? 36.38269 18.81824 32.20950 1.000 21.16686 20 GLY B N 1
ATOM 3157 C CA . GLY B 1 20 ? 35.56471 17.72040 32.65802 1.000 19.96129 20 GLY B CA 1
ATOM 3158 C C . GLY B 1 20 ? 35.71397 17.50899 34.15032 1.000 20.54593 20 GLY B C 1
ATOM 3159 O O . GLY B 1 20 ? 36.70679 17.89777 34.77731 1.000 17.39511 20 GLY B O 1
ATOM 3160 N N . ASP B 1 21 ? 34.68986 16.87467 34.70622 1.000 20.16016 21 ASP B N 1
ATOM 3161 C CA . ASP B 1 21 ? 34.65918 16.49240 36.11074 1.000 23.96181 21 ASP B CA 1
ATOM 3162 C C . ASP B 1 21 ? 33.88279 15.18420 36.16578 1.000 19.56159 21 ASP B C 1
ATOM 3163 O O . ASP B 1 21 ? 32.67768 15.16834 35.90141 1.000 18.20231 21 ASP B O 1
ATOM 3168 N N . VAL B 1 22 ? 34.57200 14.08574 36.45719 1.000 17.71209 22 VAL B N 1
ATOM 3169 C CA . VAL B 1 22 ? 33.94492 12.76828 36.53612 1.000 16.54448 22 VAL B CA 1
ATOM 3170 C C . VAL B 1 22 ? 34.13731 12.25518 37.95443 1.000 20.01314 22 VAL B C 1
ATOM 3171 O O . VAL B 1 22 ? 35.27188 12.00737 38.37847 1.000 20.53053 22 VAL B O 1
ATOM 3175 N N . ASN B 1 23 ? 33.03575 12.10414 38.69129 1.000 16.92724 23 ASN B N 1
ATOM 3176 C CA . ASN B 1 23 ? 33.08650 11.69004 40.09373 1.000 21.59743 23 ASN B CA 1
ATOM 3177 C C . ASN B 1 23 ? 34.07844 12.53477 40.89209 1.000 23.95281 23 ASN B C 1
ATOM 3178 O O . ASN B 1 23 ? 34.81326 12.02584 41.74214 1.000 21.29303 23 ASN B O 1
ATOM 3183 N N . GLY B 1 24 ? 34.10553 13.84047 40.61541 1.000 23.38204 24 GLY B N 1
ATOM 3184 C CA . GLY B 1 24 ? 35.01080 14.74259 41.30817 1.000 24.68843 24 GLY B CA 1
ATOM 3185 C C . GLY B 1 24 ? 36.43943 14.77442 40.79475 1.000 26.55470 24 GLY B C 1
ATOM 3186 O O . GLY B 1 24 ? 37.24703 15.55875 41.30524 1.000 27.28356 24 GLY B O 1
ATOM 3187 N N . HIS B 1 25 ? 36.78548 13.93491 39.82628 1.000 24.09181 25 HIS B N 1
ATOM 3188 C CA . HIS B 1 25 ? 38.09530 13.96682 39.18042 1.000 25.25312 25 HIS B CA 1
ATOM 3189 C C . HIS B 1 25 ? 38.05623 15.00257 38.06414 1.000 22.42140 25 HIS B C 1
ATOM 3190 O O . HIS B 1 25 ? 37.35936 14.81855 37.06054 1.000 20.39001 25 HIS B O 1
ATOM 3197 N N . LYS B 1 26 ? 38.76161 16.10976 38.26262 1.000 24.48350 26 LYS B N 1
ATOM 3198 C CA . LYS B 1 26 ? 38.75099 17.21022 37.31309 1.000 26.17075 26 LYS B CA 1
ATOM 3199 C C . LYS B 1 26 ? 39.88539 17.05228 36.31493 1.000 24.91948 26 LYS B C 1
ATOM 3200 O O . LYS B 1 26 ? 40.98256 16.61255 36.66799 1.000 23.87140 26 LYS B O 1
ATOM 3206 N N . PHE B 1 27 ? 39.61915 17.42784 35.06903 1.000 23.34434 27 PHE B N 1
ATOM 3207 C CA . PHE B 1 27 ? 40.63226 17.27036 34.03495 1.000 21.24114 27 PHE B CA 1
ATOM 3208 C C . PHE B 1 27 ? 40.30024 18.20115 32.88323 1.000 20.38001 27 PHE B C 1
ATOM 3209 O O . PHE B 1 27 ? 39.17320 18.68084 32.75416 1.000 18.81864 27 PHE B O 1
ATOM 3217 N N . SER B 1 28 ? 41.29741 18.45454 32.04755 1.000 21.07317 28 SER B N 1
ATOM 3218 C CA . SER B 1 28 ? 41.10211 19.25431 30.85045 1.000 19.24924 28 SER B CA 1
ATOM 3219 C C . SER B 1 28 ? 41.74033 18.55396 29.66499 1.000 19.74315 28 SER B C 1
ATOM 3220 O O . SER B 1 28 ? 42.78855 17.91495 29.79574 1.000 20.86046 28 SER B O 1
ATOM 3223 N N . VAL B 1 29 ? 41.09474 18.67636 28.51293 1.000 17.92249 29 VAL B N 1
ATOM 3224 C CA . VAL B 1 29 ? 41.60655 18.15086 27.25880 1.000 19.80987 29 VAL B CA 1
ATOM 3225 C C . VAL B 1 29 ? 41.65551 19.28775 26.24973 1.000 22.67587 29 VAL B C 1
ATOM 3226 O O . VAL B 1 29 ? 40.72191 20.09359 26.15818 1.000 17.53237 29 VAL B O 1
ATOM 3230 N N . ARG B 1 30 ? 42.74202 19.34936 25.48753 1.000 19.37253 30 ARG B N 1
ATOM 3231 C CA . ARG B 1 30 ? 42.80301 20.21317 24.32203 1.000 18.62406 30 ARG B CA 1
ATOM 3232 C C . ARG B 1 30 ? 43.15919 19.36774 23.11250 1.000 20.61157 30 ARG B C 1
ATOM 3233 O O . ARG B 1 30 ? 44.08262 18.54707 23.17133 1.000 23.14137 30 ARG B O 1
ATOM 3241 N N . GLY B 1 31 ? 42.43018 19.57165 22.02754 1.000 18.33687 31 GLY B N 1
ATOM 3242 C CA . GLY B 1 31 ? 42.71152 18.88792 20.78564 1.000 17.34767 31 GLY B CA 1
ATOM 3243 C C . GLY B 1 31 ? 42.85702 19.88432 19.65773 1.000 20.10488 31 GLY B C 1
ATOM 3244 O O . GLY B 1 31 ? 42.21712 20.93250 19.63652 1.000 21.42413 31 GLY B O 1
ATOM 3245 N N . GLU B 1 32 ? 43.71612 19.54125 18.71291 1.000 21.73625 32 GLU B N 1
ATOM 3246 C CA . GLU B 1 32 ? 43.87894 20.39603 17.55263 1.000 21.73400 32 GLU B CA 1
ATOM 3247 C C . GLU B 1 32 ? 44.05037 19.54250 16.31067 1.000 23.41096 32 GLU B C 1
ATOM 3248 O O . GLU B 1 32 ? 44.57917 18.42080 16.35969 1.000 18.31025 32 GLU B O 1
ATOM 3254 N N . GLY B 1 33 ? 43.59680 20.09509 15.19206 1.000 21.16031 33 GLY B N 1
ATOM 3255 C CA . GLY B 1 33 ? 43.73311 19.36516 13.94166 1.000 21.82645 33 GLY B CA 1
ATOM 3256 C C . GLY B 1 33 ? 43.02526 20.06667 12.80791 1.000 22.44522 33 GLY B C 1
ATOM 3257 O O . GLY B 1 33 ? 42.96235 21.29958 12.76204 1.000 21.60031 33 GLY B O 1
ATOM 3258 N N . GLU B 1 34 ? 42.47272 19.26631 11.90240 1.000 21.67072 34 GLU B N 1
ATOM 3259 C CA . GLU B 1 34 ? 41.81532 19.85844 10.74781 1.000 23.68223 34 GLU B CA 1
ATOM 3260 C C . GLU B 1 34 ? 40.67169 18.97677 10.26536 1.000 20.18884 34 GLU B C 1
ATOM 3261 O O . GLU B 1 34 ? 40.66647 17.75038 10.45227 1.000 19.26342 34 GLU B O 1
ATOM 3267 N N . GLY B 1 35 ? 39.68388 19.63945 9.68342 1.000 20.78304 35 GLY B N 1
ATOM 3268 C CA . GLY B 1 35 ? 38.50651 18.97956 9.14692 1.000 23.61580 35 GLY B CA 1
ATOM 3269 C C . GLY B 1 35 ? 38.40184 19.22684 7.65532 1.000 26.42091 35 GLY B C 1
ATOM 3270 O O . GLY B 1 35 ? 38.67952 20.33145 7.17931 1.000 24.05432 35 GLY B O 1
ATOM 3271 N N . ASP B 1 36 ? 37.98123 18.18883 6.92551 1.000 25.05530 36 ASP B N 1
ATOM 3272 C CA . ASP B 1 36 ? 37.89853 18.15143 5.46633 1.000 26.55412 36 ASP B CA 1
ATOM 3273 C C . ASP B 1 36 ? 36.50748 17.60673 5.14456 1.000 26.76900 36 ASP B C 1
ATOM 3274 O O . ASP B 1 36 ? 36.33840 16.41066 4.87111 1.000 21.06093 36 ASP B O 1
ATOM 3279 N N . ALA B 1 37 ? 35.50496 18.48858 5.21678 1.000 24.30561 37 ALA B N 1
ATOM 3280 C CA . ALA B 1 37 ? 34.12015 18.04275 5.09509 1.000 25.75884 37 ALA B CA 1
ATOM 3281 C C . ALA B 1 37 ? 33.82369 17.46951 3.71693 1.000 21.50528 37 ALA B C 1
ATOM 3282 O O . ALA B 1 37 ? 32.92871 16.62693 3.57685 1.000 23.10312 37 ALA B O 1
ATOM 3284 N N . THR B 1 38 ? 34.55735 17.90631 2.69177 1.000 23.20787 38 THR B N 1
ATOM 3285 C CA . THR B 1 38 ? 34.34387 17.36934 1.35130 1.000 26.78000 38 THR B CA 1
ATOM 3286 C C . THR B 1 38 ? 34.49169 15.85213 1.34075 1.000 22.23683 38 THR B C 1
ATOM 3287 O O . THR B 1 38 ? 33.75888 15.15062 0.63534 1.000 23.00171 38 THR B O 1
ATOM 3291 N N . ASN B 1 39 ? 35.42753 15.32690 2.12561 1.000 23.15075 39 ASN B N 1
ATOM 3292 C CA . ASN B 1 39 ? 35.63108 13.88925 2.24890 1.000 24.98997 39 ASN B CA 1
ATOM 3293 C C . ASN B 1 39 ? 35.11518 13.35415 3.57640 1.000 21.58872 39 ASN B C 1
ATOM 3294 O O . ASN B 1 39 ? 35.36363 12.19245 3.90691 1.000 25.04962 39 ASN B O 1
ATOM 3299 N N . GLY B 1 40 ? 34.41103 14.17764 4.34607 1.000 20.97469 40 GLY B N 1
ATOM 3300 C CA . GLY B 1 40 ? 33.91525 13.76211 5.64590 1.000 19.72714 40 GLY B CA 1
ATOM 3301 C C . GLY B 1 40 ? 34.99728 13.36094 6.62186 1.000 21.32427 40 GLY B C 1
ATOM 3302 O O . GLY B 1 40 ? 34.76636 12.48894 7.46791 1.000 24.10953 40 GLY B O 1
ATOM 3303 N N . LYS B 1 41 ? 36.16396 13.99571 6.56092 1.000 20.80012 41 LYS B N 1
ATOM 3304 C CA . LYS B 1 41 ? 37.34168 13.48355 7.25231 1.000 22.53481 41 LYS B CA 1
ATOM 3305 C C . LYS B 1 41 ? 37.79964 14.44439 8.33986 1.000 24.24823 41 LYS B C 1
ATOM 3306 O O . LYS B 1 41 ? 37.85359 15.65386 8.11911 1.000 23.95188 41 LYS B O 1
ATOM 3312 N N . LEU B 1 42 ? 38.10970 13.90517 9.51746 1.000 23.61258 42 LEU B N 1
ATOM 3313 C CA . LEU B 1 42 ? 38.69500 14.65791 10.62000 1.000 20.16052 42 LEU B CA 1
ATOM 3314 C C . LEU B 1 42 ? 40.02313 14.03599 11.00834 1.000 22.83750 42 LEU B C 1
ATOM 3315 O O . LEU B 1 42 ? 40.14128 12.80598 11.07376 1.000 23.05835 42 LEU B O 1
ATOM 3320 N N . THR B 1 43 ? 41.01205 14.88449 11.28931 1.000 23.28434 43 THR B N 1
ATOM 3321 C CA . THR B 1 43 ? 42.29218 14.43240 11.82604 1.000 23.40544 43 THR B CA 1
ATOM 3322 C C . THR B 1 43 ? 42.65555 15.31767 13.00786 1.000 23.45040 43 THR B C 1
ATOM 3323 O O . THR B 1 43 ? 42.84889 16.52702 12.84038 1.000 20.03964 43 THR B O 1
ATOM 3327 N N . LEU B 1 44 ? 42.75544 14.72240 14.19757 1.000 22.34199 44 LEU B N 1
ATOM 3328 C CA . LEU B 1 44 ? 42.96872 15.50619 15.40482 1.000 22.07433 44 LEU B CA 1
ATOM 3329 C C . LEU B 1 44 ? 43.91325 14.78341 16.35177 1.000 23.89084 44 LEU B C 1
ATOM 3330 O O . LEU B 1 44 ? 43.99832 13.55113 16.35518 1.000 25.53772 44 LEU B O 1
ATOM 3335 N N . LYS B 1 45 ? 44.64295 15.56471 17.14351 1.000 19.79501 45 LYS B N 1
ATOM 3336 C CA . LYS B 1 45 ? 45.38333 15.03170 18.27819 1.000 18.53095 45 LYS B CA 1
ATOM 3337 C C . LYS B 1 45 ? 44.88757 15.71058 19.54691 1.000 19.40555 45 LYS B C 1
ATOM 3338 O O . LYS B 1 45 ? 44.75983 16.93985 19.58549 1.000 19.91485 45 LYS B O 1
ATOM 3344 N N . PHE B 1 46 ? 44.59793 14.90854 20.57000 1.000 15.83714 46 PHE B N 1
ATOM 3345 C CA . PHE B 1 46 ? 44.11811 15.38290 21.85741 1.000 14.14556 46 PHE B CA 1
ATOM 3346 C C . PHE B 1 46 ? 45.14294 15.08296 22.93937 1.000 21.69216 46 PHE B C 1
ATOM 3347 O O . PHE B 1 46 ? 45.73124 13.99412 22.96469 1.000 21.26654 46 PHE B O 1
ATOM 3355 N N . ILE B 1 47 ? 45.33437 16.04794 23.83703 1.000 19.04145 47 ILE B N 1
ATOM 3356 C CA . ILE B 1 47 ? 46.19466 15.90939 25.00263 1.000 18.54581 47 ILE B CA 1
ATOM 3357 C C . ILE B 1 47 ? 45.35964 16.19885 26.23755 1.000 18.49418 47 ILE B C 1
ATOM 3358 O O . ILE B 1 47 ? 44.50430 17.09344 26.22288 1.000 16.81222 47 ILE B O 1
ATOM 3363 N N . CYS B 1 48 ? 45.58282 15.41664 27.29294 1.000 17.28297 48 CYS B N 1
ATOM 3364 C CA . CYS B 1 48 ? 45.09735 15.77442 28.61959 1.000 18.10540 48 CYS B CA 1
ATOM 3365 C C . CYS B 1 48 ? 46.08364 16.76140 29.22750 1.000 18.96716 48 CYS B C 1
ATOM 3366 O O . CYS B 1 48 ? 47.19955 16.38774 29.60539 1.000 22.64493 48 CYS B O 1
ATOM 3369 N N . THR B 1 49 ? 45.67906 18.02903 29.31844 1.000 18.70654 49 THR B N 1
ATOM 3370 C CA . THR B 1 49 ? 46.59269 19.06610 29.77338 1.000 19.82952 49 THR B CA 1
ATOM 3371 C C . THR B 1 49 ? 46.83437 19.02633 31.27467 1.000 20.52715 49 THR B C 1
ATOM 3372 O O . THR B 1 49 ? 47.83726 19.57895 31.73988 1.000 23.23763 49 THR B O 1
ATOM 3376 N N . THR B 1 50 ? 45.96396 18.36909 32.03708 1.000 21.88688 50 THR B N 1
ATOM 3377 C CA . THR B 1 50 ? 46.02707 18.40284 33.49182 1.000 23.56513 50 THR B CA 1
ATOM 3378 C C . THR B 1 50 ? 46.78747 17.22228 34.07890 1.000 29.66687 50 THR B C 1
ATOM 3379 O O . THR B 1 50 ? 47.00476 17.18674 35.29342 1.000 28.83197 50 THR B O 1
ATOM 3383 N N . GLY B 1 51 ? 47.20152 16.26466 33.25238 1.000 27.69720 51 GLY B N 1
ATOM 3384 C CA . GLY B 1 51 ? 47.93049 15.10988 33.73775 1.000 26.27269 51 GLY B CA 1
ATOM 3385 C C . GLY B 1 51 ? 47.41885 13.83901 33.09705 1.000 27.37042 51 GLY B C 1
ATOM 3386 O O . GLY B 1 51 ? 47.33600 13.74222 31.86787 1.000 26.31312 51 GLY B O 1
ATOM 3387 N N . LYS B 1 52 ? 47.07799 12.85813 33.92520 1.000 23.32261 52 LYS B N 1
ATOM 3388 C CA . LYS B 1 52 ? 46.49850 11.60954 33.46107 1.000 23.95583 52 LYS B CA 1
ATOM 3389 C C . LYS B 1 52 ? 44.98931 11.74990 33.31941 1.000 20.89306 52 LYS B C 1
ATOM 3390 O O . LYS B 1 52 ? 44.31838 12.32451 34.18439 1.000 20.29931 52 LYS B O 1
ATOM 3396 N N . LEU B 1 53 ? 44.45901 11.22018 32.22882 1.000 21.39266 53 LEU B N 1
ATOM 3397 C CA . LEU B 1 53 ? 43.01879 11.25360 32.02277 1.000 19.34688 53 LEU B CA 1
ATOM 3398 C C . LEU B 1 53 ? 42.34799 10.26321 32.96669 1.000 20.24994 53 LEU B C 1
ATOM 3399 O O . LEU B 1 53 ? 42.72929 9.08804 32.99773 1.000 22.28594 53 LEU B O 1
ATOM 3404 N N . PRO B 1 54 ? 41.35973 10.69138 33.75510 1.000 20.22173 54 PRO B N 1
ATOM 3405 C CA . PRO B 1 54 ? 40.75157 9.78917 34.74030 1.000 20.87106 54 PRO B CA 1
ATOM 3406 C C . PRO B 1 54 ? 39.67696 8.87038 34.17935 1.000 16.20000 54 PRO B C 1
ATOM 3407 O O . PRO B 1 54 ? 39.12775 8.06774 34.93871 1.000 18.25930 54 PRO B O 1
ATOM 3411 N N . VAL B 1 55 ? 39.37281 8.95357 32.88817 1.000 15.90022 55 VAL B N 1
ATOM 3412 C CA . VAL B 1 55 ? 38.47644 8.01986 32.20674 1.000 15.23923 55 VAL B CA 1
ATOM 3413 C C . VAL B 1 55 ? 39.18303 7.54052 30.94501 1.000 17.85867 55 VAL B C 1
ATOM 3414 O O . VAL B 1 55 ? 40.18253 8.14736 30.53273 1.000 18.79336 55 VAL B O 1
ATOM 3418 N N . PRO B 1 56 ? 38.71003 6.47376 30.30444 1.000 17.11447 56 PRO B N 1
ATOM 3419 C CA . PRO B 1 56 ? 39.36250 6.00218 29.07658 1.000 16.70342 56 PRO B CA 1
ATOM 3420 C C . PRO B 1 56 ? 39.10828 6.94235 27.90364 1.000 15.61739 56 PRO B C 1
ATOM 3421 O O . PRO B 1 56 ? 37.99266 7.42855 27.70386 1.000 14.12756 56 PRO B O 1
ATOM 3425 N N . TRP B 1 57 ? 40.15181 7.18114 27.11112 1.000 13.09076 57 TRP B N 1
ATOM 3426 C CA . TRP B 1 57 ? 39.99472 8.02005 25.92338 1.000 14.52046 57 TRP B CA 1
ATOM 3427 C C . TRP B 1 57 ? 38.82140 7.61681 25.03545 1.000 14.93509 57 TRP B C 1
ATOM 3428 O O . TRP B 1 57 ? 38.12109 8.51654 24.53979 1.000 13.91912 57 TRP B O 1
ATOM 3439 N N . PRO B 1 58 ? 38.56807 6.33335 24.76906 1.000 16.28721 58 PRO B N 1
ATOM 3440 C CA . PRO B 1 58 ? 37.43141 5.97875 23.90268 1.000 17.22431 58 PRO B CA 1
ATOM 3441 C C . PRO B 1 58 ? 36.09547 6.55569 24.35787 1.000 15.55121 58 PRO B C 1
ATOM 3442 O O . PRO B 1 58 ? 35.22803 6.82087 23.51300 1.000 13.11428 58 PRO B O 1
ATOM 3446 N N . THR B 1 59 ? 35.88867 6.73726 25.66352 1.000 15.78071 59 THR B N 1
ATOM 3447 C CA . THR B 1 59 ? 34.61715 7.25810 26.15590 1.000 13.30408 59 THR B CA 1
ATOM 3448 C C . THR B 1 59 ? 34.43377 8.74333 25.88070 1.000 14.36669 59 THR B C 1
ATOM 3449 O O . THR B 1 59 ? 33.32405 9.25188 26.07576 1.000 11.64798 59 THR B O 1
ATOM 3453 N N . LEU B 1 60 ? 35.48205 9.44972 25.45981 1.000 12.53891 60 LEU B N 1
ATOM 3454 C CA . LEU B 1 60 ? 35.37116 10.87635 25.19067 1.000 14.59685 60 LEU B CA 1
ATOM 3455 C C . LEU B 1 60 ? 35.28061 11.20428 23.70984 1.000 13.58484 60 LEU B C 1
ATOM 3456 O O . LEU B 1 60 ? 35.02430 12.36250 23.36809 1.000 12.67161 60 LEU B O 1
ATOM 3461 N N . VAL B 1 61 ? 35.45186 10.21284 22.83458 1.000 12.49090 61 VAL B N 1
ATOM 3462 C CA . VAL B 1 61 ? 35.51098 10.47937 21.39958 1.000 13.47846 61 VAL B CA 1
ATOM 3463 C C . VAL B 1 61 ? 34.25570 11.20682 20.93269 1.000 11.77552 61 VAL B C 1
ATOM 3464 O O . VAL B 1 61 ? 34.33579 12.22902 20.24211 1.000 12.65938 61 VAL B O 1
ATOM 3468 N N . THR B 1 62 ? 33.07877 10.72246 21.33034 1.000 13.80840 62 THR B N 1
ATOM 3469 C CA . THR B 1 62 ? 31.86410 11.32957 20.79232 1.000 16.16599 62 THR B CA 1
ATOM 3470 C C . THR B 1 62 ? 31.67450 12.74255 21.32111 1.000 16.21081 62 THR B C 1
ATOM 3471 O O . THR B 1 62 ? 31.09471 13.58916 20.63076 1.000 14.26110 62 THR B O 1
ATOM 3475 N N . THR B 1 63 ? 32.16780 13.02013 22.52913 1.000 13.98306 63 THR B N 1
ATOM 3476 C CA . THR B 1 63 ? 32.07569 14.37151 23.07192 1.000 13.96976 63 THR B CA 1
ATOM 3477 C C . THR B 1 63 ? 33.05371 15.31259 22.38160 1.000 16.06178 63 THR B C 1
ATOM 3478 O O . THR B 1 63 ? 32.70777 16.45900 22.07031 1.000 13.45655 63 THR B O 1
ATOM 3482 N N . LEU B 1 64 ? 34.28706 14.86023 22.16668 1.000 18.28224 64 LEU B N 1
ATOM 3483 C CA . LEU B 1 64 ? 35.32457 15.68848 21.55856 1.000 17.11679 64 LEU B CA 1
ATOM 3484 C C . LEU B 1 64 ? 35.01978 15.97450 20.09179 1.000 15.82175 64 LEU B C 1
ATOM 3485 O O . LEU B 1 64 ? 35.32782 17.05250 19.57402 1.000 14.38289 64 LEU B O 1
ATOM 3512 N N . VAL B 1 66 ? 32.17233 17.54695 16.34593 1.000 14.51224 68 VAL B N 1
ATOM 3513 C CA . VAL B 1 66 ? 32.10825 18.57032 15.30037 1.000 16.30707 68 VAL B CA 1
ATOM 3514 C C . VAL B 1 66 ? 31.46776 17.97837 14.05293 1.000 17.13650 68 VAL B C 1
ATOM 3515 O O . VAL B 1 66 ? 32.11255 17.80221 13.01180 1.000 16.54061 68 VAL B O 1
ATOM 3519 N N . GLN B 1 67 ? 30.18040 17.66274 14.17362 1.000 17.35692 69 GLN B N 1
ATOM 3520 C CA . GLN B 1 67 ? 29.46941 16.95428 13.12211 1.000 17.34541 69 GLN B CA 1
ATOM 3521 C C . GLN B 1 67 ? 29.20628 17.82270 11.90071 1.000 16.43567 69 GLN B C 1
ATOM 3522 O O . GLN B 1 67 ? 28.71046 17.30860 10.88782 1.000 15.49506 69 GLN B O 1
ATOM 3528 N N . CYS B 1 68 ? 29.55694 19.10877 11.96297 1.000 13.40937 70 CYS B N 1
ATOM 3529 C CA . CYS B 1 68 ? 29.58367 19.94778 10.77387 1.000 19.01555 70 CYS B CA 1
ATOM 3530 C C . CYS B 1 68 ? 30.62163 19.49074 9.75375 1.000 16.76679 70 CYS B C 1
ATOM 3531 O O . CYS B 1 68 ? 30.56151 19.92776 8.60140 1.000 20.32057 70 CYS B O 1
ATOM 3534 N N . PHE B 1 69 ? 31.56010 18.62492 10.12927 1.000 18.62937 71 PHE B N 1
ATOM 3535 C CA . PHE B 1 69 ? 32.52372 18.10488 9.17062 1.000 20.23318 71 PHE B CA 1
ATOM 3536 C C . PHE B 1 69 ? 32.08090 16.79039 8.54211 1.000 22.60814 71 PHE B C 1
ATOM 3537 O O . PHE B 1 69 ? 32.86155 16.17149 7.80956 1.000 23.91991 71 PHE B O 1
ATOM 3545 N N . SER B 1 70 ? 30.84030 16.37326 8.78563 1.000 18.72071 72 SER B N 1
ATOM 3546 C CA . SER B 1 70 ? 30.28108 15.22258 8.09591 1.000 19.54937 72 SER B CA 1
ATOM 3547 C C . SER B 1 70 ? 30.15376 15.51252 6.60390 1.000 19.60002 72 SER B C 1
ATOM 3548 O O . SER B 1 70 ? 29.94175 16.65360 6.18021 1.000 20.70011 72 SER B O 1
ATOM 3551 N N . ARG B 1 71 ? 30.29304 14.46523 5.79994 1.000 16.35914 73 ARG B N 1
ATOM 3552 C CA . ARG B 1 71 ? 29.99843 14.55472 4.37630 1.000 18.58890 73 ARG B CA 1
ATOM 3553 C C . ARG B 1 71 ? 28.52071 14.25480 4.18312 1.000 20.60386 73 ARG B C 1
ATOM 3554 O O . ARG B 1 71 ? 28.08524 13.10823 4.33955 1.000 18.36616 73 ARG B O 1
ATOM 3562 N N . TYR B 1 72 ? 27.75089 15.28463 3.85047 1.000 20.89828 74 TYR B N 1
ATOM 3563 C CA . TYR B 1 72 ? 26.38698 15.07521 3.40423 1.000 21.84382 74 TYR B CA 1
ATOM 3564 C C . TYR B 1 72 ? 26.41113 14.83745 1.90199 1.000 20.55586 74 TYR B C 1
ATOM 3565 O O . TYR B 1 72 ? 26.82072 15.73219 1.15058 1.000 21.30814 74 TYR B O 1
ATOM 3574 N N . PRO B 1 73 ? 26.02820 13.65323 1.43129 1.000 22.76007 75 PRO B N 1
ATOM 3575 C CA . PRO B 1 73 ? 26.08759 13.35974 -0.00428 1.000 24.34746 75 PRO B CA 1
ATOM 3576 C C . PRO B 1 73 ? 25.22987 14.32285 -0.80777 1.000 25.18838 75 PRO B C 1
ATOM 3577 O O . PRO B 1 73 ? 24.36828 15.03163 -0.28295 1.000 23.31416 75 PRO B O 1
ATOM 3581 N N . ASP B 1 74 ? 25.48143 14.32632 -2.11917 1.000 25.33406 76 ASP B N 1
ATOM 3582 C CA . ASP B 1 74 ? 24.93485 15.34251 -3.01067 1.000 26.62941 76 ASP B CA 1
ATOM 3583 C C . ASP B 1 74 ? 23.40987 15.33383 -3.06330 1.000 28.13328 76 ASP B C 1
ATOM 3584 O O . ASP B 1 74 ? 22.82145 16.31658 -3.52347 1.000 28.10104 76 ASP B O 1
ATOM 3589 N N . HIS B 1 75 ? 22.76151 14.22162 -2.72035 1.000 27.17506 77 HIS B N 1
ATOM 3590 C CA . HIS B 1 75 ? 21.30236 14.16985 -2.66167 1.000 30.33560 77 HIS B CA 1
ATOM 3591 C C . HIS B 1 75 ? 20.72870 14.63267 -1.31864 1.000 28.75236 77 HIS B C 1
ATOM 3592 O O . HIS B 1 75 ? 19.50432 14.73270 -1.19133 1.000 27.07522 77 HIS B O 1
ATOM 3599 N N . MET B 1 76 ? 21.57416 14.93967 -0.32719 1.000 24.64329 78 MET B N 1
ATOM 3600 C CA . MET B 1 76 ? 21.11786 15.27537 1.02198 1.000 23.30051 78 MET B CA 1
ATOM 3601 C C . MET B 1 76 ? 21.50512 16.68422 1.47409 1.000 22.56141 78 MET B C 1
ATOM 3602 O O . MET B 1 76 ? 21.50457 16.96079 2.68075 1.000 21.29106 78 MET B O 1
ATOM 3607 N N . LYS B 1 77 ? 21.86085 17.58185 0.55120 1.000 23.46346 79 LYS B N 1
ATOM 3608 C CA . LYS B 1 77 ? 22.33128 18.89809 0.98388 1.000 26.65099 79 LYS B CA 1
ATOM 3609 C C . LYS B 1 77 ? 21.28212 19.63974 1.80847 1.000 26.67768 79 LYS B C 1
ATOM 3610 O O . LYS B 1 77 ? 21.63297 20.46141 2.66262 1.000 26.72633 79 LYS B O 1
ATOM 3616 N N . ARG B 1 78 ? 19.99818 19.36350 1.57801 1.000 28.96201 80 ARG B N 1
ATOM 3617 C CA . ARG B 1 78 ? 18.92563 20.02815 2.31114 1.000 29.69529 80 ARG B CA 1
ATOM 3618 C C . ARG B 1 78 ? 18.80559 19.57070 3.76210 1.000 27.60862 80 ARG B C 1
ATOM 3619 O O . ARG B 1 78 ? 18.01387 20.15325 4.51038 1.000 25.62523 80 ARG B O 1
ATOM 3627 N N . HIS B 1 79 ? 19.55085 18.55144 4.18622 1.000 22.22266 81 HIS B N 1
ATOM 3628 C CA . HIS B 1 79 ? 19.37106 17.98511 5.51968 1.000 20.00814 81 HIS B CA 1
ATOM 3629 C C . HIS B 1 79 ? 20.55036 18.23355 6.44885 1.000 18.50247 81 HIS B C 1
ATOM 3630 O O . HIS B 1 79 ? 20.58717 17.67497 7.55171 1.000 24.94019 81 HIS B O 1
ATOM 3637 N N . ASP B 1 80 ? 21.49253 19.08727 6.05455 1.000 18.43771 82 ASP B N 1
ATOM 3638 C CA . ASP B 1 80 ? 22.71538 19.31372 6.82924 1.000 18.23235 82 ASP B CA 1
ATOM 3639 C C . ASP B 1 80 ? 22.49668 20.50488 7.76652 1.000 18.46157 82 ASP B C 1
ATOM 3640 O O . ASP B 1 80 ? 22.84115 21.65083 7.47302 1.000 17.65457 82 ASP B O 1
ATOM 3645 N N . PHE B 1 81 ? 21.90076 20.21606 8.92800 1.000 17.14276 83 PHE B N 1
ATOM 3646 C CA . PHE B 1 81 ? 21.67949 21.26324 9.92069 1.000 17.33558 83 PHE B CA 1
ATOM 3647 C C . PHE B 1 81 ? 22.99155 21.88346 10.37971 1.000 18.10332 83 PHE B C 1
ATOM 3648 O O . PHE B 1 81 ? 23.08159 23.10507 10.55975 1.000 15.99267 83 PHE B O 1
ATOM 3656 N N . PHE B 1 82 ? 24.00737 21.04879 10.60951 1.000 15.06246 84 PHE B N 1
ATOM 3657 C CA . PHE B 1 82 ? 25.22254 21.50660 11.27851 1.000 16.18445 84 PHE B CA 1
ATOM 3658 C C . PHE B 1 82 ? 25.87506 22.66004 10.52648 1.000 19.20394 84 PHE B C 1
ATOM 3659 O O . PHE B 1 82 ? 26.23501 23.67947 11.12622 1.000 17.43941 84 PHE B O 1
ATOM 3667 N N . LYS B 1 83 ? 26.04108 22.51752 9.20931 1.000 18.57382 85 LYS B N 1
ATOM 3668 C CA . LYS B 1 83 ? 26.69879 23.56791 8.44158 1.000 19.43399 85 LYS B CA 1
ATOM 3669 C C . LYS B 1 83 ? 25.80778 24.79242 8.26930 1.000 21.13814 85 LYS B C 1
ATOM 3670 O O . LYS B 1 83 ? 26.31439 25.91725 8.21470 1.000 24.63068 85 LYS B O 1
ATOM 3676 N N . SER B 1 84 ? 24.48934 24.60215 8.16193 1.000 20.39404 86 SER B N 1
ATOM 3677 C CA . SER B 1 84 ? 23.59818 25.74131 7.97176 1.000 22.32920 86 SER B CA 1
ATOM 3678 C C . SER B 1 84 ? 23.61551 26.68446 9.16549 1.000 22.14414 86 SER B C 1
ATOM 3679 O O . SER B 1 84 ? 23.26268 27.85886 9.01656 1.000 19.96282 86 SER B O 1
ATOM 3682 N N . ALA B 1 85 ? 23.99407 26.19026 10.34598 1.000 20.50305 87 ALA B N 1
ATOM 3683 C CA . ALA B 1 85 ? 24.03723 27.00134 11.55436 1.000 22.28873 87 ALA B CA 1
ATOM 3684 C C . ALA B 1 85 ? 25.30063 27.84428 11.66364 1.000 21.56014 87 ALA B C 1
ATOM 3685 O O . ALA B 1 85 ? 25.38202 28.69732 12.55548 1.000 20.33048 87 ALA B O 1
ATOM 3687 N N . MET B 1 86 ? 26.27391 27.63354 10.78500 1.000 20.04482 88 MET B N 1
ATOM 3688 C CA . MET B 1 86 ? 27.53719 28.35433 10.80687 1.000 21.52212 88 MET B CA 1
ATOM 3689 C C . MET B 1 86 ? 27.42452 29.65413 10.02087 1.000 20.41469 88 MET B C 1
ATOM 3690 O O . MET B 1 86 ? 26.59045 29.78032 9.12185 1.000 22.18755 88 MET B O 1
ATOM 3695 N N . PRO B 1 87 ? 28.26154 30.65503 10.33012 1.000 23.48506 89 PRO B N 1
ATOM 3696 C CA . PRO B 1 87 ? 29.37342 30.59061 11.28348 1.000 25.41912 89 PRO B CA 1
ATOM 3697 C C . PRO B 1 87 ? 28.98002 30.82076 12.73563 1.000 25.55030 89 PRO B C 1
ATOM 3698 O O . PRO B 1 87 ? 29.80524 30.58802 13.62035 1.000 21.73626 89 PRO B O 1
ATOM 3702 N N . GLU B 1 88 ? 27.74451 31.26822 12.98380 1.000 25.43574 90 GLU B N 1
ATOM 3703 C CA . GLU B 1 88 ? 27.36324 31.60540 14.35345 1.000 24.67590 90 GLU B CA 1
ATOM 3704 C C . GLU B 1 88 ? 27.41828 30.38791 15.26898 1.000 21.17718 90 GLU B C 1
ATOM 3705 O O . GLU B 1 88 ? 27.72982 30.52230 16.45728 1.000 23.25320 90 GLU B O 1
ATOM 3711 N N . GLY B 1 89 ? 27.11559 29.20552 14.74980 1.000 19.47859 91 GLY B N 1
ATOM 3712 C CA . GLY B 1 89 ? 27.37617 27.97138 15.46347 1.000 18.04250 91 GLY B CA 1
ATOM 3713 C C . GLY B 1 89 ? 26.12781 27.35867 16.06474 1.000 16.12092 91 GLY B C 1
ATOM 3714 O O . GLY B 1 89 ? 24.99223 27.78641 15.82493 1.000 16.21774 91 GLY B O 1
ATOM 3715 N N . TYR B 1 90 ? 26.35559 26.31523 16.86338 1.000 14.62268 92 TYR B N 1
ATOM 3716 C CA . TYR B 1 90 ? 25.26213 25.65814 17.55836 1.000 14.25578 92 TYR B CA 1
ATOM 3717 C C . TYR B 1 90 ? 25.71170 25.17897 18.93089 1.000 16.44838 92 TYR B C 1
ATOM 3718 O O . TYR B 1 90 ? 26.90109 25.00455 19.20947 1.000 16.45343 92 TYR B O 1
ATOM 3727 N N . VAL B 1 91 ? 24.72449 24.97080 19.79064 1.000 15.23751 93 VAL B N 1
ATOM 3728 C CA . VAL B 1 91 ? 24.90768 24.33892 21.08560 1.000 16.16737 93 VAL B CA 1
ATOM 3729 C C . VAL B 1 91 ? 24.56531 22.86485 20.92827 1.000 16.52834 93 VAL B C 1
ATOM 3730 O O . VAL B 1 91 ? 23.53167 22.51603 20.33551 1.000 18.00790 93 VAL B O 1
ATOM 3734 N N . GLN B 1 92 ? 25.44812 22.00384 21.42501 1.000 16.05194 94 GLN B N 1
ATOM 3735 C CA . GLN B 1 92 ? 25.24988 20.56042 21.39076 1.000 15.20572 94 GLN B CA 1
ATOM 3736 C C . GLN B 1 92 ? 25.26267 20.04404 22.82223 1.000 14.05503 94 GLN B C 1
ATOM 3737 O O . GLN B 1 92 ? 26.25860 20.19823 23.53570 1.000 15.89383 94 GLN B O 1
ATOM 3743 N N . GLU B 1 93 ? 24.16166 19.43952 23.24196 1.000 12.49785 95 GLU B N 1
ATOM 3744 C CA . GLU B 1 93 ? 24.03276 18.90863 24.58765 1.000 15.54215 95 GLU B CA 1
ATOM 3745 C C . GLU B 1 93 ? 23.78122 17.41881 24.49178 1.000 17.64217 95 GLU B C 1
ATOM 3746 O O . GLU B 1 93 ? 23.03004 16.97091 23.62136 1.000 16.62535 95 GLU B O 1
ATOM 3752 N N . ARG B 1 94 ? 24.39709 16.65865 25.39415 1.000 16.04751 96 ARG B N 1
ATOM 3753 C CA . ARG B 1 94 ? 24.20319 15.21589 25.40031 1.000 17.52962 96 ARG B CA 1
ATOM 3754 C C . ARG B 1 94 ? 24.04537 14.69417 26.81613 1.000 15.66668 96 ARG B C 1
ATOM 3755 O O . ARG B 1 94 ? 24.58552 15.25439 27.77326 1.000 13.10813 96 ARG B O 1
ATOM 3763 N N . THR B 1 95 ? 23.30365 13.59576 26.91954 1.000 15.99260 97 THR B N 1
ATOM 3764 C CA . THR B 1 95 ? 23.38717 12.68707 28.05250 1.000 19.15384 97 THR B CA 1
ATOM 3765 C C . THR B 1 95 ? 23.83875 11.33620 27.52076 1.000 18.23525 97 THR B C 1
ATOM 3766 O O . THR B 1 95 ? 23.22145 10.78710 26.59899 1.000 15.10776 97 THR B O 1
ATOM 3770 N N . ILE B 1 96 ? 24.91309 10.80992 28.10014 1.000 17.24854 98 ILE B N 1
ATOM 3771 C CA . ILE B 1 96 ? 25.48842 9.52622 27.70958 1.000 17.86865 98 ILE B CA 1
ATOM 3772 C C . ILE B 1 96 ? 25.38883 8.61264 28.91713 1.000 16.47292 98 ILE B C 1
ATOM 3773 O O . ILE B 1 96 ? 26.04520 8.84733 29.93968 1.000 18.01510 98 ILE B O 1
ATOM 3778 N N . SER B 1 97 ? 24.56731 7.57903 28.80592 1.000 18.44713 99 SER B N 1
ATOM 3779 C CA . SER B 1 97 ? 24.31806 6.65512 29.90498 1.000 20.76902 99 SER B CA 1
ATOM 3780 C C . SER B 1 97 ? 25.11972 5.38838 29.64890 1.000 18.22024 99 SER B C 1
ATOM 3781 O O . SER B 1 97 ? 24.84281 4.65516 28.69181 1.000 15.45354 99 SER B O 1
ATOM 3784 N N . PHE B 1 98 ? 26.12183 5.14136 30.49172 1.000 18.56080 100 PHE B N 1
ATOM 3785 C CA . PHE B 1 98 ? 26.90496 3.91463 30.39877 1.000 17.96111 100 PHE B CA 1
ATOM 3786 C C . PHE B 1 98 ? 26.16973 2.80023 31.13274 1.000 19.58147 100 PHE B C 1
ATOM 3787 O O . PHE B 1 98 ? 25.85323 2.93449 32.32038 1.000 17.82251 100 PHE B O 1
ATOM 3795 N N . LYS B 1 99 ? 25.88586 1.70767 30.42258 1.000 18.17476 101 LYS B N 1
ATOM 3796 C CA . LYS B 1 99 ? 25.07685 0.63814 30.99167 1.000 19.27283 101 LYS B CA 1
ATOM 3797 C C . LYS B 1 99 ? 25.71873 0.11737 32.27023 1.000 19.01910 101 LYS B C 1
ATOM 3798 O O . LYS B 1 99 ? 26.92181 -0.15841 32.30705 1.000 19.90824 101 LYS B O 1
ATOM 3804 N N . ASP B 1 100 ? 24.90917 -0.01675 33.32091 1.000 18.59831 102 ASP B N 1
ATOM 3805 C CA . ASP B 1 100 ? 25.36028 -0.49028 34.63090 1.000 22.16826 102 ASP B CA 1
ATOM 3806 C C . ASP B 1 100 ? 26.46482 0.38272 35.22018 1.000 21.52598 102 ASP B C 1
ATOM 3807 O O . ASP B 1 100 ? 27.25256 -0.08003 36.05217 1.000 22.37016 102 ASP B O 1
ATOM 3812 N N . ASP B 1 101 ? 26.55218 1.64298 34.81451 1.000 18.35269 103 ASP B N 1
ATOM 3813 C CA . ASP B 1 101 ? 27.59652 2.51505 35.33491 1.000 16.62073 103 ASP B CA 1
ATOM 3814 C C . ASP B 1 101 ? 27.05221 3.93978 35.32301 1.000 16.78644 103 ASP B C 1
ATOM 3815 O O . ASP B 1 101 ? 25.83623 4.14321 35.35994 1.000 16.32088 103 ASP B O 1
ATOM 3820 N N . GLY B 1 102 ? 27.94787 4.92382 35.26490 1.000 16.00757 104 GLY B N 1
ATOM 3821 C CA . GLY B 1 102 ? 27.58703 6.31588 35.44382 1.000 17.08168 104 GLY B CA 1
ATOM 3822 C C . GLY B 1 102 ? 27.10656 6.99455 34.17202 1.000 16.29821 104 GLY B C 1
ATOM 3823 O O . GLY B 1 102 ? 26.89689 6.37337 33.12850 1.000 15.98707 104 GLY B O 1
ATOM 3824 N N . THR B 1 103 ? 26.94256 8.31435 34.27392 1.000 16.70763 105 THR B N 1
ATOM 3825 C CA . THR B 1 103 ? 26.41485 9.12961 33.19173 1.000 15.66816 105 THR B CA 1
ATOM 3826 C C . THR B 1 103 ? 27.32393 10.32418 32.94392 1.000 16.61533 105 THR B C 1
ATOM 3827 O O . THR B 1 103 ? 27.83204 10.93107 33.89454 1.000 17.29777 105 THR B O 1
ATOM 3831 N N . TYR B 1 104 ? 27.52713 10.65147 31.66206 1.000 16.69214 106 TYR B N 1
ATOM 3832 C CA . TYR B 1 104 ? 28.08033 11.93506 31.24021 1.000 14.33049 106 TYR B CA 1
ATOM 3833 C C . TYR B 1 104 ? 26.94593 12.87216 30.85475 1.000 18.41915 106 TYR B C 1
ATOM 3834 O O . TYR B 1 104 ? 25.99314 12.46345 30.18361 1.000 18.47984 106 TYR B O 1
ATOM 3843 N N . LYS B 1 105 ? 27.06814 14.13204 31.25734 1.000 14.03368 107 LYS B N 1
ATOM 3844 C CA . LYS B 1 105 ? 26.23050 15.20999 30.76509 1.000 18.35674 107 LYS B CA 1
ATOM 3845 C C . LYS B 1 105 ? 27.15833 16.25243 30.16250 1.000 17.44544 107 LYS B C 1
ATOM 3846 O O . LYS B 1 105 ? 28.10252 16.70525 30.82466 1.000 16.33291 107 LYS B O 1
ATOM 3852 N N . THR B 1 106 ? 26.89959 16.62901 28.91669 1.000 15.05314 108 THR B N 1
ATOM 3853 C CA . THR B 1 106 ? 27.80726 17.50916 28.19638 1.000 15.09177 108 THR B CA 1
ATOM 3854 C C . THR B 1 106 ? 27.04708 18.68335 27.60264 1.000 13.86042 108 THR B C 1
ATOM 3855 O O . THR B 1 106 ? 25.90162 18.54126 27.15193 1.000 14.60433 108 THR B O 1
ATOM 3859 N N . ARG B 1 107 ? 27.70031 19.84284 27.61157 1.000 11.18714 109 ARG B N 1
ATOM 3860 C CA . ARG B 1 107 ? 27.22312 21.01874 26.89317 1.000 16.51883 109 ARG B CA 1
ATOM 3861 C C . ARG B 1 107 ? 28.40415 21.62703 26.15896 1.000 19.46139 109 ARG B C 1
ATOM 3862 O O . ARG B 1 107 ? 29.42930 21.93440 26.77827 1.000 16.35308 109 ARG B O 1
ATOM 3870 N N . ALA B 1 108 ? 28.26592 21.79426 24.84737 1.000 16.98099 110 ALA B N 1
ATOM 3871 C CA . ALA B 1 108 ? 29.32328 22.35967 24.03037 1.000 16.25237 110 ALA B CA 1
ATOM 3872 C C . ALA B 1 108 ? 28.76331 23.45719 23.14042 1.000 16.18044 110 ALA B C 1
ATOM 3873 O O . ALA B 1 108 ? 27.59019 23.44148 22.75484 1.000 13.97725 110 ALA B O 1
ATOM 3875 N N . GLU B 1 109 ? 29.62123 24.41193 22.82239 1.000 16.35306 111 GLU B N 1
ATOM 3876 C CA . GLU B 1 109 ? 29.35492 25.38503 21.77808 1.000 16.41567 111 GLU B CA 1
ATOM 3877 C C . GLU B 1 109 ? 30.33401 25.14012 20.64032 1.000 18.91645 111 GLU B C 1
ATOM 3878 O O . GLU B 1 109 ? 31.54960 25.04315 20.86747 1.000 16.71680 111 GLU B O 1
ATOM 3884 N N . VAL B 1 110 ? 29.79799 25.01569 19.42655 1.000 18.82660 112 VAL B N 1
ATOM 3885 C CA . VAL B 1 110 ? 30.58336 24.78923 18.21880 1.000 18.95763 112 VAL B CA 1
ATOM 3886 C C . VAL B 1 110 ? 30.38273 25.99601 17.31473 1.000 16.81873 112 VAL B C 1
ATOM 3887 O O . VAL B 1 110 ? 29.25436 26.27810 16.88626 1.000 14.46845 112 VAL B O 1
ATOM 3891 N N . LYS B 1 111 ? 31.47042 26.70051 17.01558 1.000 15.28793 113 LYS B N 1
ATOM 3892 C CA . LYS B 1 111 ? 31.33307 27.91554 16.21922 1.000 18.58488 113 LYS B CA 1
ATOM 3893 C C . LYS B 1 111 ? 32.69889 28.35354 15.71716 1.000 21.57910 113 LYS B C 1
ATOM 3894 O O . LYS B 1 111 ? 33.73313 27.92256 16.23069 1.000 21.49704 113 LYS B O 1
ATOM 3900 N N . PHE B 1 112 ? 32.69267 29.24725 14.72980 1.000 20.94411 114 PHE B N 1
ATOM 3901 C CA . PHE B 1 112 ? 33.94161 29.80875 14.23811 1.000 21.85782 114 PHE B CA 1
ATOM 3902 C C . PHE B 1 112 ? 34.40563 30.92654 15.15951 1.000 23.79621 114 PHE B C 1
ATOM 3903 O O . PHE B 1 112 ? 33.61069 31.77274 15.58121 1.000 26.01285 114 PHE B O 1
ATOM 3911 N N . GLU B 1 113 ? 35.69179 30.90337 15.49287 1.000 21.69999 115 GLU B N 1
ATOM 3912 C CA . GLU B 1 113 ? 36.37671 32.01328 16.14251 1.000 24.63031 115 GLU B CA 1
ATOM 3913 C C . GLU B 1 113 ? 37.56156 32.35270 15.24776 1.000 25.95804 115 GLU B C 1
ATOM 3914 O O . GLU B 1 113 ? 38.46199 31.52445 15.05055 1.000 26.89989 115 GLU B O 1
ATOM 3920 N N . GLY B 1 114 ? 37.52765 33.54089 14.66055 1.000 27.99443 116 GLY B N 1
ATOM 3921 C CA . GLY B 1 114 ? 38.42397 33.80416 13.55294 1.000 31.94649 116 GLY B CA 1
ATOM 3922 C C . GLY B 1 114 ? 38.18525 32.74557 12.49821 1.000 32.62319 116 GLY B C 1
ATOM 3923 O O . GLY B 1 114 ? 37.04221 32.44561 12.13154 1.000 29.42527 116 GLY B O 1
ATOM 3924 N N . ASP B 1 115 ? 39.26961 32.13743 12.02931 1.000 31.95127 117 ASP B N 1
ATOM 3925 C CA . ASP B 1 115 ? 39.19313 31.11156 11.00292 1.000 29.90577 117 ASP B CA 1
ATOM 3926 C C . ASP B 1 115 ? 39.12787 29.70260 11.57464 1.000 28.49320 117 ASP B C 1
ATOM 3927 O O . ASP B 1 115 ? 39.13572 28.73740 10.80278 1.000 29.47672 117 ASP B O 1
ATOM 3932 N N . THR B 1 116 ? 39.06698 29.55251 12.89522 1.000 23.81948 118 THR B N 1
ATOM 3933 C CA . THR B 1 116 ? 39.12009 28.23317 13.51246 1.000 22.32326 118 THR B CA 1
ATOM 3934 C C . THR B 1 116 ? 37.71743 27.76801 13.88460 1.000 22.20198 118 THR B C 1
ATOM 3935 O O . THR B 1 116 ? 36.94158 28.53016 14.46593 1.000 21.04736 118 THR B O 1
ATOM 3939 N N . LEU B 1 117 ? 37.38603 26.52715 13.53513 1.000 19.09108 119 LEU B N 1
ATOM 3940 C CA . LEU B 1 117 ? 36.17126 25.91053 14.05141 1.000 20.33471 119 LEU B CA 1
ATOM 3941 C C . LEU B 1 117 ? 36.46977 25.39744 15.45377 1.000 18.79277 119 LEU B C 1
ATOM 3942 O O . LEU B 1 117 ? 37.29992 24.50038 15.62461 1.000 19.16964 119 LEU B O 1
ATOM 3947 N N . VAL B 1 118 ? 35.80912 25.96745 16.45772 1.000 19.15980 120 VAL B N 1
ATOM 3948 C CA . VAL B 1 118 ? 36.10169 25.69752 17.85960 1.000 19.95795 120 VAL B CA 1
ATOM 3949 C C . VAL B 1 118 ? 34.94643 24.91813 18.47168 1.000 18.16310 120 VAL B C 1
ATOM 3950 O O . VAL B 1 118 ? 33.77498 25.27685 18.28619 1.000 19.54177 120 VAL B O 1
ATOM 3954 N N . ASN B 1 119 ? 35.28562 23.86751 19.21509 1.000 16.66869 121 ASN B N 1
ATOM 3955 C CA . ASN B 1 119 ? 34.34644 23.05104 19.97903 1.000 17.57510 121 ASN B CA 1
ATOM 3956 C C . ASN B 1 119 ? 34.73559 23.18168 21.44892 1.000 19.52508 121 ASN B C 1
ATOM 3957 O O . ASN B 1 119 ? 35.73138 22.58955 21.88418 1.000 20.19132 121 ASN B O 1
ATOM 3962 N N . ARG B 1 120 ? 33.97123 23.96043 22.21431 1.000 12.99617 122 ARG B N 1
ATOM 3963 C CA . ARG B 1 120 ? 34.24037 24.14751 23.63738 1.000 16.21412 122 ARG B CA 1
ATOM 3964 C C . ARG B 1 120 ? 33.17912 23.44443 24.46120 1.000 18.05401 122 ARG B C 1
ATOM 3965 O O . ARG B 1 120 ? 31.98600 23.73146 24.30880 1.000 15.81502 122 ARG B O 1
ATOM 3973 N N . ILE B 1 121 ? 33.62503 22.57551 25.37232 1.000 17.98174 123 ILE B N 1
ATOM 3974 C CA . ILE B 1 121 ? 32.76289 21.60354 26.02566 1.000 13.50174 123 ILE B CA 1
ATOM 3975 C C . ILE B 1 121 ? 32.94070 21.67708 27.53441 1.000 15.86207 123 ILE B C 1
ATOM 3976 O O . ILE B 1 121 ? 34.06032 21.82276 28.03684 1.000 15.32871 123 ILE B O 1
ATOM 3981 N N . GLU B 1 122 ? 31.83278 21.55218 28.25482 1.000 12.84323 124 GLU B N 1
ATOM 3982 C CA . GLU B 1 122 ? 31.83672 21.23954 29.67684 1.000 16.45270 124 GLU B CA 1
ATOM 3983 C C . GLU B 1 122 ? 31.19691 19.86808 29.85822 1.000 19.21229 124 GLU B C 1
ATOM 3984 O O . GLU B 1 122 ? 30.12575 19.59188 29.29546 1.000 20.20279 124 GLU B O 1
ATOM 3990 N N . LEU B 1 123 ? 31.88028 19.00062 30.60161 1.000 18.21291 125 LEU B N 1
ATOM 3991 C CA . LEU B 1 123 ? 31.44274 17.62994 30.82317 1.000 14.86939 125 LEU B CA 1
ATOM 3992 C C . LEU B 1 123 ? 31.37306 17.36564 32.31928 1.000 16.04065 125 LEU B C 1
ATOM 3993 O O . LEU B 1 123 ? 32.32918 17.64607 33.05266 1.000 14.73633 125 LEU B O 1
ATOM 3998 N N . LYS B 1 124 ? 30.23987 16.84269 32.77134 1.000 12.71139 126 LYS B N 1
ATOM 3999 C CA . LYS B 1 124 ? 30.09184 16.39180 34.14404 1.000 17.34171 126 LYS B CA 1
ATOM 4000 C C . LYS B 1 124 ? 29.73948 14.91161 34.12618 1.000 18.75277 126 LYS B C 1
ATOM 4001 O O . LYS B 1 124 ? 28.75970 14.51658 33.48989 1.000 18.61443 126 LYS B O 1
ATOM 4007 N N . GLY B 1 125 ? 30.52757 14.09398 34.81775 1.000 17.07556 127 GLY B N 1
ATOM 4008 C CA . GLY B 1 125 ? 30.24403 12.67450 34.95223 1.000 15.99445 127 GLY B CA 1
ATOM 4009 C C . GLY B 1 125 ? 29.91835 12.34107 36.40578 1.000 18.68451 127 GLY B C 1
ATOM 4010 O O . GLY B 1 125 ? 30.62348 12.77248 37.31648 1.000 18.87671 127 GLY B O 1
ATOM 4011 N N . ILE B 1 126 ? 28.83860 11.58310 36.59961 1.000 15.66612 128 ILE B N 1
ATOM 4012 C CA . ILE B 1 126 ? 28.43269 11.20956 37.95084 1.000 20.03111 128 ILE B CA 1
ATOM 4013 C C . ILE B 1 126 ? 27.98261 9.75684 38.00596 1.000 20.29170 128 ILE B C 1
ATOM 4014 O O . ILE B 1 126 ? 27.63247 9.14260 36.99206 1.000 17.66652 128 ILE B O 1
ATOM 4019 N N . ASP B 1 127 ? 28.01874 9.21869 39.23216 1.000 21.65516 129 ASP B N 1
ATOM 4020 C CA . ASP B 1 127 ? 27.55072 7.87040 39.55883 1.000 22.90488 129 ASP B CA 1
ATOM 4021 C C . ASP B 1 127 ? 28.36304 6.77657 38.86866 1.000 20.58154 129 ASP B C 1
ATOM 4022 O O . ASP B 1 127 ? 27.85944 5.67697 38.62412 1.000 19.42701 129 ASP B O 1
ATOM 4027 N N . PHE B 1 128 ? 29.62872 7.04320 38.57680 1.000 17.51490 130 PHE B N 1
ATOM 4028 C CA . PHE B 1 128 ? 30.48568 5.99153 38.05099 1.000 19.79127 130 PHE B CA 1
ATOM 4029 C C . PHE B 1 128 ? 31.00510 5.09177 39.16505 1.000 19.22567 130 PHE B C 1
ATOM 4030 O O . PHE B 1 128 ? 31.13829 5.50269 40.32176 1.000 22.40466 130 PHE B O 1
ATOM 4038 N N . LYS B 1 129 ? 31.29327 3.84440 38.79723 1.000 18.54307 131 LYS B N 1
ATOM 4039 C CA . LYS B 1 129 ? 31.78282 2.83971 39.72921 1.000 18.04291 131 LYS B CA 1
ATOM 4040 C C . LYS B 1 129 ? 33.30603 2.80397 39.68369 1.000 17.82885 131 LYS B C 1
ATOM 4041 O O . LYS B 1 129 ? 33.89840 2.58176 38.62119 1.000 17.07738 131 LYS B O 1
ATOM 4047 N N . GLU B 1 130 ? 33.93568 3.00080 40.84152 1.000 18.64781 132 GLU B N 1
ATOM 4048 C CA . GLU B 1 130 ? 35.39308 2.99457 40.90501 1.000 24.88912 132 GLU B CA 1
ATOM 4049 C C . GLU B 1 130 ? 35.97028 1.69181 40.36331 1.000 24.27073 132 GLU B C 1
ATOM 4050 O O . GLU B 1 130 ? 37.00657 1.69978 39.69080 1.000 23.20806 132 GLU B O 1
ATOM 4056 N N . ASP B 1 131 ? 35.31621 0.56461 40.64415 1.000 25.09507 133 ASP B N 1
ATOM 4057 C CA . ASP B 1 131 ? 35.77098 -0.74415 40.18462 1.000 22.25418 133 ASP B CA 1
ATOM 4058 C C . ASP B 1 131 ? 35.23938 -1.11134 38.80486 1.000 21.84653 133 ASP B C 1
ATOM 4059 O O . ASP B 1 131 ? 35.47507 -2.23368 38.34735 1.000 26.38819 133 ASP B O 1
ATOM 4064 N N . GLY B 1 132 ? 34.52476 -0.20726 38.14568 1.000 21.97615 134 GLY B N 1
ATOM 4065 C CA . GLY B 1 132 ? 33.92840 -0.48138 36.85716 1.000 24.80068 134 GLY B CA 1
ATOM 4066 C C . GLY B 1 132 ? 34.88795 -0.26013 35.69872 1.000 21.96635 134 GLY B C 1
ATOM 4067 O O . GLY B 1 132 ? 36.07616 0.02337 35.86277 1.000 19.83058 134 GLY B O 1
ATOM 4068 N N . ASN B 1 133 ? 34.32533 -0.36389 34.49143 1.000 19.29287 135 ASN B N 1
ATOM 4069 C CA . ASN B 1 133 ? 35.12118 -0.31481 33.26960 1.000 19.19708 135 ASN B CA 1
ATOM 4070 C C . ASN B 1 133 ? 35.64775 1.07550 32.95376 1.000 20.88024 135 ASN B C 1
ATOM 4071 O O . ASN B 1 133 ? 36.62697 1.19208 32.20925 1.000 19.32964 135 ASN B O 1
ATOM 4076 N N . ILE B 1 134 ? 35.02068 2.12451 33.48596 1.000 20.02287 136 ILE B N 1
ATOM 4077 C CA . ILE B 1 134 ? 35.37357 3.49460 33.13210 1.000 15.94106 136 ILE B CA 1
ATOM 4078 C C . ILE B 1 134 ? 36.44958 4.00284 34.08316 1.000 18.10592 136 ILE B C 1
ATOM 4079 O O . ILE B 1 134 ? 37.60710 4.18153 33.69116 1.000 19.29098 136 ILE B O 1
ATOM 4084 N N . LEU B 1 135 ? 36.08124 4.22636 35.34671 1.000 16.21270 137 LEU B N 1
ATOM 4085 C CA . LEU B 1 135 ? 37.06546 4.69715 36.31472 1.000 18.96110 137 LEU B CA 1
ATOM 4086 C C . LEU B 1 135 ? 38.18498 3.68534 36.50219 1.000 21.77860 137 LEU B C 1
ATOM 4087 O O . LEU B 1 135 ? 39.32148 4.06763 36.80398 1.000 24.64775 137 LEU B O 1
ATOM 4092 N N . GLY B 1 136 ? 37.89164 2.39917 36.31500 1.000 21.96018 138 GLY B N 1
ATOM 4093 C CA . GLY B 1 136 ? 38.89114 1.35618 36.41511 1.000 20.68539 138 GLY B CA 1
ATOM 4094 C C . GLY B 1 136 ? 39.73463 1.13151 35.18194 1.000 23.67866 138 GLY B C 1
ATOM 4095 O O . GLY B 1 136 ? 40.56923 0.22069 35.17794 1.000 21.55727 138 GLY B O 1
ATOM 4096 N N . HIS B 1 137 ? 39.55156 1.94244 34.14052 1.000 19.23921 139 HIS B N 1
ATOM 4097 C CA . HIS B 1 137 ? 40.37674 1.89819 32.93574 1.000 21.02981 139 HIS B CA 1
ATOM 4098 C C . HIS B 1 137 ? 40.48430 0.47343 32.38959 1.000 17.21159 139 HIS B C 1
ATOM 4099 O O . HIS B 1 137 ? 41.57155 -0.07854 32.24132 1.000 20.74360 139 HIS B O 1
ATOM 4106 N N . LYS B 1 138 ? 39.32947 -0.12368 32.09882 1.000 15.28120 140 LYS B N 1
ATOM 4107 C CA . LYS B 1 138 ? 39.27594 -1.49582 31.60376 1.000 20.26856 140 LYS B CA 1
ATOM 4108 C C . LYS B 1 138 ? 38.87105 -1.59382 30.13649 1.000 20.55208 140 LYS B C 1
ATOM 4109 O O . LYS B 1 138 ? 38.61293 -2.70231 29.65302 1.000 26.26168 140 LYS B O 1
ATOM 4115 N N . LEU B 1 139 ? 38.80244 -0.47737 29.41950 1.000 19.11084 141 LEU B N 1
ATOM 4116 C CA . LEU B 1 139 ? 38.39190 -0.48800 28.02174 1.000 21.21648 141 LEU B CA 1
ATOM 4117 C C . LEU B 1 139 ? 39.59893 -0.64030 27.10727 1.000 22.33502 141 LEU B C 1
ATOM 4118 O O . LEU B 1 139 ? 40.68125 -0.12079 27.39342 1.000 27.14263 141 LEU B O 1
ATOM 4123 N N . GLU B 1 140 ? 39.40768 -1.37000 26.01157 1.000 17.15677 142 GLU B N 1
ATOM 4124 C CA . GLU B 1 140 ? 40.43922 -1.47017 24.99102 1.000 19.76900 142 GLU B CA 1
ATOM 4125 C C . GLU B 1 140 ? 40.57262 -0.15349 24.23142 1.000 20.24625 142 GLU B C 1
ATOM 4126 O O . GLU B 1 140 ? 39.57994 0.47365 23.85306 1.000 21.78985 142 GLU B O 1
ATOM 4132 N N . TYR B 1 141 ? 41.81636 0.27500 24.02414 1.000 22.30827 143 TYR B N 1
ATOM 4133 C CA . TYR B 1 141 ? 42.06133 1.50561 23.27987 1.000 19.38902 143 TYR B CA 1
ATOM 4134 C C . TYR B 1 141 ? 41.85042 1.30369 21.78188 1.000 18.92679 143 TYR B C 1
ATOM 4135 O O . TYR B 1 141 ? 41.04833 2.00560 21.15562 1.000 21.98757 143 TYR B O 1
ATOM 4144 N N . ASN B 1 142 ? 42.58002 0.35847 21.18659 1.000 17.23020 144 ASN B N 1
ATOM 4145 C CA . ASN B 1 142 ? 42.44009 0.10449 19.75892 1.000 20.61178 144 ASN B CA 1
ATOM 4146 C C . ASN B 1 142 ? 42.89222 -1.29725 19.36477 1.000 25.21548 144 ASN B C 1
ATOM 4147 O O . ASN B 1 142 ? 43.26008 -1.52659 18.20812 1.000 29.22068 144 ASN B O 1
ATOM 4152 N N . SER B 1 143 ? 42.85951 -2.24917 20.29092 1.000 25.99716 145 SER B N 1
ATOM 4153 C CA . SER B 1 143 ? 43.44436 -3.54949 19.99585 1.000 28.59486 145 SER B CA 1
ATOM 4154 C C . SER B 1 143 ? 42.58980 -4.30011 18.97852 1.000 29.36994 145 SER B C 1
ATOM 4155 O O . SER B 1 143 ? 41.36163 -4.17950 18.95113 1.000 27.06481 145 SER B O 1
ATOM 4158 N N . THR B 1 144 ? 43.26234 -5.05790 18.11352 1.000 31.39089 146 THR B N 1
ATOM 4159 C CA . THR B 1 144 ? 42.59521 -5.84096 17.08401 1.000 31.63290 146 THR B CA 1
ATOM 4160 C C . THR B 1 144 ? 42.30788 -7.26434 17.53195 1.000 36.29939 146 THR B C 1
ATOM 4161 O O . THR B 1 144 ? 41.51370 -7.95440 16.88491 1.000 42.57059 146 THR B O 1
ATOM 4165 N N . TRP B 1 145 ? 42.92552 -7.71376 18.62176 1.000 35.19085 147 TRP B N 1
ATOM 4166 C CA . TRP B 1 145 ? 42.63740 -9.01425 19.20273 1.000 38.74669 147 TRP B CA 1
ATOM 4167 C C . TRP B 1 145 ? 42.65157 -8.86501 20.71481 1.000 37.59012 147 TRP B C 1
ATOM 4168 O O . TRP B 1 145 ? 43.26821 -7.94845 21.26173 1.000 34.59120 147 TRP B O 1
ATOM 4179 N N . GLY B 1 146 ? 41.94649 -9.76596 21.38206 1.000 38.01852 148 GLY B N 1
ATOM 4180 C CA . GLY B 1 146 ? 41.84380 -9.69777 22.82269 1.000 32.16626 148 GLY B CA 1
ATOM 4181 C C . GLY B 1 146 ? 41.15314 -10.92552 23.36548 1.000 31.08753 148 GLY B C 1
ATOM 4182 O O . GLY B 1 146 ? 40.93289 -11.90767 22.65188 1.000 32.22315 148 GLY B O 1
ATOM 4183 N N . SER B 1 147 ? 40.83527 -10.86210 24.65440 1.000 26.69601 149 SER B N 1
ATOM 4184 C CA . SER B 1 147 ? 40.13568 -11.95909 25.29750 1.000 29.56928 149 SER B CA 1
ATOM 4185 C C . SER B 1 147 ? 38.79763 -12.21387 24.60279 1.000 31.60050 149 SER B C 1
ATOM 4186 O O . SER B 1 147 ? 38.16279 -11.28415 24.09543 1.000 28.42372 149 SER B O 1
ATOM 4189 N N . PRO B 1 148 ? 38.35462 -13.47266 24.54516 1.000 31.21617 150 PRO B N 1
ATOM 4190 C CA . PRO B 1 148 ? 37.01177 -13.74458 24.01551 1.000 30.91303 150 PRO B CA 1
ATOM 4191 C C . PRO B 1 148 ? 35.89117 -13.47559 25.00877 1.000 31.01192 150 PRO B C 1
ATOM 4192 O O . PRO B 1 148 ? 34.72924 -13.38591 24.58793 1.000 31.98148 150 PRO B O 1
ATOM 4196 N N . GLY B 1 149 ? 36.19034 -13.34700 26.29131 1.000 30.10359 151 GLY B N 1
ATOM 4197 C CA . GLY B 1 149 ? 35.17201 -13.11998 27.29783 1.000 28.35130 151 GLY B CA 1
ATOM 4198 C C . GLY B 1 149 ? 34.75304 -14.40752 27.98706 1.000 29.78428 151 GLY B C 1
ATOM 4199 O O . GLY B 1 149 ? 34.76713 -15.49528 27.40002 1.000 31.50212 151 GLY B O 1
ATOM 4200 N N . TRP B 1 150 ? 34.35098 -14.27987 29.25787 1.000 26.96452 152 TRP B N 1
ATOM 4201 C CA . TRP B 1 150 ? 34.04109 -15.46229 30.05770 1.000 24.86323 152 TRP B CA 1
ATOM 4202 C C . TRP B 1 150 ? 32.87406 -16.24874 29.47279 1.000 26.32536 152 TRP B C 1
ATOM 4203 O O . TRP B 1 150 ? 32.91593 -17.48136 29.42663 1.000 26.71498 152 TRP B O 1
ATOM 4214 N N . VAL B 1 151 ? 31.83144 -15.56190 29.00430 1.000 25.34743 153 VAL B N 1
ATOM 4215 C CA . VAL B 1 151 ? 30.64377 -16.26625 28.52007 1.000 27.66847 153 VAL B CA 1
ATOM 4216 C C . VAL B 1 151 ? 30.97676 -17.08547 27.27753 1.000 27.68486 153 VAL B C 1
ATOM 4217 O O . VAL B 1 151 ? 30.69064 -18.29268 27.20659 1.000 25.57764 153 VAL B O 1
ATOM 4221 N N . ARG B 1 152 ? 31.56486 -16.43340 26.27033 1.000 26.27704 154 ARG B N 1
ATOM 4222 C CA . ARG B 1 152 ? 31.98930 -17.14558 25.07142 1.000 25.08042 154 ARG B CA 1
ATOM 4223 C C . ARG B 1 152 ? 32.94024 -18.28306 25.41652 1.000 24.52435 154 ARG B C 1
ATOM 4224 O O . ARG B 1 152 ? 32.83978 -19.37660 24.85290 1.000 27.81636 154 ARG B O 1
ATOM 4232 N N . LEU B 1 153 ? 33.87002 -18.04700 26.34264 1.000 26.73915 155 LEU B N 1
ATOM 4233 C CA . LEU B 1 153 ? 34.83333 -19.08247 26.69915 1.000 26.63443 155 LEU B CA 1
ATOM 4234 C C . LEU B 1 153 ? 34.13268 -20.29657 27.29556 1.000 27.17629 155 LEU B C 1
ATOM 4235 O O . LEU B 1 153 ? 34.40244 -21.43687 26.90797 1.000 28.12323 155 LEU B O 1
ATOM 4240 N N . ALA B 1 154 ? 33.21390 -20.06887 28.23300 1.000 26.92498 156 ALA B N 1
ATOM 4241 C CA . ALA B 1 154 ? 32.49944 -21.18127 28.84642 1.000 24.29535 156 ALA B CA 1
ATOM 4242 C C . ALA B 1 154 ? 31.71870 -21.96282 27.79989 1.000 23.49442 156 ALA B C 1
ATOM 4243 O O . ALA B 1 154 ? 31.83915 -23.18967 27.70679 1.000 24.40916 156 ALA B O 1
ATOM 4245 N N . LEU B 1 155 ? 30.93617 -21.26047 26.97644 1.000 21.62669 157 LEU B N 1
ATOM 4246 C CA . LEU B 1 155 ? 30.12990 -21.94406 25.96841 1.000 23.68795 157 LEU B CA 1
ATOM 4247 C C . LEU B 1 155 ? 31.00384 -22.75592 25.01820 1.000 26.11457 157 LEU B C 1
ATOM 4248 O O . LEU B 1 155 ? 30.74555 -23.94471 24.77926 1.000 22.00842 157 LEU B O 1
ATOM 4253 N N . CYS B 1 156 ? 32.05914 -22.13139 24.47639 1.000 24.53952 158 CYS B N 1
ATOM 4254 C CA . CYS B 1 156 ? 32.85810 -22.78054 23.44135 1.000 23.34815 158 CYS B CA 1
ATOM 4255 C C . CYS B 1 156 ? 33.70744 -23.91061 24.00339 1.000 23.79702 158 CYS B C 1
ATOM 4256 O O . CYS B 1 156 ? 33.85622 -24.95047 23.35645 1.000 23.12019 158 CYS B O 1
ATOM 4259 N N . LEU B 1 157 ? 34.29688 -23.72765 25.18664 1.000 27.77036 159 LEU B N 1
ATOM 4260 C CA . LEU B 1 157 ? 35.08232 -24.80628 25.77298 1.000 25.75558 159 LEU B CA 1
ATOM 4261 C C . LEU B 1 157 ? 34.19097 -25.97225 26.18120 1.000 23.05638 159 LEU B C 1
ATOM 4262 O O . LEU B 1 157 ? 34.59602 -27.13373 26.06395 1.000 21.84019 159 LEU B O 1
ATOM 4267 N N . THR B 1 158 ? 32.97914 -25.69433 26.67049 1.000 22.35707 160 THR B N 1
ATOM 4268 C CA . THR B 1 158 ? 32.05273 -26.78309 26.96413 1.000 23.25703 160 THR B CA 1
ATOM 4269 C C . THR B 1 158 ? 31.68732 -27.53815 25.69128 1.000 22.90965 160 THR B C 1
ATOM 4270 O O . THR B 1 158 ? 31.70303 -28.77753 25.66197 1.000 22.97516 160 THR B O 1
ATOM 4274 N N . GLY B 1 159 ? 31.34749 -26.80509 24.62537 1.000 21.00733 161 GLY B N 1
ATOM 4275 C CA . GLY B 1 159 ? 31.06265 -27.45547 23.35376 1.000 18.66244 161 GLY B CA 1
ATOM 4276 C C . GLY B 1 159 ? 32.22692 -28.28875 22.84390 1.000 23.29934 161 GLY B C 1
ATOM 4277 O O . GLY B 1 159 ? 32.03848 -29.40870 22.36288 1.000 22.72586 161 GLY B O 1
ATOM 4278 N N . LEU B 1 160 ? 33.44645 -27.75366 22.94235 1.000 18.13381 162 LEU B N 1
ATOM 4279 C CA . LEU B 1 160 ? 34.63237 -28.48292 22.50369 1.000 19.02901 162 LEU B CA 1
ATOM 4280 C C . LEU B 1 160 ? 34.85344 -29.74320 23.33163 1.000 20.63746 162 LEU B C 1
ATOM 4281 O O . LEU B 1 160 ? 35.16854 -30.80871 22.78958 1.000 22.73144 162 LEU B O 1
ATOM 4286 N N . VAL B 1 161 ? 34.73680 -29.63076 24.65618 1.000 23.42031 163 VAL B N 1
ATOM 4287 C CA . VAL B 1 161 ? 34.93623 -30.79529 25.51429 1.000 23.92342 163 VAL B CA 1
ATOM 4288 C C . VAL B 1 161 ? 33.90049 -31.86820 25.20068 1.000 21.90258 163 VAL B C 1
ATOM 4289 O O . VAL B 1 161 ? 34.22184 -33.06069 25.11926 1.000 21.93875 163 VAL B O 1
ATOM 4293 N N . LEU B 1 162 ? 32.64096 -31.46389 25.01804 1.000 18.29942 164 LEU B N 1
ATOM 4294 C CA . LEU B 1 162 ? 31.60238 -32.42551 24.66016 1.000 19.94885 164 LEU B CA 1
ATOM 4295 C C . LEU B 1 162 ? 31.88003 -33.07331 23.30696 1.000 20.96657 164 LEU B C 1
ATOM 4296 O O . LEU B 1 162 ? 31.67299 -34.27997 23.13633 1.000 19.37549 164 LEU B O 1
ATOM 4301 N N . SER B 1 163 ? 32.33459 -32.28939 22.32552 1.000 19.04212 165 SER B N 1
ATOM 4302 C CA . SER B 1 163 ? 32.62596 -32.84833 21.00736 1.000 20.41181 165 SER B CA 1
ATOM 4303 C C . SER B 1 163 ? 33.76903 -33.85536 21.07571 1.000 19.28169 165 SER B C 1
ATOM 4304 O O . SER B 1 163 ? 33.69973 -34.93884 20.48087 1.000 18.46868 165 SER B O 1
ATOM 4307 N N . LEU B 1 164 ? 34.84873 -33.49809 21.77392 1.000 20.71034 166 LEU B N 1
ATOM 4308 C CA . LEU B 1 164 ? 35.96006 -34.42776 21.94515 1.000 22.49490 166 LEU B CA 1
ATOM 4309 C C . LEU B 1 164 ? 35.51535 -35.69827 22.65953 1.000 21.00769 166 LEU B C 1
ATOM 4310 O O . LEU B 1 164 ? 35.91997 -36.80691 22.28142 1.000 22.38528 166 LEU B O 1
ATOM 4315 N N . TYR B 1 165 ? 34.66415 -35.56788 23.68038 1.000 20.06466 167 TYR B N 1
ATOM 4316 C CA . TYR B 1 165 ? 34.19803 -36.76841 24.36355 1.000 21.40764 167 TYR B CA 1
ATOM 4317 C C . TYR B 1 165 ? 33.30837 -37.61293 23.45805 1.000 22.95328 167 TYR B C 1
ATOM 4318 O O . TYR B 1 165 ? 33.35543 -38.84499 23.51592 1.000 20.84085 167 TYR B O 1
ATOM 4327 N N . ALA B 1 166 ? 32.47371 -36.97321 22.63549 1.000 22.62021 168 ALA B N 1
ATOM 4328 C CA . ALA B 1 166 ? 31.64555 -37.72016 21.69171 1.000 22.97540 168 ALA B CA 1
ATOM 4329 C C . ALA B 1 166 ? 32.50292 -38.50610 20.70828 1.000 21.17226 168 ALA B C 1
ATOM 4330 O O . ALA B 1 166 ? 32.19236 -39.65931 20.38137 1.000 19.16103 168 ALA B O 1
ATOM 4332 N N . LEU B 1 167 ? 33.57334 -37.88648 20.20777 1.000 23.79990 169 LEU B N 1
ATOM 4333 C CA . LEU B 1 167 ? 34.51917 -38.60000 19.34995 1.000 26.79105 169 LEU B CA 1
ATOM 4334 C C . LEU B 1 167 ? 35.08895 -39.82262 20.07069 1.000 23.79858 169 LEU B C 1
ATOM 4335 O O . LEU B 1 167 ? 35.12727 -40.94287 19.52528 1.000 22.42299 169 LEU B O 1
ATOM 4340 N N . HIS B 1 168 ? 35.53247 -39.61439 21.31410 1.000 21.77724 170 HIS B N 1
ATOM 4341 C CA . HIS B 1 168 ? 36.08002 -40.70482 22.11614 1.000 23.40784 170 HIS B CA 1
ATOM 4342 C C . HIS B 1 168 ? 35.05869 -41.82419 22.28652 1.000 23.31812 170 HIS B C 1
ATOM 4343 O O . HIS B 1 168 ? 35.39080 -43.01195 22.16461 1.000 25.72710 170 HIS B O 1
ATOM 4350 N N . VAL B 1 169 ? 33.80514 -41.45754 22.55789 1.000 22.55801 171 VAL B N 1
ATOM 4351 C CA . VAL B 1 169 ? 32.74781 -42.43883 22.77970 1.000 23.18589 171 VAL B CA 1
ATOM 4352 C C . VAL B 1 169 ? 32.50473 -43.24957 21.51707 1.000 24.58572 171 VAL B C 1
ATOM 4353 O O . VAL B 1 169 ? 32.32275 -44.46826 21.56520 1.000 23.19513 171 VAL B O 1
ATOM 4357 N N . LYS B 1 170 ? 32.42535 -42.57161 20.37495 1.000 21.19142 172 LYS B N 1
ATOM 4358 C CA . LYS B 1 170 ? 32.17622 -43.27725 19.12373 1.000 24.97770 172 LYS B CA 1
ATOM 4359 C C . LYS B 1 170 ? 33.25087 -44.33227 18.88401 1.000 24.09364 172 LYS B C 1
ATOM 4360 O O . LYS B 1 170 ? 32.94865 -45.49777 18.58323 1.000 24.03644 172 LYS B O 1
ATOM 4366 N N . ALA B 1 171 ? 34.52110 -43.95596 19.07112 1.000 25.17088 173 ALA B N 1
ATOM 4367 C CA . ALA B 1 171 ? 35.58878 -44.93141 18.84376 1.000 26.03788 173 ALA B CA 1
ATOM 4368 C C . ALA B 1 171 ? 35.52482 -46.08228 19.85584 1.000 29.94880 173 ALA B C 1
ATOM 4369 O O . ALA B 1 171 ? 35.63471 -47.26916 19.48506 1.000 26.91024 173 ALA B O 1
ATOM 4371 N N . ALA B 1 172 ? 35.29649 -45.75818 21.13609 1.000 26.89567 174 ALA B N 1
ATOM 4372 C CA . ALA B 1 172 ? 35.29983 -46.79330 22.16521 1.000 26.16178 174 ALA B CA 1
ATOM 4373 C C . ALA B 1 172 ? 34.14413 -47.76611 21.96771 1.000 25.20129 174 ALA B C 1
ATOM 4374 O O . ALA B 1 172 ? 34.30614 -48.98023 22.15043 1.000 25.70103 174 ALA B O 1
ATOM 4376 N N . ARG B 1 173 ? 32.97018 -47.25027 21.58895 1.000 22.72107 175 ARG B N 1
ATOM 4377 C CA . ARG B 1 173 ? 31.83115 -48.11100 21.30560 1.000 23.82377 175 ARG B CA 1
ATOM 4378 C C . ARG B 1 173 ? 32.06592 -48.95163 20.06246 1.000 26.74149 175 ARG B C 1
ATOM 4379 O O . ARG B 1 173 ? 31.60310 -50.09439 20.00105 1.000 26.25929 175 ARG B O 1
ATOM 4387 N N . ALA B 1 174 ? 32.77478 -48.41516 19.06246 1.000 28.00984 176 ALA B N 1
ATOM 4388 C CA . ALA B 1 174 ? 33.10828 -49.24489 17.91020 1.000 27.71752 176 ALA B CA 1
ATOM 4389 C C . ALA B 1 174 ? 34.01632 -50.39534 18.31589 1.000 31.41002 176 ALA B C 1
ATOM 4390 O O . ALA B 1 174 ? 34.02452 -51.44569 17.66253 1.000 36.99058 176 ALA B O 1
ATOM 4392 N N . ARG B 1 175 ? 34.77590 -50.22630 19.39679 1.000 29.63110 177 ARG B N 1
ATOM 4393 C CA . ARG B 1 175 ? 35.69627 -51.27137 19.82739 1.000 31.40077 177 ARG B CA 1
ATOM 4394 C C . ARG B 1 175 ? 35.11080 -52.20698 20.88587 1.000 30.78670 177 ARG B C 1
ATOM 4395 O O . ARG B 1 175 ? 35.73510 -53.23149 21.19311 1.000 34.79556 177 ARG B O 1
ATOM 4403 N N . ASP B 1 176 ? 33.92155 -51.91793 21.42354 1.000 28.89431 178 ASP B N 1
ATOM 4404 C CA . ASP B 1 176 ? 33.36175 -52.74859 22.49138 1.000 31.40026 178 ASP B CA 1
ATOM 4405 C C . ASP B 1 176 ? 31.85260 -52.54618 22.53808 1.000 28.57820 178 ASP B C 1
ATOM 4406 O O . ASP B 1 176 ? 31.38258 -51.46260 22.90450 1.000 28.98598 178 ASP B O 1
ATOM 4411 N N . ARG B 1 177 ? 31.10430 -53.59818 22.20166 1.000 31.09458 179 ARG B N 1
ATOM 4412 C CA . ARG B 1 177 ? 29.64708 -53.52020 22.18206 1.000 30.82314 179 ARG B CA 1
ATOM 4413 C C . ARG B 1 177 ? 29.07573 -53.19474 23.55491 1.000 28.95483 179 ARG B C 1
ATOM 4414 O O . ARG B 1 177 ? 28.00755 -52.58207 23.65045 1.000 29.92787 179 ARG B O 1
ATOM 4422 N N . ASP B 1 178 ? 29.75212 -53.61137 24.62213 1.000 29.56302 180 ASP B N 1
ATOM 4423 C CA . ASP B 1 178 ? 29.28078 -53.38457 25.98211 1.000 33.38715 180 ASP B CA 1
ATOM 4424 C C . ASP B 1 178 ? 29.78356 -52.06983 26.57206 1.000 32.38878 180 ASP B C 1
ATOM 4425 O O . ASP B 1 178 ? 29.60152 -51.82947 27.77036 1.000 35.65415 180 ASP B O 1
ATOM 4430 N N . TYR B 1 179 ? 30.41388 -51.22250 25.76472 1.000 26.71106 181 TYR B N 1
ATOM 4431 C CA . TYR B 1 179 ? 30.91506 -49.94944 26.26152 1.000 28.26620 181 TYR B CA 1
ATOM 4432 C C . TYR B 1 179 ? 29.76228 -49.06591 26.72309 1.000 26.16025 181 TYR B C 1
ATOM 4433 O O . TYR B 1 179 ? 28.74752 -48.94142 26.03417 1.000 25.92163 181 TYR B O 1
ATOM 4442 N N . ARG B 1 180 ? 29.92160 -48.45212 27.89608 1.000 22.15044 182 ARG B N 1
ATOM 4443 C CA . ARG B 1 180 ? 28.95171 -47.50436 28.43391 1.000 21.42961 182 ARG B CA 1
ATOM 4444 C C . ARG B 1 180 ? 29.62706 -46.15994 28.66584 1.000 21.06044 182 ARG B C 1
ATOM 4445 O O . ARG B 1 180 ? 30.57043 -46.06526 29.45513 1.000 20.47386 182 ARG B O 1
ATOM 4453 N N . ALA B 1 181 ? 29.13816 -45.13021 27.98365 1.000 20.50756 183 ALA B N 1
ATOM 4454 C CA . ALA B 1 181 ? 29.68228 -43.78819 28.09571 1.000 26.24071 183 ALA B CA 1
ATOM 4455 C C . ALA B 1 181 ? 29.13526 -43.07537 29.32823 1.000 23.40404 183 ALA B C 1
ATOM 4456 O O . ALA B 1 181 ? 28.11746 -43.46505 29.90703 1.000 22.78125 183 ALA B O 1
ATOM 4458 N N . LEU B 1 182 ? 29.82960 -42.00127 29.71767 1.000 20.07436 184 LEU B N 1
ATOM 4459 C CA . LEU B 1 182 ? 29.33099 -41.15157 30.79408 1.000 26.09345 184 LEU B CA 1
ATOM 4460 C C . LEU B 1 182 ? 27.96634 -40.56516 30.46151 1.000 28.33925 184 LEU B C 1
ATOM 4461 O O . LEU B 1 182 ? 27.15788 -40.33870 31.36803 1.000 30.83300 184 LEU B O 1
ATOM 4466 N N . CYS B 1 183 ? 27.68702 -40.31284 29.18102 1.000 24.75017 185 CYS B N 1
ATOM 4467 C CA . CYS B 1 183 ? 26.39840 -39.76571 28.77711 1.000 25.82944 185 CYS B CA 1
ATOM 4468 C C . CYS B 1 183 ? 25.36893 -40.83630 28.44179 1.000 24.45497 185 CYS B C 1
ATOM 4469 O O . CYS B 1 183 ? 24.30573 -40.50797 27.90865 1.000 26.27637 185 CYS B O 1
ATOM 4472 N N . ASP B 1 184 ? 25.65294 -42.09861 28.74592 1.000 25.67804 186 ASP B N 1
ATOM 4473 C CA . ASP B 1 184 ? 24.65113 -43.16009 28.67278 1.000 28.42552 186 ASP B CA 1
ATOM 4474 C C . ASP B 1 184 ? 23.95050 -43.23903 30.02347 1.000 31.94267 186 ASP B C 1
ATOM 4475 O O . ASP B 1 184 ? 24.45740 -43.86196 30.95776 1.000 35.79993 186 ASP B O 1
ATOM 4480 N N . VAL B 1 185 ? 22.79108 -42.59834 30.13984 1.000 28.74555 187 VAL B N 1
ATOM 4481 C CA . VAL B 1 185 ? 22.06836 -42.51229 31.40399 1.000 32.20907 187 VAL B CA 1
ATOM 4482 C C . VAL B 1 185 ? 21.03225 -43.62345 31.44508 1.000 37.02408 187 VAL B C 1
ATOM 4483 O O . VAL B 1 185 ? 20.24671 -43.78428 30.50263 1.000 40.38933 187 VAL B O 1
ATOM 4487 N N . GLY B 1 186 ? 21.01663 -44.38456 32.53510 1.000 41.55141 188 GLY B N 1
ATOM 4488 C CA . GLY B 1 186 ? 20.00591 -45.42152 32.64017 1.000 47.59790 188 GLY B CA 1
ATOM 4489 C C . GLY B 1 186 ? 20.13511 -46.39027 31.48409 1.000 52.46684 188 GLY B C 1
ATOM 4490 O O . GLY B 1 186 ? 21.24067 -46.73539 31.05003 1.000 52.70000 188 GLY B O 1
ATOM 4491 N N . THR B 1 187 ? 18.99095 -46.83190 30.96068 1.000 57.58779 189 THR B N 1
ATOM 4492 C CA . THR B 1 187 ? 18.98112 -47.66904 29.77114 1.000 55.53414 189 THR B CA 1
ATOM 4493 C C . THR B 1 187 ? 18.24200 -47.07559 28.57841 1.000 54.70983 189 THR B C 1
ATOM 4494 O O . THR B 1 187 ? 18.37908 -47.61004 27.47304 1.000 59.64040 189 THR B O 1
ATOM 4498 N N . ALA B 1 188 ? 17.46573 -46.00809 28.75278 1.000 52.05380 190 ALA B N 1
ATOM 4499 C CA . ALA B 1 188 ? 16.71992 -45.42915 27.64179 1.000 47.80343 190 ALA B CA 1
ATOM 4500 C C . ALA B 1 188 ? 17.37468 -44.18297 27.06238 1.000 47.50072 190 ALA B C 1
ATOM 4501 O O . ALA B 1 188 ? 16.80964 -43.56254 26.15634 1.000 48.39546 190 ALA B O 1
ATOM 4503 N N . ILE B 1 189 ? 18.55698 -43.82261 27.54756 1.000 44.15222 191 ILE B N 1
ATOM 4504 C CA . ILE B 1 189 ? 19.31926 -42.66760 27.08457 1.000 38.12775 191 ILE B CA 1
ATOM 4505 C C . ILE B 1 189 ? 20.72682 -43.16005 26.79153 1.000 36.97942 191 ILE B C 1
ATOM 4506 O O . ILE B 1 189 ? 21.47473 -43.48782 27.71819 1.000 34.11413 191 ILE B O 1
ATOM 4511 N N . SER B 1 190 ? 21.07942 -43.24856 25.51224 1.000 33.16314 192 SER B N 1
ATOM 4512 C CA . SER B 1 190 ? 22.38267 -43.76554 25.10222 1.000 26.80615 192 SER B CA 1
ATOM 4513 C C . SER B 1 190 ? 22.97992 -42.83875 24.04975 1.000 28.44687 192 SER B C 1
ATOM 4514 O O . SER B 1 190 ? 22.65912 -42.94564 22.86241 1.000 26.80209 192 SER B O 1
ATOM 4517 N N . CYS B 1 191 ? 23.84323 -41.92163 24.49608 1.000 22.15047 193 CYS B N 1
ATOM 4518 C CA . CYS B 1 191 ? 24.63963 -41.15734 23.54721 1.000 21.80872 193 CYS B CA 1
ATOM 4519 C C . CYS B 1 191 ? 25.48772 -42.09537 22.70064 1.000 25.00169 193 CYS B C 1
ATOM 4520 O O . CYS B 1 191 ? 25.80122 -41.78216 21.54847 1.000 25.66578 193 CYS B O 1
ATOM 4523 N N . SER B 1 192 ? 25.88841 -43.23815 23.27063 1.000 20.29735 194 SER B N 1
ATOM 4524 C CA . SER B 1 192 ? 26.63047 -44.24956 22.52015 1.000 26.25592 194 SER B CA 1
ATOM 4525 C C . SER B 1 192 ? 25.87746 -44.67180 21.26395 1.000 24.86845 194 SER B C 1
ATOM 4526 O O . SER B 1 192 ? 26.42759 -44.66175 20.15211 1.000 23.81259 194 SER B O 1
ATOM 4529 N N . ARG B 1 193 ? 24.60248 -45.03985 21.42493 1.000 24.81097 195 ARG B N 1
ATOM 4530 C CA . ARG B 1 193 ? 23.81181 -45.44933 20.27034 1.000 25.97282 195 ARG B CA 1
ATOM 4531 C C . ARG B 1 193 ? 23.66495 -44.30460 19.27486 1.000 22.66338 195 ARG B C 1
ATOM 4532 O O . ARG B 1 193 ? 23.77870 -44.51076 18.06170 1.000 25.61174 195 ARG B O 1
ATOM 4540 N N . VAL B 1 194 ? 23.44767 -43.08473 19.77014 1.000 20.52629 196 VAL B N 1
ATOM 4541 C CA . VAL B 1 194 ? 23.28078 -41.93123 18.88547 1.000 25.39097 196 VAL B CA 1
ATOM 4542 C C . VAL B 1 194 ? 24.52780 -41.73610 18.03355 1.000 23.89720 196 VAL B C 1
ATOM 4543 O O . VAL B 1 194 ? 24.46372 -41.69652 16.80064 1.000 20.30116 196 VAL B O 1
ATOM 4547 N N . PHE B 1 195 ? 25.68500 -41.60440 18.68547 1.000 23.97610 197 PHE B N 1
ATOM 4548 C CA . PHE B 1 195 ? 26.91834 -41.34932 17.95068 1.000 24.27112 197 PHE B CA 1
ATOM 4549 C C . PHE B 1 195 ? 27.25938 -42.48851 17.00681 1.000 26.96723 197 PHE B C 1
ATOM 4550 O O . PHE B 1 195 ? 27.88221 -42.25470 15.96571 1.000 30.00624 197 PHE B O 1
ATOM 4558 N N . SER B 1 196 ? 26.87944 -43.72479 17.34519 1.000 25.09201 198 SER B N 1
ATOM 4559 C CA . SER B 1 196 ? 27.23082 -44.82974 16.46177 1.000 25.15113 198 SER B CA 1
ATOM 4560 C C . SER B 1 196 ? 26.23241 -45.02113 15.32726 1.000 25.36806 198 SER B C 1
ATOM 4561 O O . SER B 1 196 ? 26.48170 -45.84898 14.44479 1.000 27.33281 198 SER B O 1
ATOM 4564 N N . SER B 1 197 ? 25.11761 -44.28966 15.32463 1.000 26.13482 199 SER B N 1
ATOM 4565 C CA . SER B 1 197 ? 24.14238 -44.41896 14.24910 1.000 24.64274 199 SER B CA 1
ATOM 4566 C C . SER B 1 197 ? 24.67169 -43.76063 12.97651 1.000 24.30711 199 SER B C 1
ATOM 4567 O O . SER B 1 197 ? 25.62201 -42.97574 13.00450 1.000 23.74503 199 SER B O 1
ATOM 4570 N N . ARG B 1 198 ? 24.05503 -44.09461 11.83800 1.000 26.35282 200 ARG B N 1
ATOM 4571 C CA . ARG B 1 198 ? 24.53604 -43.49941 10.59356 1.000 26.27175 200 ARG B CA 1
ATOM 4572 C C . ARG B 1 198 ? 24.40736 -41.98064 10.61080 1.000 23.27891 200 ARG B C 1
ATOM 4573 O O . ARG B 1 198 ? 25.14171 -41.28968 9.89835 1.000 23.37468 200 ARG B O 1
ATOM 4581 N N . TRP B 1 199 ? 23.48785 -41.44080 11.40853 1.000 22.99610 201 TRP B N 1
ATOM 4582 C CA . TRP B 1 199 ? 23.35042 -39.99067 11.51764 1.000 25.76367 201 TRP B CA 1
ATOM 4583 C C . TRP B 1 199 ? 24.45428 -39.33247 12.33502 1.000 24.96926 201 TRP B C 1
ATOM 4584 O O . TRP B 1 199 ? 24.54062 -38.09853 12.34540 1.000 25.25602 201 TRP B O 1
ATOM 4595 N N . GLY B 1 200 ? 25.29334 -40.10698 13.01015 1.000 24.78445 202 GLY B N 1
ATOM 4596 C CA . GLY B 1 200 ? 26.40716 -39.53512 13.73478 1.000 26.51011 202 GLY B CA 1
ATOM 4597 C C . GLY B 1 200 ? 27.64416 -39.28426 12.90269 1.000 27.52442 202 GLY B C 1
ATOM 4598 O O . GLY B 1 200 ? 28.64263 -38.77728 13.42194 1.000 26.91475 202 GLY B O 1
ATOM 4599 N N . ARG B 1 201 ? 27.59933 -39.61079 11.61300 1.000 27.68550 203 ARG B N 1
ATOM 4600 C CA . ARG B 1 201 ? 28.69854 -39.38149 10.68111 1.000 29.43248 203 ARG B CA 1
ATOM 4601 C C . ARG B 1 201 ? 28.15666 -38.60898 9.49018 1.000 27.19516 203 ARG B C 1
ATOM 4602 O O . ARG B 1 201 ? 27.19219 -39.04555 8.85173 1.000 27.44533 203 ARG B O 1
ATOM 4610 N N . GLY B 1 202 ? 28.76254 -37.46069 9.20191 1.000 27.76299 204 GLY B N 1
ATOM 4611 C CA . GLY B 1 202 ? 28.29143 -36.62192 8.11828 1.000 29.87619 204 GLY B CA 1
ATOM 4612 C C . GLY B 1 202 ? 26.83128 -36.25045 8.25615 1.000 28.95937 204 GLY B C 1
ATOM 4613 O O . GLY B 1 202 ? 26.15867 -35.96257 7.26047 1.000 33.72013 204 GLY B O 1
ATOM 4614 N N . PHE B 1 203 ? 26.32884 -36.28004 9.48953 1.000 24.64323 205 PHE B N 1
ATOM 4615 C CA . PHE B 1 203 ? 24.94227 -35.94724 9.78893 1.000 26.39561 205 PHE B CA 1
ATOM 4616 C C . PHE B 1 203 ? 23.96111 -36.88742 9.10313 1.000 25.76786 205 PHE B C 1
ATOM 4617 O O . PHE B 1 203 ? 22.77310 -36.57611 8.99244 1.000 27.75299 205 PHE B O 1
ATOM 4625 N N . GLY B 1 204 ? 24.43195 -38.05528 8.67035 1.000 27.22963 206 GLY B N 1
ATOM 4626 C CA . GLY B 1 204 ? 23.61241 -38.95018 7.87970 1.000 28.26627 206 GLY B CA 1
ATOM 4627 C C . GLY B 1 204 ? 23.25316 -38.42437 6.50954 1.000 35.26770 206 GLY B C 1
ATOM 4628 O O . GLY B 1 204 ? 22.33108 -38.94748 5.87348 1.000 34.04498 206 GLY B O 1
ATOM 4629 N N . LEU B 1 205 ? 23.97263 -37.41709 6.02259 1.000 33.01108 207 LEU B N 1
ATOM 4630 C CA . LEU B 1 205 ? 23.65824 -36.77264 4.75299 1.000 33.01615 207 LEU B CA 1
ATOM 4631 C C . LEU B 1 205 ? 24.82044 -36.77392 3.77413 1.000 34.57731 207 LEU B C 1
ATOM 4632 O O . LEU B 1 205 ? 24.60264 -36.91621 2.56806 1.000 43.28505 207 LEU B O 1
ATOM 4637 N N . VAL B 1 206 ? 26.05220 -36.60969 4.26260 1.000 35.00479 208 VAL B N 1
ATOM 4638 C CA . VAL B 1 206 ? 27.21540 -36.54564 3.38026 1.000 37.34737 208 VAL B CA 1
ATOM 4639 C C . VAL B 1 206 ? 27.35100 -37.83349 2.57830 1.000 42.02014 208 VAL B C 1
ATOM 4640 O O . VAL B 1 206 ? 27.62023 -37.80841 1.36989 1.000 45.20588 208 VAL B O 1
ATOM 4644 N N . GLU B 1 207 ? 27.14641 -38.97813 3.23648 1.000 39.87023 209 GLU B N 1
ATOM 4645 C CA . GLU B 1 207 ? 27.35945 -40.27470 2.60181 1.000 42.99152 209 GLU B CA 1
ATOM 4646 C C . GLU B 1 207 ? 26.63566 -40.38461 1.27116 1.000 47.48802 209 GLU B C 1
ATOM 4647 O O . GLU B 1 207 ? 27.12263 -41.04695 0.34662 1.000 50.17138 209 GLU B O 1
ATOM 4653 N N . HIS B 1 208 ? 25.47172 -39.75826 1.15331 1.000 50.18364 210 HIS B N 1
ATOM 4654 C CA . HIS B 1 208 ? 24.74277 -39.83421 -0.10158 1.000 52.81983 210 HIS B CA 1
ATOM 4655 C C . HIS B 1 208 ? 25.36328 -38.97218 -1.19732 1.000 55.41412 210 HIS B C 1
ATOM 4656 O O . HIS B 1 208 ? 24.78201 -38.87186 -2.28456 1.000 59.02228 210 HIS B O 1
ATOM 4663 N N . VAL B 1 209 ? 26.51278 -38.34246 -0.93501 1.000 55.01477 211 VAL B N 1
ATOM 4664 C CA . VAL B 1 209 ? 27.32013 -37.72095 -1.98220 1.000 57.92871 211 VAL B CA 1
ATOM 4665 C C . VAL B 1 209 ? 28.80334 -37.99592 -1.72193 1.000 64.00370 211 VAL B C 1
ATOM 4666 O O . VAL B 1 209 ? 29.44737 -37.31090 -0.91608 1.000 70.78601 211 VAL B O 1
ATOM 4670 N N . LEU B 1 210 ? 29.33411 -39.01542 -2.40969 1.000 65.00299 212 LEU B N 1
ATOM 4671 C CA . LEU B 1 210 ? 30.71112 -39.51359 -2.34924 1.000 63.96226 212 LEU B CA 1
ATOM 4672 C C . LEU B 1 210 ? 30.83899 -40.68725 -1.38828 1.000 67.97053 212 LEU B C 1
ATOM 4673 O O . LEU B 1 210 ? 31.88077 -41.35114 -1.35541 1.000 80.78707 212 LEU B O 1
ATOM 4678 N N . GLY B 1 211 ? 29.80001 -40.97609 -0.61638 1.000 58.91989 213 GLY B N 1
ATOM 4679 C CA . GLY B 1 211 ? 29.91160 -42.07403 0.31910 1.000 57.37395 213 GLY B CA 1
ATOM 4680 C C . GLY B 1 211 ? 30.92823 -41.74597 1.39542 1.000 51.65550 213 GLY B C 1
ATOM 4681 O O . GLY B 1 211 ? 31.49421 -40.65322 1.45545 1.000 49.76791 213 GLY B O 1
ATOM 4682 N N . GLN B 1 212 ? 31.16883 -42.72793 2.26100 1.000 51.25318 214 GLN B N 1
ATOM 4683 C CA . GLN B 1 212 ? 32.11785 -42.49976 3.34327 1.000 52.52902 214 GLN B CA 1
ATOM 4684 C C . GLN B 1 212 ? 33.56202 -42.45663 2.86001 1.000 57.24245 214 GLN B C 1
ATOM 4685 O O . GLN B 1 212 ? 34.45737 -42.24449 3.68355 1.000 60.59415 214 GLN B O 1
ATOM 4691 N N . ASP B 1 213 ? 33.83088 -42.65600 1.56518 1.000 61.03382 215 ASP B N 1
ATOM 4692 C CA . ASP B 1 213 ? 35.17591 -42.35703 1.08421 1.000 63.26189 215 ASP B CA 1
ATOM 4693 C C . ASP B 1 213 ? 35.45572 -40.86713 1.20718 1.000 62.89049 215 ASP B C 1
ATOM 4694 O O . ASP B 1 213 ? 36.61103 -40.45788 1.37076 1.000 65.97086 215 ASP B O 1
ATOM 4699 N N . SER B 1 214 ? 34.40849 -40.04803 1.14902 1.000 57.86975 216 SER B N 1
ATOM 4700 C CA . SER B 1 214 ? 34.58389 -38.60518 1.09975 1.000 56.60511 216 SER B CA 1
ATOM 4701 C C . SER B 1 214 ? 35.28238 -38.09819 2.35169 1.000 53.65990 216 SER B C 1
ATOM 4702 O O . SER B 1 214 ? 35.03200 -38.57259 3.46350 1.000 49.93600 216 SER B O 1
ATOM 4705 N N . ILE B 1 215 ? 36.14456 -37.09883 2.16268 1.000 54.00830 217 ILE B N 1
ATOM 4706 C CA . ILE B 1 215 ? 36.80609 -36.46936 3.29179 1.000 51.81971 217 ILE B CA 1
ATOM 4707 C C . ILE B 1 215 ? 35.81375 -35.69465 4.14604 1.000 49.00203 217 ILE B C 1
ATOM 4708 O O . ILE B 1 215 ? 36.08330 -35.43636 5.32493 1.000 47.20423 217 ILE B O 1
ATOM 4713 N N . LEU B 1 216 ? 34.65788 -35.33222 3.58499 1.000 47.73288 218 LEU B N 1
ATOM 4714 C CA . LEU B 1 216 ? 33.62730 -34.62520 4.33346 1.000 47.88074 218 LEU B CA 1
ATOM 4715 C C . LEU B 1 216 ? 32.77347 -35.53770 5.20425 1.000 44.40607 218 LEU B C 1
ATOM 4716 O O . LEU B 1 216 ? 32.07408 -35.03462 6.09074 1.000 44.44341 218 LEU B O 1
ATOM 4721 N N . ASN B 1 217 ? 32.81717 -36.85354 4.99565 1.000 43.12721 219 ASN B N 1
ATOM 4722 C CA . ASN B 1 217 ? 32.01484 -37.77238 5.79928 1.000 40.71664 219 ASN B CA 1
ATOM 4723 C C . ASN B 1 217 ? 32.72494 -38.07456 7.11929 1.000 38.82702 219 ASN B C 1
ATOM 4724 O O . ASN B 1 217 ? 33.13927 -39.19805 7.40648 1.000 39.18759 219 ASN B O 1
ATOM 4729 N N . GLN B 1 218 ? 32.85982 -37.03392 7.92875 1.000 35.88650 220 GLN B N 1
ATOM 4730 C CA . GLN B 1 218 ? 33.50825 -37.14584 9.22289 1.000 34.72068 220 GLN B CA 1
ATOM 4731 C C . GLN B 1 218 ? 32.44371 -37.26646 10.30609 1.000 29.87980 220 GLN B C 1
ATOM 4732 O O . GLN B 1 218 ? 31.29516 -36.85059 10.12957 1.000 29.94324 220 GLN B O 1
ATOM 4738 N N . SER B 1 219 ? 32.83305 -37.86350 11.43070 1.000 29.14428 221 SER B N 1
ATOM 4739 C CA . SER B 1 219 ? 31.97254 -37.86412 12.60473 1.000 29.59953 221 SER B CA 1
ATOM 4740 C C . SER B 1 219 ? 31.49589 -36.44695 12.89977 1.000 29.16294 221 SER B C 1
ATOM 4741 O O . SER B 1 219 ? 32.27129 -35.48837 12.82942 1.000 27.62440 221 SER B O 1
ATOM 4744 N N . ASN B 1 220 ? 30.19885 -36.31802 13.20254 1.000 27.58782 222 ASN B N 1
ATOM 4745 C CA . ASN B 1 220 ? 29.63249 -35.01059 13.52819 1.000 25.75955 222 ASN B CA 1
ATOM 4746 C C . ASN B 1 220 ? 30.50678 -34.26717 14.52697 1.000 25.29170 222 ASN B C 1
ATOM 4747 O O . ASN B 1 220 ? 30.70434 -33.05141 14.41369 1.000 24.58715 222 ASN B O 1
ATOM 4752 N N . SER B 1 221 ? 31.03664 -34.98357 15.51868 1.000 23.18257 223 SER B N 1
ATOM 4753 C CA . SER B 1 221 ? 31.80489 -34.33178 16.57122 1.000 26.53884 223 SER B CA 1
ATOM 4754 C C . SER B 1 221 ? 33.07343 -33.66963 16.04370 1.000 24.22005 223 SER B C 1
ATOM 4755 O O . SER B 1 221 ? 33.57574 -32.73761 16.67514 1.000 27.44506 223 SER B O 1
ATOM 4758 N N . ILE B 1 222 ? 33.58921 -34.10160 14.89319 1.000 24.34587 224 ILE B N 1
ATOM 4759 C CA . ILE B 1 222 ? 34.71640 -33.40024 14.27983 1.000 28.06139 224 ILE B CA 1
ATOM 4760 C C . ILE B 1 222 ? 34.29676 -31.99618 13.85355 1.000 30.81633 224 ILE B C 1
ATOM 4761 O O . ILE B 1 222 ? 34.96332 -30.99470 14.16405 1.000 31.71941 224 ILE B O 1
ATOM 4766 N N . PHE B 1 223 ? 33.18391 -31.90903 13.12228 1.000 29.24602 225 PHE B N 1
ATOM 4767 C CA . PHE B 1 223 ? 32.63741 -30.60976 12.76127 1.000 27.51697 225 PHE B CA 1
ATOM 4768 C C . PHE B 1 223 ? 32.32997 -29.79413 14.00898 1.000 26.67831 225 PHE B C 1
ATOM 4769 O O . PHE B 1 223 ? 32.51523 -28.57595 14.02169 1.000 26.78995 225 PHE B O 1
ATOM 4777 N N . GLY B 1 224 ? 31.85774 -30.45366 15.06795 1.000 24.56092 226 GLY B N 1
ATOM 4778 C CA . GLY B 1 224 ? 31.63734 -29.76037 16.33022 1.000 24.81901 226 GLY B CA 1
ATOM 4779 C C . GLY B 1 224 ? 32.90600 -29.14919 16.89483 1.000 25.23592 226 GLY B C 1
ATOM 4780 O O . GLY B 1 224 ? 32.92038 -27.98492 17.30727 1.000 24.05388 226 GLY B O 1
ATOM 4781 N N . CYS B 1 225 ? 33.97626 -29.94791 16.97099 1.000 21.30859 227 CYS B N 1
ATOM 4782 C CA . CYS B 1 225 ? 35.25602 -29.43390 17.45087 1.000 23.35612 227 CYS B CA 1
ATOM 4783 C C . CYS B 1 225 ? 35.66161 -28.19821 16.66283 1.000 25.05998 227 CYS B C 1
ATOM 4784 O O . CYS B 1 225 ? 36.01669 -27.15980 17.24001 1.000 28.85875 227 CYS B O 1
ATOM 4787 N N . ILE B 1 226 ? 35.58323 -28.28577 15.33149 1.000 25.53167 228 ILE B N 1
ATOM 4788 C CA . ILE B 1 226 ? 35.99967 -27.15455 14.50535 1.000 26.79118 228 ILE B CA 1
ATOM 4789 C C . ILE B 1 226 ? 35.11084 -25.94469 14.77525 1.000 26.44738 228 ILE B C 1
ATOM 4790 O O . ILE B 1 226 ? 35.59390 -24.81176 14.89216 1.000 28.75221 228 ILE B O 1
ATOM 4795 N N . PHE B 1 227 ? 33.80058 -26.16607 14.88846 1.000 24.94161 229 PHE B N 1
ATOM 4796 C CA . PHE B 1 227 ? 32.86318 -25.06504 15.08747 1.000 25.54880 229 PHE B CA 1
ATOM 4797 C C . PHE B 1 227 ? 33.12403 -24.34124 16.40178 1.000 25.99310 229 PHE B C 1
ATOM 4798 O O . PHE B 1 227 ? 33.17804 -23.10694 16.44573 1.000 23.49650 229 PHE B O 1
ATOM 4806 N N . TYR B 1 228 ? 33.26740 -25.09007 17.49410 1.000 23.63225 230 TYR B N 1
ATOM 4807 C CA . TYR B 1 228 ? 33.45753 -24.43159 18.78321 1.000 22.00440 230 TYR B CA 1
ATOM 4808 C C . TYR B 1 228 ? 34.82251 -23.75218 18.86087 1.000 21.80940 230 TYR B C 1
ATOM 4809 O O . TYR B 1 228 ? 34.93914 -22.63178 19.38787 1.000 21.84372 230 TYR B O 1
ATOM 4818 N N . THR B 1 229 ? 35.85351 -24.36935 18.26867 1.000 21.34251 231 THR B N 1
ATOM 4819 C CA . THR B 1 229 ? 37.17064 -23.74378 18.28280 1.000 25.63549 231 THR B CA 1
ATOM 4820 C C . THR B 1 229 ? 37.16257 -22.44233 17.48776 1.000 26.98070 231 THR B C 1
ATOM 4821 O O . THR B 1 229 ? 37.71258 -21.42627 17.93663 1.000 28.08535 231 THR B O 1
ATOM 4825 N N . LEU B 1 230 ? 36.52017 -22.44422 16.31409 1.000 26.59125 232 LEU B N 1
ATOM 4826 C CA . LEU B 1 230 ? 36.50891 -21.24781 15.48183 1.000 29.48816 232 LEU B CA 1
ATOM 4827 C C . LEU B 1 230 ? 35.61155 -20.16771 16.07089 1.000 30.97457 232 LEU B C 1
ATOM 4828 O O . LEU B 1 230 ? 35.92066 -18.97884 15.96102 1.000 31.85080 232 LEU B O 1
ATOM 4833 N N . GLN B 1 231 ? 34.49364 -20.55225 16.69388 1.000 29.60637 233 GLN B N 1
ATOM 4834 C CA . GLN B 1 231 ? 33.67586 -19.56441 17.38584 1.000 27.17843 233 GLN B CA 1
ATOM 4835 C C . GLN B 1 231 ? 34.48941 -18.85600 18.46114 1.000 30.10214 233 GLN B C 1
ATOM 4836 O O . GLN B 1 231 ? 34.44331 -17.62313 18.58412 1.000 30.26635 233 GLN B O 1
ATOM 4842 N N . LEU B 1 232 ? 35.31895 -19.61029 19.18871 1.000 26.45988 234 LEU B N 1
ATOM 4843 C CA . LEU B 1 232 ? 36.13333 -18.98147 20.22625 1.000 29.16172 234 LEU B CA 1
ATOM 4844 C C . LEU B 1 232 ? 37.19768 -18.06510 19.61596 1.000 28.23990 234 LEU B C 1
ATOM 4845 O O . LEU B 1 232 ? 37.35274 -16.89479 20.01962 1.000 30.15619 234 LEU B O 1
ATOM 4850 N N . LEU B 1 233 ? 37.89204 -18.55363 18.58653 1.000 29.68903 235 LEU B N 1
ATOM 4851 C CA . LEU B 1 233 ? 38.97875 -17.76896 18.01342 1.000 32.29669 235 LEU B CA 1
ATOM 4852 C C . LEU B 1 233 ? 38.45074 -16.49955 17.35629 1.000 28.54514 235 LEU B C 1
ATOM 4853 O O . LEU B 1 233 ? 39.05827 -15.43255 17.49049 1.000 28.68433 235 LEU B O 1
ATOM 4858 N N . LEU B 1 234 ? 37.32048 -16.58849 16.64337 1.000 30.83890 236 LEU B N 1
ATOM 4859 C CA . LEU B 1 234 ? 36.70462 -15.39009 16.08738 1.000 30.41114 236 LEU B CA 1
ATOM 4860 C C . LEU B 1 234 ? 36.22099 -14.46140 17.18843 1.000 31.36832 236 LEU B C 1
ATOM 4861 O O . LEU B 1 234 ? 36.20364 -13.24013 16.99435 1.000 35.99329 236 LEU B O 1
ATOM 4866 N N . GLY B 1 235 ? 35.83714 -15.00868 18.34874 1.000 30.91840 237 GLY B N 1
ATOM 4867 C CA . GLY B 1 235 ? 35.55727 -14.14257 19.48081 1.000 31.15239 237 GLY B CA 1
ATOM 4868 C C . GLY B 1 235 ? 36.77499 -13.39252 19.97172 1.000 32.60783 237 GLY B C 1
ATOM 4869 O O . GLY B 1 235 ? 36.63283 -12.37734 20.66442 1.000 30.70961 237 GLY B O 1
ATOM 4870 N N . CYS B 1 236 ? 37.97570 -13.84927 19.60707 1.000 30.86264 238 CYS B N 1
ATOM 4871 C CA . CYS B 1 236 ? 39.15974 -13.05643 19.94401 1.000 29.85145 238 CYS B CA 1
ATOM 4872 C C . CYS B 1 236 ? 39.43301 -11.90651 18.97571 1.000 33.81578 238 CYS B C 1
ATOM 4873 O O . CYS B 1 236 ? 40.25784 -11.03966 19.29353 1.000 33.38073 238 CYS B O 1
ATOM 4876 N N . LEU B 1 237 ? 38.77288 -11.85598 17.81930 1.000 35.38928 239 LEU B N 1
ATOM 4877 C CA . LEU B 1 237 ? 39.03384 -10.80667 16.84081 1.000 36.91094 239 LEU B CA 1
ATOM 4878 C C . LEU B 1 237 ? 38.07112 -9.63938 17.01694 1.000 37.02451 239 LEU B C 1
ATOM 4879 O O . LEU B 1 237 ? 36.92093 -9.81140 17.42247 1.000 40.58281 239 LEU B O 1
ATOM 4884 N N . ARG B 1 238 ? 38.56018 -8.43920 16.71648 1.000 38.69708 240 ARG B N 1
ATOM 4885 C CA . ARG B 1 238 ? 37.76214 -7.23491 16.91663 1.000 40.32881 240 ARG B CA 1
ATOM 4886 C C . ARG B 1 238 ? 37.38622 -6.58920 15.58573 1.000 42.62911 240 ARG B C 1
ATOM 4887 O O . ARG B 1 238 ? 37.53083 -5.37297 15.42130 1.000 45.10013 240 ARG B O 1
ATOM 4895 N N . THR B 1 239 ? 36.89840 -7.38705 14.63227 1.000 42.04599 241 THR B N 1
ATOM 4896 C CA . THR B 1 239 ? 36.53884 -6.89158 13.30847 1.000 48.09229 241 THR B CA 1
ATOM 4897 C C . THR B 1 239 ? 35.12055 -7.31361 12.94394 1.000 44.56820 241 THR B C 1
ATOM 4898 O O . THR B 1 239 ? 34.61320 -8.33450 13.41637 1.000 42.35656 241 THR B O 1
ATOM 4902 N N . ARG B 1 240 ? 34.49245 -6.51292 12.07777 1.000 47.63320 242 ARG B N 1
ATOM 4903 C CA . ARG B 1 240 ? 33.13184 -6.80045 11.62829 1.000 49.78860 242 ARG B CA 1
ATOM 4904 C C . ARG B 1 240 ? 33.02720 -8.16655 10.95286 1.000 46.09821 242 ARG B C 1
ATOM 4905 O O . ARG B 1 240 ? 32.05156 -8.89910 11.16708 1.000 44.73510 242 ARG B O 1
ATOM 4913 N N . TRP B 1 241 ? 34.00665 -8.52014 10.11421 1.000 45.48396 243 TRP B N 1
ATOM 4914 C CA . TRP B 1 241 ? 33.88089 -9.75384 9.34241 1.000 46.57265 243 TRP B CA 1
ATOM 4915 C C . TRP B 1 241 ? 33.92750 -10.98353 10.24331 1.000 42.84789 243 TRP B C 1
ATOM 4916 O O . TRP B 1 241 ? 33.27972 -11.99591 9.94700 1.000 42.08897 243 TRP B O 1
ATOM 4927 N N . ALA B 1 242 ? 34.68387 -10.92657 11.34101 1.000 41.72634 244 ALA B N 1
ATOM 4928 C CA . ALA B 1 242 ? 34.64318 -12.02832 12.29550 1.000 39.43349 244 ALA B CA 1
ATOM 4929 C C . ALA B 1 242 ? 33.23662 -12.18157 12.86012 1.000 39.35804 244 ALA B C 1
ATOM 4930 O O . ALA B 1 242 ? 32.74729 -13.30177 13.05291 1.000 37.53663 244 ALA B O 1
ATOM 4932 N N . SER B 1 243 ? 32.55655 -11.05767 13.09536 1.000 42.47968 245 SER B N 1
ATOM 4933 C CA . SER B 1 243 ? 31.18178 -11.10343 13.57739 1.000 42.89437 245 SER B CA 1
ATOM 4934 C C . SER B 1 243 ? 30.26134 -11.73937 12.54461 1.000 37.08789 245 SER B C 1
ATOM 4935 O O . SER B 1 243 ? 29.40040 -12.55535 12.89161 1.000 36.35671 245 SER B O 1
ATOM 4938 N N . VAL B 1 244 ? 30.41345 -11.36790 11.26917 1.000 38.97103 246 VAL B N 1
ATOM 4939 C CA . VAL B 1 244 ? 29.53478 -11.93785 10.24892 1.000 42.09096 246 VAL B CA 1
ATOM 4940 C C . VAL B 1 244 ? 29.78328 -13.43534 10.11110 1.000 40.49808 246 VAL B C 1
ATOM 4941 O O . VAL B 1 244 ? 28.84042 -14.22318 9.95873 1.000 36.64486 246 VAL B O 1
ATOM 4945 N N . LEU B 1 245 ? 31.05107 -13.85385 10.14685 1.000 41.54413 247 LEU B N 1
ATOM 4946 C CA . LEU B 1 245 ? 31.35049 -15.28100 10.08363 1.000 40.49923 247 LEU B CA 1
ATOM 4947 C C . LEU B 1 245 ? 30.71991 -16.02598 11.25370 1.000 37.54788 247 LEU B C 1
ATOM 4948 O O . LEU B 1 245 ? 30.11207 -17.09096 11.07467 1.000 36.82931 247 LEU B O 1
ATOM 4953 N N . MET B 1 246 ? 30.86628 -15.48575 12.46529 1.000 34.75361 248 MET B N 1
ATOM 4954 C CA . MET B 1 246 ? 30.24769 -16.11653 13.62513 1.000 35.36118 248 MET B CA 1
ATOM 4955 C C . MET B 1 246 ? 28.73809 -16.22593 13.44761 1.000 32.84406 248 MET B C 1
ATOM 4956 O O . MET B 1 246 ? 28.14300 -17.26612 13.75093 1.000 30.54266 248 MET B O 1
ATOM 4961 N N . LEU B 1 247 ? 28.10622 -15.17870 12.91041 1.000 35.99956 249 LEU B N 1
ATOM 4962 C CA . LEU B 1 247 ? 26.65546 -15.20071 12.74026 1.000 37.71714 249 LEU B CA 1
ATOM 4963 C C . LEU B 1 247 ? 26.23395 -16.26252 11.72816 1.000 37.78290 249 LEU B C 1
ATOM 4964 O O . LEU B 1 247 ? 25.29996 -17.03558 11.97444 1.000 32.75455 249 LEU B O 1
ATOM 4969 N N . LEU B 1 248 ? 26.90475 -16.30841 10.57576 1.000 37.09422 250 LEU B N 1
ATOM 4970 C CA . LEU B 1 248 ? 26.54721 -17.28990 9.55389 1.000 37.09734 250 LEU B CA 1
ATOM 4971 C C . LEU B 1 248 ? 26.75302 -18.71720 10.05054 1.000 34.73536 250 LEU B C 1
ATOM 4972 O O . LEU B 1 248 ? 25.89685 -19.59136 9.83767 1.000 32.47041 250 LEU B O 1
ATOM 4977 N N . SER B 1 249 ? 27.88396 -18.97917 10.70868 1.000 33.46148 251 SER B N 1
ATOM 4978 C CA . SER B 1 249 ? 28.11840 -20.32767 11.20914 1.000 33.68334 251 SER B CA 1
ATOM 4979 C C . SER B 1 249 ? 27.10826 -20.68812 12.29092 1.000 32.21908 251 SER B C 1
ATOM 4980 O O . SER B 1 249 ? 26.67727 -21.84181 12.37999 1.000 31.48505 251 SER B O 1
ATOM 4983 N N . SER B 1 250 ? 26.70308 -19.71406 13.11228 1.000 32.07366 252 SER B N 1
ATOM 4984 C CA . SER B 1 250 ? 25.64587 -19.96213 14.08905 1.000 30.31197 252 SER B CA 1
ATOM 4985 C C . SER B 1 250 ? 24.32244 -20.29182 13.40667 1.000 33.21972 252 SER B C 1
ATOM 4986 O O . SER B 1 250 ? 23.56679 -21.14434 13.88416 1.000 34.83471 252 SER B O 1
ATOM 4989 N N . LEU B 1 251 ? 24.01236 -19.61084 12.30064 1.000 31.98363 253 LEU B N 1
ATOM 4990 C CA . LEU B 1 251 ? 22.79517 -19.93122 11.55773 1.000 33.95430 253 LEU B CA 1
ATOM 4991 C C . LEU B 1 251 ? 22.83478 -21.37124 11.06041 1.000 32.90836 253 LEU B C 1
ATOM 4992 O O . LEU B 1 251 ? 21.83876 -22.11034 11.15471 1.000 31.85944 253 LEU B O 1
ATOM 4997 N N . VAL B 1 252 ? 23.98628 -21.78552 10.52722 1.000 32.26975 254 VAL B N 1
ATOM 4998 C CA . VAL B 1 252 ? 24.13777 -23.17376 10.10076 1.000 31.82882 254 VAL B CA 1
ATOM 4999 C C . VAL B 1 252 ? 23.93236 -24.11359 11.27979 1.000 32.81380 254 VAL B C 1
ATOM 5000 O O . VAL B 1 252 ? 23.25359 -25.14254 11.16202 1.000 34.09435 254 VAL B O 1
ATOM 5004 N N . SER B 1 253 ? 24.52939 -23.78565 12.43032 1.000 32.20864 255 SER B N 1
ATOM 5005 C CA . SER B 1 253 ? 24.37250 -24.62807 13.61100 1.000 30.01483 255 SER B CA 1
ATOM 5006 C C . SER B 1 253 ? 22.91808 -24.71186 14.04111 1.000 31.01837 255 SER B C 1
ATOM 5007 O O . SER B 1 253 ? 22.47673 -25.75443 14.52486 1.000 31.93922 255 SER B O 1
ATOM 5010 N N . LEU B 1 254 ? 22.15991 -23.63250 13.85685 1.000 32.40582 256 LEU B N 1
ATOM 5011 C CA . LEU B 1 254 ? 20.73508 -23.64409 14.17359 1.000 33.39212 256 LEU B CA 1
ATOM 5012 C C . LEU B 1 254 ? 19.98899 -24.63494 13.28561 1.000 31.77728 256 LEU B C 1
ATOM 5013 O O . LEU B 1 254 ? 19.23566 -25.49486 13.77119 1.000 32.48908 256 LEU B O 1
ATOM 5018 N N . ALA B 1 255 ? 20.18049 -24.51637 11.97205 1.000 33.76139 257 ALA B N 1
ATOM 5019 C CA . ALA B 1 255 ? 19.55020 -25.45960 11.04980 1.000 33.95075 257 ALA B CA 1
ATOM 5020 C C . ALA B 1 255 ? 19.92147 -26.90067 11.39678 1.000 34.50730 257 ALA B C 1
ATOM 5021 O O . ALA B 1 255 ? 19.05522 -27.78994 11.45669 1.000 32.96313 257 ALA B O 1
ATOM 5023 N N . GLY B 1 256 ? 21.21360 -27.14535 11.63611 1.000 31.85605 258 GLY B N 1
ATOM 5024 C CA . GLY B 1 256 ? 21.66618 -28.49346 11.94223 1.000 28.40399 258 GLY B CA 1
ATOM 5025 C C . GLY B 1 256 ? 21.11736 -29.01541 13.25588 1.000 30.47503 258 GLY B C 1
ATOM 5026 O O . GLY B 1 256 ? 20.81340 -30.20343 13.38046 1.000 34.06273 258 GLY B O 1
ATOM 5027 N N . SER B 1 257 ? 20.99343 -28.14126 14.25670 1.000 28.09189 259 SER B N 1
ATOM 5028 C CA . SER B 1 257 ? 20.43478 -28.55201 15.53716 1.000 28.59750 259 SER B CA 1
ATOM 5029 C C . SER B 1 257 ? 18.97599 -28.94671 15.38418 1.000 29.42039 259 SER B C 1
ATOM 5030 O O . SER B 1 257 ? 18.52769 -29.93079 15.98348 1.000 27.66299 259 SER B O 1
ATOM 5033 N N . VAL B 1 258 ? 18.22279 -28.20431 14.56959 1.000 29.39556 260 VAL B N 1
ATOM 5034 C CA . VAL B 1 258 ? 16.82378 -28.56988 14.36265 1.000 28.24049 260 VAL B CA 1
ATOM 5035 C C . VAL B 1 258 ? 16.73362 -29.91840 13.64844 1.000 27.98978 260 VAL B C 1
ATOM 5036 O O . VAL B 1 258 ? 15.94208 -30.79342 14.02987 1.000 28.53944 260 VAL B O 1
ATOM 5040 N N . TYR B 1 259 ? 17.57695 -30.12495 12.63304 1.000 26.92598 261 TYR B N 1
ATOM 5041 C CA . TYR B 1 259 ? 17.62084 -31.41604 11.94437 1.000 28.98522 261 TYR B CA 1
ATOM 5042 C C . TYR B 1 259 ? 17.93392 -32.55898 12.90829 1.000 24.51806 261 TYR B C 1
ATOM 5043 O O . TYR B 1 259 ? 17.24000 -33.58482 12.93025 1.000 25.54375 261 TYR B O 1
ATOM 5052 N N . LEU B 1 260 ? 18.99198 -32.40503 13.70186 1.000 25.09101 262 LEU B N 1
ATOM 5053 C CA . LEU B 1 260 ? 19.41776 -33.47302 14.59981 1.000 24.89895 262 LEU B CA 1
ATOM 5054 C C . LEU B 1 260 ? 18.38452 -33.74624 15.68938 1.000 28.32345 262 LEU B C 1
ATOM 5055 O O . LEU B 1 260 ? 18.17693 -34.90361 16.07232 1.000 25.13214 262 LEU B O 1
ATOM 5060 N N . ALA B 1 261 ? 17.75303 -32.69899 16.23120 1.000 24.87467 263 ALA B N 1
ATOM 5061 C CA . ALA B 1 261 ? 16.65728 -32.91172 17.17303 1.000 26.92837 263 ALA B CA 1
ATOM 5062 C C . ALA B 1 261 ? 15.53583 -33.71499 16.52858 1.000 27.74835 263 ALA B C 1
ATOM 5063 O O . ALA B 1 261 ? 14.93683 -34.59681 17.16691 1.000 29.72220 263 ALA B O 1
ATOM 5065 N N . TRP B 1 262 ? 15.22948 -33.41742 15.26355 1.000 25.41799 264 TRP B N 1
ATOM 5066 C CA . TRP B 1 262 ? 14.21944 -34.20146 14.56514 1.000 28.82361 264 TRP B CA 1
ATOM 5067 C C . TRP B 1 262 ? 14.63492 -35.66717 14.48544 1.000 32.85148 264 TRP B C 1
ATOM 5068 O O . TRP B 1 262 ? 13.81297 -36.57024 14.68524 1.000 31.68578 264 TRP B O 1
ATOM 5079 N N . ILE B 1 263 ? 15.90974 -35.92016 14.18242 1.000 30.63735 265 ILE B N 1
ATOM 5080 C CA . ILE B 1 263 ? 16.41170 -37.29534 14.16540 1.000 29.38770 265 ILE B CA 1
ATOM 5081 C C . ILE B 1 263 ? 16.21170 -37.95614 15.52580 1.000 31.16795 265 ILE B C 1
ATOM 5082 O O . ILE B 1 263 ? 15.70534 -39.08258 15.62228 1.000 31.65994 265 ILE B O 1
ATOM 5087 N N . LEU B 1 264 ? 16.62544 -37.26933 16.59540 1.000 28.53354 266 LEU B N 1
ATOM 5088 C CA . LEU B 1 264 ? 16.49392 -37.82027 17.94227 1.000 28.92524 266 LEU B CA 1
ATOM 5089 C C . LEU B 1 264 ? 15.06206 -38.23844 18.24154 1.000 33.12113 266 LEU B C 1
ATOM 5090 O O . LEU B 1 264 ? 14.80983 -39.35632 18.70746 1.000 33.56436 266 LEU B O 1
ATOM 5095 N N . PHE B 1 265 ? 14.11058 -37.34820 17.99061 1.000 35.35763 267 PHE B N 1
ATOM 5096 C CA . PHE B 1 265 ? 12.76589 -37.57651 18.49653 1.000 36.37196 267 PHE B CA 1
ATOM 5097 C C . PHE B 1 265 ? 11.87605 -38.36166 17.53668 1.000 33.28707 267 PHE B C 1
ATOM 5098 O O . PHE B 1 265 ? 10.89391 -38.96406 17.98560 1.000 34.17987 267 PHE B O 1
ATOM 5106 N N . PHE B 1 266 ? 12.19516 -38.39561 16.23963 1.000 29.82475 268 PHE B N 1
ATOM 5107 C CA . PHE B 1 266 ? 11.35840 -39.08059 15.26724 1.000 35.82723 268 PHE B CA 1
ATOM 5108 C C . PHE B 1 266 ? 12.03467 -40.25953 14.58156 1.000 32.99051 268 PHE B C 1
ATOM 5109 O O . PHE B 1 266 ? 11.35112 -41.00722 13.87458 1.000 32.47685 268 PHE B O 1
ATOM 5117 N N . VAL B 1 267 ? 13.34375 -40.44534 14.75063 1.000 31.33160 269 VAL B N 1
ATOM 5118 C CA . VAL B 1 267 ? 14.04171 -41.53437 14.07455 1.000 32.48984 269 VAL B CA 1
ATOM 5119 C C . VAL B 1 267 ? 14.71955 -42.45668 15.08010 1.000 30.68605 269 VAL B C 1
ATOM 5120 O O . VAL B 1 267 ? 14.48839 -43.66993 15.06958 1.000 31.20196 269 VAL B O 1
ATOM 5124 N N . LEU B 1 268 ? 15.56124 -41.89416 15.95043 1.000 29.93354 270 LEU B N 1
ATOM 5125 C CA . LEU B 1 268 ? 16.32802 -42.69530 16.90211 1.000 32.44989 270 LEU B CA 1
ATOM 5126 C C . LEU B 1 268 ? 15.58807 -42.96008 18.20730 1.000 32.89620 270 LEU B C 1
ATOM 5127 O O . LEU B 1 268 ? 15.86331 -43.96568 18.87272 1.000 37.99273 270 LEU B O 1
ATOM 5132 N N . TYR B 1 269 ? 14.65843 -42.08932 18.58887 1.000 30.10642 271 TYR B N 1
ATOM 5133 C CA . TYR B 1 269 ? 13.88132 -42.25464 19.81443 1.000 32.06919 271 TYR B CA 1
ATOM 5134 C C . TYR B 1 269 ? 14.78934 -42.28842 21.04899 1.000 35.19830 271 TYR B C 1
ATOM 5135 O O . TYR B 1 269 ? 14.77334 -43.22763 21.84776 1.000 37.66966 271 TYR B O 1
ATOM 5144 N N . ASP B 1 270 ? 15.59950 -41.23929 21.18223 1.000 35.47526 272 ASP B N 1
ATOM 5145 C CA . ASP B 1 270 ? 16.59804 -41.13785 22.24237 1.000 35.38195 272 ASP B CA 1
ATOM 5146 C C . ASP B 1 270 ? 16.62211 -39.70822 22.75902 1.000 33.67823 272 ASP B C 1
ATOM 5147 O O . ASP B 1 270 ? 16.83663 -38.77112 21.98344 1.000 31.07476 272 ASP B O 1
ATOM 5152 N N . PHE B 1 271 ? 16.37624 -39.54520 24.06021 1.000 28.38066 273 PHE B N 1
ATOM 5153 C CA . PHE B 1 271 ? 16.44196 -38.24201 24.72156 1.000 29.81824 273 PHE B CA 1
ATOM 5154 C C . PHE B 1 271 ? 17.89877 -37.99403 25.10410 1.000 28.90171 273 PHE B C 1
ATOM 5155 O O . PHE B 1 271 ? 18.32154 -38.17096 26.24819 1.000 28.79160 273 PHE B O 1
ATOM 5163 N N . CYS B 1 272 ? 18.67850 -37.57153 24.11102 1.000 29.91785 274 CYS B N 1
ATOM 5164 C CA . CYS B 1 272 ? 20.13033 -37.45778 24.24156 1.000 29.64622 274 CYS B CA 1
ATOM 5165 C C . CYS B 1 272 ? 20.45412 -36.16057 24.97370 1.000 28.08278 274 CYS B C 1
ATOM 5166 O O . CYS B 1 272 ? 20.39641 -35.07178 24.39621 1.000 22.97043 274 CYS B O 1
ATOM 5169 N N . ILE B 1 273 ? 20.81757 -36.28254 26.25321 1.000 29.15778 275 ILE B N 1
ATOM 5170 C CA . ILE B 1 273 ? 21.03441 -35.10832 27.09680 1.000 27.60843 275 ILE B CA 1
ATOM 5171 C C . ILE B 1 273 ? 22.21351 -34.28028 26.59550 1.000 25.41536 275 ILE B C 1
ATOM 5172 O O . ILE B 1 273 ? 22.14895 -33.04422 26.56106 1.000 24.72524 275 ILE B O 1
ATOM 5177 N N . VAL B 1 274 ? 23.31165 -34.93662 26.20994 1.000 21.63487 276 VAL B N 1
ATOM 5178 C CA . VAL B 1 274 ? 24.47348 -34.19158 25.73118 1.000 25.56762 276 VAL B CA 1
ATOM 5179 C C . VAL B 1 274 ? 24.17012 -33.51409 24.39457 1.000 22.87537 276 VAL B C 1
ATOM 5180 O O . VAL B 1 274 ? 24.59511 -32.37457 24.14441 1.000 24.89462 276 VAL B O 1
ATOM 5184 N N . CYS B 1 275 ? 23.39764 -34.18111 23.53286 1.000 19.33620 277 CYS B N 1
ATOM 5185 C CA . CYS B 1 275 ? 22.98467 -33.55876 22.27819 1.000 23.91396 277 CYS B CA 1
ATOM 5186 C C . CYS B 1 275 ? 22.17866 -32.29324 22.55205 1.000 24.76101 277 CYS B C 1
ATOM 5187 O O . CYS B 1 275 ? 22.42675 -31.23035 21.96304 1.000 24.25724 277 CYS B O 1
ATOM 5190 N N . ILE B 1 276 ? 21.19262 -32.40001 23.44335 1.000 21.42845 278 ILE B N 1
ATOM 5191 C CA . ILE B 1 276 ? 20.35505 -31.25422 23.77189 1.000 25.89060 278 ILE B CA 1
ATOM 5192 C C . ILE B 1 276 ? 21.20140 -30.13336 24.35761 1.000 23.72770 278 ILE B C 1
ATOM 5193 O O . ILE B 1 276 ? 20.95381 -28.94620 24.10117 1.000 24.34015 278 ILE B O 1
ATOM 5198 N N . THR B 1 277 ? 22.21661 -30.48939 25.14948 1.000 20.23666 279 THR B N 1
ATOM 5199 C CA . THR B 1 277 ? 23.10170 -29.46803 25.69656 1.000 23.00615 279 THR B CA 1
ATOM 5200 C C . THR B 1 277 ? 23.81204 -28.71334 24.58344 1.000 22.57347 279 THR B C 1
ATOM 5201 O O . THR B 1 277 ? 23.93339 -27.48176 24.63636 1.000 22.74525 279 THR B O 1
ATOM 5205 N N . THR B 1 278 ? 24.29561 -29.43382 23.56817 1.000 16.52855 280 THR B N 1
ATOM 5206 C CA . THR B 1 278 ? 24.93644 -28.73985 22.45476 1.000 19.70112 280 THR B CA 1
ATOM 5207 C C . THR B 1 278 ? 23.94117 -27.86698 21.70254 1.000 24.30739 280 THR B C 1
ATOM 5208 O O . THR B 1 278 ? 24.31563 -26.79841 21.21186 1.000 27.68857 280 THR B O 1
ATOM 5212 N N . TYR B 1 279 ? 22.67343 -28.28630 21.60630 1.000 22.61919 281 TYR B N 1
ATOM 5213 C CA . TYR B 1 279 ? 21.68086 -27.41202 20.97520 1.000 22.14393 281 TYR B CA 1
ATOM 5214 C C . TYR B 1 279 ? 21.50114 -26.12409 21.77045 1.000 24.99218 281 TYR B C 1
ATOM 5215 O O . TYR B 1 279 ? 21.38570 -25.03385 21.19257 1.000 22.61057 281 TYR B O 1
ATOM 5224 N N . ALA B 1 280 ? 21.45563 -26.23344 23.10100 1.000 24.20751 282 ALA B N 1
ATOM 5225 C CA . ALA B 1 280 ? 21.30823 -25.04075 23.93170 1.000 23.99677 282 ALA B CA 1
ATOM 5226 C C . ALA B 1 280 ? 22.52479 -24.13222 23.79973 1.000 23.37960 282 ALA B C 1
ATOM 5227 O O . ALA B 1 280 ? 22.39294 -22.89932 23.73887 1.000 26.84926 282 ALA B O 1
ATOM 5229 N N . ILE B 1 281 ? 23.71658 -24.72830 23.73435 1.000 21.10762 283 ILE B N 1
ATOM 5230 C CA . ILE B 1 281 ? 24.93262 -23.95538 23.49871 1.000 23.56413 283 ILE B CA 1
ATOM 5231 C C . ILE B 1 281 ? 24.85521 -23.23887 22.15902 1.000 26.22210 283 ILE B C 1
ATOM 5232 O O . ILE B 1 281 ? 25.23005 -22.06431 22.04169 1.000 25.06948 283 ILE B O 1
ATOM 5237 N N . ASN B 1 282 ? 24.34757 -23.92653 21.13324 1.000 23.86428 284 ASN B N 1
ATOM 5238 C CA . ASN B 1 282 ? 24.26626 -23.32738 19.80655 1.000 23.31874 284 ASN B CA 1
ATOM 5239 C C . ASN B 1 282 ? 23.27903 -22.16735 19.78643 1.000 27.38236 284 ASN B C 1
ATOM 5240 O O . ASN B 1 282 ? 23.53834 -21.13990 19.15464 1.000 29.19750 284 ASN B O 1
ATOM 5245 N N . VAL B 1 283 ? 22.14889 -22.30431 20.47939 1.000 26.82579 285 VAL B N 1
ATOM 5246 C CA . VAL B 1 283 ? 21.20258 -21.19199 20.54991 1.000 28.40679 285 VAL B CA 1
ATOM 5247 C C . VAL B 1 283 ? 21.82948 -20.01051 21.28212 1.000 27.81119 285 VAL B C 1
ATOM 5248 O O . VAL B 1 283 ? 21.63733 -18.84613 20.90060 1.000 33.16008 285 VAL B O 1
ATOM 5252 N N . SER B 1 284 ? 22.59622 -20.28909 22.33937 1.000 26.61027 286 SER B N 1
ATOM 5253 C CA . SER B 1 284 ? 23.28287 -19.21658 23.05427 1.000 30.15112 286 SER B CA 1
ATOM 5254 C C . SER B 1 284 ? 24.25288 -18.48360 22.13519 1.000 26.46016 286 SER B C 1
ATOM 5255 O O . SER B 1 284 ? 24.28248 -17.24999 22.10087 1.000 31.02017 286 SER B O 1
ATOM 5258 N N . LEU B 1 285 ? 25.06839 -19.23243 21.39039 1.000 25.60290 287 LEU B N 1
ATOM 5259 C CA . LEU B 1 285 ? 26.02607 -18.60518 20.48113 1.000 26.16915 287 LEU B CA 1
ATOM 5260 C C . LEU B 1 285 ? 25.31841 -17.85679 19.36057 1.000 32.94894 287 LEU B C 1
ATOM 5261 O O . LEU B 1 285 ? 25.79184 -16.80857 18.90933 1.000 34.88657 287 LEU B O 1
ATOM 5266 N N . MET B 1 286 ? 24.19731 -18.39398 18.88096 1.000 33.53493 288 MET B N 1
ATOM 5267 C CA . MET B 1 286 ? 23.39574 -17.69504 17.88486 1.000 32.27680 288 MET B CA 1
ATOM 5268 C C . MET B 1 286 ? 22.95105 -16.33911 18.41328 1.000 32.04367 288 MET B C 1
ATOM 5269 O O . MET B 1 286 ? 23.05992 -15.31727 17.72285 1.000 29.96111 288 MET B O 1
ATOM 5274 N N . TRP B 1 287 ? 22.44894 -16.31200 19.64776 1.000 32.18194 289 TRP B N 1
ATOM 5275 C CA . TRP B 1 287 ? 22.02929 -15.04238 20.23061 1.000 37.79547 289 TRP B CA 1
ATOM 5276 C C . TRP B 1 287 ? 23.21587 -14.10032 20.39571 1.000 38.80654 289 TRP B C 1
ATOM 5277 O O . TRP B 1 287 ? 23.10330 -12.89248 20.14257 1.000 38.94878 289 TRP B O 1
ATOM 5288 N N . LEU B 1 288 ? 24.37144 -14.63816 20.79997 1.000 36.67815 290 LEU B N 1
ATOM 5289 C CA . LEU B 1 288 ? 25.55191 -13.79408 20.96988 1.000 37.78859 290 LEU B CA 1
ATOM 5290 C C . LEU B 1 288 ? 25.99813 -13.17938 19.64648 1.000 35.20593 290 LEU B C 1
ATOM 5291 O O . LEU B 1 288 ? 26.33086 -11.99229 19.58979 1.000 36.11397 290 LEU B O 1
ATOM 5296 N N . SER B 1 289 ? 26.00566 -13.96589 18.56804 1.000 35.20780 291 SER B N 1
ATOM 5297 C CA . SER B 1 289 ? 26.45787 -13.43616 17.28335 1.000 37.58954 291 SER B CA 1
ATOM 5298 C C . SER B 1 289 ? 25.43797 -12.47333 16.68903 1.000 38.62299 291 SER B C 1
ATOM 5299 O O . SER B 1 289 ? 25.81650 -11.48111 16.05169 1.000 39.86949 291 SER B O 1
ATOM 5302 N N . PHE B 1 290 ? 24.14905 -12.72367 16.92413 1.000 40.83436 292 PHE B N 1
ATOM 5303 C CA . PHE B 1 290 ? 23.11402 -11.77806 16.52053 1.000 45.95113 292 PHE B CA 1
ATOM 5304 C C . PHE B 1 290 ? 23.33117 -10.43010 17.20485 1.000 47.36417 292 PHE B C 1
ATOM 5305 O O . PHE B 1 290 ? 23.37040 -9.37128 16.55215 1.000 48.10076 292 PHE B O 1
ATOM 5313 N N . ARG B 1 291 ? 23.50437 -10.45859 18.53121 1.000 45.56159 293 ARG B N 1
ATOM 5314 C CA . ARG B 1 291 ? 23.77204 -9.23121 19.27108 1.000 48.12049 293 ARG B CA 1
ATOM 5315 C C . ARG B 1 291 ? 25.05542 -8.56638 18.79584 1.000 46.88356 293 ARG B C 1
ATOM 5316 O O . ARG B 1 291 ? 25.13198 -7.33836 18.73648 1.000 49.58951 293 ARG B O 1
ATOM 5324 N N . LYS B 1 292 ? 26.08172 -9.35792 18.47308 1.000 45.15844 294 LYS B N 1
ATOM 5325 C CA . LYS B 1 292 ? 27.35047 -8.78828 18.02704 1.000 46.87372 294 LYS B CA 1
ATOM 5326 C C . LYS B 1 292 ? 27.17547 -8.01639 16.72322 1.000 45.54080 294 LYS B C 1
ATOM 5327 O O . LYS B 1 292 ? 27.62116 -6.86407 16.59333 1.000 47.95467 294 LYS B O 1
ATOM 5333 N N . VAL B 1 293 ? 26.50348 -8.63242 15.74816 1.000 43.48696 295 VAL B N 1
ATOM 5334 C CA . VAL B 1 293 ? 26.28577 -7.95862 14.47245 1.000 46.95690 295 VAL B CA 1
ATOM 5335 C C . VAL B 1 293 ? 25.49953 -6.67284 14.68484 1.000 48.49900 295 VAL B C 1
ATOM 5336 O O . VAL B 1 293 ? 25.84152 -5.62410 14.12669 1.000 54.70396 295 VAL B O 1
ATOM 5340 N N . GLN B 1 294 ? 24.44562 -6.71871 15.50596 1.000 49.96942 296 GLN B N 1
ATOM 5341 C CA . GLN B 1 294 ? 23.75845 -5.47137 15.84244 1.000 54.91318 296 GLN B CA 1
ATOM 5342 C C . GLN B 1 294 ? 24.72633 -4.45646 16.43957 1.000 53.18159 296 GLN B C 1
ATOM 5343 O O . GLN B 1 294 ? 24.73474 -3.28185 16.05427 1.000 55.75232 296 GLN B O 1
ATOM 5349 N N . GLU B 1 295 ? 25.54141 -4.89383 17.39984 1.000 51.76730 297 GLU B N 1
ATOM 5350 C CA . GLU B 1 295 ? 26.42415 -3.99100 18.12335 1.000 52.85128 297 GLU B CA 1
ATOM 5351 C C . GLU B 1 295 ? 27.44498 -3.33027 17.21352 1.000 56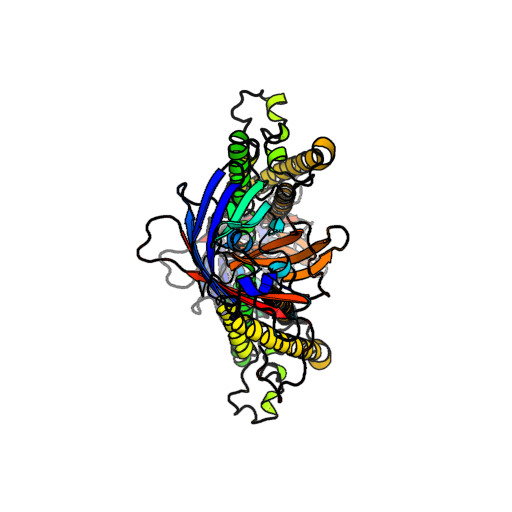.20917 297 GLU B C 1
ATOM 5352 O O . GLU B 1 295 ? 27.99445 -2.28558 17.57707 1.000 58.56559 297 GLU B O 1
ATOM 5358 N N . ASN B 1 296 ? 27.71394 -3.90740 16.04482 1.000 56.44415 298 ASN B N 1
ATOM 5359 C CA . ASN B 1 296 ? 28.61442 -3.24239 15.10861 1.000 59.49262 298 ASN B CA 1
ATOM 5360 C C . ASN B 1 296 ? 27.94562 -2.11145 14.33124 1.000 70.62200 298 ASN B C 1
ATOM 5361 O O . ASN B 1 296 ? 28.62076 -1.44780 13.53492 1.000 68.40672 298 ASN B O 1
ATOM 5366 N N . SER B 1 297 ? 26.65013 -1.87116 14.53755 1.000 46.07604 299 SER B N 1
ATOM 5367 C CA . SER B 1 297 ? 25.96485 -0.70855 13.98068 1.000 53.60492 299 SER B CA 1
ATOM 5368 C C . SER B 1 297 ? 25.88103 0.36790 15.05956 1.000 49.37788 299 SER B C 1
ATOM 5371 N N . HIS B 1 298 ? 26.48686 1.51796 14.76694 1.000 55.28479 300 HIS B N 1
ATOM 5372 C CA . HIS B 1 298 ? 26.54940 2.71137 15.61271 1.000 40.97643 300 HIS B CA 1
ATOM 5373 C C . HIS B 1 298 ? 26.15018 3.98034 14.85643 1.000 37.10981 300 HIS B C 1
ATOM 5374 O O . HIS B 1 298 ? 26.70990 5.05671 15.07717 1.000 36.19879 300 HIS B O 1
ATOM 5381 N N . ASN B 1 299 ? 25.17094 3.87837 13.96195 1.000 30.75730 301 ASN B N 1
ATOM 5382 C CA . ASN B 1 299 ? 24.67415 5.05372 13.25879 1.000 28.37398 301 ASN B CA 1
ATOM 5383 C C . ASN B 1 299 ? 24.09468 6.07879 14.22631 1.000 27.23782 301 ASN B C 1
ATOM 5384 O O . ASN B 1 299 ? 23.45249 5.72833 15.22011 1.000 24.97955 301 ASN B O 1
ATOM 5389 N N . VAL B 1 300 ? 24.30677 7.35402 13.91517 1.000 22.16499 302 VAL B N 1
ATOM 5390 C CA . VAL B 1 300 ? 23.71757 8.45804 14.66804 1.000 18.17534 302 VAL B CA 1
ATOM 5391 C C . VAL B 1 300 ? 22.37818 8.77717 14.01580 1.000 18.99897 302 VAL B C 1
ATOM 5392 O O . VAL B 1 300 ? 22.34859 9.28782 12.89310 1.000 19.77972 302 VAL B O 1
ATOM 5396 N N . TYR B 1 301 ? 21.26697 8.46846 14.68926 1.000 16.28335 303 TYR B N 1
ATOM 5397 C CA . TYR B 1 301 ? 19.95540 8.68528 14.09099 1.000 16.74989 303 TYR B CA 1
ATOM 5398 C C . TYR B 1 301 ? 19.47715 10.09416 14.42550 1.000 18.01505 303 TYR B C 1
ATOM 5399 O O . TYR B 1 301 ? 19.31574 10.43843 15.60718 1.000 20.45494 303 TYR B O 1
ATOM 5408 N N . ILE B 1 302 ? 19.26806 10.89771 13.37455 1.000 17.59391 304 ILE B N 1
ATOM 5409 C CA . ILE B 1 302 ? 18.98348 12.32621 13.45863 1.000 18.22113 304 ILE B CA 1
ATOM 5410 C C . ILE B 1 302 ? 17.55425 12.60313 13.01225 1.000 20.79035 304 ILE B C 1
ATOM 5411 O O . ILE B 1 302 ? 17.10172 12.10255 11.96874 1.000 20.43643 304 ILE B O 1
ATOM 5416 N N . THR B 1 303 ? 16.87191 13.45669 13.77900 1.000 20.13888 305 THR B N 1
ATOM 5417 C CA . THR B 1 303 ? 15.52824 13.91304 13.46767 1.000 21.45259 305 THR B CA 1
ATOM 5418 C C . THR B 1 303 ? 15.42729 15.40445 13.75351 1.000 21.07231 305 THR B C 1
ATOM 5419 O O . THR B 1 303 ? 16.16394 15.94797 14.58484 1.000 18.88295 305 THR B O 1
ATOM 5423 N N . ALA B 1 304 ? 14.52919 16.06908 13.03315 1.000 20.86211 306 ALA B N 1
ATOM 5424 C CA . ALA B 1 304 ? 14.33006 17.49826 13.22964 1.000 24.28336 306 ALA B CA 1
ATOM 5425 C C . ALA B 1 304 ? 13.59904 17.75876 14.53900 1.000 24.10744 306 ALA B C 1
ATOM 5426 O O . ALA B 1 304 ? 12.68026 17.02438 14.91197 1.000 24.97205 306 ALA B O 1
ATOM 5428 N N . ASP B 1 305 ? 14.00578 18.81608 15.23783 1.000 25.32983 307 ASP B N 1
ATOM 5429 C CA . ASP B 1 305 ? 13.33243 19.28883 16.44321 1.000 27.52662 307 ASP B CA 1
ATOM 5430 C C . ASP B 1 305 ? 12.87097 20.70412 16.12520 1.000 24.86526 307 ASP B C 1
ATOM 5431 O O . ASP B 1 305 ? 13.61337 21.67100 16.32577 1.000 27.01695 307 ASP B O 1
ATOM 5436 N N . LYS B 1 306 ? 11.65829 20.81259 15.57864 1.000 33.94363 308 LYS B N 1
ATOM 5437 C CA . LYS B 1 306 ? 11.13727 22.11520 15.17952 1.000 39.26427 308 LYS B CA 1
ATOM 5438 C C . LYS B 1 306 ? 10.87603 23.00418 16.38519 1.000 41.27308 308 LYS B C 1
ATOM 5439 O O . LYS B 1 306 ? 10.91357 24.23398 16.26626 1.000 43.49165 308 LYS B O 1
ATOM 5445 N N . GLN B 1 307 ? 10.61363 22.40374 17.54711 1.000 39.08071 309 GLN B N 1
ATOM 5446 C CA . GLN B 1 307 ? 10.37227 23.19014 18.75048 1.000 41.56693 309 GLN B CA 1
ATOM 5447 C C . GLN B 1 307 ? 11.59389 24.00553 19.15509 1.000 42.04566 309 GLN B C 1
ATOM 5448 O O . GLN B 1 307 ? 11.44884 25.09982 19.71271 1.000 44.19295 309 GLN B O 1
ATOM 5454 N N . LYS B 1 308 ? 12.79651 23.49237 18.89678 1.000 35.19248 310 LYS B N 1
ATOM 5455 C CA . LYS B 1 308 ? 14.03470 24.19360 19.21087 1.000 31.78621 310 LYS B CA 1
ATOM 5456 C C . LYS B 1 308 ? 14.74334 24.73885 17.97323 1.000 29.62271 310 LYS B C 1
ATOM 5457 O O . LYS B 1 308 ? 15.86870 25.23871 18.08566 1.000 25.35538 310 LYS B O 1
ATOM 5463 N N . ASN B 1 309 ? 14.11564 24.66881 16.79996 1.000 27.11750 311 ASN B N 1
ATOM 5464 C CA . ASN B 1 309 ? 14.75947 25.10163 15.56020 1.000 25.75606 311 ASN B CA 1
ATOM 5465 C C . ASN B 1 309 ? 16.08447 24.37276 15.34651 1.000 23.84853 311 ASN B C 1
ATOM 5466 O O . ASN B 1 309 ? 17.06591 24.94724 14.86197 1.000 18.72036 311 ASN B O 1
ATOM 5471 N N . GLY B 1 310 ? 16.12522 23.09921 15.72140 1.000 24.13894 312 GLY B N 1
ATOM 5472 C CA . GLY B 1 310 ? 17.36847 22.34643 15.71910 1.000 20.03127 312 GLY B CA 1
ATOM 5473 C C . GLY B 1 310 ? 17.14611 20.88824 15.40579 1.000 20.67949 312 GLY B C 1
ATOM 5474 O O . GLY B 1 310 ? 16.24738 20.52757 14.63901 1.000 21.69076 312 GLY B O 1
ATOM 5475 N N . ILE B 1 311 ? 17.95827 20.02847 16.01966 1.000 17.47031 313 ILE B N 1
ATOM 5476 C CA . ILE B 1 311 ? 17.85729 18.59553 15.77269 1.000 18.22044 313 ILE B CA 1
ATOM 5477 C C . ILE B 1 311 ? 18.02113 17.83298 17.07634 1.000 19.31475 313 ILE B C 1
ATOM 5478 O O . ILE B 1 311 ? 18.51280 18.35294 18.07812 1.000 16.33302 313 ILE B O 1
ATOM 5483 N N . LYS B 1 312 ? 17.59018 16.58129 17.04578 1.000 19.51748 314 LYS B N 1
ATOM 5484 C CA . LYS B 1 312 ? 17.88153 15.63783 18.10750 1.000 20.67217 314 LYS B CA 1
ATOM 5485 C C . LYS B 1 312 ? 18.45308 14.37698 17.47781 1.000 19.13645 314 LYS B C 1
ATOM 5486 O O . LYS B 1 312 ? 18.27712 14.11592 16.28137 1.000 17.74319 314 LYS B O 1
ATOM 5492 N N . ALA B 1 313 ? 19.17051 13.60783 18.29143 1.000 18.81125 315 ALA B N 1
ATOM 5493 C CA . ALA B 1 313 ? 19.75211 12.37406 17.79056 1.000 15.97765 315 ALA B CA 1
ATOM 5494 C C . ALA B 1 313 ? 19.85718 11.35697 18.91041 1.000 16.24772 315 ALA B C 1
ATOM 5495 O O . ALA B 1 313 ? 19.88258 11.69641 20.09536 1.000 16.01874 315 ALA B O 1
ATOM 5497 N N . ASN B 1 314 ? 19.94034 10.09585 18.50953 1.000 16.09390 316 ASN B N 1
ATOM 5498 C CA . ASN B 1 314 ? 20.19633 9.04868 19.48428 1.000 18.94283 316 ASN B CA 1
ATOM 5499 C C . ASN B 1 314 ? 21.02829 7.95829 18.83031 1.000 19.09289 316 ASN B C 1
ATOM 5500 O O . ASN B 1 314 ? 20.98974 7.76692 17.60511 1.000 18.13612 316 ASN B O 1
ATOM 5505 N N . PHE B 1 315 ? 21.82910 7.28626 19.65459 1.000 18.69565 317 PHE B N 1
ATOM 5506 C CA . PHE B 1 315 ? 22.63669 6.20070 19.10330 1.000 19.73247 317 PHE B CA 1
ATOM 5507 C C . PHE B 1 315 ? 23.32711 5.45592 20.23287 1.000 17.24043 317 PHE B C 1
ATOM 5508 O O . PHE B 1 315 ? 23.39333 5.93126 21.36374 1.000 18.39400 317 PHE B O 1
ATOM 5516 N N . LYS B 1 316 ? 23.82671 4.26969 19.91382 1.000 16.12491 318 LYS B N 1
ATOM 5517 C CA . LYS B 1 316 ? 24.47004 3.41015 20.89579 1.000 22.57811 318 LYS B CA 1
ATOM 5518 C C . LYS B 1 316 ? 25.91249 3.16757 20.48381 1.000 23.31321 318 LYS B C 1
ATOM 5519 O O . LYS B 1 316 ? 26.17635 2.73084 19.35723 1.000 25.20927 318 LYS B O 1
ATOM 5525 N N . ILE B 1 317 ? 26.83869 3.44981 21.39403 1.000 19.91072 319 ILE B N 1
ATOM 5526 C CA . ILE B 1 317 ? 28.25295 3.15762 21.20060 1.000 18.53073 319 ILE B CA 1
ATOM 5527 C C . ILE B 1 317 ? 28.58880 1.91459 22.00809 1.000 18.66331 319 ILE B C 1
ATOM 5528 O O . ILE B 1 317 ? 28.13872 1.76828 23.14713 1.000 18.48178 319 ILE B O 1
ATOM 5533 N N . ARG B 1 318 ? 29.36851 1.01009 21.42906 1.000 17.63602 320 ARG B N 1
ATOM 5534 C CA . ARG B 1 318 ? 29.85034 -0.15766 22.15602 1.000 20.68684 320 ARG B CA 1
ATOM 5535 C C . ARG B 1 318 ? 31.36619 -0.08039 22.29037 1.000 25.54333 320 ARG B C 1
ATOM 5536 O O . ARG B 1 318 ? 32.08243 -0.09864 21.28263 1.000 26.42471 320 ARG B O 1
ATOM 5544 N N . HIS B 1 319 ? 31.84801 0.01093 23.53313 1.000 20.33225 321 HIS B N 1
ATOM 5545 C CA . HIS B 1 319 ? 33.27421 0.03006 23.83246 1.000 20.20960 321 HIS B CA 1
ATOM 5546 C C . HIS B 1 319 ? 33.71899 -1.38620 24.17436 1.000 15.65559 321 HIS B C 1
ATOM 5547 O O . HIS B 1 319 ? 33.17982 -1.99685 25.09863 1.000 15.83083 321 HIS B O 1
ATOM 5554 N N . ASN B 1 320 ? 34.70935 -1.89727 23.45000 1.000 17.28813 322 ASN B N 1
ATOM 5555 C CA . ASN B 1 320 ? 35.29361 -3.18609 23.80023 1.000 20.94968 322 ASN B CA 1
ATOM 5556 C C . ASN B 1 320 ? 36.00042 -3.09877 25.14931 1.000 21.83590 322 ASN B C 1
ATOM 5557 O O . ASN B 1 320 ? 36.75173 -2.15309 25.41087 1.000 16.62730 322 ASN B O 1
ATOM 5562 N N . VAL B 1 321 ? 35.75071 -4.09844 26.00343 1.000 20.68692 323 VAL B N 1
ATOM 5563 C CA . VAL B 1 321 ? 36.33773 -4.20706 27.33447 1.000 19.82584 323 VAL B CA 1
ATOM 5564 C C . VAL B 1 321 ? 37.46038 -5.23722 27.30219 1.000 21.60406 323 VAL B C 1
ATOM 5565 O O . VAL B 1 321 ? 37.41190 -6.22126 26.55210 1.000 20.31676 323 VAL B O 1
ATOM 5569 N N . GLU B 1 322 ? 38.47940 -5.02091 28.14040 1.000 20.10912 324 GLU B N 1
ATOM 5570 C CA . GLU B 1 322 ? 39.66040 -5.88024 28.12088 1.000 22.39178 324 GLU B CA 1
ATOM 5571 C C . GLU B 1 322 ? 39.35305 -7.32008 28.51095 1.000 24.39005 324 GLU B C 1
ATOM 5572 O O . GLU B 1 322 ? 40.11838 -8.22197 28.15181 1.000 26.11835 324 GLU B O 1
ATOM 5578 N N . ASP B 1 323 ? 38.27018 -7.56278 29.24239 1.000 26.25745 325 ASP B N 1
ATOM 5579 C CA . ASP B 1 323 ? 37.88818 -8.91885 29.61861 1.000 25.98433 325 ASP B CA 1
ATOM 5580 C C . ASP B 1 323 ? 37.04454 -9.60454 28.55200 1.000 25.33794 325 ASP B C 1
ATOM 5581 O O . ASP B 1 323 ? 36.51787 -10.69234 28.79991 1.000 30.40769 325 ASP B O 1
ATOM 5586 N N . GLY B 1 324 ? 36.89578 -8.98856 27.38160 1.000 24.54651 326 GLY B N 1
ATOM 5587 C CA . GLY B 1 324 ? 36.15800 -9.57333 26.29056 1.000 28.41509 326 GLY B CA 1
ATOM 5588 C C . GLY B 1 324 ? 34.69218 -9.20938 26.23515 1.000 29.96484 326 GLY B C 1
ATOM 5589 O O . GLY B 1 324 ? 34.01999 -9.57370 25.26227 1.000 30.21871 326 GLY B O 1
ATOM 5590 N N . SER B 1 325 ? 34.17053 -8.51262 27.24165 1.000 28.17385 327 SER B N 1
ATOM 5591 C CA . SER B 1 325 ? 32.78262 -8.08465 27.21081 1.000 25.76355 327 SER B CA 1
ATOM 5592 C C . SER B 1 325 ? 32.68184 -6.75395 26.47029 1.000 22.66429 327 SER B C 1
ATOM 5593 O O . SER B 1 325 ? 33.66614 -6.24018 25.93238 1.000 22.35130 327 SER B O 1
ATOM 5596 N N . VAL B 1 326 ? 31.47941 -6.18487 26.43884 1.000 24.96091 328 VAL B N 1
ATOM 5597 C CA . VAL B 1 326 ? 31.22035 -4.91380 25.77065 1.000 23.96443 328 VAL B CA 1
ATOM 5598 C C . VAL B 1 326 ? 30.55933 -3.97052 26.76606 1.000 23.16043 328 VAL B C 1
ATOM 5599 O O . VAL B 1 326 ? 29.78194 -4.40122 27.62478 1.000 23.32535 328 VAL B O 1
ATOM 5603 N N . GLN B 1 327 ? 30.88069 -2.68130 26.65655 1.000 23.14229 329 GLN B N 1
ATOM 5604 C CA . GLN B 1 327 ? 30.33671 -1.64357 27.52452 1.000 19.29887 329 GLN B CA 1
ATOM 5605 C C . GLN B 1 327 ? 29.49224 -0.71595 26.65792 1.000 19.00958 329 GLN B C 1
ATOM 5606 O O . GLN B 1 327 ? 30.01977 -0.03239 25.77342 1.000 16.60679 329 GLN B O 1
ATOM 5612 N N . LEU B 1 328 ? 28.18335 -0.71557 26.88993 1.000 18.70798 330 LEU B N 1
ATOM 5613 C CA . LEU B 1 328 ? 27.27570 0.12387 26.11984 1.000 17.98547 330 LEU B CA 1
ATOM 5614 C C . LEU B 1 328 ? 27.26998 1.54632 26.66081 1.000 16.31910 330 LEU B C 1
ATOM 5615 O O . LEU B 1 328 ? 27.30014 1.76284 27.87583 1.000 16.25538 330 LEU B O 1
ATOM 5620 N N . ALA B 1 329 ? 27.24268 2.51535 25.74561 1.000 16.56159 331 ALA B N 1
ATOM 5621 C CA . ALA B 1 329 ? 27.08173 3.92953 26.06797 1.000 16.01344 331 ALA B CA 1
ATOM 5622 C C . ALA B 1 329 ? 25.95226 4.46679 25.19899 1.000 16.23047 331 ALA B C 1
ATOM 5623 O O . ALA B 1 329 ? 26.12167 4.63404 23.98606 1.000 15.16977 331 ALA B O 1
ATOM 5625 N N . ASP B 1 330 ? 24.79217 4.69380 25.80752 1.000 19.79224 332 ASP B N 1
ATOM 5626 C CA . ASP B 1 330 ? 23.60631 5.14797 25.09229 1.000 21.77407 332 ASP B CA 1
ATOM 5627 C C . ASP B 1 330 ? 23.58891 6.67485 25.04946 1.000 16.03774 332 ASP B C 1
ATOM 5628 O O . ASP B 1 330 ? 23.55587 7.32364 26.09981 1.000 15.38933 332 ASP B O 1
ATOM 5633 N N . HIS B 1 331 ? 23.60822 7.24185 23.84064 1.000 14.57875 333 HIS B N 1
ATOM 5634 C CA . HIS B 1 331 ? 23.73087 8.67635 23.61581 1.000 14.44337 333 HIS B CA 1
ATOM 5635 C C . HIS B 1 331 ? 22.37969 9.28844 23.26675 1.000 14.96071 333 HIS B C 1
ATOM 5636 O O . HIS B 1 331 ? 21.70164 8.82437 22.33501 1.000 15.98712 333 HIS B O 1
ATOM 5643 N N . TYR B 1 332 ? 22.03493 10.36741 23.97668 1.000 16.20099 334 TYR B N 1
ATOM 5644 C CA . TYR B 1 332 ? 20.92206 11.24883 23.65189 1.000 16.56973 334 TYR B CA 1
ATOM 5645 C C . TYR B 1 332 ? 21.48408 12.64020 23.39169 1.000 16.92662 334 TYR B C 1
ATOM 5646 O O . TYR B 1 332 ? 22.26447 13.15411 24.20306 1.000 17.51152 334 TYR B O 1
ATOM 5655 N N . GLN B 1 333 ? 21.07655 13.25393 22.27878 1.000 14.99188 335 GLN B N 1
ATOM 5656 C CA . GLN B 1 333 ? 21.70487 14.47394 21.79111 1.000 14.90067 335 GLN B CA 1
ATOM 5657 C C . GLN B 1 333 ? 20.64936 15.47840 21.35716 1.000 15.24298 335 GLN B C 1
ATOM 5658 O O . GLN B 1 333 ? 19.63232 15.10142 20.77038 1.000 16.74446 335 GLN B O 1
ATOM 5664 N N . GLN B 1 334 ? 20.91999 16.75531 21.62075 1.000 15.38901 336 GLN B N 1
ATOM 5665 C CA . GLN B 1 334 ? 20.10675 17.85924 21.12920 1.000 18.67376 336 GLN B CA 1
ATOM 5666 C C . GLN B 1 334 ? 21.02972 18.96566 20.64489 1.000 17.17533 336 GLN B C 1
ATOM 5667 O O . GLN B 1 334 ? 22.03516 19.27185 21.29222 1.000 19.02359 336 GLN B O 1
ATOM 5673 N N . ASN B 1 335 ? 20.68524 19.56953 19.51160 1.000 15.94890 337 ASN B N 1
ATOM 5674 C CA . ASN B 1 335 ? 21.43851 20.68251 18.95809 1.000 17.52566 337 ASN B CA 1
ATOM 5675 C C . ASN B 1 335 ? 20.48468 21.82246 18.65891 1.000 20.36100 337 ASN B C 1
ATOM 5676 O O . ASN B 1 335 ? 19.39918 21.60396 18.10472 1.000 20.19314 337 ASN B O 1
ATOM 5681 N N . THR B 1 336 ? 20.92453 23.03788 18.98595 1.000 17.98979 338 THR B N 1
ATOM 5682 C CA . THR B 1 336 ? 20.14464 24.24565 18.76306 1.000 20.11090 338 THR B CA 1
ATOM 5683 C C . THR B 1 336 ? 21.06710 25.34672 18.25998 1.000 23.27993 338 THR B C 1
ATOM 5684 O O . THR B 1 336 ? 22.16759 25.52198 18.79727 1.000 19.96900 338 THR B O 1
ATOM 5688 N N . PRO B 1 337 ? 20.64495 26.11478 17.25796 1.000 23.75433 339 PRO B N 1
ATOM 5689 C CA . PRO B 1 337 ? 21.52931 27.14543 16.70220 1.000 21.75553 339 PRO B CA 1
ATOM 5690 C C . PRO B 1 337 ? 21.76076 28.28142 17.68646 1.000 24.62110 339 PRO B C 1
ATOM 5691 O O . PRO B 1 337 ? 20.88967 28.64229 18.48367 1.000 22.42884 339 PRO B O 1
ATOM 5695 N N . ILE B 1 338 ? 22.96814 28.84532 17.61811 1.000 22.06455 340 ILE B N 1
ATOM 5696 C CA . ILE B 1 338 ? 23.31411 30.00536 18.43068 1.000 24.95784 340 ILE B CA 1
ATOM 5697 C C . ILE B 1 338 ? 22.78274 31.28363 17.80117 1.000 25.21591 340 ILE B C 1
ATOM 5698 O O . ILE B 1 338 ? 22.29273 32.17820 18.49904 1.000 28.34913 340 ILE B O 1
ATOM 5703 N N . GLY B 1 339 ? 22.86430 31.39144 16.48024 1.000 26.26106 341 GLY B N 1
ATOM 5704 C CA . GLY B 1 339 ? 22.41284 32.57680 15.79178 1.000 28.07104 341 GLY B CA 1
ATOM 5705 C C . GLY B 1 339 ? 20.91865 32.54687 15.56030 1.000 30.42678 341 GLY B C 1
ATOM 5706 O O . GLY B 1 339 ? 20.21907 31.58955 15.89130 1.000 27.62874 341 GLY B O 1
ATOM 5707 N N . ASP B 1 340 ? 20.42536 33.62722 14.96253 1.000 27.65283 342 ASP B N 1
ATOM 5708 C CA . ASP B 1 340 ? 18.99920 33.82015 14.75694 1.000 28.62928 342 ASP B CA 1
ATOM 5709 C C . ASP B 1 340 ? 18.58600 33.66928 13.30262 1.000 29.41606 342 ASP B C 1
ATOM 5710 O O . ASP B 1 340 ? 17.39197 33.76843 12.99907 1.000 29.19365 342 ASP B O 1
ATOM 5715 N N . GLY B 1 341 ? 19.53133 33.43378 12.40126 1.000 33.36483 343 GLY B N 1
ATOM 5716 C CA . GLY B 1 341 ? 19.22258 33.27144 10.99902 1.000 36.00389 343 GLY B CA 1
ATOM 5717 C C . GLY B 1 341 ? 18.69444 31.89183 10.68407 1.000 33.03106 343 GLY B C 1
ATOM 5718 O O . GLY B 1 341 ? 18.70025 30.96915 11.51439 1.000 31.67792 343 GLY B O 1
ATOM 5719 N N . PRO B 1 342 ? 18.22051 31.73013 9.45285 1.000 33.22410 344 PRO B N 1
ATOM 5720 C CA . PRO B 1 342 ? 17.56704 30.47332 9.07573 1.000 32.03170 344 PRO B CA 1
ATOM 5721 C C . PRO B 1 342 ? 18.55432 29.31757 9.08572 1.000 24.83998 344 PRO B C 1
ATOM 5722 O O . PRO B 1 342 ? 19.74171 29.48398 8.80634 1.000 28.04131 344 PRO B O 1
ATOM 5726 N N . VAL B 1 343 ? 18.04929 28.13450 9.43082 1.000 23.43059 345 VAL B N 1
ATOM 5727 C CA . VAL B 1 343 ? 18.82618 26.90085 9.40465 1.000 23.45725 345 VAL B CA 1
ATOM 5728 C C . VAL B 1 343 ? 18.00910 25.83255 8.69182 1.000 23.04796 345 VAL B C 1
ATOM 5729 O O . VAL B 1 343 ? 16.80467 25.97240 8.48842 1.000 23.40746 345 VAL B O 1
ATOM 5733 N N . LEU B 1 344 ? 18.68034 24.74609 8.32531 1.000 22.25152 346 LEU B N 1
ATOM 5734 C CA . LEU B 1 344 ? 18.01753 23.62065 7.68556 1.000 23.29005 346 LEU B CA 1
ATOM 5735 C C . LEU B 1 344 ? 17.53033 22.63989 8.74430 1.000 22.44888 346 LEU B C 1
ATOM 5736 O O . LEU B 1 344 ? 18.29429 22.22998 9.62499 1.000 22.36934 346 LEU B O 1
ATOM 5741 N N . LEU B 1 345 ? 16.25360 22.27519 8.65906 1.000 18.31455 347 LEU B N 1
ATOM 5742 C CA . LEU B 1 345 ? 15.68163 21.25283 9.51297 1.000 20.44611 347 LEU B CA 1
ATOM 5743 C C . LEU B 1 345 ? 15.48148 19.99151 8.68558 1.000 23.11582 347 LEU B C 1
ATOM 5744 O O . LEU B 1 345 ? 14.70683 19.99845 7.71698 1.000 22.31759 347 LEU B O 1
ATOM 5749 N N . PRO B 1 346 ? 16.16089 18.90366 9.02226 1.000 22.56873 348 PRO B N 1
ATOM 5750 C CA . PRO B 1 346 ? 16.24927 17.75522 8.11588 1.000 24.27308 348 PRO B CA 1
ATOM 5751 C C . PRO B 1 346 ? 15.09867 16.76562 8.25043 1.000 25.10358 348 PRO B C 1
ATOM 5752 O O . PRO B 1 346 ? 14.41674 16.67972 9.27612 1.000 27.27839 348 PRO B O 1
ATOM 5756 N N . ASP B 1 347 ? 14.89409 16.01197 7.16985 1.000 19.86834 349 ASP B N 1
ATOM 5757 C CA . ASP B 1 347 ? 14.15170 14.76675 7.25980 1.000 26.04246 349 ASP B CA 1
ATOM 5758 C C . ASP B 1 347 ? 14.96389 13.73758 8.04454 1.000 21.78249 349 ASP B C 1
ATOM 5759 O O . ASP B 1 347 ? 16.18890 13.84025 8.17191 1.000 19.96952 349 ASP B O 1
ATOM 5764 N N . ASN B 1 348 ? 14.26732 12.72888 8.56276 1.000 19.40116 350 ASN B N 1
ATOM 5765 C CA . ASN B 1 348 ? 14.93450 11.67943 9.32266 1.000 20.68665 350 ASN B CA 1
ATOM 5766 C C . ASN B 1 348 ? 16.07829 11.09709 8.50632 1.000 22.23478 350 ASN B C 1
ATOM 5767 O O . ASN B 1 348 ? 15.90285 10.75301 7.33298 1.000 18.20131 350 ASN B O 1
ATOM 5772 N N . HIS B 1 349 ? 17.24817 10.97126 9.12852 1.000 21.70690 351 HIS B N 1
ATOM 5773 C CA . HIS B 1 349 ? 18.37504 10.34230 8.43880 1.000 18.82795 351 HIS B CA 1
ATOM 5774 C C . HIS B 1 349 ? 19.37303 9.88340 9.49595 1.000 18.57447 351 HIS B C 1
ATOM 5775 O O . HIS B 1 349 ? 19.08528 9.93134 10.69705 1.000 18.55605 351 HIS B O 1
ATOM 5782 N N . TYR B 1 350 ? 20.54091 9.40525 9.06092 1.000 16.02253 352 TYR B N 1
ATOM 5783 C CA . TYR B 1 350 ? 21.55587 9.04100 10.03806 1.000 19.24488 352 TYR B CA 1
ATOM 5784 C C . TYR B 1 350 ? 22.94411 9.36652 9.51218 1.000 19.83018 352 TYR B C 1
ATOM 5785 O O . TYR B 1 350 ? 23.15285 9.58600 8.31764 1.000 18.64880 352 TYR B O 1
ATOM 5794 N N . LEU B 1 351 ? 23.88732 9.43187 10.44339 1.000 18.17626 353 LEU B N 1
ATOM 5795 C CA . LEU B 1 351 ? 25.30304 9.55958 10.12784 1.000 17.32949 353 LEU B CA 1
ATOM 5796 C C . LEU B 1 351 ? 25.99132 8.22606 10.37899 1.000 20.29342 353 LEU B C 1
ATOM 5797 O O . LEU B 1 351 ? 25.76683 7.59188 11.41594 1.000 18.30641 353 LEU B O 1
ATOM 5802 N N . SER B 1 352 ? 26.82505 7.81361 9.42881 1.000 17.01972 354 SER B N 1
ATOM 5803 C CA . SER B 1 352 ? 27.61508 6.59582 9.50206 1.000 21.30548 354 SER B CA 1
ATOM 5804 C C . SER B 1 352 ? 29.05782 7.01354 9.75253 1.000 22.76463 354 SER B C 1
ATOM 5805 O O . SER B 1 352 ? 29.64682 7.75149 8.94749 1.000 22.52418 354 SER B O 1
ATOM 5808 N N . THR B 1 353 ? 29.61272 6.56759 10.87742 1.000 21.45882 355 THR B N 1
ATOM 5809 C CA . THR B 1 353 ? 30.89293 7.06035 11.36247 1.000 23.72823 355 THR B CA 1
ATOM 5810 C C . THR B 1 353 ? 31.86074 5.90546 11.58189 1.000 25.01490 355 THR B C 1
ATOM 5811 O O . THR B 1 353 ? 31.47218 4.83205 12.05777 1.000 26.48560 355 THR B O 1
ATOM 5815 N N . GLN B 1 354 ? 33.11993 6.12678 11.21696 1.000 26.33960 356 GLN B N 1
ATOM 5816 C CA . GLN B 1 354 ? 34.19695 5.19031 11.50476 1.000 26.49015 356 GLN B CA 1
ATOM 5817 C C . GLN B 1 354 ? 35.33128 5.96033 12.16302 1.000 24.62940 356 GLN B C 1
ATOM 5818 O O . GLN B 1 354 ? 35.81655 6.95368 11.60681 1.000 23.11913 356 GLN B O 1
ATOM 5824 N N . SER B 1 355 ? 35.74343 5.50506 13.34429 1.000 19.27660 357 SER B N 1
ATOM 5825 C CA . SER B 1 355 ? 36.78690 6.14594 14.13310 1.000 20.18123 357 SER B CA 1
ATOM 5826 C C . SER B 1 355 ? 38.00069 5.23343 14.23617 1.000 22.05906 357 SER B C 1
ATOM 5827 O O . SER B 1 355 ? 37.85838 4.03218 14.48031 1.000 24.65084 357 SER B O 1
ATOM 5830 N N . VAL B 1 356 ? 39.19200 5.80795 14.06387 1.000 19.53923 358 VAL B N 1
ATOM 5831 C CA . VAL B 1 356 ? 40.45759 5.08991 14.18582 1.000 24.61872 358 VAL B CA 1
ATOM 5832 C C . VAL B 1 356 ? 41.30050 5.82158 15.22077 1.000 18.26813 358 VAL B C 1
ATOM 5833 O O . VAL B 1 356 ? 41.71432 6.96862 14.99641 1.000 21.18720 358 VAL B O 1
ATOM 5837 N N . LEU B 1 357 ? 41.55939 5.15684 16.34435 1.000 16.10694 359 LEU B N 1
ATOM 5838 C CA . LEU B 1 357 ? 42.36606 5.68548 17.43554 1.000 16.18908 359 LEU B CA 1
ATOM 5839 C C . LEU B 1 357 ? 43.78946 5.15293 17.35379 1.000 18.11645 359 LEU B C 1
ATOM 5840 O O . LEU B 1 357 ? 44.00648 3.95971 17.10238 1.000 17.07754 359 LEU B O 1
ATOM 5845 N N . SER B 1 358 ? 44.75520 6.03245 17.61320 1.000 17.10302 360 SER B N 1
ATOM 5846 C CA . SER B 1 358 ? 46.15573 5.65141 17.58265 1.000 17.82625 360 SER B CA 1
ATOM 5847 C C . SER B 1 358 ? 46.92307 6.47551 18.60795 1.000 18.43640 360 SER B C 1
ATOM 5848 O O . SER B 1 358 ? 46.38450 7.38903 19.24530 1.000 18.75868 360 SER B O 1
ATOM 5851 N N . LYS B 1 359 ? 48.20300 6.13652 18.75423 1.000 20.56507 361 LYS B N 1
ATOM 5852 C CA . LYS B 1 359 ? 49.11221 6.80497 19.67088 1.000 21.65914 361 LYS B CA 1
ATOM 5853 C C . LYS B 1 359 ? 50.25447 7.44156 18.88989 1.000 24.32076 361 LYS B C 1
ATOM 5854 O O . LYS B 1 359 ? 50.70457 6.91152 17.86778 1.000 25.74015 361 LYS B O 1
ATOM 5860 N N . ASP B 1 360 ? 50.72158 8.58587 19.39404 1.000 22.17088 362 ASP B N 1
ATOM 5861 C CA . ASP B 1 360 ? 51.86078 9.29451 18.82516 1.000 24.48581 362 ASP B CA 1
ATOM 5862 C C . ASP B 1 360 ? 53.13433 8.77584 19.48200 1.000 25.78448 362 ASP B C 1
ATOM 5863 O O . ASP B 1 360 ? 53.35116 9.04157 20.67292 1.000 25.16810 362 ASP B O 1
ATOM 5868 N N . PRO B 1 361 ? 54.00428 8.05961 18.76567 1.000 29.59944 363 PRO B N 1
ATOM 5869 C CA . PRO B 1 361 ? 55.16645 7.44900 19.43622 1.000 29.44587 363 PRO B CA 1
ATOM 5870 C C . PRO B 1 361 ? 56.10908 8.46362 20.06241 1.000 26.35810 363 PRO B C 1
ATOM 5871 O O . PRO B 1 361 ? 56.94010 8.08405 20.89238 1.000 29.13728 363 PRO B O 1
ATOM 5875 N N . ASN B 1 362 ? 56.01920 9.73750 19.69079 1.000 25.72815 364 ASN B N 1
ATOM 5876 C CA . ASN B 1 362 ? 56.87993 10.77323 20.24696 1.000 30.76076 364 ASN B CA 1
ATOM 5877 C C . ASN B 1 362 ? 56.20271 11.58773 21.34099 1.000 31.20715 364 ASN B C 1
ATOM 5878 O O . ASN B 1 362 ? 56.76905 12.59171 21.78609 1.000 35.72515 364 ASN B O 1
ATOM 5883 N N . GLU B 1 363 ? 55.00137 11.20203 21.76489 1.000 28.56889 365 GLU B N 1
ATOM 5884 C CA . GLU B 1 363 ? 54.21558 11.98784 22.70774 1.000 27.30247 365 GLU B CA 1
ATOM 5885 C C . GLU B 1 363 ? 54.27661 11.35371 24.09633 1.000 29.07291 365 GLU B C 1
ATOM 5886 O O . GLU B 1 363 ? 53.90807 10.18741 24.26882 1.000 28.94367 365 GLU B O 1
ATOM 5892 N N . LYS B 1 364 ? 54.73676 12.12681 25.08279 1.000 29.32785 366 LYS B N 1
ATOM 5893 C CA . LYS B 1 364 ? 54.83176 11.66335 26.46272 1.000 27.87123 366 LYS B CA 1
ATOM 5894 C C . LYS B 1 364 ? 53.58130 11.95426 27.28099 1.000 25.55092 366 LYS B C 1
ATOM 5895 O O . LYS B 1 364 ? 53.29868 11.23387 28.24546 1.000 29.00186 366 LYS B O 1
ATOM 5901 N N . ARG B 1 365 ? 52.82532 12.98619 26.92486 1.000 28.69166 367 ARG B N 1
ATOM 5902 C CA . ARG B 1 365 ? 51.59692 13.28895 27.63827 1.000 26.79857 367 ARG B CA 1
ATOM 5903 C C . ARG B 1 365 ? 50.52467 12.25264 27.31267 1.000 20.65602 367 ARG B C 1
ATOM 5904 O O . ARG B 1 365 ? 50.56360 11.57659 26.27885 1.000 20.39071 367 ARG B O 1
ATOM 5912 N N . ASP B 1 366 ? 49.57524 12.10902 28.23249 1.000 20.08230 368 ASP B N 1
ATOM 5913 C CA . ASP B 1 366 ? 48.39613 11.29566 27.96651 1.000 20.31591 368 ASP B CA 1
ATOM 5914 C C . ASP B 1 366 ? 47.64764 11.89084 26.78159 1.000 20.63240 368 ASP B C 1
ATOM 5915 O O . ASP B 1 366 ? 47.31014 13.08099 26.78654 1.000 20.48000 368 ASP B O 1
ATOM 5920 N N . HIS B 1 367 ? 47.39319 11.07560 25.75907 1.000 18.49747 369 HIS B N 1
ATOM 5921 C CA . HIS B 1 367 ? 46.92206 11.63582 24.49929 1.000 18.22129 369 HIS B CA 1
ATOM 5922 C C . HIS B 1 367 ? 46.15200 10.59656 23.69525 1.000 17.69337 369 HIS B C 1
ATOM 5923 O O . HIS B 1 367 ? 46.17885 9.39426 23.97889 1.000 17.64897 369 HIS B O 1
ATOM 5930 N N . MET B 1 368 ? 45.49340 11.09151 22.65081 1.000 17.37142 370 MET B N 1
ATOM 5931 C CA . MET B 1 368 ? 44.78786 10.26982 21.67585 1.000 17.44735 370 MET B CA 1
ATOM 5932 C C . MET B 1 368 ? 44.92825 10.89406 20.29719 1.000 17.52745 370 MET B C 1
ATOM 5933 O O . MET B 1 368 ? 44.62259 12.07711 20.12853 1.000 19.12994 370 MET B O 1
ATOM 5938 N N . VAL B 1 369 ? 45.35696 10.11552 19.30457 1.000 17.20086 371 VAL B N 1
ATOM 5939 C CA . VAL B 1 369 ? 45.30836 10.54822 17.91658 1.000 17.22457 371 VAL B CA 1
ATOM 5940 C C . VAL B 1 369 ? 44.06334 9.93835 17.30456 1.000 16.67100 371 VAL B C 1
ATOM 5941 O O . VAL B 1 369 ? 43.80024 8.74273 17.48237 1.000 17.67449 371 VAL B O 1
ATOM 5945 N N . LEU B 1 370 ? 43.29013 10.75377 16.59944 1.000 16.51170 372 LEU B N 1
ATOM 5946 C CA . LEU B 1 370 ? 41.99605 10.33975 16.08748 1.000 16.94437 372 LEU B CA 1
ATOM 5947 C C . LEU B 1 370 ? 41.90629 10.67796 14.61083 1.000 19.28791 372 LEU B C 1
ATOM 5948 O O . LEU B 1 370 ? 42.19305 11.81276 14.20372 1.000 18.87258 372 LEU B O 1
ATOM 5953 N N . LEU B 1 371 ? 41.53207 9.67853 13.81626 1.000 20.57099 373 LEU B N 1
ATOM 5954 C CA . LEU B 1 371 ? 41.12132 9.87078 12.43670 1.000 23.68652 373 LEU B CA 1
ATOM 5955 C C . LEU B 1 371 ? 39.66852 9.43241 12.32276 1.000 21.76147 373 LEU B C 1
ATOM 5956 O O . LEU B 1 371 ? 39.27335 8.40648 12.88153 1.000 19.86202 373 LEU B O 1
ATOM 5961 N N . GLU B 1 372 ? 38.85377 10.22215 11.63872 1.000 18.99176 374 GLU B N 1
ATOM 5962 C CA . GLU B 1 372 ? 37.43207 9.91981 11.63140 1.000 22.07919 374 GLU B CA 1
ATOM 5963 C C . GLU B 1 372 ? 36.85023 10.17509 10.25200 1.000 22.77033 374 GLU B C 1
ATOM 5964 O O . GLU B 1 372 ? 37.18712 11.16786 9.60194 1.000 21.33170 374 GLU B O 1
ATOM 5970 N N . PHE B 1 373 ? 35.97392 9.27233 9.81552 1.000 24.54638 375 PHE B N 1
ATOM 5971 C CA . PHE B 1 373 ? 35.27027 9.39286 8.54222 1.000 22.16697 375 PHE B CA 1
ATOM 5972 C C . PHE B 1 373 ? 33.77596 9.33090 8.81976 1.000 22.60624 375 PHE B C 1
ATOM 5973 O O . PHE B 1 373 ? 33.29767 8.35856 9.41135 1.000 21.77050 375 PHE B O 1
ATOM 5981 N N . VAL B 1 374 ? 33.03831 10.34514 8.37348 1.000 18.73553 376 VAL B N 1
ATOM 5982 C CA . VAL B 1 374 ? 31.60642 10.43892 8.63727 1.000 20.80037 376 VAL B CA 1
ATOM 5983 C C . VAL B 1 374 ? 30.87430 10.77819 7.34789 1.000 20.66621 376 VAL B C 1
ATOM 5984 O O . VAL B 1 374 ? 31.21192 11.75894 6.67687 1.000 20.82524 376 VAL B O 1
ATOM 5988 N N . THR B 1 375 ? 29.86841 9.97239 7.00997 1.000 22.06899 377 THR B N 1
ATOM 5989 C CA . THR B 1 375 ? 29.00824 10.22854 5.86003 1.000 23.71715 377 THR B CA 1
ATOM 5990 C C . THR B 1 375 ? 27.54716 10.11473 6.26645 1.000 20.98608 377 THR B C 1
ATOM 5991 O O . THR B 1 375 ? 27.16481 9.16532 6.94831 1.000 21.52175 377 THR B O 1
ATOM 5995 N N . ALA B 1 376 ? 26.72821 11.06678 5.82997 1.000 20.76546 378 ALA B N 1
ATOM 5996 C CA . ALA B 1 376 ? 25.28902 10.97173 6.03468 1.000 20.33634 378 ALA B CA 1
ATOM 5997 C C . ALA B 1 376 ? 24.67604 9.96543 5.06778 1.000 18.81957 378 ALA B C 1
ATOM 5998 O O . ALA B 1 376 ? 25.18506 9.74780 3.96659 1.000 17.43852 378 ALA B O 1
ATOM 6000 N N . ALA B 1 377 ? 23.58032 9.34319 5.49662 1.000 19.46665 379 ALA B N 1
ATOM 6001 C CA . ALA B 1 377 ? 22.86309 8.36593 4.68452 1.000 21.20247 379 ALA B CA 1
ATOM 6002 C C . ALA B 1 377 ? 21.45902 8.18390 5.25997 1.000 21.63080 379 ALA B C 1
ATOM 6003 O O . ALA B 1 377 ? 21.03550 8.90856 6.16892 1.000 21.68555 379 ALA B O 1
ATOM 6005 N N . GLY B 1 378 ? 20.74919 7.17716 4.75491 1.000 20.86378 380 GLY B N 1
ATOM 6006 C CA . GLY B 1 378 ? 19.40172 6.87800 5.19407 1.000 23.51308 380 GLY B CA 1
ATOM 6007 C C . GLY B 1 378 ? 18.30895 7.44769 4.32112 1.000 25.97201 380 GLY B C 1
ATOM 6008 O O . GLY B 1 378 ? 17.12747 7.24484 4.62294 1.000 26.33581 380 GLY B O 1
ATOM 6009 N N . ILE B 1 379 ? 18.66697 8.16710 3.26363 1.000 25.76785 381 ILE B N 1
ATOM 6010 C CA . ILE B 1 379 ? 17.72631 8.66222 2.26761 1.000 25.14710 381 ILE B CA 1
ATOM 6011 C C . ILE B 1 379 ? 18.17520 8.13486 0.91096 1.000 23.62843 381 ILE B C 1
ATOM 6012 O O . ILE B 1 379 ? 19.33787 8.30410 0.52954 1.000 24.73120 381 ILE B O 1
ATOM 6017 N N . THR B 1 380 ? 17.27173 7.46374 0.20313 1.000 24.57610 382 THR B N 1
ATOM 6018 C CA . THR B 1 380 ? 17.64665 6.81308 -1.04635 1.000 28.54919 382 THR B CA 1
ATOM 6019 C C . THR B 1 380 ? 18.05111 7.84418 -2.09692 1.000 30.65910 382 THR B C 1
ATOM 6020 O O . THR B 1 380 ? 17.37406 8.86170 -2.28044 1.000 27.72022 382 THR B O 1
ATOM 6024 N N . HIS B 1 381 ? 19.17721 7.59331 -2.76881 1.000 30.90751 383 HIS B N 1
ATOM 6025 C CA . HIS B 1 381 ? 19.63740 8.43292 -3.86475 1.000 30.80116 383 HIS B CA 1
ATOM 6026 C C . HIS B 1 381 ? 19.33887 7.74634 -5.19700 1.000 32.81021 383 HIS B C 1
ATOM 6027 O O . HIS B 1 381 ? 18.89518 6.59595 -5.24694 1.000 30.71148 383 HIS B O 1
ATOM 6034 N N . HIS B 1 382 ? 19.62264 8.44478 -6.29606 1.000 29.50351 384 HIS B N 1
ATOM 6035 C CA . HIS B 1 382 ? 19.22209 7.95109 -7.60522 1.000 30.41445 384 HIS B CA 1
ATOM 6036 C C . HIS B 1 382 ? 20.24637 8.33169 -8.66232 1.000 30.68561 384 HIS B C 1
ATOM 6037 O O . HIS B 1 382 ? 21.14753 9.14375 -8.43272 1.000 30.38802 384 HIS B O 1
ATOM 6044 N N . HIS B 1 383 ? 20.08161 7.71697 -9.83787 1.000 29.64459 385 HIS B N 1
ATOM 6045 C CA . HIS B 1 383 ? 20.81285 8.08057 -11.05077 1.000 30.78872 385 HIS B CA 1
ATOM 6046 C C . HIS B 1 383 ? 22.31496 7.88605 -10.87362 1.000 29.44686 385 HIS B C 1
ATOM 6047 O O . HIS B 1 383 ? 23.12567 8.74899 -11.21885 1.000 23.99301 385 HIS B O 1
ATOM 6054 N N . HIS B 1 384 ? 22.67511 6.71514 -10.34146 1.000 29.71153 386 HIS B N 1
ATOM 6055 C CA . HIS B 1 384 ? 24.07569 6.37430 -10.11838 1.000 34.72921 386 HIS B CA 1
ATOM 6056 C C . HIS B 1 384 ? 24.89708 6.43207 -11.40043 1.000 24.38525 386 HIS B C 1
ATOM 6057 O O . HIS B 1 384 ? 26.10699 6.68058 -11.34837 1.000 23.49301 386 HIS B O 1
ATOM 6064 N N . HIS B 1 385 ? 24.27806 6.19614 -12.55253 1.000 24.68458 387 HIS B N 1
ATOM 6065 C CA . HIS B 1 385 ? 25.02208 6.06251 -13.79910 1.000 26.83092 387 HIS B CA 1
ATOM 6066 C C . HIS B 1 385 ? 25.15263 7.37437 -14.56739 1.000 22.18283 387 HIS B C 1
ATOM 6067 O O . HIS B 1 385 ? 25.70112 7.37642 -15.67511 1.000 22.68788 387 HIS B O 1
ATOM 6074 N N . HIS B 1 386 ? 24.66874 8.48867 -14.01661 1.000 21.66439 388 HIS B N 1
ATOM 6075 C CA . HIS B 1 386 ? 24.76722 9.76091 -14.72146 1.000 21.99051 388 HIS B CA 1
ATOM 6076 C C . HIS B 1 386 ? 25.39417 10.85513 -13.86628 1.000 22.26628 388 HIS B C 1
ATOM 6077 O O . HIS B 1 386 ? 25.32807 12.03050 -14.23039 1.000 20.99618 388 HIS B O 1
ATOM 6084 N N . HIS B 1 387 ? 26.01585 10.48801 -12.75006 1.000 25.24408 389 HIS B N 1
ATOM 6085 C CA . HIS B 1 387 ? 26.86154 11.39926 -11.99314 1.000 24.37145 389 HIS B CA 1
ATOM 6086 C C . HIS B 1 387 ? 27.68560 10.57552 -11.01616 1.000 24.04656 389 HIS B C 1
ATOM 6087 O O . HIS B 1 387 ? 27.27990 9.47918 -10.61763 1.000 23.73592 389 HIS B O 1
ATOM 6094 N N . HIS B 1 388 ? 28.85179 11.10220 -10.65319 1.000 26.72214 390 HIS B N 1
ATOM 6095 C CA . HIS B 1 388 ? 29.71200 10.45986 -9.66186 1.000 29.56385 390 HIS B CA 1
ATOM 6096 C C . HIS B 1 388 ? 29.13496 10.78407 -8.28852 1.000 25.99067 390 HIS B C 1
ATOM 6097 O O . HIS B 1 388 ? 29.36850 11.86414 -7.74343 1.000 24.75060 390 HIS B O 1
ATOM 6104 N N . HIS B 1 389 ? 28.34034 9.86483 -7.74147 1.000 29.20663 391 HIS B N 1
ATOM 6105 C CA . HIS B 1 389 ? 27.66729 10.11808 -6.47036 1.000 29.53539 391 HIS B CA 1
ATOM 6106 C C . HIS B 1 389 ? 28.66130 10.06750 -5.31865 1.000 29.58443 391 HIS B C 1
ATOM 6107 O O . HIS B 1 389 ? 29.51166 9.17737 -5.25240 1.000 24.99874 391 HIS B O 1
ATOM 6114 N N . HIS B 1 390 ? 28.55077 11.03223 -4.40955 1.000 30.35257 392 HIS B N 1
ATOM 6115 C CA . HIS B 1 390 ? 29.32515 11.01861 -3.17458 1.000 28.37794 392 HIS B CA 1
ATOM 6116 C C . HIS B 1 390 ? 28.82445 12.13158 -2.25725 1.000 26.03548 392 HIS B C 1
ATOM 6117 O O . HIS B 1 390 ? 28.05339 12.98885 -2.70175 1.000 24.00857 392 HIS B O 1
#

Foldseek 3Di:
DVLVVLQQAKFKEWEWEWEAAANDTWIKIKIFIARLCQQKTWMKMFTPVFDDQWDPVVCVVVRACLSAHEPPLFPLARQQSQLPQQWKWKWKWKQWPVAKIKTKIWTWHDDPRYTYIYMYIYIDGGDCCDCTSVVFFDQFDFFAALFPVLVVLLVLLLVLLVLLVVLQVVCVVPVPDAGPQCPDDQTGSSVLCNDCCQWLNVPCCVPVNCPDPNRGGVSVVSNVLSVLSRRLSGGDDLVSLVVLQVSLVVVQVSLVSSVCCCVPPSSHPRPSSVSNNVSSVVSNVVSVVVNVAQQWWWKWAFDVVQLWIKTWTWHWTQGNNSDIMIITMTMTMHRSDDDHGRGRHIWTKGKDKHWDDDPPDPGDMIIIMMHIHIGRDDDD/DVLVVLQQAKFKAWEWEWEAAANDTWIKIKIFIARLCQQKTWMKMFTPVFADQWDPVVCVVVRACLSAHEWPVFPLARQQSQLPQQWKWKWKWKQWPPAKIKTKIWTWHDDPRYTYIYMYIYIDRGDCVDCTSVVFFDQFDFFAALFDVLCVLLVLLLVLLVLLVVLQVVCVVPVPDAGPQCPDPQAGSSVVCVDCCQWLNVPCCVPPHPVDPSRGGVSVVSNVLSVLLRRLSRGDDLVSLVVLLVSLVVLQVSLVSVVCCCVPPVVHPRVSSVSNNVSSVVSNVVSVVVNVQVDWKWKWAFDVVQLWIKTWTWHWTQGNNSDIIIIIMIMTMHRPDDDHGRGRHIWIKGKDKHWDDDPPDPGDMIIIMMHIYIGDDDDDDVPPDPID

Secondary structure (P-SEA, 3-state):
cccccccccbbbbbbbbbbbcccccbbbbbbbcccccccbbbbcccccccccccccccccccccccccccccccccccccccccccbbbbbbbbbccccbbbbbbbbbbbccccccccbbbbbccccccccccccccccccccccccaaaaaaaaaaaaaaaaaaaaaaaaaacccccccccccccccaaaaaacccccccccccccccccccccccaaaaaaaaaaaaaaaaacccaaaaaaaaaaaaaaaaaaaaaaaaaccccccccaaaaaaaaaaaaaaaaaaaaaacccccbbbbbccccccccccbbbbbbccccbbbbbbbbbbbbbccccbbbbbccbbbbbbbbbbbcccccccbbbbbbbbbbcccccc/caaaaacccbbbbbbbbbbbcccccbbbbbbbcccccccbbbbcccccccccccccccccccccccccccccccccccccccccccbbbbbbbbbccccbbbbbbbbbccccccccccbbbbbccccccccccccccccccccccccaaaaaaaaaaaaaaaaaaaaaaaaaacccccccccccccccaaaaaacccccccccccccccccccccccaaaaaaaaaaaaaaaaacccaaaaaaaaaaaaaaaaaaaaaaaaaccccccccaaaaaaaaaaaaaaaaaaaaaaaacccbbbbbccccccccccbbbbbbccccbbbbbbbbbbbbbccccbbbbbccbbbbbbbbbbbcccccccbbbbbbbbbbcccccccccccccc

Solvent-accessible surface area: 37860 Å² total

Sequence (768 aa):
SKGEELFTGVVPILVELDGDVNGHKFSVRGEGEGDATNGKLTLKFICTTGKLPVPWPTLVTTLVQCFSRYPDHMKRHDFFKSAMPEGYVQERTISFKDDGTYKTRAEVKFEGDTLVNRIELKGIDFKEDGNILGHKLEYNSTWGSPGWVRLALCLTGLVLSLYALHVKAARARDRDYRALCDVGTAISCSRVFSSRWGRGFGLVEHVLGQDSILNQSNSIFGCIFYTLQLLLGCLRTRWASVLMLLSSLVSLAGSVYLAWILFFVLYDFCIVCITTYAINVSLMWLSFRKVQENSHNVYITADKQKNGIKANFKIRHNVEDGSVQLADHYQQNTPIGDGPVLLPDNHYLSTQSVLSKDPNEKRDHMVLLEFVTAAGITHHSKGEELFTGVVPILVELDGDVNGHKFSVRGEGEGDATNGKLTLKFICTTGKLPVPWPTLVTTLVQCFSRYPDHMKRHDFFKSAMPEGYVQERTISFKDDGTYKTRAEVKFEGDTLVNRIELKGIDFKEDGNILGHKLEYNSTWGSPGWVRLALCLTGLVLSLYALHVKAARARDRDYRALCDVGTAISCSRVFSSRWGRGFGLVEHVLGQDSILNQSNSIFGCIFYTLQLLLGCLRTRWASVLMLLSSLVSLAGSVYLAWILFFVLYDFCIVCITTYAINVSLMWLSFRKVQENSHNVYITADKQKNGIKANFKIRHNVEDGSVQLADHYQQNTPIGDGPVLLPDNHYLSTQSVLSKDPNEKRDHMVLLEFVTAAGITHHHHHHHHHH

InterPro domains:
  IPR000786 Green fluorescent protein, GFP [PR01229] (3-27)
  IPR000786 Green fluorescent protein, GFP [PR01229] (28-48)
  IPR000786 Green fluorescent protein, GFP [PR01229] (49-69)
  IPR000786 Green fluorescent protein, GFP [PR01229] (70-85)
  IPR000786 Green fluorescent protein, GFP [PR01229] (86-108)
  IPR000786 Green fluorescent protein, GFP [PR01229] (109-129)
  IPR000786 Green fluorescent protein, GFP [PR01229] (130-149)
  IPR000786 Green fluorescent protein, GFP [PR01229] (150-171)
  IPR000786 Green fluorescent protein, GFP [PR01229] (173-192)
  IPR000786 Green fluorescent protein, GFP [PR01229] (193-211)
  IPR000786 Green fluorescent protein, GFP [PR01229] (214-237)
  IPR009017 Green fluorescent protein [G3DSA:2.40.155.10] (1-145)
  IPR009017 Green fluorescent protein [G3DSA:2.40.155.10] (146-238)
  IPR009017 Green fluorescent protein [SSF54511] (2-228)
  IPR011584 Green fluorescent protein-related [PF01353] (14-227)